Protein AF-0000000066941208 (afdb_homodimer)

Sequence (926 aa):
MATEEVFTFGPVPATPRPNATGADIGFMIVAAAQVYFMIPGLCLHFSGVSKRDFTLTLVRLPLITTGVVGCVWYLWGYALAFSPATYNSADLQGVSWYGGDTRANAYIDVTARPVGIQGPSPLVLSGPKIPEMVYVFYQGMFACFTASLVSAGAAGKTRVGRYLLFITLWTTLVYCPVARWTWHPLGWSKLRGAMDFAGGTAVHVCSGSSRPAASLDRETSSLPYSINHMTLGTCLLWVGWFGFNGGSALGANLRAVSACLATQAAASAGGTIGLLFHWGLGWLDKRVSTEPDTLIHIPSIQEFCDGVIAGLVAITPAAGYVPVKYAPIFGVVGAILCKILRMVMYSVLPADKLAIFAVHAGGGIIGMLLTAFFADDDTTGLDGYSRLVDKTMGARFRDQALDVTACLFYSFTMTFAIRMVLKLVEVLCGATTPPSNDRFDHYPDTYEARPQFKRRRSPDQVVMATEEVFTFGPVPATPRPNATGADIGFMIVAAAQVYFMIPGLCLHFSGVSKRDFTLTLVRLPLITTGVVGCVWYLWGYALAFSPATYNSADLQGVSWYGGDTRANAYIDVTARPVGIQGPSPLVLSGPKIPEMVYVFYQGMFACFTASLVSAGAAGKTRVGRYLLFITLWTTLVYCPVARWTWHPLGWSKLRGAMDFAGGTAVHVCSGSSRPAASLDRETSSLPYSINHMTLGTCLLWVGWFGFNGGSALGANLRAVSACLATQAAASAGGTIGLLFHWGLGWLDKRVSTEPDTLIHIPSIQEFCDGVIAGLVAITPAAGYVPVKYAPIFGVVGAILCKILRMVMYSVLPADKLAIFAVHAGGGIIGMLLTAFFADDDTTGLDGYSRLVDKTMGARFRDQALDVTACLFYSFTMTFAIRMVLKLVEVLCGATTPPSNDRFDHYPDTYEARPQFKRRRSPDQVV

Radius of gyration: 27.85 Å; Cα contacts (8 Å, |Δi|>4): 1941; chains: 2; bounding box: 85×80×63 Å

InterPro domains:
  IPR001905 Ammonium transporter [PTHR43029] (21-425)
  IPR024041 Ammonium transporter AmtB-like domain [PF00909] (27-426)
  IPR029020 Ammonium/urea transporter [G3DSA:1.10.3430.10] (11-453)

Nearest PDB structures (foldseek):
  6ejh-assembly1_A  TM=8.762E-01  e=5.765E-23  Candida albicans SC5314
  5ah3-assembly1_A  TM=8.748E-01  e=7.576E-23  Candida albicans
  5fuf-assembly1_A  TM=8.621E-01  e=6.609E-23  Candida albicans
  5aez-assembly1_A  TM=8.264E-01  e=2.659E-23  Candida albicans
  2npk-assembly1_A  TM=8.920E-01  e=1.187E-20  Escherichia coli

Secondary structure (DSSP, 8-state):
---------SS-------B--HHHHHHHHHHHHHHHHHHHHHHHHHHHHS-GGGHHHHHHHHHHHHHHHHHHIIIIIHHHHH------SSS------TT--GGGGGGTT-SS-EEEEE-SSTTSEEEEEEEHHHHHHHHHHHHHHHHHHHHGGGTTTS-HHHHHHHHHHHIIIIIHHHHHHHHSTT-HHHHHT---SS-IIIIIIHHHHHHHHH----------S-HHHHHHHHHHHHHHHHHHHHGGG-SSSHHHHHHHHHHHHHHHHHHHHHHHHHHHTHHHHHHH--S--STTSTHHHHHHHHHHHHHHHHHTTTTTTS-GGGHHHHHHHHHHHHHHHHHHHHHH-TT-TT-HIIIIIHHHHHHHHHHHHH--HHHHGGGSS-------HHHHHHHHHHHHHHHHHHHHHHHHHHHHHHHHHHHHHT-----TT--S-SS--------SEEE---TT---/---------S--------S--HHHHHHHHHHHHHHHHHHHHHHHHHHHHS-GGGHHHHHHHHHHHHHHHHHHIIIIIHHHHH------SS-------TT--GGGGGGTT-SS-EEEEE-SSTTSEEEEEEEHHHHHHHHHHHHHHHHHHHHGGGTTTS-HHHHHHHHHHHIIIIIHHHHHHHHSTT-HHHHHT---SS-IIIIIIHHHHHHHHH--S-------S-HHHHHHHHHHHHHHHHHHHHGGG-SSSHHHHHHHHHHHHHHHHHHHHHHHHHHHTHHHHHHH--SS--TTTS-THHHHHHHHHHHHHHHTTTTTTS-GGGHHHHHHHHHHHHHHHHHHHHHH-TT-TT-HIIIIIHHHHHHHHHHHHH--HHHHGGGSS-------HHHHHHHHHHHHHHHHHHHHHHHHHHHHHHHHHHHHHT-----TT--S-TTT-SEEEPPSS-----TT---

pLDDT: mean 77.26, std 21.8, range [19.02, 98.81]

Structure (mmCIF, N/CA/C/O backbone):
data_AF-0000000066941208-model_v1
#
loop_
_entity.id
_entity.type
_entity.pdbx_description
1 polymer 'Ammonium transporter AmtB-like domain-containing protein'
#
loop_
_atom_site.group_PDB
_atom_site.id
_atom_site.type_symbol
_atom_site.label_atom_id
_atom_site.label_alt_id
_atom_site.label_comp_id
_atom_site.label_asym_id
_atom_site.label_entity_id
_atom_site.label_seq_id
_atom_site.pdbx_PDB_ins_code
_atom_site.Cartn_x
_atom_site.Cartn_y
_atom_site.Cartn_z
_atom_site.occupancy
_atom_site.B_iso_or_equiv
_atom_site.auth_seq_id
_atom_site.auth_comp_id
_atom_site.auth_asym_id
_atom_site.auth_atom_id
_atom_site.pdbx_PDB_model_num
ATOM 1 N N . MET A 1 1 ? 40.75 20.109 -6.512 1 19.02 1 MET A N 1
ATOM 2 C CA . MET A 1 1 ? 40.438 19.031 -7.449 1 19.02 1 MET A CA 1
ATOM 3 C C . MET A 1 1 ? 39.25 18.234 -6.973 1 19.02 1 MET A C 1
ATOM 5 O O . MET A 1 1 ? 39.344 17.484 -6 1 19.02 1 MET A O 1
ATOM 9 N N . ALA A 1 2 ? 38.062 18.797 -7.039 1 23.8 2 ALA A N 1
ATOM 10 C CA . ALA A 1 2 ? 36.812 18.25 -6.547 1 23.8 2 ALA A CA 1
ATOM 11 C C . ALA A 1 2 ? 36.531 16.875 -7.141 1 23.8 2 ALA A C 1
ATOM 13 O O . ALA A 1 2 ? 36.469 16.719 -8.359 1 23.8 2 ALA A O 1
ATOM 14 N N . THR A 1 3 ? 37.156 15.898 -6.57 1 26.98 3 THR A N 1
ATOM 15 C CA . THR A 1 3 ? 36.969 14.531 -7.055 1 26.98 3 THR A CA 1
ATOM 16 C C . THR A 1 3 ? 35.5 14.258 -7.328 1 26.98 3 THR A C 1
ATOM 18 O O . THR A 1 3 ? 34.625 14.578 -6.504 1 26.98 3 THR A O 1
ATOM 21 N N . GLU A 1 4 ? 35.031 14.359 -8.5 1 28.77 4 GLU A N 1
ATOM 22 C CA . GLU A 1 4 ? 33.75 14.016 -9.125 1 28.77 4 GLU A CA 1
ATOM 23 C C . GLU A 1 4 ? 33.219 12.695 -8.578 1 28.77 4 GLU A C 1
ATOM 25 O O . GLU A 1 4 ? 33.75 11.633 -8.852 1 28.77 4 GLU A O 1
ATOM 30 N N . GLU A 1 5 ? 33 12.734 -7.355 1 31.66 5 GLU A N 1
ATOM 31 C CA . GLU A 1 5 ? 32.469 11.484 -6.832 1 31.66 5 GLU A CA 1
ATOM 32 C C . GLU A 1 5 ? 31.297 10.992 -7.664 1 31.66 5 GLU A C 1
ATOM 34 O O . GLU A 1 5 ? 30.281 11.672 -7.77 1 31.66 5 GLU A O 1
ATOM 39 N N . VAL A 1 6 ? 31.578 10.422 -8.898 1 30.83 6 VAL A N 1
ATOM 40 C CA . VAL A 1 6 ? 30.641 9.711 -9.766 1 30.83 6 VAL A CA 1
ATOM 41 C C . VAL A 1 6 ? 29.828 8.719 -8.938 1 30.83 6 VAL A C 1
ATOM 43 O O . VAL A 1 6 ? 30.391 7.789 -8.344 1 30.83 6 VAL A O 1
ATOM 46 N N . PHE A 1 7 ? 28.859 9.219 -8.445 1 32.41 7 PHE A N 1
ATOM 47 C CA . PHE A 1 7 ? 27.906 8.312 -7.809 1 32.41 7 PHE A CA 1
ATOM 48 C C . PHE A 1 7 ? 27.375 7.297 -8.812 1 32.41 7 PHE A C 1
ATOM 50 O O . PHE A 1 7 ? 26.781 7.672 -9.828 1 32.41 7 PHE A O 1
ATOM 57 N N . THR A 1 8 ? 28.109 6.301 -9.164 1 32.94 8 THR A N 1
ATOM 58 C CA . THR A 1 8 ? 27.688 5.293 -10.125 1 32.94 8 THR A CA 1
ATOM 59 C C . THR A 1 8 ? 26.609 4.387 -9.531 1 32.94 8 THR A C 1
ATOM 61 O O . THR A 1 8 ? 26.891 3.602 -8.625 1 32.94 8 THR A O 1
ATOM 64 N N . PHE A 1 9 ? 25.562 4.98 -9.336 1 36.25 9 PHE A N 1
ATOM 65 C CA . PHE A 1 9 ? 24.5 4.039 -8.977 1 36.25 9 PHE A CA 1
ATOM 66 C C . PHE A 1 9 ? 24.281 3.016 -10.086 1 36.25 9 PHE A C 1
ATOM 68 O O . PHE A 1 9 ? 23.234 2.365 -10.133 1 36.25 9 PHE A O 1
ATOM 75 N N . GLY A 1 10 ? 25.156 3.029 -11.156 1 35 10 GLY A N 1
ATOM 76 C CA . GLY A 1 10 ? 25.016 2.066 -12.234 1 35 10 GLY A CA 1
ATOM 77 C C . GLY A 1 10 ? 25.031 0.626 -11.758 1 35 10 GLY A C 1
ATOM 78 O O . GLY A 1 10 ? 25.109 0.367 -10.555 1 35 10 GLY A O 1
ATOM 79 N N . PRO A 1 11 ? 24.719 -0.293 -12.766 1 33.84 11 PRO A N 1
ATOM 80 C CA . PRO A 1 11 ? 24.969 -1.688 -12.406 1 33.84 11 PRO A CA 1
ATOM 81 C C . PRO A 1 11 ? 26.25 -1.861 -11.594 1 33.84 11 PRO A C 1
ATOM 83 O O . PRO A 1 11 ? 27.312 -1.34 -11.977 1 33.84 11 PRO A O 1
ATOM 86 N N . VAL A 1 12 ? 26.203 -1.596 -10.391 1 35.19 12 VAL A N 1
ATOM 87 C CA . VAL A 1 12 ? 27.359 -1.942 -9.57 1 35.19 12 VAL A CA 1
ATOM 88 C C . VAL A 1 12 ? 28.062 -3.158 -10.164 1 35.19 12 VAL A C 1
ATOM 90 O O . VAL A 1 12 ? 27.422 -4.113 -10.602 1 35.19 12 VAL A O 1
ATOM 93 N N . PRO A 1 13 ? 29.234 -2.963 -10.625 1 34.81 13 PRO A N 1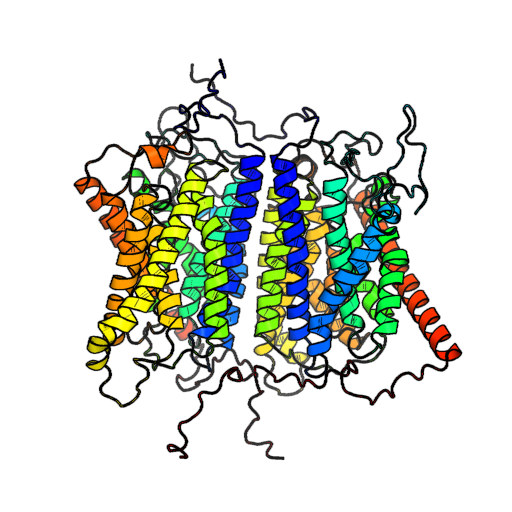
ATOM 94 C CA . PRO A 1 13 ? 29.938 -4.195 -10.992 1 34.81 13 PRO A CA 1
ATOM 95 C C . PRO A 1 13 ? 29.625 -5.352 -10.039 1 34.81 13 PRO A C 1
ATOM 97 O O . PRO A 1 13 ? 29.391 -5.129 -8.852 1 34.81 13 PRO A O 1
ATOM 100 N N . ALA A 1 14 ? 29.141 -6.438 -10.648 1 37.44 14 ALA A N 1
ATOM 101 C CA . ALA A 1 14 ? 28.906 -7.738 -10.031 1 37.44 14 ALA A CA 1
ATOM 102 C C . ALA A 1 14 ? 29.938 -8 -8.922 1 37.44 14 ALA A C 1
ATOM 104 O O . ALA A 1 14 ? 30.984 -8.602 -9.164 1 37.44 14 ALA A O 1
ATOM 105 N N . THR A 1 15 ? 30.453 -6.98 -8.328 1 38.5 15 THR A N 1
ATOM 106 C CA . THR A 1 15 ? 31.281 -7.613 -7.301 1 38.5 15 THR A CA 1
ATOM 107 C C . THR A 1 15 ? 30.438 -8.523 -6.418 1 38.5 15 THR A C 1
ATOM 109 O O . THR A 1 15 ? 29.422 -8.094 -5.863 1 38.5 15 THR A O 1
ATOM 112 N N . PRO A 1 16 ? 30.547 -9.828 -6.672 1 43.44 16 PRO A N 1
ATOM 113 C CA . PRO A 1 16 ? 29.859 -10.844 -5.879 1 43.44 16 PRO A CA 1
ATOM 114 C C . PRO A 1 16 ? 29.688 -10.445 -4.414 1 43.44 16 PRO A C 1
ATOM 116 O O . PRO A 1 16 ? 30.672 -10.07 -3.764 1 43.44 16 PRO A O 1
ATOM 119 N N . ARG A 1 17 ? 28.859 -9.672 -4.125 1 50.91 17 ARG A N 1
ATOM 120 C CA . ARG A 1 17 ? 28.641 -9.594 -2.686 1 50.91 17 ARG A CA 1
ATOM 121 C C . ARG A 1 17 ? 28.484 -10.984 -2.078 1 50.91 17 ARG A C 1
ATOM 123 O O . ARG A 1 17 ? 27.531 -11.695 -2.393 1 50.91 17 ARG A O 1
ATOM 130 N N . PRO A 1 18 ? 29.422 -11.57 -1.535 1 54.94 18 PRO A N 1
ATOM 131 C CA . PRO A 1 18 ? 29.438 -12.984 -1.163 1 54.94 18 PRO A CA 1
ATOM 132 C C . PRO A 1 18 ? 28.25 -13.375 -0.289 1 54.94 18 PRO A C 1
ATOM 134 O O . PRO A 1 18 ? 27.734 -14.492 -0.396 1 54.94 18 PRO A O 1
ATOM 137 N N . ASN A 1 19 ? 27.891 -12.562 0.804 1 61.44 19 ASN A N 1
ATOM 138 C CA . ASN A 1 19 ? 26.938 -13.133 1.755 1 61.44 19 ASN A CA 1
ATOM 139 C C . ASN A 1 19 ? 25.828 -12.141 2.098 1 61.44 19 ASN A C 1
ATOM 141 O O . ASN A 1 19 ? 26.031 -10.93 2.008 1 61.44 19 ASN A O 1
ATOM 145 N N . ALA A 1 20 ? 24.672 -12.703 2.275 1 71.38 20 ALA A N 1
ATOM 146 C CA . ALA A 1 20 ? 23.531 -11.93 2.777 1 71.38 20 ALA A CA 1
ATOM 147 C C . ALA A 1 20 ? 23.922 -11.109 3.998 1 71.38 20 ALA A C 1
ATOM 149 O O . ALA A 1 20 ? 24.688 -11.57 4.855 1 71.38 20 ALA A O 1
ATOM 150 N N . THR A 1 21 ? 23.5 -9.828 4.039 1 80.5 21 THR A N 1
ATOM 151 C CA . THR A 1 21 ? 23.75 -8.93 5.156 1 80.5 21 THR A CA 1
ATOM 152 C C . THR A 1 21 ? 22.578 -8.914 6.121 1 80.5 21 THR A C 1
ATOM 154 O O . THR A 1 21 ? 21.531 -9.516 5.844 1 80.5 21 THR A O 1
ATOM 157 N N . GLY A 1 22 ? 22.859 -8.398 7.289 1 80.62 22 GLY A N 1
ATOM 158 C CA . GLY A 1 22 ? 21.766 -8.172 8.211 1 80.62 22 GLY A CA 1
ATOM 159 C C . GLY A 1 22 ? 20.609 -7.414 7.59 1 80.62 22 GLY A C 1
ATOM 160 O O . GLY A 1 22 ? 19.438 -7.66 7.926 1 80.62 22 GLY A O 1
ATOM 161 N N . ALA A 1 23 ? 20.953 -6.539 6.625 1 87.94 23 ALA A N 1
ATOM 162 C CA . ALA A 1 23 ? 19.938 -5.766 5.922 1 87.94 23 ALA A CA 1
ATOM 163 C C . ALA A 1 23 ? 19.047 -6.664 5.07 1 87.94 23 ALA A C 1
ATOM 165 O O . ALA A 1 23 ? 17.828 -6.5 5.047 1 87.94 23 ALA A O 1
ATOM 166 N N . ASP A 1 24 ? 19.672 -7.656 4.453 1 88.38 24 ASP A N 1
ATOM 167 C CA . ASP A 1 24 ? 18.922 -8.594 3.623 1 88.38 24 ASP A CA 1
ATOM 168 C C . ASP A 1 24 ? 17.984 -9.453 4.469 1 88.38 24 ASP A C 1
ATOM 170 O O . ASP A 1 24 ? 16.797 -9.609 4.141 1 88.38 24 ASP A O 1
ATOM 174 N N . ILE A 1 25 ? 18.531 -9.922 5.574 1 85.81 25 ILE A N 1
ATOM 175 C CA . ILE A 1 25 ? 17.766 -10.797 6.461 1 85.81 25 ILE A CA 1
ATOM 176 C C . ILE A 1 25 ? 16.594 -10.023 7.062 1 85.81 25 ILE A C 1
ATOM 178 O O . ILE A 1 25 ? 15.461 -10.508 7.062 1 85.81 25 ILE A O 1
ATOM 182 N N . GLY A 1 26 ? 16.938 -8.82 7.551 1 91.19 26 GLY A N 1
ATOM 183 C CA . GLY A 1 26 ? 15.875 -7.992 8.117 1 91.19 26 GLY A CA 1
ATOM 184 C C . GLY A 1 26 ? 14.773 -7.676 7.125 1 91.19 26 GLY A C 1
ATOM 185 O O . GLY A 1 26 ? 13.586 -7.801 7.445 1 91.19 26 GLY A O 1
ATOM 186 N N . PHE A 1 27 ? 15.141 -7.293 5.914 1 93.75 27 PHE A N 1
ATOM 187 C CA . PHE A 1 27 ? 14.172 -6.961 4.871 1 93.75 27 PHE A CA 1
ATOM 188 C C . PHE A 1 27 ? 13.312 -8.172 4.527 1 93.75 27 PHE A C 1
ATOM 190 O O . PHE A 1 27 ? 12.094 -8.055 4.387 1 93.75 27 PHE A O 1
ATOM 197 N N . MET A 1 28 ? 13.844 -9.359 4.461 1 92.44 28 MET A N 1
ATOM 198 C CA . MET A 1 28 ? 13.117 -10.562 4.062 1 92.44 28 MET A CA 1
ATOM 199 C C . MET A 1 28 ? 12.117 -10.977 5.137 1 92.44 28 MET A C 1
ATOM 201 O O . MET A 1 28 ? 11.047 -11.5 4.828 1 92.44 28 MET A O 1
ATOM 205 N N . ILE A 1 29 ? 12.469 -10.766 6.422 1 91.44 29 ILE A N 1
ATOM 206 C CA . ILE A 1 29 ? 11.531 -11.062 7.504 1 91.44 29 ILE A CA 1
ATOM 207 C C . ILE A 1 29 ? 10.281 -10.195 7.363 1 91.44 29 ILE A C 1
ATOM 209 O O . ILE A 1 29 ? 9.164 -10.695 7.445 1 91.44 29 ILE A O 1
ATOM 213 N N . VAL A 1 30 ? 10.469 -8.914 7.02 1 94.38 30 VAL A N 1
ATOM 214 C CA . VAL A 1 30 ? 9.344 -7.996 6.898 1 94.38 30 VAL A CA 1
ATOM 215 C C . VAL A 1 30 ? 8.539 -8.328 5.645 1 94.38 30 VAL A C 1
ATOM 217 O O . VAL A 1 30 ? 7.305 -8.305 5.664 1 94.38 30 VAL A O 1
ATOM 220 N N . ALA A 1 31 ? 9.266 -8.633 4.598 1 96.5 31 ALA A N 1
ATOM 221 C CA . ALA A 1 31 ? 8.586 -9 3.361 1 96.5 31 ALA A CA 1
ATOM 222 C C . ALA A 1 31 ? 7.707 -10.234 3.57 1 96.5 31 ALA A C 1
ATOM 224 O O . ALA A 1 31 ? 6.57 -10.281 3.09 1 96.5 31 ALA A O 1
ATOM 225 N N . ALA A 1 32 ? 8.203 -11.227 4.285 1 94.88 32 ALA A N 1
ATOM 226 C CA . ALA A 1 32 ? 7.418 -12.422 4.578 1 94.88 32 ALA A CA 1
ATOM 227 C C . ALA A 1 32 ? 6.172 -12.086 5.387 1 94.88 32 ALA A C 1
ATOM 229 O O . ALA A 1 32 ? 5.086 -12.602 5.117 1 94.88 32 ALA A O 1
ATOM 230 N N . ALA A 1 33 ? 6.344 -11.227 6.332 1 94 33 ALA A N 1
ATOM 231 C CA . ALA A 1 33 ? 5.207 -10.789 7.137 1 94 33 ALA A CA 1
ATOM 232 C C . ALA A 1 33 ? 4.176 -10.062 6.277 1 94 33 ALA A C 1
ATOM 234 O O . ALA A 1 33 ? 2.971 -10.211 6.488 1 94 33 ALA A O 1
ATOM 235 N N . GLN A 1 34 ? 4.656 -9.266 5.375 1 95.69 34 GLN A N 1
ATOM 236 C CA . GLN A 1 34 ? 3.752 -8.562 4.473 1 95.69 34 GLN A CA 1
ATOM 237 C C . GLN A 1 34 ? 2.986 -9.539 3.588 1 95.69 34 GLN A C 1
ATOM 239 O O . GLN A 1 34 ? 1.799 -9.352 3.322 1 95.69 34 GLN A O 1
ATOM 244 N N . VAL A 1 35 ? 3.611 -10.594 3.09 1 96.38 35 VAL A N 1
ATOM 245 C CA . VAL A 1 35 ? 2.9 -11.617 2.326 1 96.38 35 VAL A CA 1
ATOM 246 C C . VAL A 1 35 ? 1.804 -12.234 3.189 1 96.38 35 VAL A C 1
ATOM 248 O O . VAL A 1 35 ? 0.678 -12.438 2.729 1 96.38 35 VAL A O 1
ATOM 251 N N . TYR A 1 36 ? 2.092 -12.484 4.48 1 93.25 36 TYR A N 1
ATOM 252 C CA . TYR A 1 36 ? 1.069 -13.016 5.375 1 93.25 36 TYR A CA 1
ATOM 253 C C . TYR A 1 36 ? -0.102 -12.047 5.5 1 93.25 36 TYR A C 1
ATOM 255 O O . TYR A 1 36 ? -1.255 -12.469 5.605 1 93.25 36 TYR A O 1
ATOM 263 N N . PHE A 1 37 ? 0.184 -10.773 5.453 1 92.62 37 PHE A N 1
ATOM 264 C CA . PHE A 1 37 ? -0.857 -9.766 5.609 1 92.62 37 PHE A CA 1
ATOM 265 C C . PHE A 1 37 ? -1.849 -9.828 4.453 1 92.62 37 PHE A C 1
ATOM 267 O O . PHE A 1 37 ? -2.953 -9.289 4.543 1 92.62 37 PHE A O 1
ATOM 274 N N . MET A 1 38 ? -1.518 -10.539 3.412 1 96 38 MET A N 1
ATOM 275 C CA . MET A 1 38 ? -2.439 -10.734 2.297 1 96 38 MET A CA 1
ATOM 276 C C . MET A 1 38 ? -3.533 -11.727 2.662 1 96 38 MET A C 1
ATOM 278 O O . MET A 1 38 ? -4.582 -11.773 2.018 1 96 38 MET A O 1
ATOM 282 N N . ILE A 1 39 ? -3.295 -12.523 3.756 1 94.44 39 ILE A N 1
ATOM 283 C CA . ILE A 1 39 ? -4.273 -13.523 4.156 1 94.44 39 ILE A CA 1
ATOM 284 C C . ILE A 1 39 ? -5.516 -12.844 4.719 1 94.44 39 ILE A C 1
ATOM 286 O O . ILE A 1 39 ? -6.629 -13.07 4.242 1 94.44 39 ILE A O 1
ATOM 290 N N . PRO A 1 40 ? -5.352 -11.906 5.727 1 93.44 40 PRO A N 1
ATOM 291 C CA . PRO A 1 40 ? -6.562 -11.18 6.125 1 93.44 40 PRO A CA 1
ATOM 292 C C . PRO A 1 40 ? -7.152 -10.352 4.988 1 93.44 40 PRO A C 1
ATOM 294 O O . PRO A 1 40 ? -8.367 -10.148 4.934 1 93.44 40 PRO A O 1
ATOM 297 N N . GLY A 1 41 ? -6.32 -9.891 4.082 1 94.31 41 GLY A N 1
ATOM 298 C CA . GLY A 1 41 ? -6.828 -9.219 2.893 1 94.31 41 GLY A CA 1
ATOM 299 C C . GLY A 1 41 ? -7.754 -10.094 2.068 1 94.31 41 GLY A C 1
ATOM 300 O O . GLY A 1 41 ? -8.812 -9.648 1.63 1 94.31 41 GLY A O 1
ATOM 301 N N . LEU A 1 42 ? -7.383 -11.352 1.907 1 92.81 42 LEU A N 1
ATOM 302 C CA . LEU A 1 42 ? -8.211 -12.297 1.164 1 92.81 42 LEU A CA 1
ATOM 303 C C . LEU A 1 42 ? -9.492 -12.609 1.927 1 92.81 42 LEU A C 1
ATOM 305 O O . LEU A 1 42 ? -10.57 -12.719 1.328 1 92.81 42 LEU A O 1
ATOM 309 N N . CYS A 1 43 ? -9.367 -12.75 3.273 1 89.62 43 CYS A N 1
ATOM 310 C CA . CYS A 1 43 ? -10.547 -12.992 4.098 1 89.62 43 CYS A CA 1
ATOM 311 C C . CYS A 1 43 ? -11.602 -11.914 3.867 1 89.62 43 CYS A C 1
ATOM 313 O O . CYS A 1 43 ? -12.766 -12.227 3.609 1 89.62 43 CYS A O 1
ATOM 315 N N . LEU A 1 44 ? -11.133 -10.695 3.832 1 88.88 44 LEU A N 1
ATOM 316 C CA . LEU A 1 44 ? -12.047 -9.578 3.67 1 88.88 44 LEU A CA 1
ATOM 317 C C . LEU A 1 44 ? -12.531 -9.469 2.227 1 88.88 44 LEU A C 1
ATOM 319 O O . LEU A 1 44 ? -13.719 -9.297 1.975 1 88.88 44 LEU A O 1
ATOM 323 N N . HIS A 1 45 ? -11.688 -9.656 1.349 1 87.31 45 HIS A N 1
ATOM 324 C CA . HIS A 1 45 ? -12.047 -9.516 -0.06 1 87.31 45 HIS A CA 1
ATOM 325 C C . HIS A 1 45 ? -13.055 -10.586 -0.479 1 87.31 45 HIS A C 1
ATOM 327 O O . HIS A 1 45 ? -14.055 -10.273 -1.12 1 87.31 45 HIS A O 1
ATOM 333 N N . PHE A 1 46 ? -12.852 -11.836 -0.098 1 81.19 46 PHE A N 1
ATOM 334 C CA . PHE A 1 46 ? -13.766 -12.922 -0.433 1 81.19 46 PHE A CA 1
ATOM 335 C C . PHE A 1 46 ? -15.133 -12.695 0.214 1 81.19 46 PHE A C 1
ATOM 337 O O . PHE A 1 46 ? -16.172 -12.906 -0.423 1 81.19 46 PHE A O 1
ATOM 344 N N . SER A 1 47 ? -15.086 -12.227 1.423 1 78.94 47 SER A N 1
ATOM 345 C CA . SER A 1 47 ? -16.344 -12.008 2.125 1 78.94 47 SER A CA 1
ATOM 346 C C . SER A 1 47 ? -17.094 -10.812 1.547 1 78.94 47 SER A C 1
ATOM 348 O O . SER A 1 47 ? -18.328 -10.742 1.622 1 78.94 47 SER A O 1
ATOM 350 N N . GLY A 1 48 ? -16.406 -9.898 1.007 1 77.12 48 GLY A N 1
ATOM 351 C CA . GLY A 1 48 ? -17.016 -8.719 0.427 1 77.12 48 GLY A CA 1
ATOM 352 C C . GLY A 1 48 ? -17.719 -9 -0.894 1 77.12 48 GLY A C 1
ATOM 353 O O . GLY A 1 48 ? -18.75 -8.414 -1.193 1 77.12 48 GLY A O 1
ATOM 354 N N . VAL A 1 49 ? -17.203 -9.906 -1.65 1 73.88 49 VAL A N 1
ATOM 355 C CA . VAL A 1 49 ? -17.719 -10.148 -2.988 1 73.88 49 VAL A CA 1
ATOM 356 C C . VAL A 1 49 ? -18.641 -11.359 -2.967 1 73.88 49 VAL A C 1
ATOM 358 O O . VAL A 1 49 ? -19.25 -11.719 -3.986 1 73.88 49 VAL A O 1
ATOM 361 N N . SER A 1 50 ? -18.906 -11.891 -1.818 1 68.81 50 SER A N 1
ATOM 362 C CA . SER A 1 50 ? -19.688 -13.109 -1.712 1 68.81 50 SER A CA 1
ATOM 363 C C . SER A 1 50 ? -21.156 -12.789 -1.442 1 68.81 50 SER A C 1
ATOM 365 O O . SER A 1 50 ? -21.5 -11.648 -1.112 1 68.81 50 SER A O 1
ATOM 367 N N . LYS A 1 51 ? -21.875 -13.906 -1.597 1 63.38 51 LYS A N 1
ATOM 368 C CA . LYS A 1 51 ? -23.266 -13.852 -1.145 1 63.38 51 LYS A CA 1
ATOM 369 C C . LYS A 1 51 ? -23.344 -13.914 0.378 1 63.38 51 LYS A C 1
ATOM 371 O O . LYS A 1 51 ? -22.438 -14.422 1.036 1 63.38 51 LYS A O 1
ATOM 376 N N . ARG A 1 52 ? -24.391 -13.398 0.769 1 62.78 52 ARG A N 1
ATOM 377 C CA . ARG A 1 52 ? -24.641 -13.297 2.201 1 62.78 52 ARG A CA 1
ATOM 378 C C . ARG A 1 52 ? -24.469 -14.648 2.891 1 62.78 52 ARG A C 1
ATOM 380 O O . ARG A 1 52 ? -23.891 -14.727 3.975 1 62.78 52 ARG A O 1
ATOM 387 N N . ASP A 1 53 ? -24.891 -15.633 2.178 1 62.5 53 ASP A N 1
ATOM 388 C CA . ASP A 1 53 ? -24.938 -16.938 2.83 1 62.5 53 ASP A CA 1
ATOM 389 C C . ASP A 1 53 ? -23.547 -17.547 2.945 1 62.5 53 ASP A C 1
ATOM 391 O O . ASP A 1 53 ? -23.328 -18.453 3.756 1 62.5 53 ASP A O 1
ATOM 395 N N . PHE A 1 54 ? -22.594 -17 2.201 1 68.69 54 PHE A N 1
ATOM 396 C CA . PHE A 1 54 ? -21.281 -17.641 2.16 1 68.69 54 PHE A CA 1
ATOM 397 C C . PHE A 1 54 ? -20.219 -16.734 2.787 1 68.69 54 PHE A C 1
ATOM 399 O O . PHE A 1 54 ? -19.062 -17.125 2.916 1 68.69 54 PHE A O 1
ATOM 406 N N . THR A 1 55 ? -20.688 -15.641 3.287 1 69.94 55 THR A N 1
ATOM 407 C CA . THR A 1 55 ? -19.766 -14.625 3.779 1 69.94 55 THR A CA 1
ATOM 408 C C . THR A 1 55 ? -18.953 -15.156 4.961 1 69.94 55 THR A C 1
ATOM 410 O O . THR A 1 55 ? -17.734 -14.938 5.043 1 69.94 55 THR A O 1
ATOM 413 N N . LEU A 1 56 ? -19.625 -15.914 5.809 1 68.5 56 LEU A N 1
ATOM 414 C CA . LEU A 1 56 ? -18.953 -16.391 7.008 1 68.5 56 LEU A CA 1
ATOM 415 C C . LEU A 1 56 ? -17.938 -17.484 6.664 1 68.5 56 LEU A C 1
ATOM 417 O O . LEU A 1 56 ? -16.875 -17.562 7.285 1 68.5 56 LEU A O 1
ATOM 421 N N . THR A 1 57 ? -18.281 -18.234 5.699 1 71.44 57 THR A N 1
ATOM 422 C CA . THR A 1 57 ? -17.359 -19.281 5.273 1 71.44 57 THR A CA 1
ATOM 423 C C . THR A 1 57 ? -16.156 -18.688 4.559 1 71.44 57 THR A C 1
ATOM 425 O O . THR A 1 57 ? -15.008 -19.078 4.84 1 71.44 57 THR A O 1
ATOM 428 N N . LEU A 1 58 ? -16.391 -17.75 3.83 1 74.38 58 LEU A N 1
ATOM 429 C CA . LEU A 1 58 ? -15.336 -17.219 2.975 1 74.38 58 LEU A CA 1
ATOM 430 C C . LEU A 1 58 ? -14.367 -16.359 3.781 1 74.38 58 LEU A C 1
ATOM 432 O O . LEU A 1 58 ? -13.188 -16.266 3.434 1 74.38 58 LEU A O 1
ATOM 436 N N . VAL A 1 59 ? -14.828 -15.875 4.883 1 78.25 59 VAL A N 1
ATOM 437 C CA . VAL A 1 59 ? -13.953 -15.031 5.684 1 78.25 59 VAL A CA 1
ATOM 438 C C . VAL A 1 59 ? -12.977 -15.898 6.477 1 78.25 59 VAL A C 1
ATOM 440 O O . VAL A 1 59 ? -11.844 -15.484 6.746 1 78.25 59 VAL A O 1
ATOM 443 N N . ARG A 1 60 ? -13.32 -17.094 6.734 1 81.31 60 ARG A N 1
ATOM 444 C CA . ARG A 1 60 ? -12.508 -17.891 7.645 1 81.31 60 ARG A CA 1
ATOM 445 C C . ARG A 1 60 ? -11.578 -18.828 6.875 1 81.31 60 ARG A C 1
ATOM 447 O O . ARG A 1 60 ? -10.523 -19.219 7.379 1 81.31 60 ARG A O 1
ATOM 454 N N . LEU A 1 61 ? -11.906 -19.203 5.695 1 85 61 LEU A N 1
ATOM 455 C CA . LEU A 1 61 ? -11.25 -20.281 4.984 1 85 61 LEU A CA 1
ATOM 456 C C . LEU A 1 61 ? -9.789 -19.953 4.703 1 85 61 LEU A C 1
ATOM 458 O O . LEU A 1 61 ? -8.906 -20.797 4.879 1 85 61 LEU A O 1
ATOM 462 N N . PRO A 1 62 ? -9.508 -18.719 4.301 1 91.44 62 PRO A N 1
ATOM 463 C CA . PRO A 1 62 ? -8.086 -18.438 4.066 1 91.44 62 PRO A CA 1
ATOM 464 C C . PRO A 1 62 ? -7.242 -18.609 5.328 1 91.44 62 PRO A C 1
ATOM 466 O O . PRO A 1 62 ? -6.102 -19.078 5.254 1 91.44 62 PRO A O 1
ATOM 469 N N . LEU A 1 63 ? -7.844 -18.266 6.43 1 90.62 63 LEU A N 1
ATOM 470 C CA . LEU A 1 63 ? -7.105 -18.391 7.68 1 90.62 63 LEU A CA 1
ATOM 471 C C . LEU A 1 63 ? -6.91 -19.859 8.055 1 90.62 63 LEU A C 1
ATOM 473 O O . LEU A 1 63 ? -5.816 -20.266 8.445 1 90.62 63 LEU A O 1
ATOM 477 N N . ILE A 1 64 ? -7.938 -20.641 7.914 1 89.25 64 ILE A N 1
ATOM 478 C CA . ILE A 1 64 ? -7.84 -22.078 8.164 1 89.25 64 ILE A CA 1
ATOM 479 C C . ILE A 1 64 ? -6.82 -22.703 7.219 1 89.25 64 ILE A C 1
ATOM 481 O O . ILE A 1 64 ? -5.98 -23.5 7.637 1 89.25 64 ILE A O 1
ATOM 485 N N . THR A 1 65 ? -6.895 -22.328 5.996 1 94.25 65 THR A N 1
ATOM 486 C CA . THR A 1 65 ? -5.98 -22.828 4.98 1 94.25 65 THR A CA 1
ATOM 487 C C . THR A 1 65 ? -4.531 -22.531 5.359 1 94.25 65 THR A C 1
ATOM 489 O O . THR A 1 65 ? -3.652 -23.375 5.184 1 94.25 65 THR A O 1
ATOM 492 N N . THR A 1 66 ? -4.301 -21.344 5.91 1 95.31 66 THR A N 1
ATOM 493 C CA . THR A 1 66 ? -2.955 -20.953 6.309 1 95.31 66 THR A CA 1
ATOM 494 C C . THR A 1 66 ? -2.4 -21.906 7.367 1 95.31 66 THR A C 1
ATOM 496 O O . THR A 1 66 ? -1.225 -22.266 7.324 1 95.31 66 THR A O 1
ATOM 499 N N . GLY A 1 67 ? -3.27 -22.328 8.312 1 94.62 67 GLY A N 1
ATOM 500 C CA . GLY A 1 67 ? -2.834 -23.266 9.328 1 94.62 67 GLY A CA 1
ATOM 501 C C . GLY A 1 67 ? -2.486 -24.641 8.766 1 94.62 67 GLY A C 1
ATOM 502 O O . GLY A 1 67 ? -1.427 -25.188 9.07 1 94.62 67 GLY A O 1
ATOM 503 N N . VAL A 1 68 ? -3.295 -25.078 7.887 1 94.19 68 VAL A N 1
ATOM 504 C CA . VAL A 1 68 ? -3.121 -26.406 7.32 1 94.19 68 VAL A CA 1
ATOM 505 C C . VAL A 1 68 ? -1.905 -26.422 6.398 1 94.19 68 VAL A C 1
ATOM 507 O O . VAL A 1 68 ? -1.057 -27.312 6.492 1 94.19 68 VAL A O 1
ATOM 510 N N . VAL A 1 69 ? -1.815 -25.5 5.555 1 97.38 69 VAL A N 1
ATOM 511 C CA . VAL A 1 69 ? -0.737 -25.438 4.574 1 97.38 69 VAL A CA 1
ATOM 512 C C . VAL A 1 69 ? 0.592 -25.172 5.281 1 97.38 69 VAL A C 1
ATOM 514 O O . VAL A 1 69 ? 1.633 -25.688 4.867 1 97.38 69 VAL A O 1
ATOM 517 N N . GLY A 1 70 ? 0.516 -24.359 6.387 1 95.81 70 GLY A N 1
ATOM 518 C CA . GLY A 1 70 ? 1.712 -24.203 7.199 1 95.81 70 GLY A CA 1
ATOM 519 C C . GLY A 1 70 ? 2.258 -25.516 7.715 1 95.81 70 GLY A C 1
ATOM 520 O O . GLY A 1 70 ? 3.473 -25.719 7.734 1 95.81 70 GLY A O 1
ATOM 521 N N . CYS A 1 71 ? 1.373 -26.375 8.086 1 95 71 CYS A N 1
ATOM 522 C CA . CYS A 1 71 ? 1.781 -27.688 8.539 1 95 71 CYS A CA 1
ATOM 523 C C . CYS A 1 71 ? 2.344 -28.516 7.391 1 95 71 CYS A C 1
ATOM 525 O O . CYS A 1 71 ? 3.35 -29.219 7.551 1 95 71 CYS A O 1
ATOM 527 N N . VAL A 1 72 ? 1.721 -28.453 6.25 1 96 72 VAL A N 1
ATOM 528 C CA . VAL A 1 72 ? 2.188 -29.188 5.082 1 96 72 VAL A CA 1
ATOM 529 C C . VAL A 1 72 ? 3.582 -28.703 4.688 1 96 72 VAL A C 1
ATOM 531 O O . VAL A 1 72 ? 4.469 -29.5 4.395 1 96 72 VAL A O 1
ATOM 534 N N . TRP A 1 73 ? 3.717 -27.375 4.73 1 94.69 73 TRP A N 1
ATOM 535 C CA . TRP A 1 73 ? 4.996 -26.781 4.363 1 94.69 73 TRP A CA 1
ATOM 536 C C . TRP A 1 73 ? 6.105 -27.234 5.305 1 94.69 73 TRP A C 1
ATOM 538 O O . TRP A 1 73 ? 7.215 -27.531 4.863 1 94.69 73 TRP A O 1
ATOM 548 N N . TYR A 1 74 ? 5.766 -27.359 6.59 1 91.12 74 TYR A N 1
ATOM 549 C CA . TYR A 1 74 ? 6.684 -27.797 7.629 1 91.12 74 TYR A CA 1
ATOM 550 C C . TYR A 1 74 ? 7.031 -29.281 7.461 1 91.12 74 TYR A C 1
ATOM 552 O O . TYR A 1 74 ? 8.203 -29.656 7.543 1 91.12 74 TYR A O 1
ATOM 560 N N . LEU A 1 75 ? 6.047 -30.094 7.164 1 91.19 75 LEU A N 1
ATOM 561 C CA . LEU A 1 75 ? 6.246 -31.531 7.18 1 91.19 75 LEU A CA 1
ATOM 562 C C . LEU A 1 75 ? 6.949 -32 5.91 1 91.19 75 LEU A C 1
ATOM 564 O O . LEU A 1 75 ? 7.926 -32.75 5.977 1 91.19 75 LEU A O 1
ATOM 568 N N . TRP A 1 76 ? 6.453 -31.547 4.688 1 92.06 76 TRP A N 1
ATOM 569 C CA . TRP A 1 76 ? 7.074 -32.094 3.49 1 92.06 76 TRP A CA 1
ATOM 570 C C . TRP A 1 76 ? 7.016 -31.109 2.334 1 92.06 76 TRP A C 1
ATOM 572 O O . TRP A 1 76 ? 7.684 -31.297 1.313 1 92.06 76 TRP A O 1
ATOM 582 N N . GLY A 1 77 ? 6.227 -30.047 2.422 1 93.81 77 GLY A N 1
ATOM 583 C CA . GLY A 1 77 ? 5.984 -29.172 1.293 1 93.81 77 GLY A CA 1
ATOM 584 C C . GLY A 1 77 ? 7.242 -28.484 0.795 1 93.81 77 GLY A C 1
ATOM 585 O O . GLY A 1 77 ? 7.516 -28.469 -0.407 1 93.81 77 GLY A O 1
ATOM 586 N N . TYR A 1 78 ? 8.008 -27.891 1.705 1 90.25 78 TYR A N 1
ATOM 587 C CA . TYR A 1 78 ? 9.227 -27.203 1.311 1 90.25 78 TYR A CA 1
ATOM 588 C C . TYR A 1 78 ? 10.203 -28.141 0.625 1 90.25 78 TYR A C 1
ATOM 590 O O . TYR A 1 78 ? 10.812 -27.797 -0.389 1 90.25 78 TYR A O 1
ATOM 598 N N . ALA A 1 79 ? 10.391 -29.281 1.193 1 85.25 79 ALA A N 1
ATOM 599 C CA . ALA A 1 79 ? 11.312 -30.266 0.626 1 85.25 79 ALA A CA 1
ATOM 600 C C . ALA A 1 79 ? 10.883 -30.672 -0.784 1 85.25 79 ALA A C 1
ATOM 602 O O . ALA A 1 79 ? 11.727 -30.859 -1.66 1 85.25 79 ALA A O 1
ATOM 603 N N . LEU A 1 80 ? 9.625 -30.812 -0.994 1 88.69 80 LEU A N 1
ATOM 604 C CA . LEU A 1 80 ? 9.117 -31.203 -2.305 1 88.69 80 LEU A CA 1
ATOM 605 C C . LEU A 1 80 ? 9.352 -30.094 -3.324 1 88.69 80 LEU A C 1
ATOM 607 O O . LEU A 1 80 ? 9.75 -30.359 -4.461 1 88.69 80 LEU A O 1
ATOM 611 N N . ALA A 1 81 ? 9.172 -28.844 -2.92 1 89.81 81 ALA A N 1
ATOM 612 C CA . ALA A 1 81 ? 9.258 -27.703 -3.838 1 89.81 81 ALA A CA 1
ATOM 613 C C . ALA A 1 81 ? 10.703 -27.281 -4.062 1 89.81 81 ALA A C 1
ATOM 615 O O . ALA A 1 81 ? 11.078 -26.891 -5.168 1 89.81 81 ALA A O 1
ATOM 616 N N . PHE A 1 82 ? 11.633 -27.312 -2.943 1 83.31 82 PHE A N 1
ATOM 617 C CA . PHE A 1 82 ? 12.922 -26.641 -3.049 1 83.31 82 PHE A CA 1
ATOM 618 C C . PHE A 1 82 ? 14.039 -27.531 -2.498 1 83.31 82 PHE A C 1
ATOM 620 O O . PHE A 1 82 ? 15.133 -27.047 -2.209 1 83.31 82 PHE A O 1
ATOM 627 N N . SER A 1 83 ? 13.914 -28.688 -2.143 1 69.25 83 SER A N 1
ATOM 628 C CA . SER A 1 83 ? 15.008 -29.516 -1.626 1 69.25 83 SER A CA 1
ATOM 629 C C . SER A 1 83 ? 16.266 -29.359 -2.471 1 69.25 83 SER A C 1
ATOM 631 O O . SER A 1 83 ? 16.188 -29.203 -3.691 1 69.25 83 SER A O 1
ATOM 633 N N . PRO A 1 84 ? 17.297 -28.906 -1.542 1 58.34 84 PRO A N 1
ATOM 634 C CA . PRO A 1 84 ? 18.578 -28.516 -2.162 1 58.34 84 PRO A CA 1
ATOM 635 C C . PRO A 1 84 ? 19.047 -29.516 -3.223 1 58.34 84 PRO A C 1
ATOM 637 O O . PRO A 1 84 ? 18.75 -30.703 -3.125 1 58.34 84 PRO A O 1
ATOM 640 N N . ALA A 1 85 ? 19.25 -28.844 -4.301 1 51.06 85 ALA A N 1
ATOM 641 C CA . ALA A 1 85 ? 20 -29.578 -5.312 1 51.06 85 ALA A CA 1
ATOM 642 C C . ALA A 1 85 ? 21.438 -29.844 -4.852 1 51.06 85 ALA A C 1
ATOM 644 O O . ALA A 1 85 ? 22.062 -28.969 -4.254 1 51.06 85 ALA A O 1
ATOM 645 N N . THR A 1 86 ? 21.766 -30.953 -4.141 1 46.34 86 THR A N 1
ATOM 646 C CA . THR A 1 86 ? 23.156 -31.25 -3.83 1 46.34 86 THR A CA 1
ATOM 647 C C . THR A 1 86 ? 24.047 -31.031 -5.051 1 46.34 86 THR A C 1
ATOM 649 O O . THR A 1 86 ? 23.766 -31.562 -6.129 1 46.34 86 THR A O 1
ATOM 652 N N . TYR A 1 87 ? 24.484 -29.656 -5.07 1 44.16 87 TYR A N 1
ATOM 653 C CA . TYR A 1 87 ? 25.422 -29.344 -6.137 1 44.16 87 TYR A CA 1
ATOM 654 C C . TYR A 1 87 ? 26.734 -30.078 -5.938 1 44.16 87 TYR A C 1
ATOM 656 O O . TYR A 1 87 ? 27.344 -30 -4.867 1 44.16 87 TYR A O 1
ATOM 664 N N . ASN A 1 88 ? 26.953 -31.234 -6.289 1 38.66 88 ASN A N 1
ATOM 665 C CA . ASN A 1 88 ? 28.344 -31.703 -6.328 1 38.66 88 ASN A CA 1
ATOM 666 C C . ASN A 1 88 ? 29.188 -30.859 -7.27 1 38.66 88 ASN A C 1
ATOM 668 O O . ASN A 1 88 ? 28.672 -30.156 -8.141 1 38.66 88 ASN A O 1
ATOM 672 N N . SER A 1 89 ? 30.656 -30.766 -6.961 1 39.25 89 SER A N 1
ATOM 673 C CA . SER A 1 89 ? 31.719 -30 -7.613 1 39.25 89 SER A CA 1
ATOM 674 C C . SER A 1 89 ? 31.359 -29.719 -9.07 1 39.25 89 SER A C 1
ATOM 676 O O . SER A 1 89 ? 31.484 -28.578 -9.531 1 39.25 89 SER A O 1
ATOM 678 N N . ALA A 1 90 ? 31.797 -30.531 -10.102 1 41.16 90 ALA A N 1
ATOM 679 C CA . ALA A 1 90 ? 32 -30.375 -11.539 1 41.16 90 ALA A CA 1
ATOM 680 C C . ALA A 1 90 ? 30.703 -30.109 -12.273 1 41.16 90 ALA A C 1
ATOM 682 O O . ALA A 1 90 ? 30.688 -29.422 -13.305 1 41.16 90 ALA A O 1
ATOM 683 N N . ASP A 1 91 ? 29.547 -30.953 -12.258 1 36.94 91 ASP A N 1
ATOM 684 C CA . ASP A 1 91 ? 28.312 -31.016 -13.031 1 36.94 91 ASP A CA 1
ATOM 685 C C . ASP A 1 91 ? 27.094 -30.906 -12.117 1 36.94 91 ASP A C 1
ATOM 687 O O . ASP A 1 91 ? 27.156 -31.297 -10.945 1 36.94 91 ASP A O 1
ATOM 691 N N . LEU A 1 92 ? 26.266 -29.766 -12.156 1 44.12 92 LEU A N 1
ATOM 692 C CA . LEU A 1 92 ? 24.922 -29.719 -11.57 1 44.12 92 LEU A CA 1
ATOM 693 C C . LEU A 1 92 ? 24.25 -31.078 -11.672 1 44.12 92 LEU A C 1
ATOM 695 O O . LEU A 1 92 ? 23.734 -31.453 -12.727 1 44.12 92 LEU A O 1
ATOM 699 N N . GLN A 1 93 ? 24.875 -32.219 -11.523 1 40.19 93 GLN A N 1
ATOM 700 C CA . GLN A 1 93 ? 24.266 -33.5 -11.789 1 40.19 93 GLN A CA 1
ATOM 701 C C . GLN A 1 93 ? 23 -33.719 -10.945 1 40.19 93 GLN A C 1
ATOM 703 O O . GLN A 1 93 ? 22.188 -34.594 -11.234 1 40.19 93 GLN A O 1
ATOM 708 N N . GLY A 1 94 ? 22.844 -33.594 -9.625 1 42.09 94 GLY A N 1
ATOM 709 C CA . GLY A 1 94 ? 21.797 -34.219 -8.852 1 42.09 94 GLY A CA 1
ATOM 710 C C . GLY A 1 94 ? 20.453 -33.531 -8.977 1 42.09 94 GLY A C 1
ATOM 711 O O . GLY A 1 94 ? 20.281 -32.406 -8.523 1 42.09 94 GLY A O 1
ATOM 712 N N . VAL A 1 95 ? 19.797 -33.656 -10.125 1 46.47 95 VAL A N 1
ATOM 713 C CA . VAL A 1 95 ? 18.391 -33.344 -10.297 1 46.47 95 VAL A CA 1
ATOM 714 C C . VAL A 1 95 ? 17.578 -34 -9.188 1 46.47 95 VAL A C 1
ATOM 716 O O . VAL A 1 95 ? 17.359 -35.219 -9.211 1 46.47 95 VAL A O 1
ATOM 719 N N . SER A 1 96 ? 17.828 -33.656 -7.98 1 49.41 96 SER A N 1
ATOM 720 C CA . SER A 1 96 ? 16.953 -34.375 -7.062 1 49.41 96 SER A CA 1
ATOM 721 C C . SER A 1 96 ? 15.492 -34.219 -7.445 1 49.41 96 SER A C 1
ATOM 723 O O . SER A 1 96 ? 15.07 -33.156 -7.883 1 49.41 96 SER A O 1
ATOM 725 N N . TRP A 1 97 ? 14.922 -35.344 -7.918 1 55.28 97 TRP A N 1
ATOM 726 C CA . TRP A 1 97 ? 13.492 -35.5 -8.18 1 55.28 97 TRP A CA 1
ATOM 727 C C . TRP A 1 97 ? 12.664 -34.844 -7.078 1 55.28 97 TRP A C 1
ATOM 729 O O . TRP A 1 97 ? 13.156 -34.625 -5.965 1 55.28 97 TRP A O 1
ATOM 739 N N . TYR A 1 98 ? 11.539 -34.5 -7.395 1 59.12 98 TYR A N 1
ATOM 740 C CA . TYR A 1 98 ? 10.477 -34.094 -6.484 1 59.12 98 TYR A CA 1
ATOM 741 C C . TYR A 1 98 ? 10.461 -34.969 -5.23 1 59.12 98 TYR A C 1
ATOM 743 O O . TYR A 1 98 ? 10.188 -36.156 -5.305 1 59.12 98 TYR A O 1
ATOM 751 N N . GLY A 1 99 ? 10.969 -34.469 -4.047 1 59.72 99 GLY A N 1
ATOM 752 C CA . GLY A 1 99 ? 10.828 -35.125 -2.758 1 59.72 99 GLY A CA 1
ATOM 753 C C . GLY A 1 99 ? 12.031 -35.969 -2.385 1 59.72 99 GLY A C 1
ATOM 754 O O . GLY A 1 99 ? 11.961 -36.781 -1.472 1 59.72 99 GLY A O 1
ATOM 755 N N . GLY A 1 100 ? 13.125 -35.812 -3.061 1 63.62 100 GLY A N 1
ATOM 756 C CA . GLY A 1 100 ? 14.219 -36.75 -2.818 1 63.62 100 GLY A CA 1
ATOM 757 C C . GLY A 1 100 ? 15 -36.438 -1.555 1 63.62 100 GLY A C 1
ATOM 758 O O . GLY A 1 100 ? 15.562 -37.312 -0.926 1 63.62 100 GLY A O 1
ATOM 759 N N . ASP A 1 101 ? 15.156 -35.156 -1.303 1 67.94 101 ASP A N 1
ATOM 760 C CA . ASP A 1 101 ? 15.867 -34.812 -0.077 1 67.94 101 ASP A CA 1
ATOM 761 C C . ASP A 1 101 ? 14.898 -34.438 1.036 1 67.94 101 ASP A C 1
ATOM 763 O O . ASP A 1 101 ? 14.234 -33.406 0.951 1 67.94 101 ASP A O 1
ATOM 767 N N . THR A 1 102 ? 14.844 -35.344 1.994 1 73.25 102 THR A N 1
ATOM 768 C CA . THR A 1 102 ? 13.859 -35.188 3.055 1 73.25 102 THR A CA 1
ATOM 769 C C . THR A 1 102 ? 14.453 -34.406 4.238 1 73.25 102 THR A C 1
ATOM 771 O O . THR A 1 102 ? 13.82 -34.312 5.293 1 73.25 102 THR A O 1
ATOM 774 N N . ARG A 1 103 ? 15.672 -33.875 4.043 1 73.44 103 ARG A N 1
ATOM 775 C CA . ARG A 1 103 ? 16.328 -33.219 5.168 1 73.44 103 ARG A CA 1
ATOM 776 C C . ARG A 1 103 ? 15.555 -31.969 5.598 1 73.44 103 ARG A C 1
ATOM 778 O O . ARG A 1 103 ? 15.602 -31.562 6.762 1 73.44 103 ARG A O 1
ATOM 785 N N . ALA A 1 104 ? 14.906 -31.453 4.629 1 76.44 104 ALA A N 1
ATOM 786 C CA . ALA A 1 104 ? 14.188 -30.234 4.973 1 76.44 104 ALA A CA 1
ATOM 787 C C . ALA A 1 104 ? 12.82 -30.562 5.57 1 76.44 104 ALA A C 1
ATOM 789 O O . ALA A 1 104 ? 12.141 -29.672 6.082 1 76.44 104 ALA A O 1
ATOM 790 N N . ASN A 1 105 ? 12.477 -31.891 5.531 1 77.31 105 ASN A N 1
ATOM 791 C CA . ASN A 1 105 ? 11.219 -32.281 6.168 1 77.31 105 ASN A CA 1
ATOM 792 C C . ASN A 1 105 ? 11.227 -31.953 7.66 1 77.31 105 ASN A C 1
ATOM 794 O O . ASN A 1 105 ? 12.227 -32.188 8.344 1 77.31 105 ASN A O 1
ATOM 798 N N . ALA A 1 106 ? 10.117 -31.453 8.117 1 82.06 106 ALA A N 1
ATOM 799 C CA . ALA A 1 106 ? 9.961 -31.078 9.516 1 82.06 106 ALA A CA 1
ATOM 800 C C . ALA A 1 106 ? 11.062 -30.125 9.953 1 82.06 106 ALA A C 1
ATOM 802 O O . ALA A 1 106 ? 11.477 -30.125 11.117 1 82.06 106 ALA A O 1
ATOM 803 N N . TYR A 1 107 ? 11.578 -29.438 9.016 1 78.5 107 TYR A N 1
ATOM 804 C CA . TYR A 1 107 ? 12.625 -28.438 9.203 1 78.5 107 TYR A CA 1
ATOM 805 C C . TYR A 1 107 ? 13.82 -29.031 9.938 1 78.5 107 TYR A C 1
ATOM 807 O O . TYR A 1 107 ? 14.477 -28.359 10.734 1 78.5 107 TYR A O 1
ATOM 815 N N . ILE A 1 108 ? 14.102 -30.297 9.758 1 75.44 108 ILE A N 1
ATOM 816 C CA . ILE A 1 108 ? 15.211 -31 10.398 1 75.44 108 ILE A CA 1
ATOM 817 C C . ILE A 1 108 ? 16.531 -30.281 10.094 1 75.44 108 ILE A C 1
ATOM 819 O O . ILE A 1 108 ? 17.359 -30.094 10.984 1 75.44 108 ILE A O 1
ATOM 823 N N . ASP A 1 109 ? 16.719 -29.859 8.797 1 74.12 109 ASP A N 1
ATOM 824 C CA . ASP A 1 109 ? 17.938 -29.141 8.406 1 74.12 109 ASP A CA 1
ATOM 825 C C . ASP A 1 109 ? 17.609 -28.062 7.367 1 74.12 109 ASP A C 1
ATOM 827 O O . ASP A 1 109 ? 17.734 -28.297 6.164 1 74.12 109 ASP A O 1
ATOM 831 N N . VAL A 1 110 ? 17.297 -26.922 7.844 1 74.06 110 VAL A N 1
ATOM 832 C CA . VAL A 1 110 ? 16.969 -25.812 6.949 1 74.06 110 VAL A CA 1
ATOM 833 C C . VAL A 1 110 ? 17.734 -24.547 7.383 1 74.06 110 VAL A C 1
ATOM 835 O O . VAL A 1 110 ? 17.312 -23.438 7.09 1 74.06 110 VAL A O 1
ATOM 838 N N . THR A 1 111 ? 18.719 -24.672 8.156 1 64.94 111 THR A N 1
ATOM 839 C CA . THR A 1 111 ? 19.328 -23.5 8.781 1 64.94 111 THR A CA 1
ATOM 840 C C . THR A 1 111 ? 20.156 -22.719 7.762 1 64.94 111 THR A C 1
ATOM 842 O O . THR A 1 111 ? 19.891 -21.547 7.512 1 64.94 111 THR A O 1
ATOM 845 N N . ALA A 1 112 ? 21.281 -23.156 7.402 1 62.03 112 ALA A N 1
ATOM 846 C CA . ALA A 1 112 ? 22.188 -22.172 6.82 1 62.03 112 ALA A CA 1
ATOM 847 C C . ALA A 1 112 ? 22.734 -22.641 5.473 1 62.03 112 ALA A C 1
ATOM 849 O O . ALA A 1 112 ? 23.812 -22.219 5.051 1 62.03 112 ALA A O 1
ATOM 850 N N . ARG A 1 113 ? 21.859 -23.453 4.859 1 64.5 113 ARG A N 1
ATOM 851 C CA . ARG A 1 113 ? 22.328 -23.734 3.506 1 64.5 113 ARG A CA 1
ATOM 852 C C . ARG A 1 113 ? 22.016 -22.562 2.566 1 64.5 113 ARG A C 1
ATOM 854 O O . ARG A 1 113 ? 20.969 -21.953 2.668 1 64.5 113 ARG A O 1
ATOM 861 N N . PRO A 1 114 ? 23.031 -22.172 1.821 1 59.47 114 PRO A N 1
ATOM 862 C CA . PRO A 1 114 ? 22.797 -21.031 0.932 1 59.47 114 PRO A CA 1
ATOM 863 C C . PRO A 1 114 ? 21.781 -21.344 -0.167 1 59.47 114 PRO A C 1
ATOM 865 O O . PRO A 1 114 ? 21.812 -22.422 -0.76 1 59.47 114 PRO A O 1
ATOM 868 N N . VAL A 1 115 ? 20.719 -20.703 -0.027 1 56.97 115 VAL A N 1
ATOM 869 C CA . VAL A 1 115 ? 19.75 -20.766 -1.115 1 56.97 115 VAL A CA 1
ATOM 870 C C . VAL A 1 115 ? 19.938 -19.562 -2.043 1 56.97 115 VAL A C 1
ATOM 872 O O . VAL A 1 115 ? 20.047 -18.422 -1.582 1 56.97 115 VAL A O 1
ATOM 875 N N . GLY A 1 116 ? 20.719 -19.859 -3.117 1 52.69 116 GLY A N 1
ATOM 876 C CA . GLY A 1 116 ? 21.125 -18.703 -3.914 1 52.69 116 GLY A CA 1
ATOM 877 C C . GLY A 1 116 ? 20.438 -18.641 -5.266 1 52.69 116 GLY A C 1
ATOM 878 O O . GLY A 1 116 ? 19.844 -19.641 -5.711 1 52.69 116 GLY A O 1
ATOM 879 N N . ILE A 1 117 ? 20.234 -17.312 -5.641 1 50.25 117 ILE A N 1
ATOM 880 C CA . ILE A 1 117 ? 19.719 -16.875 -6.926 1 50.25 117 ILE A CA 1
ATOM 881 C C . ILE A 1 117 ? 20.719 -17.172 -8.031 1 50.25 117 ILE A C 1
ATOM 883 O O . ILE A 1 117 ? 21.938 -17.094 -7.805 1 50.25 117 ILE A O 1
ATOM 887 N N . GLN A 1 118 ? 20.266 -17.844 -9.102 1 45.69 118 GLN A N 1
ATOM 888 C CA . GLN A 1 118 ? 20.984 -18.328 -10.273 1 45.69 118 GLN A CA 1
ATOM 889 C C . GLN A 1 118 ? 21.516 -17.172 -11.109 1 45.69 118 GLN A C 1
ATOM 891 O O . GLN A 1 118 ? 20.797 -16.203 -11.367 1 45.69 118 GLN A O 1
ATOM 896 N N . GLY A 1 119 ? 22.781 -16.797 -11.109 1 42.84 119 GLY A N 1
ATOM 897 C CA . GLY A 1 119 ? 23.453 -16 -12.117 1 42.84 119 GLY A CA 1
ATOM 898 C C . GLY A 1 119 ? 23.094 -16.391 -13.539 1 42.84 119 GLY A C 1
ATOM 899 O O . GLY A 1 119 ? 22.125 -17.125 -13.758 1 42.84 119 GLY A O 1
ATOM 900 N N . PRO A 1 120 ? 23.719 -15.711 -14.594 1 43 120 PRO A N 1
ATOM 901 C CA . PRO A 1 120 ? 23.469 -16.016 -16.016 1 43 120 PRO A CA 1
ATOM 902 C C . PRO A 1 120 ? 23.547 -17.5 -16.312 1 43 120 PRO A C 1
ATOM 904 O O . PRO A 1 120 ? 22.844 -17.984 -17.203 1 43 120 PRO A O 1
ATOM 907 N N . SER A 1 121 ? 24.531 -18.031 -15.656 1 45.78 121 SER A N 1
ATOM 908 C CA . SER A 1 121 ? 24.594 -19.484 -15.844 1 45.78 121 SER A CA 1
ATOM 909 C C . SER A 1 121 ? 23.781 -20.203 -14.773 1 45.78 121 SER A C 1
ATOM 911 O O . SER A 1 121 ? 24.047 -20.062 -13.586 1 45.78 121 SER A O 1
ATOM 913 N N . PRO A 1 122 ? 22.594 -20.609 -15.125 1 47.19 122 PRO A N 1
ATOM 914 C CA . PRO A 1 122 ? 21.734 -21.328 -14.18 1 47.19 122 PRO A CA 1
ATOM 915 C C . PRO A 1 122 ? 22.5 -22.312 -13.305 1 47.19 122 PRO A C 1
ATOM 917 O O . PRO A 1 122 ? 22 -22.75 -12.266 1 47.19 122 PRO A O 1
ATOM 920 N N . LEU A 1 123 ? 23.688 -22.656 -13.828 1 47.78 123 LEU A N 1
ATOM 921 C CA . LEU A 1 123 ? 24.438 -23.688 -13.133 1 47.78 123 LEU A CA 1
ATOM 922 C C . LEU A 1 123 ? 25.391 -23.078 -12.109 1 47.78 123 LEU A C 1
ATOM 924 O O . LEU A 1 123 ? 26.078 -23.812 -11.383 1 47.78 123 LEU A O 1
ATOM 928 N N . VAL A 1 124 ? 25.5 -21.75 -12.188 1 47.31 124 VAL A N 1
ATOM 929 C CA . VAL A 1 124 ? 26.422 -21.094 -11.258 1 47.31 124 VAL A CA 1
ATOM 930 C C . VAL A 1 124 ? 25.625 -20.25 -10.266 1 47.31 124 VAL A C 1
ATOM 932 O O . VAL A 1 124 ? 24.812 -19.422 -10.656 1 47.31 124 VAL A O 1
ATOM 935 N N . LEU A 1 125 ? 25.578 -20.797 -9.055 1 48.84 125 LEU A N 1
ATOM 936 C CA . LEU A 1 125 ? 24.969 -19.984 -8 1 48.84 125 LEU A CA 1
ATOM 937 C C . LEU A 1 125 ? 25.75 -18.703 -7.777 1 48.84 125 LEU A C 1
ATOM 939 O O . LEU A 1 125 ? 26.859 -18.734 -7.234 1 48.84 125 LEU A O 1
ATOM 943 N N . SER A 1 126 ? 25.75 -17.656 -8.578 1 44.16 126 SER A N 1
ATOM 944 C CA . SER A 1 126 ? 26.547 -16.438 -8.484 1 44.16 126 SER A CA 1
ATOM 945 C C . SER A 1 126 ? 25.938 -15.461 -7.477 1 44.16 126 SER A C 1
ATOM 947 O O . SER A 1 126 ? 26.609 -14.508 -7.051 1 44.16 126 SER A O 1
ATOM 949 N N . GLY A 1 127 ? 24.75 -15.359 -7.031 1 47.84 127 GLY A N 1
ATOM 950 C CA . GLY A 1 127 ? 24.203 -14.242 -6.273 1 47.84 127 GLY A CA 1
ATOM 951 C C . GLY A 1 127 ? 24.172 -14.492 -4.777 1 47.84 127 GLY A C 1
ATOM 952 O O . GLY A 1 127 ? 24.469 -15.602 -4.324 1 47.84 127 GLY A O 1
ATOM 953 N N . PRO A 1 128 ? 24.281 -13.227 -4.113 1 51.59 128 PRO A N 1
ATOM 954 C CA . PRO A 1 128 ? 24.234 -13.398 -2.66 1 51.59 128 PRO A CA 1
ATOM 955 C C . PRO A 1 128 ? 23.172 -14.406 -2.221 1 51.59 128 PRO A C 1
ATOM 957 O O . PRO A 1 128 ? 22.094 -14.477 -2.814 1 51.59 128 PRO A O 1
ATOM 960 N N . LYS A 1 129 ? 23.625 -15.422 -1.392 1 62.06 129 LYS A N 1
ATOM 961 C CA . LYS A 1 129 ? 22.922 -16.562 -0.811 1 62.06 129 LYS A CA 1
ATOM 962 C C . LYS A 1 129 ? 22.203 -16.172 0.471 1 62.06 129 LYS A C 1
ATOM 964 O O . LYS A 1 129 ? 22.812 -15.602 1.384 1 62.06 129 LYS A O 1
ATOM 969 N N . ILE A 1 130 ? 20.844 -15.883 0.302 1 74.94 130 ILE A N 1
ATOM 970 C CA . ILE A 1 130 ? 20.172 -15.805 1.6 1 74.94 130 ILE A CA 1
ATOM 971 C C . ILE A 1 130 ? 20.156 -17.188 2.256 1 74.94 130 ILE A C 1
ATOM 973 O O . ILE A 1 130 ? 20.172 -18.203 1.567 1 74.94 130 ILE A O 1
ATOM 977 N N . PRO A 1 131 ? 20.281 -17.156 3.588 1 76.88 131 PRO A N 1
ATOM 978 C CA . PRO A 1 131 ? 20.172 -18.453 4.27 1 76.88 131 PRO A CA 1
ATOM 979 C C . PRO A 1 131 ? 18.875 -19.172 3.945 1 76.88 131 PRO A C 1
ATOM 981 O O . PRO A 1 131 ? 17.828 -18.547 3.779 1 76.88 131 PRO A O 1
ATOM 984 N N . GLU A 1 132 ? 19 -20.406 3.9 1 80.31 132 GLU A N 1
ATOM 985 C CA . GLU A 1 132 ? 17.844 -21.25 3.535 1 80.31 132 GLU A CA 1
ATOM 986 C C . GLU A 1 132 ? 16.672 -21 4.465 1 80.31 132 GLU A C 1
ATOM 988 O O . GLU A 1 132 ? 15.516 -21 4.027 1 80.31 132 GLU A O 1
ATOM 993 N N . MET A 1 133 ? 16.953 -20.781 5.77 1 83.81 133 MET A N 1
ATOM 994 C CA . MET A 1 133 ? 15.883 -20.562 6.742 1 83.81 133 MET A CA 1
ATOM 995 C C . MET A 1 133 ? 15.055 -19.344 6.379 1 83.81 133 MET A C 1
ATOM 997 O O . MET A 1 133 ? 13.844 -19.312 6.609 1 83.81 133 MET A O 1
ATOM 1001 N N . VAL A 1 134 ? 15.719 -18.312 5.801 1 87.31 134 VAL A N 1
ATOM 1002 C CA . VAL A 1 134 ? 15.016 -17.109 5.355 1 87.31 134 VAL A CA 1
ATOM 1003 C C . VAL A 1 134 ? 14.125 -17.438 4.164 1 87.31 134 VAL A C 1
ATOM 1005 O O . VAL A 1 134 ? 12.969 -17.016 4.105 1 87.31 134 VAL A O 1
ATOM 1008 N N . TYR A 1 135 ? 14.609 -18.266 3.299 1 88.06 135 TYR A N 1
ATOM 1009 C CA . TYR A 1 135 ? 13.867 -18.641 2.1 1 88.06 135 TYR A CA 1
ATOM 1010 C C . TYR A 1 135 ? 12.68 -19.531 2.445 1 88.06 135 TYR A C 1
ATOM 1012 O O . TYR A 1 135 ? 11.594 -19.375 1.881 1 88.06 135 TYR A O 1
ATOM 1020 N N . VAL A 1 136 ? 12.836 -20.453 3.414 1 87.94 136 VAL A N 1
ATOM 1021 C CA . VAL A 1 136 ? 11.766 -21.328 3.871 1 87.94 136 VAL A CA 1
ATOM 1022 C C . VAL A 1 136 ? 10.617 -20.5 4.43 1 87.94 136 VAL A C 1
ATOM 1024 O O . VAL A 1 136 ? 9.445 -20.766 4.121 1 87.94 136 VAL A O 1
ATOM 1027 N N . PHE A 1 137 ? 10.961 -19.531 5.211 1 91.12 137 PHE A N 1
ATOM 1028 C CA . PHE A 1 137 ? 9.953 -18.672 5.836 1 91.12 137 PHE A CA 1
ATOM 1029 C C . PHE A 1 137 ? 9.211 -17.859 4.781 1 91.12 137 PHE A C 1
ATOM 1031 O O . PHE A 1 137 ? 7.977 -17.859 4.75 1 91.12 137 PHE A O 1
ATOM 1038 N N . TYR A 1 138 ? 9.984 -17.234 3.881 1 94.06 138 TYR A N 1
ATOM 1039 C CA . TYR A 1 138 ? 9.406 -16.375 2.855 1 94.06 138 TYR A CA 1
ATOM 1040 C C . TYR A 1 138 ? 8.539 -17.172 1.892 1 94.06 138 TYR A C 1
ATOM 1042 O O . TYR A 1 138 ? 7.375 -16.844 1.668 1 94.06 138 TYR A O 1
ATOM 1050 N N . GLN A 1 139 ? 9.023 -18.266 1.351 1 93.81 139 GLN A N 1
ATOM 1051 C CA . GLN A 1 139 ? 8.312 -19.094 0.376 1 93.81 139 GLN A CA 1
ATOM 1052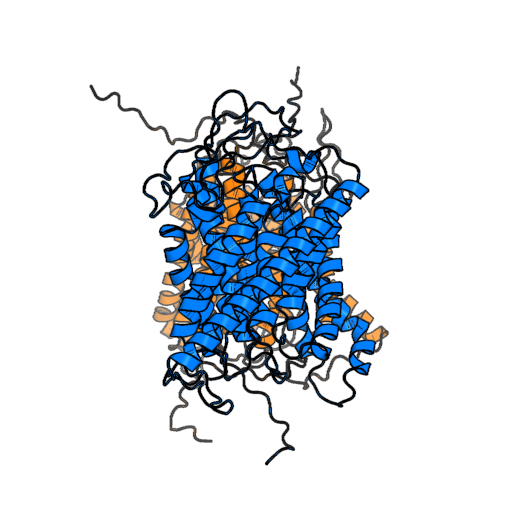 C C . GLN A 1 139 ? 7.141 -19.828 1.025 1 93.81 139 GLN A C 1
ATOM 1054 O O . GLN A 1 139 ? 6.16 -20.156 0.356 1 93.81 139 GLN A O 1
ATOM 1059 N N . GLY A 1 140 ? 7.27 -20.109 2.33 1 95.38 140 GLY A N 1
ATOM 1060 C CA . GLY A 1 140 ? 6.137 -20.688 3.033 1 95.38 140 GLY A CA 1
ATOM 1061 C C . GLY A 1 140 ? 4.906 -19.797 3.01 1 95.38 140 GLY A C 1
ATOM 1062 O O . GLY A 1 140 ? 3.779 -20.281 2.928 1 95.38 140 GLY A O 1
ATOM 1063 N N . MET A 1 141 ? 5.121 -18.469 3.043 1 97 141 MET A N 1
ATOM 1064 C CA . MET A 1 141 ? 4.004 -17.531 2.959 1 97 141 MET A CA 1
ATOM 1065 C C . MET A 1 141 ? 3.379 -17.562 1.568 1 97 141 MET A C 1
ATOM 1067 O O . MET A 1 141 ? 2.168 -17.375 1.424 1 97 141 MET A O 1
ATOM 1071 N N . PHE A 1 142 ? 4.227 -17.828 0.521 1 97.56 142 PHE A N 1
ATOM 1072 C CA . PHE A 1 142 ? 3.707 -17.984 -0.833 1 97.56 142 PHE A CA 1
ATOM 1073 C C . PHE A 1 142 ? 2.775 -19.188 -0.923 1 97.56 142 PHE A C 1
ATOM 1075 O O . PHE A 1 142 ? 1.704 -19.109 -1.526 1 97.56 142 PHE A O 1
ATOM 1082 N N . ALA A 1 143 ? 3.223 -20.219 -0.348 1 97.44 143 ALA A N 1
ATOM 1083 C CA . ALA A 1 143 ? 2.41 -21.438 -0.368 1 97.44 143 ALA A CA 1
ATOM 1084 C C . ALA A 1 143 ? 1.06 -21.203 0.303 1 97.44 143 ALA A C 1
ATOM 1086 O O . ALA A 1 143 ? 0.017 -21.578 -0.238 1 97.44 143 ALA A O 1
ATOM 1087 N N . CYS A 1 144 ? 1.107 -20.594 1.476 1 96.88 144 CYS A N 1
ATOM 1088 C CA . CYS A 1 144 ? -0.115 -20.297 2.219 1 96.88 144 CYS A CA 1
ATOM 1089 C C . CYS A 1 144 ? -1.039 -19.391 1.421 1 96.88 144 CYS A C 1
ATOM 1091 O O . CYS A 1 144 ? -2.244 -19.641 1.338 1 96.88 144 CYS A O 1
ATOM 1093 N N . PHE A 1 145 ? -0.505 -18.375 0.876 1 97.06 145 PHE A N 1
ATOM 1094 C CA . PHE A 1 145 ? -1.31 -17.422 0.121 1 97.06 145 PHE A CA 1
ATOM 1095 C C . PHE A 1 145 ? -1.907 -18.078 -1.117 1 97.06 145 PHE A C 1
ATOM 1097 O O . PHE A 1 145 ? -3.098 -17.922 -1.396 1 97.06 145 PHE A O 1
ATOM 1104 N N . THR A 1 146 ? -1.102 -18.797 -1.885 1 97.44 146 THR A N 1
ATOM 1105 C CA . THR A 1 146 ? -1.56 -19.438 -3.113 1 97.44 146 THR A CA 1
ATOM 1106 C C . THR A 1 146 ? -2.693 -20.406 -2.82 1 97.44 146 THR A C 1
ATOM 1108 O O . THR A 1 146 ? -3.711 -20.422 -3.52 1 97.44 146 THR A O 1
ATOM 1111 N N . ALA A 1 147 ? -2.52 -21.188 -1.815 1 96.12 147 ALA A N 1
ATOM 1112 C CA . ALA A 1 147 ? -3.553 -22.141 -1.435 1 96.12 147 ALA A CA 1
ATOM 1113 C C . ALA A 1 147 ? -4.82 -21.422 -0.969 1 96.12 147 ALA A C 1
ATOM 1115 O O . ALA A 1 147 ? -5.93 -21.922 -1.182 1 96.12 147 ALA A O 1
ATOM 1116 N N . SER A 1 148 ? -4.625 -20.312 -0.325 1 94.31 148 SER A N 1
ATOM 1117 C CA . SER A 1 148 ? -5.773 -19.547 0.146 1 94.31 148 SER A CA 1
ATOM 1118 C C . SER A 1 148 ? -6.605 -19.031 -1.021 1 94.31 148 SER A C 1
ATOM 1120 O O . SER A 1 148 ? -7.824 -18.891 -0.91 1 94.31 148 SER A O 1
ATOM 1122 N N . LEU A 1 149 ? -5.984 -18.75 -2.133 1 93.06 149 LEU A N 1
ATOM 1123 C CA . LEU A 1 149 ? -6.715 -18.344 -3.324 1 93.06 149 LEU A CA 1
ATOM 1124 C C . LEU A 1 149 ? -7.637 -19.453 -3.814 1 93.06 149 LEU A C 1
ATOM 1126 O O . LEU A 1 149 ? -8.766 -19.188 -4.234 1 93.06 149 LEU A O 1
ATOM 1130 N N . VAL A 1 150 ? -7.25 -20.609 -3.67 1 90.56 150 VAL A N 1
ATOM 1131 C CA . VAL A 1 150 ? -8.008 -21.766 -4.133 1 90.56 150 VAL A CA 1
ATOM 1132 C C . VAL A 1 150 ? -9.188 -22.016 -3.195 1 90.56 150 VAL A C 1
ATOM 1134 O O . VAL A 1 150 ? -10.227 -22.531 -3.621 1 90.56 150 VAL A O 1
ATOM 1137 N N . SER A 1 151 ? -9.047 -21.641 -1.968 1 83.06 151 SER A N 1
ATOM 1138 C CA . SER A 1 151 ? -10.047 -21.922 -0.944 1 83.06 151 SER A CA 1
ATOM 1139 C C . SER A 1 151 ? -11.367 -21.219 -1.251 1 83.06 151 SER A C 1
ATOM 1141 O O . SER A 1 151 ? -12.43 -21.672 -0.81 1 83.06 151 SER A O 1
ATOM 1143 N N . ALA A 1 152 ? -11.32 -20.172 -1.959 1 75 152 ALA A N 1
ATOM 1144 C CA . ALA A 1 152 ? -12.531 -19.406 -2.281 1 75 152 ALA A CA 1
ATOM 1145 C C . ALA A 1 152 ? -13.508 -20.25 -3.1 1 75 152 ALA A C 1
ATOM 1147 O O . ALA A 1 152 ? -14.719 -20.031 -3.053 1 75 152 ALA A O 1
ATOM 1148 N N . GLY A 1 153 ? -13.031 -21.203 -3.832 1 69.12 153 GLY A N 1
ATOM 1149 C CA . GLY A 1 153 ? -13.883 -22.062 -4.648 1 69.12 153 GLY A CA 1
ATOM 1150 C C . GLY A 1 153 ? -14.57 -23.141 -3.85 1 69.12 153 GLY A C 1
ATOM 1151 O O . GLY A 1 153 ? -15.539 -23.75 -4.32 1 69.12 153 GLY A O 1
ATOM 1152 N N . ALA A 1 154 ? -14.219 -23.328 -2.621 1 65.12 154 ALA A N 1
ATOM 1153 C CA . ALA A 1 154 ? -14.766 -24.406 -1.805 1 65.12 154 ALA A CA 1
ATOM 1154 C C . ALA A 1 154 ? -15.93 -23.906 -0.947 1 65.12 154 ALA A C 1
ATOM 1156 O O . ALA A 1 154 ? -16.562 -24.688 -0.243 1 65.12 154 ALA A O 1
ATOM 1157 N N . ALA A 1 155 ? -16.203 -22.625 -1.085 1 59.41 155 ALA A N 1
ATOM 1158 C CA . ALA A 1 155 ? -17.234 -22.047 -0.22 1 59.41 155 ALA A CA 1
ATOM 1159 C C . ALA A 1 155 ? -18.594 -22.672 -0.501 1 59.41 155 ALA A C 1
ATOM 1161 O O . ALA A 1 155 ? -19.047 -22.688 -1.646 1 59.41 155 ALA A O 1
ATOM 1162 N N . GLY A 1 156 ? -19.203 -23.203 0.609 1 57.19 156 GLY A N 1
ATOM 1163 C CA . GLY A 1 156 ? -20.562 -23.703 0.594 1 57.19 156 GLY A CA 1
ATOM 1164 C C . GLY A 1 156 ? -20.672 -25.078 -0.058 1 57.19 156 GLY A C 1
ATOM 1165 O O . GLY A 1 156 ? -21.781 -25.625 -0.179 1 57.19 156 GLY A O 1
ATOM 1166 N N . LYS A 1 157 ? -19.578 -25.625 -0.428 1 60.62 157 LYS A N 1
ATOM 1167 C CA . LYS A 1 157 ? -19.719 -26.812 -1.272 1 60.62 157 LYS A CA 1
ATOM 1168 C C . LYS A 1 157 ? -19.109 -28.031 -0.611 1 60.62 157 LYS A C 1
ATOM 1170 O O . LYS A 1 157 ? -19.266 -29.156 -1.095 1 60.62 157 LYS A O 1
ATOM 1175 N N . THR A 1 158 ? -18.375 -27.719 0.336 1 63.97 158 THR A N 1
ATOM 1176 C CA . THR A 1 158 ? -17.641 -28.875 0.874 1 63.97 158 THR A CA 1
ATOM 1177 C C . THR A 1 158 ? -17.641 -28.844 2.398 1 63.97 158 THR A C 1
ATOM 1179 O O . THR A 1 158 ? -17.719 -27.766 3.004 1 63.97 158 THR A O 1
ATOM 1182 N N . ARG A 1 159 ? -17.734 -30.016 2.941 1 69.69 159 ARG A N 1
ATOM 1183 C CA . ARG A 1 159 ? -17.547 -30.156 4.379 1 69.69 159 ARG A CA 1
ATOM 1184 C C . ARG A 1 159 ? -16.109 -29.797 4.773 1 69.69 159 ARG A C 1
ATOM 1186 O O . ARG A 1 159 ? -15.188 -29.938 3.971 1 69.69 159 ARG A O 1
ATOM 1193 N N . VAL A 1 160 ? -15.953 -29.375 5.949 1 73 160 VAL A N 1
ATOM 1194 C CA . VAL A 1 160 ? -14.672 -28.891 6.434 1 73 160 VAL A CA 1
ATOM 1195 C C . VAL A 1 160 ? -13.617 -29.984 6.324 1 73 160 VAL A C 1
ATOM 1197 O O . VAL A 1 160 ? -12.477 -29.734 5.93 1 73 160 VAL A O 1
ATOM 1200 N N . GLY A 1 161 ? -14.008 -31.219 6.746 1 77.19 161 GLY A N 1
ATOM 1201 C CA . GLY A 1 161 ? -13.055 -32.312 6.664 1 77.19 161 GLY A CA 1
ATOM 1202 C C . GLY A 1 161 ? -12.578 -32.594 5.25 1 77.19 161 GLY A C 1
ATOM 1203 O O . GLY A 1 161 ? -11.383 -32.812 5.027 1 77.19 161 GLY A O 1
ATOM 1204 N N . ARG A 1 162 ? -13.438 -32.625 4.352 1 82.12 162 ARG A N 1
ATOM 1205 C CA . ARG A 1 162 ? -13.086 -32.812 2.947 1 82.12 162 ARG A CA 1
ATOM 1206 C C . ARG A 1 162 ? -12.211 -31.672 2.434 1 82.12 162 ARG A C 1
ATOM 1208 O O . ARG A 1 162 ? -11.289 -31.906 1.648 1 82.12 162 ARG A O 1
ATOM 1215 N N . TYR A 1 163 ? -12.516 -30.5 2.895 1 85.69 163 TYR A N 1
ATOM 1216 C CA . TYR A 1 163 ? -11.727 -29.344 2.463 1 85.69 163 TYR A CA 1
ATOM 1217 C C . TYR A 1 163 ? -10.289 -29.453 2.949 1 85.69 163 TYR A C 1
ATOM 1219 O O . TYR A 1 163 ? -9.352 -29.156 2.203 1 85.69 163 TYR A O 1
ATOM 1227 N N . LEU A 1 164 ? -10.133 -29.891 4.188 1 88.31 164 LEU A N 1
ATOM 1228 C CA . LEU A 1 164 ? -8.797 -30.016 4.746 1 88.31 164 LEU A CA 1
ATOM 1229 C C . LEU A 1 164 ? -7.973 -31.031 3.963 1 88.31 164 LEU A C 1
ATOM 1231 O O . LEU A 1 164 ? -6.789 -30.812 3.697 1 88.31 164 LEU A O 1
ATOM 1235 N N . LEU A 1 165 ? -8.625 -32.094 3.625 1 89.5 165 LEU A N 1
ATOM 1236 C CA . LEU A 1 165 ? -7.934 -33.094 2.826 1 89.5 165 LEU A CA 1
ATOM 1237 C C . LEU A 1 165 ? -7.645 -32.594 1.424 1 89.5 165 LEU A C 1
ATOM 1239 O O . LEU A 1 165 ? -6.562 -32.812 0.883 1 89.5 165 LEU A O 1
ATOM 1243 N N . PHE A 1 166 ? -8.562 -31.938 0.846 1 90.62 166 PHE A N 1
ATOM 1244 C CA . PHE A 1 166 ? -8.406 -31.375 -0.492 1 90.62 166 PHE A CA 1
ATOM 1245 C C . PHE A 1 166 ? -7.223 -30.422 -0.544 1 90.62 166 PHE A C 1
ATOM 1247 O O . PHE A 1 166 ? -6.363 -30.531 -1.42 1 90.62 166 PHE A O 1
ATOM 1254 N N . ILE A 1 167 ? -7.184 -29.469 0.407 1 94.12 167 ILE A N 1
ATOM 1255 C CA . ILE A 1 167 ? -6.176 -28.422 0.354 1 94.12 167 ILE A CA 1
ATOM 1256 C C . ILE A 1 167 ? -4.797 -29.016 0.659 1 94.12 167 ILE A C 1
ATOM 1258 O O . ILE A 1 167 ? -3.783 -28.531 0.146 1 94.12 167 ILE A O 1
ATOM 1262 N N . THR A 1 168 ? -4.746 -30.031 1.516 1 95.62 168 THR A N 1
ATOM 1263 C CA . THR A 1 168 ? -3.498 -30.734 1.775 1 95.62 168 THR A CA 1
ATOM 1264 C C . THR A 1 168 ? -2.977 -31.391 0.502 1 95.62 168 THR A C 1
ATOM 1266 O O . THR A 1 168 ? -1.806 -31.234 0.152 1 95.62 168 THR A O 1
ATOM 1269 N N . LEU A 1 169 ? -3.859 -32.062 -0.236 1 95.75 169 LEU A N 1
ATOM 1270 C CA . LEU A 1 169 ? -3.473 -32.75 -1.469 1 95.75 169 LEU A CA 1
ATOM 1271 C C . LEU A 1 169 ? -3.131 -31.734 -2.559 1 95.75 169 LEU A C 1
ATOM 1273 O O . LEU A 1 169 ? -2.182 -31.938 -3.32 1 95.75 169 LEU A O 1
ATOM 1277 N N . TRP A 1 170 ? -3.898 -30.719 -2.619 1 96.19 170 TRP A N 1
ATOM 1278 C CA . TRP A 1 170 ? -3.662 -29.703 -3.633 1 96.19 170 TRP A CA 1
ATOM 1279 C C . TRP A 1 170 ? -2.291 -29.047 -3.447 1 96.19 170 TRP A C 1
ATOM 1281 O O . TRP A 1 170 ? -1.546 -28.875 -4.414 1 96.19 170 TRP A O 1
ATOM 1291 N N . THR A 1 171 ? -1.955 -28.672 -2.207 1 97.5 171 THR A N 1
ATOM 1292 C CA . THR A 1 171 ? -0.659 -28.062 -1.934 1 97.5 171 THR A CA 1
ATOM 1293 C C . THR A 1 171 ? 0.476 -29.016 -2.283 1 97.5 171 THR A C 1
ATOM 1295 O O . THR A 1 171 ? 1.496 -28.609 -2.838 1 97.5 171 THR A O 1
ATOM 1298 N N . THR A 1 172 ? 0.247 -30.25 -2.055 1 96 172 THR A N 1
ATOM 1299 C CA . THR A 1 172 ? 1.273 -31.266 -2.23 1 96 172 THR A CA 1
ATOM 1300 C C . THR A 1 172 ? 1.447 -31.609 -3.709 1 96 172 THR A C 1
ATOM 1302 O O . THR A 1 172 ? 2.572 -31.688 -4.203 1 96 172 THR A O 1
ATOM 1305 N N . LEU A 1 173 ? 0.311 -31.734 -4.406 1 96.69 173 LEU A N 1
ATOM 1306 C CA . LEU A 1 173 ? 0.366 -32.344 -5.734 1 96.69 173 LEU A CA 1
ATOM 1307 C C . LEU A 1 173 ? 0.256 -31.281 -6.82 1 96.69 173 LEU A C 1
ATOM 1309 O O . LEU A 1 173 ? 0.544 -31.547 -7.988 1 96.69 173 LEU A O 1
ATOM 1313 N N . VAL A 1 174 ? -0.13 -30.125 -6.449 1 97.38 174 VAL A N 1
ATOM 1314 C CA . VAL A 1 174 ? -0.306 -29.094 -7.465 1 97.38 174 VAL A CA 1
ATOM 1315 C C . VAL A 1 174 ? 0.674 -27.953 -7.215 1 97.38 174 VAL A C 1
ATOM 1317 O O . VAL A 1 174 ? 1.565 -27.703 -8.031 1 97.38 174 VAL A O 1
ATOM 1320 N N . TYR A 1 175 ? 0.615 -27.328 -6.051 1 97.75 175 TYR A N 1
ATOM 1321 C CA . TYR A 1 175 ? 1.436 -26.141 -5.805 1 97.75 175 TYR A CA 1
ATOM 1322 C C . TYR A 1 175 ? 2.918 -26.5 -5.797 1 97.75 175 TYR A C 1
ATOM 1324 O O . TYR A 1 175 ? 3.727 -25.828 -6.441 1 97.75 175 TYR A O 1
ATOM 1332 N N . CYS A 1 176 ? 3.309 -27.562 -5.047 1 95.5 176 CYS A N 1
ATOM 1333 C CA . CYS A 1 176 ? 4.719 -27.875 -4.848 1 95.5 176 CYS A CA 1
ATOM 1334 C C . CYS A 1 176 ? 5.406 -28.172 -6.176 1 95.5 176 CYS A C 1
ATOM 1336 O O . CYS A 1 176 ? 6.469 -27.609 -6.465 1 95.5 176 CYS A O 1
ATOM 1338 N N . PRO A 1 177 ? 4.789 -29.031 -7.02 1 94.94 177 PRO A N 1
ATOM 1339 C CA . PRO A 1 177 ? 5.453 -29.25 -8.305 1 94.94 177 PRO A CA 1
ATOM 1340 C C . PRO A 1 177 ? 5.562 -27.984 -9.141 1 94.94 177 PRO A C 1
ATOM 1342 O O . PRO A 1 177 ? 6.598 -27.734 -9.766 1 94.94 177 PRO A O 1
ATOM 1345 N N . VAL A 1 178 ? 4.531 -27.156 -9.18 1 96.81 178 VAL A N 1
ATOM 1346 C CA . VAL A 1 178 ? 4.543 -25.953 -10.008 1 96.81 178 VAL A CA 1
ATOM 1347 C C . VAL A 1 178 ? 5.57 -24.969 -9.461 1 96.81 178 VAL A C 1
ATOM 1349 O O . VAL A 1 178 ? 6.289 -24.328 -10.234 1 96.81 178 VAL A O 1
ATOM 1352 N N . ALA A 1 179 ? 5.621 -24.828 -8.156 1 95.5 179 ALA A N 1
ATOM 1353 C CA . ALA A 1 179 ? 6.637 -23.969 -7.543 1 95.5 179 ALA A CA 1
ATOM 1354 C C . ALA A 1 179 ? 8.039 -24.438 -7.898 1 95.5 179 ALA A C 1
ATOM 1356 O O . ALA A 1 179 ? 8.93 -23.625 -8.164 1 95.5 179 ALA A O 1
ATOM 1357 N N . ARG A 1 180 ? 8.258 -25.703 -7.914 1 90.75 180 ARG A N 1
ATOM 1358 C CA . ARG A 1 180 ? 9.555 -26.266 -8.289 1 90.75 180 ARG A CA 1
ATOM 1359 C C . ARG A 1 180 ? 9.883 -25.969 -9.742 1 90.75 180 ARG A C 1
ATOM 1361 O O . ARG A 1 180 ? 11.008 -25.578 -10.062 1 90.75 180 ARG A O 1
ATOM 1368 N N . TRP A 1 181 ? 8.898 -26.219 -10.625 1 93 181 TRP A N 1
ATOM 1369 C CA . TRP A 1 181 ? 9.109 -25.906 -12.039 1 93 181 TRP A CA 1
ATOM 1370 C C . TRP A 1 181 ? 9.617 -24.484 -12.219 1 93 181 TRP A C 1
ATOM 1372 O O . TRP A 1 181 ? 10.5 -24.219 -13.039 1 93 181 TRP A O 1
ATOM 1382 N N . THR A 1 182 ? 9.07 -23.609 -11.422 1 93.19 182 THR A N 1
ATOM 1383 C CA . THR A 1 182 ? 9.188 -22.172 -11.672 1 93.19 182 THR A CA 1
ATOM 1384 C C . THR A 1 182 ? 10.43 -21.609 -10.992 1 93.19 182 THR A C 1
ATOM 1386 O O . THR A 1 182 ? 11.172 -20.828 -11.602 1 93.19 182 THR A O 1
ATOM 1389 N N . TRP A 1 183 ? 10.719 -22.062 -9.719 1 89.62 183 TRP A N 1
ATOM 1390 C CA . TRP A 1 183 ? 11.68 -21.266 -8.961 1 89.62 183 TRP A CA 1
ATOM 1391 C C . TRP A 1 183 ? 12.859 -22.125 -8.508 1 89.62 183 TRP A C 1
ATOM 1393 O O . TRP A 1 183 ? 13.891 -21.594 -8.086 1 89.62 183 TRP A O 1
ATOM 1403 N N . HIS A 1 184 ? 12.773 -23.391 -8.547 1 84.06 184 HIS A N 1
ATOM 1404 C CA . HIS A 1 184 ? 13.938 -24.219 -8.266 1 84.06 184 HIS A CA 1
ATOM 1405 C C . HIS A 1 184 ? 14.992 -24.094 -9.367 1 84.06 184 HIS A C 1
ATOM 1407 O O . HIS A 1 184 ? 14.648 -24.047 -10.555 1 84.06 184 HIS A O 1
ATOM 1413 N N . PRO A 1 185 ? 16.188 -24 -8.977 1 79 185 PRO A N 1
ATOM 1414 C CA . PRO A 1 185 ? 17.25 -23.812 -9.977 1 79 185 PRO A CA 1
ATOM 1415 C C . PRO A 1 185 ? 17.25 -24.922 -11.039 1 79 185 PRO A C 1
ATOM 1417 O O . PRO A 1 185 ? 17.656 -24.688 -12.18 1 79 185 PRO A O 1
ATOM 1420 N N . LEU A 1 186 ? 16.75 -26.047 -10.734 1 79.12 186 LEU A N 1
ATOM 1421 C CA . LEU A 1 186 ? 16.688 -27.156 -11.688 1 79.12 186 LEU A CA 1
ATOM 1422 C C . LEU A 1 186 ? 15.281 -27.359 -12.219 1 79.12 186 LEU A C 1
ATOM 1424 O O . LEU A 1 186 ? 14.992 -28.375 -12.867 1 79.12 186 LEU A O 1
ATOM 1428 N N . GLY A 1 187 ? 14.391 -26.469 -11.844 1 86.25 187 GLY A N 1
ATOM 1429 C CA . GLY A 1 187 ? 13.055 -26.531 -12.43 1 86.25 187 GLY A CA 1
ATOM 1430 C C . GLY A 1 187 ? 13.062 -26.391 -13.938 1 86.25 187 GLY A C 1
ATOM 1431 O O . GLY A 1 187 ? 13.781 -25.547 -14.484 1 86.25 187 GLY A O 1
ATOM 1432 N N . TRP A 1 188 ? 12.32 -27.234 -14.578 1 89.12 188 TRP A N 1
ATOM 1433 C CA . TRP A 1 188 ? 12.383 -27.281 -16.031 1 89.12 188 TRP A CA 1
ATOM 1434 C C . TRP A 1 188 ? 12.039 -25.938 -16.656 1 89.12 188 TRP A C 1
ATOM 1436 O O . TRP A 1 188 ? 12.656 -25.516 -17.641 1 89.12 188 TRP A O 1
ATOM 1446 N N . SER A 1 189 ? 11 -25.25 -16.125 1 92.5 189 SER A N 1
ATOM 1447 C CA . SER A 1 189 ? 10.617 -23.938 -16.656 1 92.5 189 SER A CA 1
ATOM 1448 C C . SER A 1 189 ? 11.719 -22.906 -16.438 1 92.5 189 SER A C 1
ATOM 1450 O O . SER A 1 189 ? 12.023 -22.109 -17.328 1 92.5 189 SER A O 1
ATOM 1452 N N . LYS A 1 190 ? 12.281 -22.953 -15.289 1 88.44 190 LYS A N 1
ATOM 1453 C CA . LYS A 1 190 ? 13.391 -22.047 -14.969 1 88.44 190 LYS A CA 1
ATOM 1454 C C . LYS A 1 190 ? 14.586 -22.312 -15.875 1 88.44 190 LYS A C 1
ATOM 1456 O O . LYS A 1 190 ? 15.195 -21.375 -16.391 1 88.44 190 LYS A O 1
ATOM 1461 N N . LEU A 1 191 ? 14.977 -23.562 -16.078 1 84.31 191 LEU A N 1
ATOM 1462 C CA . LEU A 1 191 ? 16.094 -23.938 -16.922 1 84.31 191 LEU A CA 1
ATOM 1463 C C . LEU A 1 191 ? 15.875 -23.484 -18.359 1 84.31 191 LEU A C 1
ATOM 1465 O O . LEU A 1 191 ? 16.828 -23.141 -19.062 1 84.31 191 LEU A O 1
ATOM 1469 N N . ARG A 1 192 ? 14.688 -23.469 -18.703 1 89.19 192 ARG A N 1
ATOM 1470 C CA . ARG A 1 192 ? 14.352 -23.062 -20.062 1 89.19 192 ARG A CA 1
ATOM 1471 C C . ARG A 1 192 ? 14.445 -21.547 -20.203 1 89.19 192 ARG A C 1
ATOM 1473 O O . ARG A 1 192 ? 14.469 -21.016 -21.328 1 89.19 192 ARG A O 1
ATOM 1480 N N . GLY A 1 193 ? 14.375 -20.844 -19.078 1 88.31 193 GLY A N 1
ATOM 1481 C CA . GLY A 1 193 ? 14.547 -19.406 -19.109 1 88.31 193 GLY A CA 1
ATOM 1482 C C . GLY A 1 193 ? 13.242 -18.641 -18.938 1 88.31 193 GLY A C 1
ATOM 1483 O O . GLY A 1 193 ? 13.164 -17.453 -19.234 1 88.31 193 GLY A O 1
ATOM 1484 N N . ALA A 1 194 ? 12.227 -19.312 -18.531 1 93.88 194 ALA A N 1
ATOM 1485 C CA . ALA A 1 194 ? 10.969 -18.609 -18.25 1 93.88 194 ALA A CA 1
ATOM 1486 C C . ALA A 1 194 ? 11.141 -17.609 -17.125 1 93.88 194 ALA A C 1
ATOM 1488 O O . ALA A 1 194 ? 11.836 -17.875 -16.141 1 93.88 194 ALA A O 1
ATOM 1489 N N . MET A 1 195 ? 10.539 -16.438 -17.312 1 95.62 195 MET A N 1
ATOM 1490 C CA . MET A 1 195 ? 10.672 -15.344 -16.359 1 95.62 195 MET A CA 1
ATOM 1491 C C . MET A 1 195 ? 9.391 -15.164 -15.539 1 95.62 195 MET A C 1
ATOM 1493 O O . MET A 1 195 ? 8.445 -14.523 -16 1 95.62 195 MET A O 1
ATOM 1497 N N . ASP A 1 196 ? 9.406 -15.766 -14.414 1 97.12 196 ASP A N 1
ATOM 1498 C CA . ASP A 1 196 ? 8.336 -15.625 -13.43 1 97.12 196 ASP A CA 1
ATOM 1499 C C . ASP A 1 196 ? 8.883 -15.133 -12.094 1 97.12 196 ASP A C 1
ATOM 1501 O O . ASP A 1 196 ? 9.258 -15.938 -11.234 1 97.12 196 ASP A O 1
ATOM 1505 N N . PHE A 1 197 ? 8.883 -13.867 -11.945 1 96.88 197 PHE A N 1
ATOM 1506 C CA . PHE A 1 197 ? 9.586 -13.203 -10.852 1 96.88 197 PHE A CA 1
ATOM 1507 C C . PHE A 1 197 ? 8.953 -13.547 -9.508 1 96.88 197 PHE A C 1
ATOM 1509 O O . PHE A 1 197 ? 9.656 -13.867 -8.547 1 96.88 197 PHE A O 1
ATOM 1516 N N . ALA A 1 198 ? 7.648 -13.414 -9.414 1 97.75 198 ALA A N 1
ATOM 1517 C CA . ALA A 1 198 ? 6.996 -13.555 -8.117 1 97.75 198 ALA A CA 1
ATOM 1518 C C . ALA A 1 198 ? 5.773 -14.461 -8.211 1 97.75 198 ALA A C 1
ATOM 1520 O O . ALA A 1 198 ? 5.016 -14.594 -7.246 1 97.75 198 ALA A O 1
ATOM 1521 N N . GLY A 1 199 ? 5.441 -15.062 -9.375 1 98 199 GLY A N 1
ATOM 1522 C CA . GLY A 1 199 ? 4.422 -16.094 -9.367 1 98 199 GLY A CA 1
ATOM 1523 C C . GLY A 1 199 ? 3.26 -15.797 -10.289 1 98 199 GLY A C 1
ATOM 1524 O O . GLY A 1 199 ? 2.098 -15.891 -9.891 1 98 199 GLY A O 1
ATOM 1525 N N . GLY A 1 200 ? 3.564 -15.383 -11.508 1 98 200 GLY A N 1
ATOM 1526 C CA . GLY A 1 200 ? 2.502 -15.359 -12.508 1 98 200 GLY A CA 1
ATOM 1527 C C . GLY A 1 200 ? 1.877 -16.719 -12.742 1 98 200 GLY A C 1
ATOM 1528 O O . GLY A 1 200 ? 0.652 -16.859 -12.703 1 98 200 GLY A O 1
ATOM 1529 N N . THR A 1 201 ? 2.752 -17.688 -12.953 1 97.44 201 THR A N 1
ATOM 1530 C CA . THR A 1 201 ? 2.287 -19.062 -13.133 1 97.44 201 THR A CA 1
ATOM 1531 C C . THR A 1 201 ? 2.188 -19.781 -11.781 1 97.44 201 THR A C 1
ATOM 1533 O O . THR A 1 201 ? 1.113 -20.25 -11.398 1 97.44 201 THR A O 1
ATOM 1536 N N . ALA A 1 202 ? 3.217 -19.734 -10.969 1 97.56 202 ALA A N 1
ATOM 1537 C CA . ALA A 1 202 ? 3.314 -20.547 -9.766 1 97.56 202 ALA A CA 1
ATOM 1538 C C . ALA A 1 202 ? 2.24 -20.156 -8.75 1 97.56 202 ALA A C 1
ATOM 1540 O O . ALA A 1 202 ? 1.801 -21 -7.957 1 97.56 202 ALA A O 1
ATOM 1541 N N . VAL A 1 203 ? 1.829 -18.938 -8.766 1 98.12 203 VAL A N 1
ATOM 1542 C CA . VAL A 1 203 ? 0.837 -18.5 -7.793 1 98.12 203 VAL A CA 1
ATOM 1543 C C . VAL A 1 203 ? -0.506 -18.266 -8.484 1 98.12 203 VAL A C 1
ATOM 1545 O O . VAL A 1 203 ? -1.487 -18.953 -8.18 1 98.12 203 VAL A O 1
ATOM 1548 N N . HIS A 1 204 ? -0.564 -17.438 -9.523 1 98.19 204 HIS A N 1
ATOM 1549 C CA . HIS A 1 204 ? -1.838 -16.922 -10.008 1 98.19 204 HIS A CA 1
ATOM 1550 C C . HIS A 1 204 ? -2.467 -17.859 -11.023 1 98.19 204 HIS A C 1
ATOM 1552 O O . HIS A 1 204 ? -3.627 -18.25 -10.883 1 98.19 204 HIS A O 1
ATOM 1558 N N . VAL A 1 205 ? -1.766 -18.312 -12.008 1 97.75 205 VAL A N 1
ATOM 1559 C CA . VAL A 1 205 ? -2.33 -19.266 -12.953 1 97.75 205 VAL A CA 1
ATOM 1560 C C . VAL A 1 205 ? -2.637 -20.578 -12.242 1 97.75 205 VAL A C 1
ATOM 1562 O O . VAL A 1 205 ? -3.686 -21.188 -12.469 1 97.75 205 VAL A O 1
ATOM 1565 N N . CYS A 1 206 ? -1.719 -20.953 -11.414 1 97.5 206 CYS A N 1
ATOM 1566 C CA . CYS A 1 206 ? -1.851 -22.188 -10.656 1 97.5 206 CYS A CA 1
ATOM 1567 C C . CYS A 1 206 ? -3.127 -22.188 -9.828 1 97.5 206 CYS A C 1
ATOM 1569 O O . CYS A 1 206 ? -3.928 -23.125 -9.914 1 97.5 206 CYS A O 1
ATOM 1571 N N . SER A 1 207 ? -3.355 -21.203 -9.039 1 95.94 207 SER A N 1
ATOM 1572 C CA . SER A 1 207 ? -4.531 -21.125 -8.18 1 95.94 207 SER A CA 1
ATOM 1573 C C . SER A 1 207 ? -5.789 -20.812 -8.984 1 95.94 207 SER A C 1
ATOM 1575 O O . SER A 1 207 ? -6.836 -21.422 -8.766 1 95.94 207 SER A O 1
ATOM 1577 N N . GLY A 1 208 ? -5.703 -19.875 -9.914 1 93.69 208 GLY A N 1
ATOM 1578 C CA . GLY A 1 208 ? -6.859 -19.469 -10.695 1 93.69 208 GLY A CA 1
ATOM 1579 C C . GLY A 1 208 ? -7.441 -20.594 -11.531 1 93.69 208 GLY A C 1
ATOM 1580 O O . GLY A 1 208 ? -8.664 -20.703 -11.672 1 93.69 208 GLY A O 1
ATOM 1581 N N . SER A 1 209 ? -6.648 -21.438 -12.086 1 92.75 209 SER A N 1
ATOM 1582 C CA . SER A 1 209 ? -7.121 -22.516 -12.945 1 92.75 209 SER A CA 1
ATOM 1583 C C . SER A 1 209 ? -7.668 -23.672 -12.109 1 92.75 209 SER A C 1
ATOM 1585 O O . SER A 1 209 ? -8.359 -24.547 -12.633 1 92.75 209 SER A O 1
ATOM 1587 N N . SER A 1 210 ? -7.309 -23.672 -10.922 1 90.69 210 SER A N 1
ATOM 1588 C CA . SER A 1 210 ? -7.77 -24.734 -10.023 1 90.69 210 SER A CA 1
ATOM 1589 C C . SER A 1 210 ? -9.195 -24.469 -9.555 1 90.69 210 SER A C 1
ATOM 1591 O O . SER A 1 210 ? -9.898 -25.406 -9.148 1 90.69 210 SER A O 1
ATOM 1593 N N . ARG A 1 211 ? -9.594 -23.266 -9.656 1 80.75 211 ARG A N 1
ATOM 1594 C CA . ARG A 1 211 ? -10.898 -22.875 -9.117 1 80.75 211 ARG A CA 1
ATOM 1595 C C . ARG A 1 211 ? -12.031 -23.547 -9.891 1 80.75 211 ARG A C 1
ATOM 1597 O O . ARG A 1 211 ? -12.922 -24.156 -9.297 1 80.75 211 ARG A O 1
ATOM 1604 N N . PRO A 1 212 ? -12.086 -23.469 -11.227 1 69.31 212 PRO A N 1
ATOM 1605 C CA . PRO A 1 212 ? -13.164 -24.141 -11.953 1 69.31 212 PRO A CA 1
ATOM 1606 C C . PRO A 1 212 ? -13.156 -25.656 -11.773 1 69.31 212 PRO A C 1
ATOM 1608 O O . PRO A 1 212 ? -14.203 -26.297 -11.859 1 69.31 212 PRO A O 1
ATOM 1611 N N . ALA A 1 213 ? -12.023 -26.141 -11.539 1 69.69 213 ALA A N 1
ATOM 1612 C CA . ALA A 1 213 ? -11.898 -27.594 -11.367 1 69.69 213 ALA A CA 1
ATOM 1613 C C . ALA A 1 213 ? -12.445 -28.031 -10.016 1 69.69 213 ALA A C 1
ATOM 1615 O O . ALA A 1 213 ? -12.906 -29.172 -9.859 1 69.69 213 ALA A O 1
ATOM 1616 N N . ALA A 1 214 ? -12.391 -27.031 -9.094 1 65.31 214 ALA A N 1
ATOM 1617 C CA . ALA A 1 214 ? -12.82 -27.359 -7.738 1 65.31 214 ALA A CA 1
ATOM 1618 C C . ALA A 1 214 ? -14.344 -27.312 -7.617 1 65.31 214 ALA A C 1
ATOM 1620 O O . ALA A 1 214 ? -14.922 -27.953 -6.742 1 65.31 214 ALA A O 1
ATOM 1621 N N . SER A 1 215 ? -15.078 -26.406 -8.328 1 63 215 SER A N 1
ATOM 1622 C CA . SER A 1 215 ? -16.531 -26.359 -8.273 1 63 215 SER A CA 1
ATOM 1623 C C . SER A 1 215 ? -17.125 -26.016 -9.633 1 63 215 SER A C 1
ATOM 1625 O O . SER A 1 215 ? -16.844 -24.953 -10.188 1 63 215 SER A O 1
ATOM 1627 N N . LEU A 1 216 ? -17.766 -26.922 -10.25 1 55.38 216 LEU A N 1
ATOM 1628 C CA . LEU A 1 216 ? -18.422 -26.719 -11.539 1 55.38 216 LEU A CA 1
ATOM 1629 C C . LEU A 1 216 ? -19.875 -26.297 -11.352 1 55.38 216 LEU A C 1
ATOM 1631 O O . LEU A 1 216 ? -20.594 -26.094 -12.328 1 55.38 216 LEU A O 1
ATOM 1635 N N . ASP A 1 217 ? -20.156 -25.953 -10.031 1 56.81 217 ASP A N 1
ATOM 1636 C CA . ASP A 1 217 ? -21.562 -25.688 -9.805 1 56.81 217 ASP A CA 1
ATOM 1637 C C . ASP A 1 217 ? -21.891 -24.219 -10.102 1 56.81 217 ASP A C 1
ATOM 1639 O O . ASP A 1 217 ? -21.078 -23.344 -9.883 1 56.81 217 ASP A O 1
ATOM 1643 N N . ARG A 1 218 ? -23.109 -24.031 -10.727 1 50.47 218 ARG A N 1
ATOM 1644 C CA . ARG A 1 218 ? -23.609 -22.734 -11.141 1 50.47 218 ARG A CA 1
ATOM 1645 C C . ARG A 1 218 ? -23.969 -21.875 -9.93 1 50.47 218 ARG A C 1
ATOM 1647 O O . ARG A 1 218 ? -24.625 -22.344 -9 1 50.47 218 ARG A O 1
ATOM 1654 N N . GLU A 1 219 ? -23.094 -20.859 -9.617 1 53.16 219 GLU A N 1
ATOM 1655 C CA . GLU A 1 219 ? -23.438 -19.938 -8.547 1 53.16 219 GLU A CA 1
ATOM 1656 C C . GLU A 1 219 ? -24.25 -18.766 -9.07 1 53.16 219 GLU A C 1
ATOM 1658 O O . GLU A 1 219 ? -24.016 -18.281 -10.188 1 53.16 219 GLU A O 1
ATOM 1663 N N . THR A 1 220 ? -25.562 -18.641 -8.586 1 46.22 220 THR A N 1
ATOM 1664 C CA . THR A 1 220 ? -26.375 -17.469 -8.945 1 46.22 220 THR A CA 1
ATOM 1665 C C . THR A 1 220 ? -25.703 -16.188 -8.484 1 46.22 220 THR A C 1
ATOM 1667 O O . THR A 1 220 ? -24.969 -16.188 -7.488 1 46.22 220 THR A O 1
ATOM 1670 N N . SER A 1 221 ? -25.672 -15.281 -9.344 1 46.34 221 SER A N 1
ATOM 1671 C CA . SER A 1 221 ? -24.953 -14.016 -9.344 1 46.34 221 SER A CA 1
ATOM 1672 C C . SER A 1 221 ? -25.281 -13.195 -8.102 1 46.34 221 SER A C 1
ATOM 1674 O O . SER A 1 221 ? -26.438 -12.984 -7.781 1 46.34 221 SER A O 1
ATOM 1676 N N . SER A 1 222 ? -24.875 -13.383 -6.836 1 45.34 222 SER A N 1
ATOM 1677 C CA . SER A 1 222 ? -25.297 -12.344 -5.906 1 45.34 222 SER A CA 1
ATOM 1678 C C . SER A 1 222 ? -24.281 -11.219 -5.82 1 45.34 222 SER A C 1
ATOM 1680 O O . SER A 1 222 ? -23.094 -11.422 -6.125 1 45.34 222 SER A O 1
ATOM 1682 N N . LEU A 1 223 ? -24.688 -9.898 -5.785 1 49.56 223 LEU A N 1
ATOM 1683 C CA . LEU A 1 223 ? -24.078 -8.602 -5.516 1 49.56 223 LEU A CA 1
ATOM 1684 C C . LEU A 1 223 ? -23.094 -8.703 -4.355 1 49.56 223 LEU A C 1
ATOM 1686 O O . LEU A 1 223 ? -23.234 -9.562 -3.482 1 49.56 223 LEU A O 1
ATOM 1690 N N . PRO A 1 224 ? -22.047 -7.891 -4.453 1 58.22 224 PRO A N 1
ATOM 1691 C CA . PRO A 1 224 ? -21.156 -7.828 -3.289 1 58.22 224 PRO A CA 1
ATOM 1692 C C . PRO A 1 224 ? -21.906 -7.641 -1.979 1 58.22 224 PRO A C 1
ATOM 1694 O O . PRO A 1 224 ? -22.859 -6.848 -1.915 1 58.22 224 PRO A O 1
ATOM 1697 N N . TYR A 1 225 ? -21.562 -8.461 -1.035 1 64.31 225 TYR A N 1
ATOM 1698 C CA . TYR A 1 225 ? -22.219 -8.445 0.27 1 64.31 225 TYR A CA 1
ATOM 1699 C C . TYR A 1 225 ? -21.766 -7.25 1.093 1 64.31 225 TYR A C 1
ATOM 1701 O O . TYR A 1 225 ? -22.562 -6.625 1.788 1 64.31 225 TYR A O 1
ATOM 1709 N N . SER A 1 226 ? -20.453 -6.828 0.883 1 75.44 226 SER A N 1
ATOM 1710 C CA . SER A 1 226 ? -19.953 -5.742 1.725 1 75.44 226 SER A CA 1
ATOM 1711 C C . SER A 1 226 ? -18.891 -4.93 1.006 1 75.44 226 SER A C 1
ATOM 1713 O O . SER A 1 226 ? -17.766 -5.414 0.792 1 75.44 226 SER A O 1
ATOM 1715 N N . ILE A 1 227 ? -19.219 -3.68 0.86 1 75.94 227 ILE A N 1
ATOM 1716 C CA . ILE A 1 227 ? -18.297 -2.75 0.204 1 75.94 227 ILE A CA 1
ATOM 1717 C C . ILE A 1 227 ? -17.109 -2.463 1.119 1 75.94 227 ILE A C 1
ATOM 1719 O O . ILE A 1 227 ? -15.977 -2.346 0.655 1 75.94 227 ILE A O 1
ATOM 1723 N N . ASN A 1 228 ? -17.391 -2.459 2.377 1 79.94 228 ASN A N 1
ATOM 1724 C CA . ASN A 1 228 ? -16.328 -2.207 3.35 1 79.94 228 ASN A CA 1
ATOM 1725 C C . ASN A 1 228 ? -15.273 -3.311 3.33 1 79.94 228 ASN A C 1
ATOM 1727 O O . ASN A 1 228 ? -14.07 -3.029 3.299 1 79.94 228 ASN A O 1
ATOM 1731 N N . HIS A 1 229 ? -15.773 -4.473 3.256 1 84.5 229 HIS A N 1
ATOM 1732 C CA . HIS A 1 229 ? -14.859 -5.613 3.26 1 84.5 229 HIS A CA 1
ATOM 1733 C C . HIS A 1 229 ? -14.047 -5.672 1.972 1 84.5 229 HIS A C 1
ATOM 1735 O O . HIS A 1 229 ? -12.844 -5.934 2.004 1 84.5 229 HIS A O 1
ATOM 1741 N N . MET A 1 230 ? -14.711 -5.375 0.931 1 86.38 230 MET A N 1
ATOM 1742 C CA . MET A 1 230 ? -14.016 -5.406 -0.353 1 86.38 230 MET A CA 1
ATOM 1743 C C . MET A 1 230 ? -12.93 -4.344 -0.406 1 86.38 230 MET A C 1
ATOM 1745 O O . MET A 1 230 ? -11.805 -4.621 -0.827 1 86.38 230 MET A O 1
ATOM 1749 N N . THR A 1 231 ? -13.281 -3.145 0.019 1 88.75 231 THR A N 1
ATOM 1750 C CA . THR A 1 231 ? -12.344 -2.027 -0.006 1 88.75 231 THR A CA 1
ATOM 1751 C C . THR A 1 231 ? -11.156 -2.297 0.913 1 88.75 231 THR A C 1
ATOM 1753 O O . THR A 1 231 ? -10 -2.184 0.495 1 88.75 231 THR A O 1
ATOM 1756 N N . LEU A 1 232 ? -11.406 -2.732 2.096 1 91.56 232 LEU A N 1
ATOM 1757 C CA . LEU A 1 232 ? -10.344 -2.984 3.061 1 91.56 232 LEU A CA 1
ATOM 1758 C C . LEU A 1 232 ? -9.508 -4.188 2.643 1 91.56 232 LEU A C 1
ATOM 1760 O O . LEU A 1 232 ? -8.289 -4.195 2.832 1 91.56 232 LEU A O 1
ATOM 1764 N N . GLY A 1 233 ? -10.219 -5.195 2.146 1 93.62 233 GLY A N 1
ATOM 1765 C CA . GLY A 1 233 ? -9.477 -6.336 1.626 1 93.62 233 GLY A CA 1
ATOM 1766 C C . GLY A 1 233 ? -8.5 -5.965 0.526 1 93.62 233 GLY A C 1
ATOM 1767 O O . GLY A 1 233 ? -7.355 -6.422 0.525 1 93.62 233 GLY A O 1
ATOM 1768 N N . THR A 1 234 ? -8.93 -5.121 -0.357 1 94.5 234 THR A N 1
ATOM 1769 C CA . THR A 1 234 ? -8.078 -4.668 -1.448 1 94.5 234 THR A CA 1
ATOM 1770 C C . THR A 1 234 ? -6.895 -3.867 -0.912 1 94.5 234 THR A C 1
ATOM 1772 O O . THR A 1 234 ? -5.766 -4.031 -1.38 1 94.5 234 THR A O 1
ATOM 1775 N N . CYS A 1 235 ? -7.098 -3.035 0.079 1 95.38 235 CYS A N 1
ATOM 1776 C CA . CYS A 1 235 ? -6.027 -2.26 0.695 1 95.38 235 CYS A CA 1
ATOM 1777 C C . CYS A 1 235 ? -4.969 -3.176 1.295 1 95.38 235 CYS A C 1
ATOM 1779 O O . CYS A 1 235 ? -3.771 -2.967 1.085 1 95.38 235 CYS A O 1
ATOM 1781 N N . LEU A 1 236 ? -5.402 -4.156 1.994 1 94.62 236 LEU A N 1
ATOM 1782 C CA . LEU A 1 236 ? -4.469 -5.047 2.678 1 94.62 236 LEU A CA 1
ATOM 1783 C C . LEU A 1 236 ? -3.703 -5.906 1.677 1 94.62 236 LEU A C 1
ATOM 1785 O O . LEU A 1 236 ? -2.51 -6.16 1.857 1 94.62 236 LEU A O 1
ATOM 1789 N N . LEU A 1 237 ? -4.398 -6.316 0.657 1 96.44 237 LEU A N 1
ATOM 1790 C CA . LEU A 1 237 ? -3.699 -7.043 -0.399 1 96.44 237 LEU A CA 1
ATOM 1791 C C . LEU A 1 237 ? -2.633 -6.164 -1.048 1 96.44 237 LEU A C 1
ATOM 1793 O O . LEU A 1 237 ? -1.514 -6.621 -1.293 1 96.44 237 LEU A O 1
ATOM 1797 N N . TRP A 1 238 ? -3.018 -4.918 -1.272 1 96.69 238 TRP A N 1
ATOM 1798 C CA . TRP A 1 238 ? -2.123 -3.969 -1.927 1 96.69 238 TRP A CA 1
ATOM 1799 C C . TRP A 1 238 ? -0.847 -3.771 -1.114 1 96.69 238 TRP A C 1
ATOM 1801 O O . TRP A 1 238 ? 0.26 -3.879 -1.648 1 96.69 238 TRP A O 1
ATOM 1811 N N . VAL A 1 239 ? -0.943 -3.625 0.143 1 95.25 239 VAL A N 1
ATOM 1812 C CA . VAL A 1 239 ? 0.234 -3.436 0.984 1 95.25 239 VAL A CA 1
ATOM 1813 C C . VAL A 1 239 ? 1.044 -4.727 1.041 1 95.25 239 VAL A C 1
ATOM 1815 O O . VAL A 1 239 ? 2.275 -4.699 1.005 1 95.25 239 VAL A O 1
ATOM 1818 N N . GLY A 1 240 ? 0.416 -5.867 1.146 1 97.19 240 GLY A N 1
ATOM 1819 C CA . GLY A 1 240 ? 1.115 -7.145 1.161 1 97.19 240 GLY A CA 1
ATOM 1820 C C . GLY A 1 240 ? 1.872 -7.422 -0.124 1 97.19 240 GLY A C 1
ATOM 1821 O O . GLY A 1 240 ? 2.92 -8.07 -0.104 1 97.19 240 GLY A O 1
ATOM 1822 N N . TRP A 1 241 ? 1.379 -6.887 -1.215 1 98.25 241 TRP A N 1
ATOM 1823 C CA . TRP A 1 241 ? 1.966 -7.156 -2.523 1 98.25 241 TRP A CA 1
ATOM 1824 C C . TRP A 1 241 ? 3.342 -6.512 -2.646 1 98.25 241 TRP A C 1
ATOM 1826 O O . TRP A 1 241 ? 4.156 -6.922 -3.479 1 98.25 241 TRP A O 1
ATOM 1836 N N . PHE A 1 242 ? 3.609 -5.441 -1.846 1 97.75 242 PHE A N 1
ATOM 1837 C CA . PHE A 1 242 ? 4.949 -4.863 -1.842 1 97.75 242 PHE A CA 1
ATOM 1838 C C . PHE A 1 242 ? 5.973 -5.879 -1.349 1 97.75 242 PHE A C 1
ATOM 1840 O O . PHE A 1 242 ? 7.09 -5.945 -1.868 1 97.75 242 PHE A O 1
ATOM 1847 N N . GLY A 1 243 ? 5.609 -6.633 -0.315 1 97.12 243 GLY A N 1
ATOM 1848 C CA . GLY A 1 243 ? 6.48 -7.707 0.142 1 97.12 243 GLY A CA 1
ATOM 1849 C C . GLY A 1 243 ? 6.492 -8.898 -0.79 1 97.12 243 GLY A C 1
ATOM 1850 O O . GLY A 1 243 ? 7.512 -9.586 -0.916 1 97.12 243 GLY A O 1
ATOM 1851 N N . PHE A 1 244 ? 5.344 -9.125 -1.418 1 97.94 244 PHE A N 1
ATOM 1852 C CA . PHE A 1 244 ? 5.184 -10.242 -2.342 1 97.94 244 PHE A CA 1
ATOM 1853 C C . PHE A 1 244 ? 6.102 -10.078 -3.549 1 97.94 244 PHE A C 1
ATOM 1855 O O . PHE A 1 244 ? 6.953 -10.93 -3.809 1 97.94 244 PHE A O 1
ATOM 1862 N N . ASN A 1 245 ? 6.023 -8.938 -4.219 1 98.25 245 ASN A N 1
ATOM 1863 C CA . ASN A 1 245 ? 6.863 -8.68 -5.383 1 98.25 245 ASN A CA 1
ATOM 1864 C C . ASN A 1 245 ? 8.25 -8.188 -4.977 1 98.25 245 ASN A C 1
ATOM 1866 O O . ASN A 1 245 ? 9.258 -8.672 -5.492 1 98.25 245 ASN A O 1
ATOM 1870 N N . GLY A 1 246 ? 8.328 -7.246 -4.027 1 97.38 246 GLY A N 1
ATOM 1871 C CA . GLY A 1 246 ? 9.609 -6.719 -3.598 1 97.38 246 GLY A CA 1
ATOM 1872 C C . GLY A 1 246 ? 10.516 -7.77 -2.982 1 97.38 246 GLY A C 1
ATOM 1873 O O . GLY A 1 246 ? 11.703 -7.832 -3.293 1 97.38 246 GLY A O 1
ATOM 1874 N N . GLY A 1 247 ? 9.938 -8.602 -2.145 1 95.75 247 GLY A N 1
ATOM 1875 C CA . GLY A 1 247 ? 10.711 -9.641 -1.48 1 95.75 247 GLY A CA 1
ATOM 1876 C C . GLY A 1 247 ? 11.234 -10.695 -2.434 1 95.75 247 GLY A C 1
ATOM 1877 O O . GLY A 1 247 ? 12.188 -11.406 -2.117 1 95.75 247 GLY A O 1
ATOM 1878 N N . SER A 1 248 ? 10.68 -10.797 -3.582 1 95.56 248 SER A N 1
ATOM 1879 C CA . SER A 1 248 ? 11.094 -11.805 -4.551 1 95.56 248 SER A CA 1
ATOM 1880 C C . SER A 1 248 ? 12.438 -11.453 -5.172 1 95.56 248 SER A C 1
ATOM 1882 O O . SER A 1 248 ? 13.016 -12.258 -5.906 1 95.56 248 SER A O 1
ATOM 1884 N N . ALA A 1 249 ? 12.961 -10.25 -4.824 1 93.06 249 ALA A N 1
ATOM 1885 C CA . ALA A 1 249 ? 14.344 -9.914 -5.164 1 93.06 249 ALA A CA 1
ATOM 1886 C C . ALA A 1 249 ? 15.32 -10.547 -4.176 1 93.06 249 ALA A C 1
ATOM 1888 O O . ALA A 1 249 ? 16.531 -10.469 -4.363 1 93.06 249 ALA A O 1
ATOM 1889 N N . LEU A 1 250 ? 14.828 -11.078 -3.055 1 89.5 250 LEU A N 1
ATOM 1890 C CA . LEU A 1 250 ? 15.531 -11.883 -2.061 1 89.5 250 LEU A CA 1
ATOM 1891 C C . LEU A 1 250 ? 16.594 -11.062 -1.351 1 89.5 250 LEU A C 1
ATOM 1893 O O . LEU A 1 250 ? 17.688 -11.562 -1.058 1 89.5 250 LEU A O 1
ATOM 1897 N N . GLY A 1 251 ? 16.375 -9.789 -1.138 1 89.69 251 GLY A N 1
ATOM 1898 C CA . GLY A 1 251 ? 17.281 -8.922 -0.396 1 89.69 251 GLY A CA 1
ATOM 1899 C C . GLY A 1 251 ? 16.922 -7.453 -0.502 1 89.69 251 GLY A C 1
ATOM 1900 O O . GLY A 1 251 ? 16.047 -7.078 -1.279 1 89.69 251 GLY A O 1
ATOM 1901 N N . ALA A 1 252 ? 17.547 -6.688 0.308 1 91.12 252 ALA A N 1
ATOM 1902 C CA . ALA A 1 252 ? 17.391 -5.238 0.31 1 91.12 252 ALA A CA 1
ATOM 1903 C C . ALA A 1 252 ? 18.266 -4.586 -0.755 1 91.12 252 ALA A C 1
ATOM 1905 O O . ALA A 1 252 ? 19.359 -4.105 -0.456 1 91.12 252 ALA A O 1
ATOM 1906 N N . ASN A 1 253 ? 17.797 -4.539 -1.957 1 88.44 253 ASN A N 1
ATOM 1907 C CA . ASN A 1 253 ? 18.547 -4.031 -3.1 1 88.44 253 ASN A CA 1
ATOM 1908 C C . ASN A 1 253 ? 17.656 -3.223 -4.039 1 88.44 253 ASN A C 1
ATOM 1910 O O . ASN A 1 253 ? 16.453 -3.084 -3.799 1 88.44 253 ASN A O 1
ATOM 1914 N N . LEU A 1 254 ? 18.203 -2.691 -5.074 1 89.38 254 LEU A N 1
ATOM 1915 C CA . LEU A 1 254 ? 17.469 -1.786 -5.953 1 89.38 254 LEU A CA 1
ATOM 1916 C C . LEU A 1 254 ? 16.469 -2.551 -6.809 1 89.38 254 LEU A C 1
ATOM 1918 O O . LEU A 1 254 ? 15.492 -1.977 -7.293 1 89.38 254 LEU A O 1
ATOM 1922 N N . ARG A 1 255 ? 16.703 -3.865 -7.055 1 91.44 255 ARG A N 1
ATOM 1923 C CA . ARG A 1 255 ? 15.711 -4.652 -7.777 1 91.44 255 ARG A CA 1
ATOM 1924 C C . ARG A 1 255 ? 14.422 -4.785 -6.965 1 91.44 255 ARG A C 1
ATOM 1926 O O . ARG A 1 255 ? 13.328 -4.777 -7.527 1 91.44 255 ARG A O 1
ATOM 1933 N N . ALA A 1 256 ? 14.594 -4.898 -5.645 1 94.69 256 ALA A N 1
ATOM 1934 C CA . ALA A 1 256 ? 13.43 -4.934 -4.754 1 94.69 256 ALA A CA 1
ATOM 1935 C C . ALA A 1 256 ? 12.641 -3.633 -4.832 1 94.69 256 ALA A C 1
ATOM 1937 O O . ALA A 1 256 ? 11.406 -3.652 -4.895 1 94.69 256 ALA A O 1
ATOM 1938 N N . VAL A 1 257 ? 13.328 -2.502 -4.891 1 94.19 257 VAL A N 1
ATOM 1939 C CA . VAL A 1 257 ? 12.672 -1.204 -4.984 1 94.19 257 VAL A CA 1
ATOM 1940 C C . VAL A 1 257 ? 11.938 -1.09 -6.316 1 94.19 257 VAL A C 1
ATOM 1942 O O . VAL A 1 257 ? 10.797 -0.63 -6.367 1 94.19 257 VAL A O 1
ATOM 1945 N N . SER A 1 258 ? 12.625 -1.483 -7.344 1 94.44 258 SER A N 1
ATOM 1946 C CA . SER A 1 258 ? 12.023 -1.455 -8.672 1 94.44 258 SER A CA 1
ATOM 1947 C C . SER A 1 258 ? 10.742 -2.281 -8.727 1 94.44 258 SER A C 1
ATOM 1949 O O . SER A 1 258 ? 9.734 -1.844 -9.289 1 94.44 258 SER A O 1
ATOM 1951 N N . ALA A 1 259 ? 10.789 -3.447 -8.125 1 97.69 259 ALA A N 1
ATOM 1952 C CA . ALA A 1 259 ? 9.625 -4.324 -8.094 1 97.69 259 ALA A CA 1
ATOM 1953 C C . ALA A 1 259 ? 8.469 -3.676 -7.332 1 97.69 259 ALA A C 1
ATOM 1955 O O . ALA A 1 259 ? 7.312 -3.766 -7.75 1 97.69 259 ALA A O 1
ATOM 1956 N N . CYS A 1 260 ? 8.758 -3.014 -6.234 1 97.56 260 CYS A N 1
ATOM 1957 C CA . CYS A 1 260 ? 7.73 -2.342 -5.445 1 97.56 260 CYS A CA 1
ATOM 1958 C C . CYS A 1 260 ? 7.117 -1.185 -6.223 1 97.56 260 CYS A C 1
ATOM 1960 O O . CYS A 1 260 ? 5.895 -1.009 -6.223 1 97.56 260 CYS A O 1
ATOM 1962 N N . LEU A 1 261 ? 7.973 -0.409 -6.844 1 95.94 261 LEU A N 1
ATOM 1963 C CA . LEU A 1 261 ? 7.492 0.74 -7.602 1 95.94 261 LEU A CA 1
ATOM 1964 C C . LEU A 1 261 ? 6.66 0.291 -8.797 1 95.94 261 LEU A C 1
ATOM 1966 O O . LEU A 1 261 ? 5.645 0.915 -9.117 1 95.94 261 LEU A O 1
ATOM 1970 N N . ALA A 1 262 ? 7.098 -0.771 -9.469 1 97.69 262 ALA A N 1
ATOM 1971 C CA . ALA A 1 262 ? 6.309 -1.348 -10.555 1 97.69 262 ALA A CA 1
ATOM 1972 C C . ALA A 1 262 ? 4.953 -1.833 -10.055 1 97.69 262 ALA A C 1
ATOM 1974 O O . ALA A 1 262 ? 3.934 -1.65 -10.727 1 97.69 262 ALA A O 1
ATOM 1975 N N . THR A 1 263 ? 4.977 -2.477 -8.883 1 98.25 263 THR A N 1
ATOM 1976 C CA . THR A 1 263 ? 3.756 -2.957 -8.242 1 98.25 263 THR A CA 1
ATOM 1977 C C . THR A 1 263 ? 2.787 -1.806 -7.996 1 98.25 263 THR A C 1
ATOM 1979 O O . THR A 1 263 ? 1.608 -1.891 -8.352 1 98.25 263 THR A O 1
ATOM 1982 N N . GLN A 1 264 ? 3.303 -0.715 -7.469 1 97.81 264 GLN A N 1
ATOM 1983 C CA . GLN A 1 264 ? 2.496 0.466 -7.18 1 97.81 264 GLN A CA 1
ATOM 1984 C C . GLN A 1 264 ? 1.924 1.069 -8.461 1 97.81 264 GLN A C 1
ATOM 1986 O O . GLN A 1 264 ? 0.745 1.424 -8.508 1 97.81 264 GLN A O 1
ATOM 1991 N N . ALA A 1 265 ? 2.75 1.198 -9.469 1 97.56 265 ALA A N 1
ATOM 1992 C CA . ALA A 1 265 ? 2.342 1.822 -10.727 1 97.56 265 ALA A CA 1
ATOM 1993 C C . ALA A 1 265 ? 1.286 0.981 -11.438 1 97.56 265 ALA A C 1
ATOM 1995 O O . ALA A 1 265 ? 0.31 1.517 -11.969 1 97.56 265 ALA A O 1
ATOM 1996 N N . ALA A 1 266 ? 1.504 -0.315 -11.445 1 98.69 266 ALA A N 1
ATOM 1997 C CA . ALA A 1 266 ? 0.554 -1.207 -12.102 1 98.69 266 ALA A CA 1
ATOM 1998 C C . ALA A 1 266 ? -0.784 -1.225 -11.367 1 98.69 266 ALA A C 1
ATOM 2000 O O . ALA A 1 266 ? -1.844 -1.199 -12 1 98.69 266 ALA A O 1
ATOM 2001 N N . ALA A 1 267 ? -0.728 -1.316 -10.047 1 98.5 267 ALA A N 1
ATOM 2002 C CA . ALA A 1 267 ? -1.952 -1.307 -9.258 1 98.5 267 ALA A CA 1
ATOM 2003 C C . ALA A 1 267 ? -2.742 -0.019 -9.477 1 98.5 267 ALA A C 1
ATOM 2005 O O . ALA A 1 267 ? -3.959 -0.055 -9.664 1 98.5 267 ALA A O 1
ATOM 2006 N N . SER A 1 268 ? -2.055 1.103 -9.461 1 98.06 268 SER A N 1
ATOM 2007 C CA . SER A 1 268 ? -2.688 2.402 -9.672 1 98.06 268 SER A CA 1
ATOM 2008 C C . SER A 1 268 ? -3.33 2.492 -11.047 1 98.06 268 SER A C 1
ATOM 2010 O O . SER A 1 268 ? -4.484 2.912 -11.18 1 98.06 268 SER A O 1
ATOM 2012 N N . ALA A 1 269 ? -2.588 2.062 -12.031 1 97.88 269 ALA A N 1
ATOM 2013 C CA . ALA A 1 269 ? -3.1 2.1 -13.398 1 97.88 269 ALA A CA 1
ATOM 2014 C C . ALA A 1 269 ? -4.285 1.155 -13.57 1 97.88 269 ALA A C 1
ATOM 2016 O O . ALA A 1 269 ? -5.289 1.515 -14.188 1 97.88 269 ALA A O 1
ATOM 2017 N N . GLY A 1 270 ? -4.117 -0.035 -13.039 1 98 270 GLY A N 1
ATOM 2018 C CA . GLY A 1 270 ? -5.195 -1.008 -13.125 1 98 270 GLY A CA 1
ATOM 2019 C C . GLY A 1 270 ? -6.48 -0.538 -12.477 1 98 270 GLY A C 1
ATOM 2020 O O . GLY A 1 270 ? -7.559 -0.654 -13.062 1 98 270 GLY A O 1
ATOM 2021 N N . GLY A 1 271 ? -6.395 -0.033 -11.258 1 95.88 271 GLY A N 1
ATOM 2022 C CA . GLY A 1 271 ? -7.566 0.487 -10.578 1 95.88 271 GLY A CA 1
ATOM 2023 C C . GLY A 1 271 ? -8.219 1.642 -11.312 1 95.88 271 GLY A C 1
ATOM 2024 O O . GLY A 1 271 ? -9.438 1.659 -11.492 1 95.88 271 GLY A O 1
ATOM 2025 N N . THR A 1 272 ? -7.445 2.553 -11.773 1 93.25 272 THR A N 1
ATOM 2026 C CA . THR A 1 272 ? -7.957 3.748 -12.438 1 93.25 272 THR A CA 1
ATOM 2027 C C . THR A 1 272 ? -8.625 3.391 -13.758 1 93.25 272 THR A C 1
ATOM 2029 O O . THR A 1 272 ? -9.727 3.857 -14.047 1 93.25 272 THR A O 1
ATOM 2032 N N . ILE A 1 273 ? -7.965 2.514 -14.492 1 92.56 273 ILE A N 1
ATOM 2033 C CA . ILE A 1 273 ? -8.547 2.127 -15.766 1 92.56 273 ILE A CA 1
ATOM 2034 C C . ILE A 1 273 ? -9.789 1.269 -15.531 1 92.56 273 ILE A C 1
ATOM 2036 O O . ILE A 1 273 ? -10.758 1.345 -16.297 1 92.56 273 ILE A O 1
ATOM 2040 N N . GLY A 1 274 ? -9.742 0.409 -14.523 1 89.06 274 GLY A N 1
ATOM 2041 C CA . GLY A 1 274 ? -10.938 -0.344 -14.172 1 89.06 274 GLY A CA 1
ATOM 2042 C C . GLY A 1 274 ? -12.141 0.538 -13.898 1 89.06 274 GLY A C 1
ATOM 2043 O O . GLY A 1 274 ? -13.258 0.225 -14.328 1 89.06 274 GLY A O 1
ATOM 2044 N N . LEU A 1 275 ? -11.891 1.634 -13.188 1 84.62 275 LEU A N 1
ATOM 2045 C CA . LEU A 1 275 ? -12.945 2.598 -12.875 1 84.62 275 LEU A CA 1
ATOM 2046 C C . LEU A 1 275 ? -13.391 3.334 -14.141 1 84.62 275 LEU A C 1
ATOM 2048 O O . LEU A 1 275 ? -14.594 3.447 -14.406 1 84.62 275 LEU A O 1
ATOM 2052 N N . LEU A 1 276 ? -12.469 3.787 -14.984 1 83.12 276 LEU A N 1
ATOM 2053 C CA . LEU A 1 276 ? -12.766 4.602 -16.156 1 83.12 276 LEU A CA 1
ATOM 2054 C C . LEU A 1 276 ? -13.391 3.76 -17.266 1 83.12 276 LEU A C 1
ATOM 2056 O O . LEU A 1 276 ? -14.289 4.227 -17.969 1 83.12 276 LEU A O 1
ATOM 2060 N N . PHE A 1 277 ? -12.852 2.574 -17.453 1 78.25 277 PHE A N 1
ATOM 2061 C CA . PHE A 1 277 ? -13.375 1.678 -18.484 1 78.25 277 PHE A CA 1
ATOM 2062 C C . PHE A 1 277 ? -14.828 1.321 -18.203 1 78.25 277 PHE A C 1
ATOM 2064 O O . PHE A 1 277 ? -15.648 1.245 -19.109 1 78.25 277 PHE A O 1
ATOM 2071 N N . HIS A 1 278 ? -15.133 1.114 -16.984 1 70.5 278 HIS A N 1
ATOM 2072 C CA . HIS A 1 278 ? -16.516 0.839 -16.594 1 70.5 278 HIS A CA 1
ATOM 2073 C C . HIS A 1 278 ? -17.391 2.066 -16.797 1 70.5 278 HIS A C 1
ATOM 2075 O O . HIS A 1 278 ? -18.516 1.952 -17.281 1 70.5 278 HIS A O 1
ATOM 2081 N N . TRP A 1 279 ? -16.844 3.246 -16.484 1 62.97 279 TRP A N 1
ATOM 2082 C CA . TRP A 1 279 ? -17.594 4.496 -16.625 1 62.97 279 TRP A CA 1
ATOM 2083 C C . TRP A 1 279 ? -17.812 4.828 -18.094 1 62.97 279 TRP A C 1
ATOM 2085 O O . TRP A 1 279 ? -18.922 5.246 -18.469 1 62.97 279 TRP A O 1
ATOM 2095 N N . GLY A 1 280 ? -16.703 4.957 -18.969 1 56.81 280 GLY A N 1
ATOM 2096 C CA . GLY A 1 280 ? -16.797 5.301 -20.375 1 56.81 280 GLY A CA 1
ATOM 2097 C C . GLY A 1 280 ? -17.594 4.301 -21.188 1 56.81 280 GLY A C 1
ATOM 2098 O O . GLY A 1 280 ? -18.312 4.68 -22.125 1 56.81 280 GLY A O 1
ATOM 2099 N N . LEU A 1 281 ? -17.156 3.033 -20.922 1 46.88 281 LEU A N 1
ATOM 2100 C CA . LEU A 1 281 ? -17.859 2.012 -21.688 1 46.88 281 LEU A CA 1
ATOM 2101 C C . LEU A 1 281 ? -19.25 1.743 -21.094 1 46.88 281 LEU A C 1
ATOM 2103 O O . LEU A 1 281 ? -19.875 0.726 -21.406 1 46.88 281 LEU A O 1
ATOM 2107 N N . GLY A 1 282 ? -19.516 2.482 -20.203 1 44.28 282 GLY A N 1
ATOM 2108 C CA . GLY A 1 282 ? -20.844 2.43 -19.594 1 44.28 282 GLY A CA 1
ATOM 2109 C C . GLY A 1 282 ? -21.969 2.562 -20.609 1 44.28 282 GLY A C 1
ATOM 2110 O O . GLY A 1 282 ? -23.062 2.037 -20.406 1 44.28 282 GLY A O 1
ATOM 2111 N N . TRP A 1 283 ? -21.703 3.273 -21.5 1 42 283 TRP A N 1
ATOM 2112 C CA . TRP A 1 283 ? -22.688 3.178 -22.578 1 42 283 TRP A CA 1
ATOM 2113 C C . TRP A 1 283 ? -22.766 1.751 -23.109 1 42 283 TRP A C 1
ATOM 2115 O O . TRP A 1 283 ? -23.844 1.282 -23.484 1 42 283 TRP A O 1
ATOM 2125 N N . LEU A 1 284 ? -21.781 1.09 -23.234 1 35.19 284 LEU A N 1
ATOM 2126 C CA . LEU A 1 284 ? -21.75 -0.315 -23.609 1 35.19 284 LEU A CA 1
ATOM 2127 C C . LEU A 1 284 ? -22.234 -1.208 -22.484 1 35.19 284 LEU A C 1
ATOM 2129 O O . LEU A 1 284 ? -22.75 -2.299 -22.719 1 35.19 284 LEU A O 1
ATOM 2133 N N . ASP A 1 285 ? -21.797 -0.911 -21.344 1 34.69 285 ASP A N 1
ATOM 2134 C CA . ASP A 1 285 ? -22.312 -1.624 -20.188 1 34.69 285 ASP A CA 1
ATOM 2135 C C . ASP A 1 285 ? -23.812 -1.415 -20.031 1 34.69 285 ASP A C 1
ATOM 2137 O O . ASP A 1 285 ? -24.484 -2.168 -19.328 1 34.69 285 ASP A O 1
ATOM 2141 N N . LYS A 1 286 ? -24.25 -0.283 -20.406 1 37.34 286 LYS A N 1
ATOM 2142 C CA . LYS A 1 286 ? -25.703 -0.14 -20.484 1 37.34 286 LYS A CA 1
ATOM 2143 C C . LYS A 1 286 ? -26.312 -1.211 -21.375 1 37.34 286 LYS A C 1
ATOM 2145 O O . LYS A 1 286 ? -27.438 -1.647 -21.141 1 37.34 286 LYS A O 1
ATOM 2150 N N . ARG A 1 287 ? -25.656 -1.533 -22.531 1 33.41 287 ARG A N 1
ATOM 2151 C CA . ARG A 1 287 ? -26.359 -2.441 -23.438 1 33.41 287 ARG A CA 1
ATOM 2152 C C . ARG A 1 287 ? -26.516 -3.822 -22.797 1 33.41 287 ARG A C 1
ATOM 2154 O O . ARG A 1 287 ? -27.234 -4.672 -23.344 1 33.41 287 ARG A O 1
ATOM 2161 N N . VAL A 1 288 ? -25.484 -4.344 -22.234 1 30.89 288 VAL A N 1
ATOM 2162 C CA . VAL A 1 288 ? -25.672 -5.695 -21.734 1 30.89 288 VAL A CA 1
ATOM 2163 C C . VAL A 1 288 ? -26.734 -5.691 -20.625 1 30.89 288 VAL A C 1
ATOM 2165 O O . VAL A 1 288 ? -27.344 -6.723 -20.344 1 30.89 288 VAL A O 1
ATOM 2168 N N . SER A 1 289 ? -26.75 -4.641 -19.75 1 32.5 289 SER A N 1
ATOM 2169 C CA . SER A 1 289 ? -27.844 -4.824 -18.812 1 32.5 289 SER A CA 1
ATOM 2170 C C . SER A 1 289 ? -29.172 -4.367 -19.406 1 32.5 289 SER A C 1
ATOM 2172 O O . SER A 1 289 ? -29.344 -3.186 -19.703 1 32.5 289 SER A O 1
ATOM 2174 N N . THR A 1 290 ? -29.703 -4.977 -20.297 1 30.94 290 THR A N 1
ATOM 2175 C CA . THR A 1 290 ? -31.094 -4.84 -20.719 1 30.94 290 THR A CA 1
ATOM 2176 C C . THR A 1 290 ? -31.969 -4.465 -19.531 1 30.94 290 THR A C 1
ATOM 2178 O O . THR A 1 290 ? -33.156 -4.148 -19.703 1 30.94 290 THR A O 1
ATOM 2181 N N . GLU A 1 291 ? -31.984 -5.293 -18.375 1 32.12 291 GLU A N 1
ATOM 2182 C CA . GLU A 1 291 ? -32.969 -5.016 -17.344 1 32.12 291 GLU A CA 1
ATOM 2183 C C . GLU A 1 291 ? -32.75 -3.639 -16.719 1 32.12 291 GLU A C 1
ATOM 2185 O O . GLU A 1 291 ? -31.594 -3.191 -16.594 1 32.12 291 GLU A O 1
ATOM 2190 N N . PRO A 1 292 ? -33.781 -2.729 -16.688 1 32.06 292 PRO A N 1
ATOM 2191 C CA . PRO A 1 292 ? -33.844 -1.343 -16.219 1 32.06 292 PRO A CA 1
ATOM 2192 C C . PRO A 1 292 ? -32.781 -1.051 -15.156 1 32.06 292 PRO A C 1
ATOM 2194 O O . PRO A 1 292 ? -32.719 0.067 -14.641 1 32.06 292 PRO A O 1
ATOM 2197 N N . ASP A 1 293 ? -32.562 -1.919 -14.188 1 32.06 293 ASP A N 1
ATOM 2198 C CA . ASP A 1 293 ? -32.25 -1.666 -12.789 1 32.06 293 ASP A CA 1
ATOM 2199 C C . ASP A 1 293 ? -30.906 -0.914 -12.672 1 32.06 293 ASP A C 1
ATOM 2201 O O . ASP A 1 293 ? -30.078 -0.962 -13.586 1 32.06 293 ASP A O 1
ATOM 2205 N N . THR A 1 294 ? -30.547 -0.215 -11.289 1 34.66 294 THR A N 1
ATOM 2206 C CA . THR A 1 294 ? -29.969 0.68 -10.297 1 34.66 294 THR A CA 1
ATOM 2207 C C . THR A 1 294 ? -28.469 0.415 -10.141 1 34.66 294 THR A C 1
ATOM 2209 O O . THR A 1 294 ? -27.812 1.051 -9.32 1 34.66 294 THR A O 1
ATOM 2212 N N . LEU A 1 295 ? -27.938 -0.692 -10.555 1 36.62 295 LEU A N 1
ATOM 2213 C CA . LEU A 1 295 ? -26.656 -1.234 -10.133 1 36.62 295 LEU A CA 1
ATOM 2214 C C . LEU A 1 295 ? -25.5 -0.598 -10.914 1 36.62 295 LEU A C 1
ATOM 2216 O O . LEU A 1 295 ? -24.359 -1.058 -10.844 1 36.62 295 LEU A O 1
ATOM 2220 N N . ILE A 1 296 ? -25.75 0.182 -11.805 1 38.62 296 ILE A N 1
ATOM 2221 C CA . ILE A 1 296 ? -24.719 0.623 -12.734 1 38.62 296 ILE A CA 1
ATOM 2222 C C . ILE A 1 296 ? -23.641 1.395 -11.977 1 38.62 296 ILE A C 1
ATOM 2224 O O . ILE A 1 296 ? -22.469 1.369 -12.359 1 38.62 296 ILE A O 1
ATOM 2228 N N . HIS A 1 297 ? -24.109 2.139 -10.969 1 41.59 297 HIS A N 1
ATOM 2229 C CA . HIS A 1 297 ? -23.219 3.078 -10.297 1 41.59 297 HIS A CA 1
ATOM 2230 C C . HIS A 1 297 ? -22.344 2.365 -9.273 1 41.59 297 HIS A C 1
ATOM 2232 O O . HIS A 1 297 ? -21.312 2.9 -8.844 1 41.59 297 HIS A O 1
ATOM 2238 N N . ILE A 1 298 ? -22.906 1.102 -8.539 1 46.25 298 ILE A N 1
ATOM 2239 C CA . ILE A 1 298 ? -22.297 0.186 -7.578 1 46.25 298 ILE A CA 1
ATOM 2240 C C . ILE A 1 298 ? -21.047 -0.449 -8.195 1 46.25 298 ILE A C 1
ATOM 2242 O O . ILE A 1 298 ? -20.047 -0.647 -7.508 1 46.25 298 ILE A O 1
ATOM 2246 N N . PRO A 1 299 ? -21 -0.663 -9.445 1 53.19 299 PRO A N 1
ATOM 2247 C CA . PRO 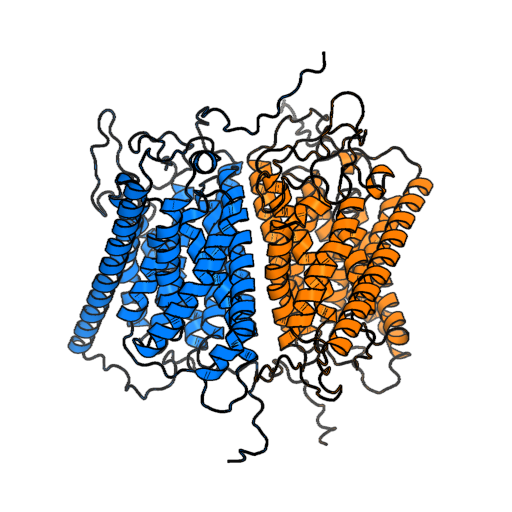A 1 299 ? -19.953 -1.342 -10.211 1 53.19 299 PRO A CA 1
ATOM 2248 C C . PRO A 1 299 ? -18.641 -0.573 -10.219 1 53.19 299 PRO A C 1
ATOM 2250 O O . PRO A 1 299 ? -17.562 -1.178 -10.32 1 53.19 299 PRO A O 1
ATOM 2253 N N . SER A 1 300 ? -18.719 0.682 -9.445 1 68.88 300 SER A N 1
ATOM 2254 C CA . SER A 1 300 ? -17.531 1.495 -9.664 1 68.88 300 SER A CA 1
ATOM 2255 C C . SER A 1 300 ? -16.406 1.088 -8.719 1 68.88 300 SER A C 1
ATOM 2257 O O . SER A 1 300 ? -15.266 0.899 -9.148 1 68.88 300 SER A O 1
ATOM 2259 N N . ILE A 1 301 ? -16.828 0.715 -7.398 1 78.12 301 ILE A N 1
ATOM 2260 C CA . ILE A 1 301 ? -15.727 0.401 -6.48 1 78.12 301 ILE A CA 1
ATOM 2261 C C . ILE A 1 301 ? -15.234 -1.021 -6.738 1 78.12 301 ILE A C 1
ATOM 2263 O O . ILE A 1 301 ? -14.039 -1.299 -6.613 1 78.12 301 ILE A O 1
ATOM 2267 N N . GLN A 1 302 ? -16.234 -1.851 -7.121 1 80.44 302 GLN A N 1
ATOM 2268 C CA . GLN A 1 302 ? -15.836 -3.219 -7.438 1 80.44 302 GLN A CA 1
ATOM 2269 C C . GLN A 1 302 ? -14.875 -3.25 -8.625 1 80.44 302 GLN A C 1
ATOM 2271 O O . GLN A 1 302 ? -13.875 -3.971 -8.602 1 80.44 302 GLN A O 1
ATOM 2276 N N . GLU A 1 303 ? -15.281 -2.441 -9.602 1 84.5 303 GLU A N 1
ATOM 2277 C CA . GLU A 1 303 ? -14.438 -2.395 -10.797 1 84.5 303 GLU A CA 1
ATOM 2278 C C . GLU A 1 303 ? -13.055 -1.828 -10.477 1 84.5 303 GLU A C 1
ATOM 2280 O O . GLU A 1 303 ? -12.055 -2.268 -11.039 1 84.5 303 GLU A O 1
ATOM 2285 N N . PHE A 1 304 ? -13.102 -0.87 -9.609 1 90.38 304 PHE A N 1
ATOM 2286 C CA . PHE A 1 304 ? -11.82 -0.309 -9.203 1 90.38 304 PHE A CA 1
ATOM 2287 C C . PHE A 1 304 ? -10.977 -1.353 -8.477 1 90.38 304 PHE A C 1
ATOM 2289 O O . PHE A 1 304 ? -9.805 -1.549 -8.797 1 90.38 304 PHE A O 1
ATOM 2296 N N . CYS A 1 305 ? -11.57 -1.991 -7.5 1 91.12 305 CYS A N 1
ATOM 2297 C CA . CYS A 1 305 ? -10.859 -2.984 -6.703 1 91.12 305 CYS A CA 1
ATOM 2298 C C . CYS A 1 305 ? -10.391 -4.145 -7.57 1 91.12 305 CYS A C 1
ATOM 2300 O O . CYS A 1 305 ? -9.25 -4.594 -7.449 1 91.12 305 CYS A O 1
ATOM 2302 N N . ASP A 1 306 ? -11.266 -4.609 -8.484 1 90.5 306 ASP A N 1
ATOM 2303 C CA . ASP A 1 306 ? -10.883 -5.68 -9.398 1 90.5 306 ASP A CA 1
ATOM 2304 C C . ASP A 1 306 ? -9.742 -5.238 -10.312 1 90.5 306 ASP A C 1
ATOM 2306 O O . ASP A 1 306 ? -8.844 -6.031 -10.625 1 90.5 306 ASP A O 1
ATOM 2310 N N . GLY A 1 307 ? -9.867 -4.012 -10.734 1 94.81 307 GLY A N 1
ATOM 2311 C CA . GLY A 1 307 ? -8.805 -3.479 -11.562 1 94.81 307 GLY A CA 1
ATOM 2312 C C . GLY A 1 307 ? -7.469 -3.412 -10.844 1 94.81 307 GLY A C 1
ATOM 2313 O O . GLY A 1 307 ? -6.426 -3.697 -11.438 1 94.81 307 GLY A O 1
ATOM 2314 N N . VAL A 1 308 ? -7.5 -2.975 -9.586 1 97.31 308 VAL A N 1
ATOM 2315 C CA . VAL A 1 308 ? -6.289 -2.936 -8.773 1 97.31 308 VAL A CA 1
ATOM 2316 C C . VAL A 1 308 ? -5.68 -4.332 -8.688 1 97.31 308 VAL A C 1
ATOM 2318 O O . VAL A 1 308 ? -4.488 -4.512 -8.953 1 97.31 308 VAL A O 1
ATOM 2321 N N . ILE A 1 309 ? -6.477 -5.32 -8.398 1 96.56 309 ILE A N 1
ATOM 2322 C CA . ILE A 1 309 ? -5.988 -6.684 -8.211 1 96.56 309 ILE A CA 1
ATOM 2323 C C . ILE A 1 309 ? -5.488 -7.246 -9.539 1 96.56 309 ILE A C 1
ATOM 2325 O O . ILE A 1 309 ? -4.434 -7.883 -9.594 1 96.56 309 ILE A O 1
ATOM 2329 N N . ALA A 1 310 ? -6.25 -6.973 -10.57 1 97.5 310 ALA A N 1
ATOM 2330 C CA . ALA A 1 310 ? -5.812 -7.426 -11.891 1 97.5 310 ALA A CA 1
ATOM 2331 C C . ALA A 1 310 ? -4.445 -6.844 -12.242 1 97.5 310 ALA A C 1
ATOM 2333 O O . ALA A 1 310 ? -3.586 -7.547 -12.781 1 97.5 310 ALA A O 1
ATOM 2334 N N . GLY A 1 311 ? -4.277 -5.578 -11.992 1 98.38 311 GLY A N 1
ATOM 2335 C CA . GLY A 1 311 ? -2.984 -4.953 -12.234 1 98.38 311 GLY A CA 1
ATOM 2336 C C . GLY A 1 311 ? -1.869 -5.559 -11.398 1 98.38 311 GLY A C 1
ATOM 2337 O O . GLY A 1 311 ? -0.764 -5.777 -11.906 1 98.38 311 GLY A O 1
ATOM 2338 N N . LEU A 1 312 ? -2.133 -5.781 -10.125 1 98.5 312 LEU A N 1
ATOM 2339 C CA . LEU A 1 312 ? -1.167 -6.402 -9.219 1 98.5 312 LEU A CA 1
ATOM 2340 C C . LEU A 1 312 ? -0.779 -7.793 -9.711 1 98.5 312 LEU A C 1
ATOM 2342 O O . LEU A 1 312 ? 0.404 -8.133 -9.742 1 98.5 312 LEU A O 1
ATOM 2346 N N . VAL A 1 313 ? -1.775 -8.594 -10.148 1 98.44 313 VAL A N 1
ATOM 2347 C CA . VAL A 1 313 ? -1.536 -9.953 -10.625 1 98.44 313 VAL A CA 1
ATOM 2348 C C . VAL A 1 313 ? -0.733 -9.914 -11.922 1 98.44 313 VAL A C 1
ATOM 2350 O O . VAL A 1 313 ? 0.251 -10.641 -12.07 1 98.44 313 VAL A O 1
ATOM 2353 N N . ALA A 1 314 ? -1.049 -9.031 -12.758 1 98.75 314 ALA A N 1
ATOM 2354 C CA . ALA A 1 314 ? -0.426 -8.977 -14.078 1 98.75 314 ALA A CA 1
ATOM 2355 C C . ALA A 1 314 ? 1.041 -8.57 -13.984 1 98.75 314 ALA A C 1
ATOM 2357 O O . ALA A 1 314 ? 1.875 -9.031 -14.766 1 98.75 314 ALA A O 1
ATOM 2358 N N . ILE A 1 315 ? 1.36 -7.699 -13.047 1 98.81 315 ILE A N 1
ATOM 2359 C CA . ILE A 1 315 ? 2.732 -7.207 -12.969 1 98.81 315 ILE A CA 1
ATOM 2360 C C . ILE A 1 315 ? 3.588 -8.195 -12.172 1 98.81 315 ILE A C 1
ATOM 2362 O O . ILE A 1 315 ? 4.816 -8.117 -12.195 1 98.81 315 ILE A O 1
ATOM 2366 N N . THR A 1 316 ? 3.033 -9.148 -11.508 1 98.62 316 THR A N 1
ATOM 2367 C CA . THR A 1 316 ? 3.682 -10.031 -10.547 1 98.62 316 THR A CA 1
ATOM 2368 C C . THR A 1 316 ? 4.809 -10.82 -11.219 1 98.62 316 THR A C 1
ATOM 2370 O O . THR A 1 316 ? 5.934 -10.844 -10.711 1 98.62 316 THR A O 1
ATOM 2373 N N . PRO A 1 317 ? 4.621 -11.43 -12.391 1 98.5 317 PRO A N 1
ATOM 2374 C CA . PRO A 1 317 ? 5.742 -12.164 -12.984 1 98.5 317 PRO A CA 1
ATOM 2375 C C . PRO A 1 317 ? 6.812 -11.234 -13.555 1 98.5 317 PRO A C 1
ATOM 2377 O O . PRO A 1 317 ? 7.938 -11.664 -13.805 1 98.5 317 PRO A O 1
ATOM 2380 N N . ALA A 1 318 ? 6.523 -9.938 -13.711 1 98.56 318 ALA A N 1
ATOM 2381 C CA . ALA A 1 318 ? 7.383 -9.016 -14.453 1 98.56 318 ALA A CA 1
ATOM 2382 C C . ALA A 1 318 ? 8.047 -8.008 -13.516 1 98.56 318 ALA A C 1
ATOM 2384 O O . ALA A 1 318 ? 9 -7.328 -13.906 1 98.56 318 ALA A O 1
ATOM 2385 N N . ALA A 1 319 ? 7.621 -7.875 -12.289 1 98.19 319 ALA A N 1
ATOM 2386 C CA . ALA A 1 319 ? 7.926 -6.746 -11.414 1 98.19 319 ALA A CA 1
ATOM 2387 C C . ALA A 1 319 ? 9.43 -6.551 -11.266 1 98.19 319 ALA A C 1
ATOM 2389 O O . ALA A 1 319 ? 9.906 -5.426 -11.109 1 98.19 319 ALA A O 1
ATOM 2390 N N . GLY A 1 320 ? 10.227 -7.562 -11.367 1 96.06 320 GLY A N 1
ATOM 2391 C CA . GLY A 1 320 ? 11.672 -7.473 -11.234 1 96.06 320 GLY A CA 1
ATOM 2392 C C . GLY A 1 320 ? 12.406 -7.637 -12.547 1 96.06 320 GLY A C 1
ATOM 2393 O O . GLY A 1 320 ? 13.633 -7.648 -12.578 1 96.06 320 GLY A O 1
ATOM 2394 N N . TYR A 1 321 ? 11.641 -7.77 -13.648 1 96.62 321 TYR A N 1
ATOM 2395 C CA . TYR A 1 321 ? 12.266 -8 -14.945 1 96.62 321 TYR A CA 1
ATOM 2396 C C . TYR A 1 321 ? 12.062 -6.801 -15.867 1 96.62 321 TYR A C 1
ATOM 2398 O O . TYR A 1 321 ? 12.789 -6.633 -16.844 1 96.62 321 TYR A O 1
ATOM 2406 N N . VAL A 1 322 ? 11.055 -5.938 -15.586 1 96.62 322 VAL A N 1
ATOM 2407 C CA . VAL A 1 322 ? 10.672 -4.902 -16.547 1 96.62 322 VAL A CA 1
ATOM 2408 C C . VAL A 1 322 ? 10.938 -3.523 -15.945 1 96.62 322 VAL A C 1
ATOM 2410 O O . VAL A 1 322 ? 10.719 -3.307 -14.75 1 96.62 322 VAL A O 1
ATOM 2413 N N . PRO A 1 323 ? 11.375 -2.617 -16.797 1 95 323 PRO A N 1
ATOM 2414 C CA . PRO A 1 323 ? 11.5 -1.246 -16.297 1 95 323 PRO A CA 1
ATOM 2415 C C . PRO A 1 323 ? 10.18 -0.688 -15.766 1 95 323 PRO A C 1
ATOM 2417 O O . PRO A 1 323 ? 9.125 -0.938 -16.344 1 95 323 PRO A O 1
ATOM 2420 N N . VAL A 1 324 ? 10.25 0.056 -14.719 1 95.38 324 VAL A N 1
ATOM 2421 C CA . VAL A 1 324 ? 9.078 0.574 -14.023 1 95.38 324 VAL A CA 1
ATOM 2422 C C . VAL A 1 324 ? 8.227 1.401 -14.984 1 95.38 324 VAL A C 1
ATOM 2424 O O . VAL A 1 324 ? 7 1.415 -14.883 1 95.38 324 VAL A O 1
ATOM 2427 N N . LYS A 1 325 ? 8.867 2.057 -15.953 1 94.88 325 LYS A N 1
ATOM 2428 C CA . LYS A 1 325 ? 8.148 2.926 -16.891 1 94.88 325 LYS A CA 1
ATOM 2429 C C . LYS A 1 325 ? 7.094 2.145 -17.656 1 94.88 325 LYS A C 1
ATOM 2431 O O . LYS A 1 325 ? 6.105 2.719 -18.125 1 94.88 325 LYS A O 1
ATOM 2436 N N . TYR A 1 326 ? 7.191 0.81 -17.75 1 97 326 TYR A N 1
ATOM 2437 C CA . TYR A 1 326 ? 6.254 0.008 -18.531 1 97 326 TYR A CA 1
ATOM 2438 C C . TYR A 1 326 ? 5.266 -0.712 -17.609 1 97 326 TYR A C 1
ATOM 2440 O O . TYR A 1 326 ? 4.332 -1.358 -18.094 1 97 326 TYR A O 1
ATOM 2448 N N . ALA A 1 327 ? 5.426 -0.629 -16.312 1 97.81 327 ALA A N 1
ATOM 2449 C CA . ALA A 1 327 ? 4.594 -1.355 -15.352 1 97.81 327 ALA A CA 1
ATOM 2450 C C . ALA A 1 327 ? 3.125 -0.973 -15.5 1 97.81 327 ALA A C 1
ATOM 2452 O O . ALA A 1 327 ? 2.242 -1.829 -15.414 1 97.81 327 ALA A O 1
ATOM 2453 N N . PRO A 1 328 ? 2.805 0.329 -15.82 1 97.5 328 PRO A N 1
ATOM 2454 C CA . PRO A 1 328 ? 1.392 0.684 -15.969 1 97.5 328 PRO A CA 1
ATOM 2455 C C . PRO A 1 328 ? 0.723 -0.028 -17.141 1 97.5 328 PRO A C 1
ATOM 2457 O O . PRO A 1 328 ? -0.493 -0.238 -17.125 1 97.5 328 PRO A O 1
ATOM 2460 N N . ILE A 1 329 ? 1.461 -0.439 -18.141 1 97.88 329 ILE A N 1
ATOM 2461 C CA . ILE A 1 329 ? 0.9 -1.189 -19.266 1 97.88 329 ILE A CA 1
ATOM 2462 C C . ILE A 1 329 ? 0.321 -2.51 -18.75 1 97.88 329 ILE A C 1
ATOM 2464 O O . ILE A 1 329 ? -0.768 -2.914 -19.172 1 97.88 329 ILE A O 1
ATOM 2468 N N . PHE A 1 330 ? 1.027 -3.17 -17.875 1 98.44 330 PHE A N 1
ATOM 2469 C CA . PHE A 1 330 ? 0.538 -4.406 -17.266 1 98.44 330 PHE A CA 1
ATOM 2470 C C . PHE A 1 330 ? -0.756 -4.16 -16.5 1 98.44 330 PHE A C 1
ATOM 2472 O O . PHE A 1 330 ? -1.682 -4.973 -16.562 1 98.44 330 PHE A O 1
ATOM 2479 N N . GLY A 1 331 ? -0.78 -2.971 -15.789 1 98.5 331 GLY A N 1
ATOM 2480 C CA . GLY A 1 331 ? -1.991 -2.613 -15.07 1 98.5 331 GLY A CA 1
ATOM 2481 C C . GLY A 1 331 ? -3.182 -2.381 -15.984 1 98.5 331 GLY A C 1
ATOM 2482 O O . GLY A 1 331 ? -4.266 -2.918 -15.742 1 98.5 331 GLY A O 1
ATOM 2483 N N . VAL A 1 332 ? -2.965 -1.686 -17.047 1 97.31 332 VAL A N 1
ATOM 2484 C CA . VAL A 1 332 ? -4.031 -1.311 -17.969 1 97.31 332 VAL A CA 1
ATOM 2485 C C . VAL A 1 332 ? -4.508 -2.541 -18.734 1 97.31 332 VAL A C 1
ATOM 2487 O O . VAL A 1 332 ? -5.703 -2.848 -18.75 1 97.31 332 VAL A O 1
ATOM 2490 N N . VAL A 1 333 ? -3.602 -3.277 -19.312 1 97.75 333 VAL A N 1
ATOM 2491 C CA . VAL A 1 333 ? -3.947 -4.445 -20.109 1 97.75 333 VAL A CA 1
ATOM 2492 C C . VAL A 1 333 ? -4.547 -5.531 -19.219 1 97.75 333 VAL A C 1
ATOM 2494 O O . VAL A 1 333 ? -5.539 -6.164 -19.578 1 97.75 333 VAL A O 1
ATOM 2497 N N . GLY A 1 334 ? -3.914 -5.684 -18.031 1 97.69 334 GLY A N 1
ATOM 2498 C CA . GLY A 1 334 ? -4.449 -6.645 -17.078 1 97.69 334 GLY A CA 1
ATOM 2499 C C . GLY A 1 334 ? -5.883 -6.352 -16.688 1 97.69 334 GLY A C 1
ATOM 2500 O O . GLY A 1 334 ? -6.738 -7.238 -16.719 1 97.69 334 GLY A O 1
ATOM 2501 N N . ALA A 1 335 ? -6.148 -5.125 -16.375 1 96.06 335 ALA A N 1
ATOM 2502 C CA . ALA A 1 335 ? -7.48 -4.746 -15.922 1 96.06 335 ALA A CA 1
ATOM 2503 C C . ALA A 1 335 ? -8.508 -4.918 -17.031 1 96.06 335 ALA A C 1
ATOM 2505 O O . ALA A 1 335 ? -9.602 -5.445 -16.812 1 96.06 335 ALA A O 1
ATOM 2506 N N . ILE A 1 336 ? -8.195 -4.566 -18.219 1 94.12 336 ILE A N 1
ATOM 2507 C CA . ILE A 1 336 ? -9.125 -4.617 -19.344 1 94.12 336 ILE A CA 1
ATOM 2508 C C . ILE A 1 336 ? -9.383 -6.066 -19.75 1 94.12 336 ILE A C 1
ATOM 2510 O O . ILE A 1 336 ? -10.539 -6.496 -19.844 1 94.12 336 ILE A O 1
ATOM 2514 N N . LEU A 1 337 ? -8.367 -6.867 -19.922 1 95 337 LEU A N 1
ATOM 2515 C CA . LEU A 1 337 ? -8.531 -8.227 -20.406 1 95 337 LEU A CA 1
ATOM 2516 C C . LEU A 1 337 ? -9.141 -9.125 -19.344 1 95 337 LEU A C 1
ATOM 2518 O O . LEU A 1 337 ? -9.898 -10.047 -19.656 1 95 337 LEU A O 1
ATOM 2522 N N . CYS A 1 338 ? -8.75 -8.883 -18.094 1 93.06 338 CYS A N 1
ATOM 2523 C CA . CYS A 1 338 ? -9.383 -9.664 -17.031 1 93.06 338 CYS A CA 1
ATOM 2524 C C . CYS A 1 338 ? -10.875 -9.375 -16.953 1 93.06 338 CYS A C 1
ATOM 2526 O O . CYS A 1 338 ? -11.68 -10.273 -16.688 1 93.06 338 CYS A O 1
ATOM 2528 N N . LYS A 1 339 ? -11.242 -8.125 -17.141 1 88.75 339 LYS A N 1
ATOM 2529 C CA . LYS A 1 339 ? -12.664 -7.785 -17.172 1 88.75 339 LYS A CA 1
ATOM 2530 C C . LYS A 1 339 ? -13.383 -8.477 -18.328 1 88.75 339 LYS A C 1
ATOM 2532 O O . LYS A 1 339 ? -14.477 -9.016 -18.141 1 88.75 339 LYS A O 1
ATOM 2537 N N . ILE A 1 340 ? -12.797 -8.445 -19.469 1 88.31 340 ILE A N 1
ATOM 2538 C CA . ILE A 1 340 ? -13.367 -9.109 -20.641 1 88.31 340 ILE A CA 1
ATOM 2539 C C . ILE A 1 340 ? -13.492 -10.609 -20.359 1 88.31 340 ILE A C 1
ATOM 2541 O O . ILE A 1 340 ? -14.523 -11.219 -20.672 1 88.31 340 ILE A O 1
ATOM 2545 N N . LEU A 1 341 ? -12.445 -11.172 -19.797 1 89 341 LEU A N 1
ATOM 2546 C CA . LEU A 1 341 ? -12.461 -12.594 -19.469 1 89 341 LEU A CA 1
ATOM 2547 C C . LEU A 1 341 ? -13.562 -12.906 -18.469 1 89 341 LEU A C 1
ATOM 2549 O O . LEU A 1 341 ? -14.227 -13.938 -18.562 1 89 341 LEU A O 1
ATOM 2553 N N . ARG A 1 342 ? -13.695 -12.039 -17.5 1 83.94 342 ARG A N 1
ATOM 2554 C CA . ARG A 1 342 ? -14.758 -12.211 -16.516 1 83.94 342 ARG A CA 1
ATOM 2555 C C . ARG A 1 342 ? -16.125 -12.227 -17.188 1 83.94 342 ARG A C 1
ATOM 2557 O O . ARG A 1 342 ? -16.984 -13.047 -16.844 1 83.94 342 ARG A O 1
ATOM 2564 N N . MET A 1 343 ? -16.328 -11.383 -18.141 1 79.06 343 MET A N 1
ATOM 2565 C CA . MET A 1 343 ? -17.594 -11.297 -18.859 1 79.06 343 MET A CA 1
ATOM 2566 C C . MET A 1 343 ? -17.828 -12.555 -19.688 1 79.06 343 MET A C 1
ATOM 2568 O O . MET A 1 343 ? -18.953 -13.055 -19.766 1 79.06 343 MET A O 1
ATOM 2572 N N . VAL A 1 344 ? -16.812 -13.062 -20.219 1 81.38 344 VAL A N 1
ATOM 2573 C CA . VAL A 1 344 ? -16.906 -14.266 -21.047 1 81.38 344 VAL A CA 1
ATOM 2574 C C . VAL A 1 344 ? -17.172 -15.477 -20.141 1 81.38 344 VAL A C 1
ATOM 2576 O O . VAL A 1 344 ? -17.984 -16.344 -20.484 1 81.38 344 VAL A O 1
ATOM 2579 N N . MET A 1 345 ? -16.484 -15.461 -19.047 1 77.44 345 MET A N 1
ATOM 2580 C CA . MET A 1 345 ? -16.578 -16.609 -18.156 1 77.44 345 MET A CA 1
ATOM 2581 C C . MET A 1 345 ? -17.953 -16.656 -17.5 1 77.44 345 MET A C 1
ATOM 2583 O O . MET A 1 345 ? -18.438 -17.734 -17.125 1 77.44 345 MET A O 1
ATOM 2587 N N . TYR A 1 346 ? -18.531 -15.477 -17.234 1 69.44 346 TYR A N 1
ATOM 2588 C CA . TYR A 1 346 ? -19.875 -15.453 -16.703 1 69.44 346 TYR A CA 1
ATOM 2589 C C . TYR A 1 346 ? -20.844 -16.219 -17.609 1 69.44 346 TYR A C 1
ATOM 2591 O O . TYR A 1 346 ? -21.812 -16.812 -17.141 1 69.44 346 TYR A O 1
ATOM 2599 N N . SER A 1 347 ? -20.5 -16.25 -18.844 1 70.75 347 SER A N 1
ATOM 2600 C CA . SER A 1 347 ? -21.359 -16.938 -19.797 1 70.75 347 SER A CA 1
ATOM 2601 C C . SER A 1 347 ? -21 -18.406 -19.922 1 70.75 347 SER A C 1
ATOM 2603 O O . SER A 1 347 ? -21.875 -19.25 -20.141 1 70.75 347 SER A O 1
ATOM 2605 N N . VAL A 1 348 ? -19.781 -18.719 -19.734 1 71.38 348 VAL A N 1
ATOM 2606 C CA . VAL A 1 348 ? -19.297 -20.062 -20.016 1 71.38 348 VAL A CA 1
ATOM 2607 C C . VAL A 1 348 ? -19.25 -20.891 -18.734 1 71.38 348 VAL A C 1
ATOM 2609 O O . VAL A 1 348 ? -19.531 -22.078 -18.75 1 71.38 348 VAL A O 1
ATOM 2612 N N . LEU A 1 349 ? -18.75 -20.188 -17.656 1 64.62 349 LEU A N 1
ATOM 2613 C CA . LEU A 1 349 ? -18.594 -20.875 -16.375 1 64.62 349 LEU A CA 1
ATOM 2614 C C . LEU A 1 349 ? -19.281 -20.094 -15.258 1 64.62 349 LEU A C 1
ATOM 2616 O O . LEU A 1 349 ? -18.625 -19.312 -14.555 1 64.62 349 LEU A O 1
ATOM 2620 N N . PRO A 1 350 ? -20.531 -20.359 -15.117 1 58.91 350 PRO A N 1
ATOM 2621 C CA . PRO A 1 350 ? -21.297 -19.609 -14.125 1 58.91 350 PRO A CA 1
ATOM 2622 C C . PRO A 1 350 ? -20.766 -19.781 -12.711 1 58.91 350 PRO A C 1
ATOM 2624 O O . PRO A 1 350 ? -21.094 -19 -11.82 1 58.91 350 PRO A O 1
ATOM 2627 N N . ALA A 1 351 ? -19.797 -20.703 -12.609 1 57.34 351 ALA A N 1
ATOM 2628 C CA . ALA A 1 351 ? -19.281 -21 -11.273 1 57.34 351 ALA A CA 1
ATOM 2629 C C . ALA A 1 351 ? -18.234 -19.969 -10.852 1 57.34 351 ALA A C 1
ATOM 2631 O O . ALA A 1 351 ? -17.922 -19.828 -9.664 1 57.34 351 ALA A O 1
ATOM 2632 N N . ASP A 1 352 ? -17.719 -19.141 -11.734 1 59.28 352 ASP A N 1
ATOM 2633 C CA . ASP A 1 352 ? -16.641 -18.219 -11.383 1 59.28 352 ASP A CA 1
ATOM 2634 C C . ASP A 1 352 ? -17.172 -16.844 -11.047 1 59.28 352 ASP A C 1
ATOM 2636 O O . ASP A 1 352 ? -16.75 -15.836 -11.633 1 59.28 352 ASP A O 1
ATOM 2640 N N . LYS A 1 353 ? -17.984 -16.781 -10.078 1 59.28 353 LYS A N 1
ATOM 2641 C CA . LYS A 1 353 ? -18.594 -15.5 -9.742 1 59.28 353 LYS A CA 1
ATOM 2642 C C . LYS A 1 353 ? -17.625 -14.602 -8.992 1 59.28 353 LYS A C 1
ATOM 2644 O O . LYS A 1 353 ? -17.75 -13.375 -9.016 1 59.28 353 LYS A O 1
ATOM 2649 N N . LEU A 1 354 ? -16.656 -15.305 -8.391 1 62.22 354 LEU A N 1
ATOM 2650 C CA . LEU A 1 354 ? -15.695 -14.516 -7.633 1 62.22 354 LEU A CA 1
ATOM 2651 C C . LEU A 1 354 ? -14.578 -14.008 -8.539 1 62.22 354 LEU A C 1
ATOM 2653 O O . LEU A 1 354 ? -13.672 -13.305 -8.086 1 62.22 354 LEU A O 1
ATOM 2657 N N . ALA A 1 355 ? -14.68 -14.25 -9.758 1 71.06 355 ALA A N 1
ATOM 2658 C CA . ALA A 1 355 ? -13.766 -13.789 -10.797 1 71.06 355 ALA A CA 1
ATOM 2659 C C . ALA A 1 355 ? -12.328 -14.219 -10.5 1 71.06 355 ALA A C 1
ATOM 2661 O O . ALA A 1 355 ? -11.383 -13.492 -10.805 1 71.06 355 ALA A O 1
ATOM 2662 N N . ILE A 1 356 ? -12.188 -15.352 -9.789 1 78.88 356 ILE A N 1
ATOM 2663 C CA . ILE A 1 356 ? -10.859 -15.828 -9.43 1 78.88 356 ILE A CA 1
ATOM 2664 C C . ILE A 1 356 ? -10.117 -16.297 -10.68 1 78.88 356 ILE A C 1
ATOM 2666 O O . ILE A 1 356 ? -8.945 -15.969 -10.875 1 78.88 356 ILE A O 1
ATOM 2670 N N . PHE A 1 357 ? -10.828 -17.031 -11.492 1 86.5 357 PHE A N 1
ATOM 2671 C CA . PHE A 1 357 ? -10.188 -17.484 -12.719 1 86.5 357 PHE A CA 1
ATOM 2672 C C . PHE A 1 357 ? -9.82 -16.281 -13.602 1 86.5 357 PHE A C 1
ATOM 2674 O O . PHE A 1 357 ? -8.68 -16.172 -14.062 1 86.5 357 PHE A O 1
ATOM 2681 N N . ALA A 1 358 ? -10.719 -15.414 -13.781 1 88.25 358 ALA A N 1
ATOM 2682 C CA . ALA A 1 358 ? -10.516 -14.281 -14.68 1 88.25 358 ALA A CA 1
ATOM 2683 C C . ALA A 1 358 ? -9.398 -13.375 -14.18 1 88.25 358 ALA A C 1
ATOM 2685 O O . ALA A 1 358 ? -8.547 -12.938 -14.969 1 88.25 358 ALA A O 1
ATOM 2686 N N . VAL A 1 359 ? -9.344 -13.188 -12.906 1 91 359 VAL A N 1
ATOM 2687 C CA . VAL A 1 359 ? -8.422 -12.18 -12.391 1 91 359 VAL A CA 1
ATOM 2688 C C . VAL A 1 359 ? -7.07 -12.82 -12.086 1 91 359 VAL A C 1
ATOM 2690 O O . VAL A 1 359 ? -6.023 -12.273 -12.445 1 91 359 VAL A O 1
ATOM 2693 N N . HIS A 1 360 ? -7.07 -14 -11.508 1 93.94 360 HIS A N 1
ATOM 2694 C CA . HIS A 1 360 ? -5.797 -14.594 -11.117 1 93.94 360 HIS A CA 1
ATOM 2695 C C . HIS A 1 360 ? -5.203 -15.43 -12.25 1 93.94 360 HIS A C 1
ATOM 2697 O O . HIS A 1 360 ? -4.074 -15.188 -12.68 1 93.94 360 HIS A O 1
ATOM 2703 N N . ALA A 1 361 ? -6.008 -16.375 -12.789 1 95.25 361 ALA A N 1
ATOM 2704 C CA . ALA A 1 361 ? -5.473 -17.125 -13.93 1 95.25 361 ALA A CA 1
ATOM 2705 C C . ALA A 1 361 ? -5.277 -16.203 -15.133 1 95.25 361 ALA A C 1
ATOM 2707 O O . ALA A 1 361 ? -4.211 -16.203 -15.75 1 95.25 361 ALA A O 1
ATOM 2708 N N . GLY A 1 362 ? -6.34 -15.461 -15.477 1 95.94 362 GLY A N 1
ATOM 2709 C CA . GLY A 1 362 ? -6.238 -14.539 -16.594 1 95.94 362 GLY A CA 1
ATOM 2710 C C . GLY A 1 362 ? -5.137 -13.516 -16.422 1 95.94 362 GLY A C 1
ATOM 2711 O O . GLY A 1 362 ? -4.332 -13.297 -17.328 1 95.94 362 GLY A O 1
ATOM 2712 N N . GLY A 1 363 ? -5.082 -12.867 -15.25 1 97.69 363 GLY A N 1
ATOM 2713 C CA . GLY A 1 363 ? -4.047 -11.883 -14.969 1 97.69 363 GLY A CA 1
ATOM 2714 C C . GLY A 1 363 ? -2.646 -12.469 -15.023 1 97.69 363 GLY A C 1
ATOM 2715 O O . GLY A 1 363 ? -1.727 -11.836 -15.547 1 97.69 363 GLY A O 1
ATOM 2716 N N . GLY A 1 364 ? -2.506 -13.672 -14.414 1 98.38 364 GLY A N 1
ATOM 2717 C CA . GLY A 1 364 ? -1.222 -14.352 -14.477 1 98.38 364 GLY A CA 1
ATOM 2718 C C . GLY A 1 364 ? -0.771 -14.641 -15.898 1 98.38 364 GLY A C 1
ATOM 2719 O O . GLY A 1 364 ? 0.395 -14.43 -16.234 1 98.38 364 GLY A O 1
ATOM 2720 N N . ILE A 1 365 ? -1.694 -15.078 -16.734 1 98.19 365 ILE A N 1
ATOM 2721 C CA . ILE A 1 365 ? -1.407 -15.383 -18.141 1 98.19 365 ILE A CA 1
ATOM 2722 C C . ILE A 1 365 ? -0.984 -14.109 -18.875 1 98.19 365 ILE A C 1
ATOM 2724 O O . ILE A 1 365 ? 0.039 -14.094 -19.562 1 98.19 365 ILE A O 1
ATOM 2728 N N . ILE A 1 366 ? -1.73 -13.078 -18.672 1 98.31 366 ILE A N 1
ATOM 2729 C CA . ILE A 1 366 ? -1.452 -11.805 -19.328 1 98.31 366 ILE A CA 1
ATOM 2730 C C . ILE A 1 366 ? -0.079 -11.297 -18.891 1 98.31 366 ILE A C 1
ATOM 2732 O O . ILE A 1 366 ? 0.734 -10.898 -19.734 1 98.31 366 ILE A O 1
ATOM 2736 N N . GLY A 1 367 ? 0.165 -11.32 -17.594 1 98.69 367 GLY A N 1
ATOM 2737 C CA . GLY A 1 367 ? 1.443 -10.867 -17.078 1 98.69 367 GLY A CA 1
ATOM 2738 C C . GLY A 1 367 ? 2.621 -11.656 -17.609 1 98.69 367 GLY A C 1
ATOM 2739 O O . GLY A 1 367 ? 3.635 -11.078 -18.016 1 98.69 367 GLY A O 1
ATOM 2740 N N . MET A 1 368 ? 2.48 -12.969 -17.625 1 98.44 368 MET A N 1
ATOM 2741 C CA . MET A 1 368 ? 3.541 -13.844 -18.109 1 98.44 368 MET A CA 1
ATOM 2742 C C . MET A 1 368 ? 3.852 -13.547 -19.578 1 98.44 368 MET A C 1
ATOM 2744 O O . MET A 1 368 ? 5.02 -13.414 -19.953 1 98.44 368 MET A O 1
ATOM 2748 N N . LEU A 1 369 ? 2.859 -13.43 -20.375 1 98.38 369 LEU A N 1
ATOM 2749 C CA . LEU A 1 369 ? 3.059 -13.227 -21.797 1 98.38 369 LEU A CA 1
ATOM 2750 C C . LEU A 1 369 ? 3.613 -11.836 -22.078 1 98.38 369 LEU A C 1
ATOM 2752 O O . LEU A 1 369 ? 4.504 -11.68 -22.922 1 98.38 369 LEU A O 1
ATOM 2756 N N . LEU A 1 370 ? 3.152 -10.789 -21.391 1 98.31 370 LEU A N 1
ATOM 2757 C CA . LEU A 1 370 ? 3.656 -9.43 -21.578 1 98.31 370 LEU A CA 1
ATOM 2758 C C . LEU A 1 370 ? 5.117 -9.328 -21.141 1 98.31 370 LEU A C 1
ATOM 2760 O O . LEU A 1 370 ? 5.879 -8.539 -21.703 1 98.31 370 LEU A O 1
ATOM 2764 N N . THR A 1 371 ? 5.523 -10.125 -20.172 1 97.94 371 THR A N 1
ATOM 2765 C CA . THR A 1 371 ? 6.891 -10.086 -19.656 1 97.94 371 THR A CA 1
ATOM 2766 C C . THR A 1 371 ? 7.895 -10.375 -20.766 1 97.94 371 THR A C 1
ATOM 2768 O O . THR A 1 371 ? 8.984 -9.797 -20.797 1 97.94 371 THR A O 1
ATOM 2771 N N . ALA A 1 372 ? 7.543 -11.203 -21.75 1 97.19 372 ALA A N 1
ATOM 2772 C CA . ALA A 1 372 ? 8.43 -11.578 -22.844 1 97.19 372 ALA A CA 1
ATOM 2773 C C . ALA A 1 372 ? 8.812 -10.359 -23.672 1 97.19 372 ALA A C 1
ATOM 2775 O O . ALA A 1 372 ? 9.914 -10.305 -24.234 1 97.19 372 ALA A O 1
ATOM 2776 N N . PHE A 1 373 ? 7.969 -9.344 -23.672 1 96.62 373 PHE A N 1
ATOM 2777 C CA . PHE A 1 373 ? 8.172 -8.203 -24.562 1 96.62 373 PHE A CA 1
ATOM 2778 C C . PHE A 1 373 ? 8.898 -7.074 -23.828 1 96.62 373 PHE A C 1
ATOM 2780 O O . PHE A 1 373 ? 9.555 -6.242 -24.469 1 96.62 373 PHE A O 1
ATOM 2787 N N . PHE A 1 374 ? 8.836 -7.062 -22.5 1 96.88 374 PHE A N 1
ATOM 2788 C CA . PHE A 1 374 ? 9.289 -5.855 -21.828 1 96.88 374 PHE A CA 1
ATOM 2789 C C . PHE A 1 374 ? 10.445 -6.16 -20.875 1 96.88 374 PHE A C 1
ATOM 2791 O O . PHE A 1 374 ? 11.031 -5.25 -20.297 1 96.88 374 PHE A O 1
ATOM 2798 N N . ALA A 1 375 ? 10.797 -7.41 -20.734 1 96.06 375 ALA A N 1
ATOM 2799 C CA . ALA A 1 375 ? 11.898 -7.762 -19.859 1 96.06 375 ALA A CA 1
ATOM 2800 C C . ALA A 1 375 ? 13.195 -7.074 -20.297 1 96.06 375 ALA A C 1
ATOM 2802 O O . ALA A 1 375 ? 13.453 -6.926 -21.484 1 96.06 375 ALA A O 1
ATOM 2803 N N . ASP A 1 376 ? 13.977 -6.617 -19.328 1 92.44 376 ASP A N 1
ATOM 2804 C CA . ASP A 1 376 ? 15.172 -5.816 -19.547 1 92.44 376 ASP A CA 1
ATOM 2805 C C . ASP A 1 376 ? 16.312 -6.289 -18.656 1 92.44 376 ASP A C 1
ATOM 2807 O O . ASP A 1 376 ? 16.125 -6.508 -17.453 1 92.44 376 ASP A O 1
ATOM 2811 N N . ASP A 1 377 ? 17.469 -6.473 -19.234 1 89.25 377 ASP A N 1
ATOM 2812 C CA . ASP A 1 377 ? 18.625 -7.008 -18.516 1 89.25 377 ASP A CA 1
ATOM 2813 C C . ASP A 1 377 ? 19.109 -6.031 -17.438 1 89.25 377 ASP A C 1
ATOM 2815 O O . ASP A 1 377 ? 19.531 -6.441 -16.359 1 89.25 377 ASP A O 1
ATOM 2819 N N . ASP A 1 378 ? 19.094 -4.77 -17.734 1 87.81 378 ASP A N 1
ATOM 2820 C CA . ASP A 1 378 ? 19.531 -3.771 -16.766 1 87.81 378 ASP A CA 1
ATOM 2821 C C . ASP A 1 378 ? 18.641 -3.795 -15.508 1 87.81 378 ASP A C 1
ATOM 2823 O O . ASP A 1 378 ? 19.141 -3.695 -14.391 1 87.81 378 ASP A O 1
ATOM 2827 N N . THR A 1 379 ? 17.391 -3.898 -15.711 1 90.81 379 THR A N 1
ATOM 2828 C CA . THR A 1 379 ? 16.469 -3.988 -14.578 1 90.81 379 THR A CA 1
ATOM 2829 C C . THR A 1 379 ? 16.703 -5.273 -13.789 1 90.81 379 THR A C 1
ATOM 2831 O O . THR A 1 379 ? 16.734 -5.262 -12.562 1 90.81 379 THR A O 1
ATOM 2834 N N . THR A 1 380 ? 16.922 -6.352 -14.508 1 90.06 380 THR A N 1
ATOM 2835 C CA . THR A 1 380 ? 17.188 -7.645 -13.883 1 90.06 380 THR A CA 1
ATOM 2836 C C . THR A 1 380 ? 18.469 -7.59 -13.055 1 90.06 380 THR A C 1
ATOM 2838 O O . THR A 1 380 ? 18.562 -8.242 -12.016 1 90.06 380 THR A O 1
ATOM 2841 N N . GLY A 1 381 ? 19.391 -6.773 -13.422 1 86.62 381 GLY A N 1
ATOM 2842 C CA . GLY A 1 381 ? 20.688 -6.684 -12.773 1 86.62 381 GLY A CA 1
ATOM 2843 C C . GLY A 1 381 ? 20.734 -5.688 -11.633 1 86.62 381 GLY A C 1
ATOM 2844 O O . GLY A 1 381 ? 21.766 -5.492 -11 1 86.62 381 GLY A O 1
ATOM 2845 N N . LEU A 1 382 ? 19.609 -5.094 -11.336 1 86.75 382 LEU A N 1
ATOM 2846 C CA . LEU A 1 382 ? 19.562 -4.074 -10.297 1 86.75 382 LEU A CA 1
ATOM 2847 C C . LEU A 1 382 ? 19.891 -4.676 -8.93 1 86.75 382 LEU A C 1
ATOM 2849 O O . LEU A 1 382 ? 20.141 -3.947 -7.969 1 86.75 382 LEU A O 1
ATOM 2853 N N . ASP A 1 383 ? 19.891 -5.996 -8.852 1 83.56 383 ASP A N 1
ATOM 2854 C CA . ASP A 1 383 ? 20.297 -6.645 -7.605 1 83.56 383 ASP A CA 1
ATOM 2855 C C . ASP A 1 383 ? 21.797 -6.879 -7.562 1 83.56 383 ASP A C 1
ATOM 2857 O O . ASP A 1 383 ? 22.328 -7.355 -6.555 1 83.56 383 ASP A O 1
ATOM 2861 N N . GLY A 1 384 ? 22.484 -6.586 -8.656 1 77.31 384 GLY A N 1
ATOM 2862 C CA . GLY A 1 384 ? 23.938 -6.645 -8.703 1 77.31 384 GLY A CA 1
ATOM 2863 C C . GLY A 1 384 ? 24.469 -7.961 -9.25 1 77.31 384 GLY A C 1
ATOM 2864 O O . GLY A 1 384 ? 25.656 -8.102 -9.5 1 77.31 384 GLY A O 1
ATOM 2865 N N . TYR A 1 385 ? 23.531 -9.008 -9.492 1 74.62 385 TYR A N 1
ATOM 2866 C CA . TYR A 1 385 ? 24.094 -10.312 -9.859 1 74.62 385 TYR A CA 1
ATOM 2867 C C . TYR A 1 385 ? 23.203 -11.008 -10.891 1 74.62 385 TYR A C 1
ATOM 2869 O O . TYR A 1 385 ? 23.703 -11.781 -11.719 1 74.62 385 TYR A O 1
ATOM 2877 N N . SER A 1 386 ? 21.938 -10.781 -10.883 1 82.44 386 SER A N 1
ATOM 2878 C CA . SER A 1 386 ? 21.031 -11.469 -11.797 1 82.44 386 SER A CA 1
ATOM 2879 C C . SER A 1 386 ? 21.156 -10.922 -13.219 1 82.44 386 SER A C 1
ATOM 2881 O O . SER A 1 386 ? 21.453 -9.734 -13.406 1 82.44 386 SER A O 1
ATOM 2883 N N . ARG A 1 387 ? 20.938 -11.844 -14.203 1 83.69 387 ARG A N 1
ATOM 2884 C CA . ARG A 1 387 ? 20.938 -11.477 -15.617 1 83.69 387 ARG A CA 1
ATOM 2885 C C . ARG A 1 387 ? 19.906 -12.289 -16.391 1 83.69 387 ARG A C 1
ATOM 2887 O O . ARG A 1 387 ? 19.578 -13.414 -16 1 83.69 387 ARG A O 1
ATOM 2894 N N . LEU A 1 388 ? 19.5 -11.711 -17.453 1 86.75 388 LEU A N 1
ATOM 2895 C CA . LEU A 1 388 ? 18.594 -12.445 -18.328 1 86.75 388 LEU A CA 1
ATOM 2896 C C . LEU A 1 388 ? 19.359 -13.422 -19.203 1 86.75 388 LEU A C 1
ATOM 2898 O O . LEU A 1 388 ? 20.5 -13.148 -19.594 1 86.75 388 LEU A O 1
ATOM 2902 N N . VAL A 1 389 ? 18.719 -14.5 -19.469 1 82.31 389 VAL A N 1
ATOM 2903 C CA . VAL A 1 389 ? 19.266 -15.383 -20.5 1 82.31 389 VAL A CA 1
ATOM 2904 C C . VAL A 1 389 ? 19.156 -14.711 -21.859 1 82.31 389 VAL A C 1
ATOM 2906 O O . VAL A 1 389 ? 18.109 -14.141 -22.203 1 82.31 389 VAL A O 1
ATOM 2909 N N . ASP A 1 390 ? 20.219 -14.727 -22.547 1 82.44 390 ASP A N 1
ATOM 2910 C CA . ASP A 1 390 ? 20.25 -14.078 -23.859 1 82.44 390 ASP A CA 1
ATOM 2911 C C . ASP A 1 390 ? 19.375 -14.828 -24.859 1 82.44 390 ASP A C 1
ATOM 2913 O O . ASP A 1 390 ? 19.734 -15.906 -25.344 1 82.44 390 ASP A O 1
ATOM 2917 N N . LYS A 1 391 ? 18.203 -14.312 -25.156 1 90.44 391 LYS A N 1
ATOM 2918 C CA . LYS A 1 391 ? 17.234 -14.883 -26.078 1 90.44 391 LYS A CA 1
ATOM 2919 C C . LYS A 1 391 ? 16.516 -13.789 -26.859 1 90.44 391 LYS A C 1
ATOM 2921 O O . LYS A 1 391 ? 16.422 -12.648 -26.406 1 90.44 391 LYS A O 1
ATOM 2926 N N . THR A 1 392 ? 16.047 -14.227 -28.047 1 92.12 392 THR A N 1
ATOM 2927 C CA . THR A 1 392 ? 15.211 -13.32 -28.828 1 92.12 392 THR A CA 1
ATOM 2928 C C . THR A 1 392 ? 13.852 -13.148 -28.156 1 92.12 392 THR A C 1
ATOM 2930 O O . THR A 1 392 ? 13.453 -13.953 -27.312 1 92.12 392 THR A O 1
ATOM 2933 N N . MET A 1 393 ? 13.211 -12.148 -28.516 1 93.31 393 MET A N 1
ATOM 2934 C CA . MET A 1 393 ? 11.883 -11.867 -28 1 93.31 393 MET A CA 1
ATOM 2935 C C . MET A 1 393 ? 10.922 -13.016 -28.297 1 93.31 393 MET A C 1
ATOM 2937 O O . MET A 1 393 ? 10.102 -13.391 -27.453 1 93.31 393 MET A O 1
ATOM 2941 N N . GLY A 1 394 ? 10.953 -13.531 -29.547 1 95.19 394 GLY A N 1
ATOM 2942 C CA . GLY A 1 394 ? 10.125 -14.664 -29.922 1 95.19 394 GLY A CA 1
ATOM 2943 C C . GLY A 1 394 ? 10.391 -15.898 -29.078 1 95.19 394 GLY A C 1
ATOM 2944 O O . GLY A 1 394 ? 9.453 -16.609 -28.688 1 95.19 394 GLY A O 1
ATOM 2945 N N . ALA A 1 395 ? 11.648 -16.172 -28.812 1 95.25 395 ALA A N 1
ATOM 2946 C CA . ALA A 1 395 ? 12.016 -17.312 -27.984 1 95.25 395 ALA A CA 1
ATOM 2947 C C . ALA A 1 395 ? 11.523 -17.109 -26.547 1 95.25 395 ALA A C 1
ATOM 2949 O O . ALA A 1 395 ? 11.062 -18.062 -25.906 1 95.25 395 ALA A O 1
ATOM 2950 N N . ARG A 1 396 ? 11.68 -15.93 -26.047 1 95.56 396 ARG A N 1
ATOM 2951 C CA . ARG A 1 396 ? 11.164 -15.625 -24.719 1 95.56 396 ARG A CA 1
ATOM 2952 C C . ARG A 1 396 ? 9.656 -15.844 -24.656 1 95.56 396 ARG A C 1
ATOM 2954 O O . ARG A 1 396 ? 9.141 -16.406 -23.688 1 95.56 396 ARG A O 1
ATOM 2961 N N . PHE A 1 397 ? 8.977 -15.367 -25.656 1 97.56 397 PHE A N 1
ATOM 2962 C CA . PHE A 1 397 ? 7.523 -15.516 -25.703 1 97.56 397 PHE A CA 1
ATOM 2963 C C . PHE A 1 397 ? 7.133 -16.984 -25.703 1 97.56 397 PHE A C 1
ATOM 2965 O O . PHE A 1 397 ? 6.199 -17.391 -25 1 97.56 397 PHE A O 1
ATOM 2972 N N . ARG A 1 398 ? 7.793 -17.781 -26.516 1 96.94 398 ARG A N 1
ATOM 2973 C CA . ARG A 1 398 ? 7.531 -19.219 -26.562 1 96.94 398 ARG A CA 1
ATOM 2974 C C . ARG A 1 398 ? 7.707 -19.859 -25.188 1 96.94 398 ARG A C 1
ATOM 2976 O O . ARG A 1 398 ? 6.875 -20.656 -24.766 1 96.94 398 ARG A O 1
ATOM 2983 N N . ASP A 1 399 ? 8.805 -19.547 -24.516 1 96.44 399 ASP A N 1
ATOM 2984 C CA . ASP A 1 399 ? 9.078 -20.125 -23.203 1 96.44 399 ASP A CA 1
ATOM 2985 C C . ASP A 1 399 ? 8.023 -19.703 -22.188 1 96.44 399 ASP A C 1
ATOM 2987 O O . ASP A 1 399 ? 7.586 -20.5 -21.359 1 96.44 399 ASP A O 1
ATOM 2991 N N . GLN A 1 400 ? 7.637 -18.391 -22.25 1 98.12 400 GLN A N 1
ATOM 2992 C CA . GLN A 1 400 ? 6.559 -17.906 -21.391 1 98.12 400 GLN A CA 1
ATOM 2993 C C . GLN A 1 400 ? 5.262 -18.672 -21.656 1 98.12 400 GLN A C 1
ATOM 2995 O O . GLN A 1 400 ? 4.57 -19.078 -20.719 1 98.12 400 GLN A O 1
ATOM 3000 N N . ALA A 1 401 ? 4.914 -18.859 -22.891 1 98.19 401 ALA A N 1
ATOM 3001 C CA . ALA A 1 401 ? 3.686 -19.531 -23.281 1 98.19 401 ALA A CA 1
ATOM 3002 C C . ALA A 1 401 ? 3.699 -20.984 -22.828 1 98.19 401 ALA A C 1
ATOM 3004 O O . ALA A 1 401 ? 2.674 -21.516 -22.406 1 98.19 401 ALA A O 1
ATOM 3005 N N . LEU A 1 402 ? 4.801 -21.594 -22.984 1 97.62 402 LEU A N 1
ATOM 3006 C CA . LEU A 1 402 ? 4.93 -22.984 -22.562 1 97.62 402 LEU A CA 1
ATOM 3007 C C . LEU A 1 402 ? 4.742 -23.125 -21.062 1 97.62 402 LEU A C 1
ATOM 3009 O O . LEU A 1 402 ? 4.09 -24.047 -20.594 1 97.62 402 LEU A O 1
ATOM 3013 N N . ASP A 1 403 ? 5.402 -22.234 -20.328 1 97.81 403 ASP A N 1
ATOM 3014 C CA . ASP A 1 403 ? 5.258 -22.234 -18.875 1 97.81 403 ASP A CA 1
ATOM 3015 C C . ASP A 1 403 ? 3.797 -22.062 -18.453 1 97.81 403 ASP A C 1
ATOM 3017 O O . ASP A 1 403 ? 3.291 -22.797 -17.609 1 97.81 403 ASP A O 1
ATOM 3021 N N . VAL A 1 404 ? 3.098 -21.141 -19.078 1 98.38 404 VAL A N 1
ATOM 3022 C CA . VAL A 1 404 ? 1.702 -20.828 -18.797 1 98.38 404 VAL A CA 1
ATOM 3023 C C . VAL A 1 404 ? 0.823 -22.031 -19.141 1 98.38 404 VAL A C 1
ATOM 3025 O O . VAL A 1 404 ? -0.029 -22.422 -18.344 1 98.38 404 VAL A O 1
ATOM 3028 N N . THR A 1 405 ? 1.015 -22.625 -20.281 1 98.12 405 THR A N 1
ATOM 3029 C CA . THR A 1 405 ? 0.189 -23.734 -20.75 1 98.12 405 THR A CA 1
ATOM 3030 C C . THR A 1 405 ? 0.385 -24.953 -19.859 1 98.12 405 THR A C 1
ATOM 3032 O O . THR A 1 405 ? -0.583 -25.625 -19.5 1 98.12 405 THR A O 1
ATOM 3035 N N . ALA A 1 406 ? 1.623 -25.234 -19.578 1 97.88 406 ALA A N 1
ATOM 3036 C CA . ALA A 1 406 ? 1.915 -26.375 -18.703 1 97.88 406 ALA A CA 1
ATOM 3037 C C . ALA A 1 406 ? 1.257 -26.203 -17.328 1 97.88 406 ALA A C 1
ATOM 3039 O O . ALA A 1 406 ? 0.639 -27.125 -16.812 1 97.88 406 ALA A O 1
ATOM 3040 N N . CYS A 1 407 ? 1.418 -25 -16.75 1 97.75 407 CYS A N 1
ATOM 3041 C CA . CYS A 1 407 ? 0.85 -24.734 -15.43 1 97.75 407 CYS A CA 1
ATOM 3042 C C . CYS A 1 407 ? -0.673 -24.781 -15.469 1 97.75 407 CYS A C 1
ATOM 3044 O O . CYS A 1 407 ? -1.305 -25.375 -14.586 1 97.75 407 CYS A O 1
ATOM 3046 N N . LEU A 1 408 ? -1.253 -24.172 -16.5 1 96.94 408 LEU A N 1
ATOM 3047 C CA . LEU A 1 408 ? -2.703 -24.109 -16.656 1 96.94 408 LEU A CA 1
ATOM 3048 C C . LEU A 1 408 ? -3.301 -25.5 -16.734 1 96.94 408 LEU A C 1
ATOM 3050 O O . LEU A 1 408 ? -4.223 -25.828 -15.984 1 96.94 408 LEU A O 1
ATOM 3054 N N . PHE A 1 409 ? -2.754 -26.344 -17.547 1 96.81 409 PHE A N 1
ATOM 3055 C CA . PHE A 1 409 ? -3.311 -27.672 -17.781 1 96.81 409 PHE A CA 1
ATOM 3056 C C . PHE A 1 409 ? -3 -28.609 -16.609 1 96.81 409 PHE A C 1
ATOM 3058 O O . PHE A 1 409 ? -3.85 -29.391 -16.203 1 96.81 409 PHE A O 1
ATOM 3065 N N . TYR A 1 410 ? -1.809 -28.516 -16.125 1 97.12 410 TYR A N 1
ATOM 3066 C CA . TYR A 1 410 ? -1.441 -29.375 -15.008 1 97.12 410 TYR A CA 1
ATOM 3067 C C . TYR A 1 410 ? -2.289 -29.062 -13.781 1 97.12 410 TYR A C 1
ATOM 3069 O O . TYR A 1 410 ? -2.848 -29.969 -13.156 1 97.12 410 TYR A O 1
ATOM 3077 N N . SER A 1 411 ? -2.338 -27.766 -13.391 1 96.75 411 SER A N 1
ATOM 3078 C CA . SER A 1 411 ? -3.084 -27.375 -12.203 1 96.75 411 SER A CA 1
ATOM 3079 C C . SER A 1 411 ? -4.562 -27.703 -12.336 1 96.75 411 SER A C 1
ATOM 3081 O O . SER A 1 411 ? -5.188 -28.188 -11.391 1 96.75 411 SER A O 1
ATOM 3083 N N . PHE A 1 412 ? -5.16 -27.469 -13.508 1 94.44 412 PHE A N 1
ATOM 3084 C CA . PHE A 1 412 ? -6.562 -27.797 -13.734 1 94.44 412 PHE A CA 1
ATOM 3085 C C . PHE A 1 412 ? -6.789 -29.312 -13.633 1 94.44 412 PHE A C 1
ATOM 3087 O O . PHE A 1 412 ? -7.664 -29.75 -12.891 1 94.44 412 PHE A O 1
ATOM 3094 N N . THR A 1 413 ? -6 -30.094 -14.328 1 95.94 413 THR A N 1
ATOM 3095 C CA . THR A 1 413 ? -6.195 -31.531 -14.43 1 95.94 413 THR A CA 1
ATOM 3096 C C . THR A 1 413 ? -5.953 -32.219 -13.078 1 95.94 413 THR A C 1
ATOM 3098 O O . THR A 1 413 ? -6.727 -33.062 -12.664 1 95.94 413 THR A O 1
ATOM 3101 N N . MET A 1 414 ? -4.879 -31.812 -12.445 1 96.12 414 MET A N 1
ATOM 3102 C CA . MET A 1 414 ? -4.566 -32.438 -11.156 1 96.12 414 MET A CA 1
ATOM 3103 C C . MET A 1 414 ? -5.602 -32.031 -10.109 1 96.12 414 MET A C 1
ATOM 3105 O O . MET A 1 414 ? -5.953 -32.875 -9.258 1 96.12 414 MET A O 1
ATOM 3109 N N . THR A 1 415 ? -6.035 -30.766 -10.109 1 94 415 THR A N 1
ATOM 3110 C CA . THR A 1 415 ? -7.09 -30.375 -9.188 1 94 415 THR A CA 1
ATOM 3111 C C . THR A 1 415 ? -8.367 -31.156 -9.445 1 94 415 THR A C 1
ATOM 3113 O O . THR A 1 415 ? -9.023 -31.609 -8.508 1 94 415 THR A O 1
ATOM 3116 N N . PHE A 1 416 ? -8.695 -31.344 -10.711 1 91.88 416 PHE A N 1
ATOM 3117 C CA . PHE A 1 416 ? -9.867 -32.125 -11.086 1 91.88 416 PHE A CA 1
ATOM 3118 C C . PHE A 1 416 ? -9.719 -33.562 -10.617 1 91.88 416 PHE A C 1
ATOM 3120 O O . PHE A 1 416 ? -10.68 -34.156 -10.109 1 91.88 416 PHE A O 1
ATOM 3127 N N . ALA A 1 417 ? -8.594 -34.125 -10.805 1 94.62 417 ALA A N 1
A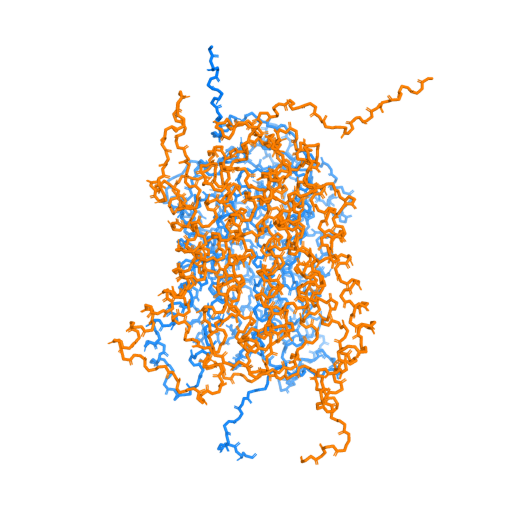TOM 3128 C CA . ALA A 1 417 ? -8.32 -35.5 -10.375 1 94.62 417 ALA A CA 1
ATOM 3129 C C . ALA A 1 417 ? -8.5 -35.625 -8.867 1 94.62 417 ALA A C 1
ATOM 3131 O O . ALA A 1 417 ? -9.086 -36.594 -8.398 1 94.62 417 ALA A O 1
ATOM 3132 N N . ILE A 1 418 ? -7.961 -34.656 -8.102 1 93.31 418 ILE A N 1
ATOM 3133 C CA . ILE A 1 418 ? -8.086 -34.688 -6.652 1 93.31 418 ILE A CA 1
ATOM 3134 C C . ILE A 1 418 ? -9.562 -34.656 -6.258 1 93.31 418 ILE A C 1
ATOM 3136 O O . ILE A 1 418 ? -10 -35.406 -5.395 1 93.31 418 ILE A O 1
ATOM 3140 N N . ARG A 1 419 ? -10.258 -33.781 -6.898 1 87.44 419 ARG A N 1
ATOM 3141 C CA . ARG A 1 419 ? -11.688 -33.656 -6.617 1 87.44 419 ARG A CA 1
ATOM 3142 C C . ARG A 1 419 ? -12.398 -34.969 -6.906 1 87.44 419 ARG A C 1
ATOM 3144 O O . ARG A 1 419 ? -13.258 -35.406 -6.125 1 87.44 419 ARG A O 1
ATOM 3151 N N . MET A 1 420 ? -12.109 -35.656 -7.988 1 88.19 420 MET A N 1
ATOM 3152 C CA . MET A 1 420 ? -12.742 -36.906 -8.383 1 88.19 420 MET A CA 1
ATOM 3153 C C . MET A 1 420 ? -12.406 -38.031 -7.395 1 88.19 420 MET A C 1
ATOM 3155 O O . MET A 1 420 ? -13.266 -38.844 -7.047 1 88.19 420 MET A O 1
ATOM 3159 N N . VAL A 1 421 ? -11.25 -38 -6.992 1 89.12 421 VAL A N 1
ATOM 3160 C CA . VAL A 1 421 ? -10.82 -39.031 -6.039 1 89.12 421 VAL A CA 1
ATOM 3161 C C . VAL A 1 421 ? -11.547 -38.844 -4.715 1 89.12 421 VAL A C 1
ATOM 3163 O O . VAL A 1 421 ? -12 -39.812 -4.098 1 89.12 421 VAL A O 1
ATOM 3166 N N . LEU A 1 422 ? -11.617 -37.625 -4.254 1 84.88 422 LEU A N 1
ATOM 3167 C CA . LEU A 1 422 ? -12.297 -37.344 -2.996 1 84.88 422 LEU A CA 1
ATOM 3168 C C . LEU A 1 422 ? -13.781 -37.656 -3.092 1 84.88 422 LEU A C 1
ATOM 3170 O O . LEU A 1 422 ? -14.367 -38.188 -2.135 1 84.88 422 LEU A O 1
ATOM 3174 N N . LYS A 1 423 ? -14.391 -37.406 -4.242 1 81.5 423 LYS A N 1
ATOM 3175 C CA . LYS A 1 423 ? -15.781 -37.781 -4.461 1 81.5 423 LYS A CA 1
ATOM 3176 C C . LYS A 1 423 ? -15.961 -39.312 -4.422 1 81.5 423 LYS A C 1
ATOM 3178 O O . LYS A 1 423 ? -16.938 -39.812 -3.857 1 81.5 423 LYS A O 1
ATOM 3183 N N . LEU A 1 424 ? -15.078 -39.938 -5.008 1 83.62 424 LEU A N 1
ATOM 3184 C CA . LEU A 1 424 ? -15.125 -41.375 -5.039 1 83.62 424 LEU A CA 1
ATOM 3185 C C . LEU A 1 424 ? -15.016 -41.969 -3.629 1 83.62 424 LEU A C 1
ATOM 3187 O O . LEU A 1 424 ? -15.727 -42.906 -3.279 1 83.62 424 LEU A O 1
ATOM 3191 N N . VAL A 1 425 ? -14.164 -41.375 -2.881 1 79.94 425 VAL A N 1
ATOM 3192 C CA . VAL A 1 425 ? -13.969 -41.812 -1.51 1 79.94 425 VAL A CA 1
ATOM 3193 C C . VAL A 1 425 ? -15.227 -41.562 -0.691 1 79.94 425 VAL A C 1
ATOM 3195 O O . VAL A 1 425 ? -15.609 -42.375 0.153 1 79.94 425 VAL A O 1
ATOM 3198 N N . GLU A 1 426 ? -15.805 -40.469 -0.922 1 76.44 426 GLU A N 1
ATOM 3199 C CA . GLU A 1 426 ? -17.047 -40.125 -0.229 1 76.44 426 GLU A CA 1
ATOM 3200 C C . GLU A 1 426 ? -18.156 -41.125 -0.566 1 76.44 426 GLU A C 1
ATOM 3202 O O . GLU A 1 426 ? -18.922 -41.531 0.311 1 76.44 426 GLU A O 1
ATOM 3207 N N . VAL A 1 427 ? -18.266 -41.406 -1.749 1 72.44 427 VAL A N 1
ATOM 3208 C CA . VAL A 1 427 ? -19.266 -42.375 -2.199 1 72.44 427 VAL A CA 1
ATOM 3209 C C . VAL A 1 427 ? -19 -43.719 -1.566 1 72.44 427 VAL A C 1
ATOM 3211 O O . VAL A 1 427 ? -19.938 -44.406 -1.101 1 72.44 427 VAL A O 1
ATOM 3214 N N . LEU A 1 428 ? -17.828 -43.969 -1.483 1 76.75 428 LEU A N 1
ATOM 3215 C CA . LEU A 1 428 ? -17.453 -45.281 -0.956 1 76.75 428 LEU A CA 1
ATOM 3216 C C . LEU A 1 428 ? -17.656 -45.312 0.554 1 76.75 428 LEU A C 1
ATOM 3218 O O . LEU A 1 428 ? -18.016 -46.375 1.095 1 76.75 428 LEU A O 1
ATOM 3222 N N . CYS A 1 429 ? -17.344 -44.156 1.18 1 72.75 429 CYS A N 1
ATOM 3223 C CA . CYS A 1 429 ? -17.484 -44.094 2.631 1 72.75 429 CYS A CA 1
ATOM 3224 C C . CYS A 1 429 ? -18.906 -43.719 3.037 1 72.75 429 CYS A C 1
ATOM 3226 O O . CYS A 1 429 ? -19.219 -43.719 4.227 1 72.75 429 CYS A O 1
ATOM 3228 N N . GLY A 1 430 ? -19.875 -43.594 2.193 1 62.69 430 GLY A N 1
ATOM 3229 C CA . GLY A 1 430 ? -21.266 -43.312 2.479 1 62.69 430 GLY A CA 1
ATOM 3230 C C . GLY A 1 430 ? -21.469 -41.875 2.969 1 62.69 430 GLY A C 1
ATOM 3231 O O . GLY A 1 430 ? -22.406 -41.625 3.721 1 62.69 430 GLY A O 1
ATOM 3232 N N . ALA A 1 431 ? -20.531 -41.031 2.842 1 56.22 431 ALA A N 1
ATOM 3233 C CA . ALA A 1 431 ? -20.688 -39.656 3.318 1 56.22 431 ALA A CA 1
ATOM 3234 C C . ALA A 1 431 ? -21.578 -38.844 2.383 1 56.22 431 ALA A C 1
ATOM 3236 O O . ALA A 1 431 ? -21.328 -38.781 1.178 1 56.22 431 ALA A O 1
ATOM 3237 N N . THR A 1 432 ? -22.875 -38.906 2.627 1 52.12 432 THR A N 1
ATOM 3238 C CA . THR A 1 432 ? -23.891 -38.25 1.821 1 52.12 432 THR A CA 1
ATOM 3239 C C . THR A 1 432 ? -23.625 -36.75 1.741 1 52.12 432 THR A C 1
ATOM 3241 O O . THR A 1 432 ? -23.25 -36.125 2.736 1 52.12 432 THR A O 1
ATOM 3244 N N . THR A 1 433 ? -23.297 -36.312 0.58 1 53.25 433 THR A N 1
ATOM 3245 C CA . THR A 1 433 ? -23.203 -34.875 0.284 1 53.25 433 THR A CA 1
ATOM 3246 C C . THR A 1 433 ? -24.453 -34.156 0.773 1 53.25 433 THR A C 1
ATOM 3248 O O . THR A 1 433 ? -25.578 -34.625 0.604 1 53.25 433 THR A O 1
ATOM 3251 N N . PRO A 1 434 ? -24.359 -33.281 1.73 1 49.28 434 PRO A N 1
ATOM 3252 C CA . PRO A 1 434 ? -25.594 -32.562 2.102 1 49.28 434 PRO A CA 1
ATOM 3253 C C . PRO A 1 434 ? -26.406 -32.125 0.889 1 49.28 434 PRO A C 1
ATOM 3255 O O . PRO A 1 434 ? -25.844 -31.875 -0.181 1 49.28 434 PRO A O 1
ATOM 3258 N N . PRO A 1 435 ? -27.797 -32.469 0.88 1 43.78 435 PRO A N 1
ATOM 3259 C CA . PRO A 1 435 ? -28.625 -32.031 -0.238 1 43.78 435 PRO A CA 1
ATOM 3260 C C . PRO A 1 435 ? -28.312 -30.609 -0.682 1 43.78 435 PRO A C 1
ATOM 3262 O O . PRO A 1 435 ? -27.859 -29.797 0.123 1 43.78 435 PRO A O 1
ATOM 3265 N N . SER A 1 436 ? -28.219 -30.469 -1.989 1 44.97 436 SER A N 1
ATOM 3266 C CA . SER A 1 436 ? -27.984 -29.188 -2.658 1 44.97 436 SER A CA 1
ATOM 3267 C C . SER A 1 436 ? -28.672 -28.047 -1.922 1 44.97 436 SER A C 1
ATOM 3269 O O . SER A 1 436 ? -28.203 -26.906 -1.961 1 44.97 436 SER A O 1
ATOM 3271 N N . ASN A 1 437 ? -29.953 -28.359 -1.574 1 40.03 437 ASN A N 1
ATOM 3272 C CA . ASN A 1 437 ? -30.766 -27.328 -0.931 1 40.03 437 ASN A CA 1
ATOM 3273 C C . ASN A 1 437 ? -30.234 -26.984 0.457 1 40.03 437 ASN A C 1
ATOM 3275 O O . ASN A 1 437 ? -30.938 -26.344 1.248 1 40.03 437 ASN A O 1
ATOM 3279 N N . ASP A 1 438 ? -29.422 -27.719 0.884 1 42.16 438 ASP A N 1
ATOM 3280 C CA . ASP A 1 438 ? -28.906 -27.328 2.193 1 42.16 438 ASP A CA 1
ATOM 3281 C C . ASP A 1 438 ? -28.125 -26.016 2.102 1 42.16 438 ASP A C 1
ATOM 3283 O O . ASP A 1 438 ? -26.984 -26 1.628 1 42.16 438 ASP A O 1
ATOM 3287 N N . ARG A 1 439 ? -28.844 -25.016 1.881 1 39.84 439 ARG A N 1
ATOM 3288 C CA . ARG A 1 439 ? -28.578 -23.609 1.616 1 39.84 439 ARG A CA 1
ATOM 3289 C C . ARG A 1 439 ? -27.297 -23.156 2.312 1 39.84 439 ARG A C 1
ATOM 3291 O O . ARG A 1 439 ? -26.797 -22.062 2.055 1 39.84 439 ARG A O 1
ATOM 3298 N N . PHE A 1 440 ? -27.25 -23.188 3.758 1 40.28 440 PHE A N 1
ATOM 3299 C CA . PHE A 1 440 ? -26.359 -22.422 4.637 1 40.28 440 PHE A CA 1
ATOM 3300 C C . PHE A 1 440 ? -25 -23.109 4.762 1 40.28 440 PHE A C 1
ATOM 3302 O O . PHE A 1 440 ? -24.875 -24.312 4.523 1 40.28 440 PHE A O 1
ATOM 3309 N N . ASP A 1 441 ? -24.047 -22.328 4.617 1 44.53 441 ASP A N 1
ATOM 3310 C CA . ASP A 1 441 ? -22.688 -22.672 5.008 1 44.53 441 ASP A CA 1
ATOM 3311 C C . ASP A 1 441 ? -22.688 -23.703 6.133 1 44.53 441 ASP A C 1
ATOM 3313 O O . ASP A 1 441 ? -23.203 -23.453 7.219 1 44.53 441 ASP A O 1
ATOM 3317 N N . HIS A 1 442 ? -22.828 -24.938 5.852 1 43.5 442 HIS A N 1
ATOM 3318 C CA . HIS A 1 442 ? -22.828 -26.016 6.848 1 43.5 442 HIS A CA 1
ATOM 3319 C C . HIS A 1 442 ? -21.781 -25.734 7.93 1 43.5 442 HIS A C 1
ATOM 3321 O O . HIS A 1 442 ? -21.406 -26.641 8.68 1 43.5 442 HIS A O 1
ATOM 3327 N N . TYR A 1 443 ? -20.812 -24.906 7.668 1 44.31 443 TYR A N 1
ATOM 3328 C CA . TYR A 1 443 ? -20.172 -24.797 8.977 1 44.31 443 TYR A CA 1
ATOM 3329 C C . TYR A 1 443 ? -21.203 -24.484 10.055 1 44.31 443 TYR A C 1
ATOM 3331 O O . TYR A 1 443 ? -21.953 -23.516 9.938 1 44.31 443 TYR A O 1
ATOM 3339 N N . PRO A 1 444 ? -21.75 -25.516 10.609 1 42.22 444 PRO A N 1
ATOM 3340 C CA . PRO A 1 444 ? -22.719 -25.359 11.688 1 42.22 444 PRO A CA 1
ATOM 3341 C C . PRO A 1 444 ? -22.516 -24.094 12.508 1 42.22 444 PRO A C 1
ATOM 3343 O O . PRO A 1 444 ? -22.781 -24.078 13.711 1 42.22 444 PRO A O 1
ATOM 3346 N N . ASP A 1 445 ? -21.875 -23.141 11.938 1 44.84 445 ASP A N 1
ATOM 3347 C CA . ASP A 1 445 ? -21.797 -22.094 12.953 1 44.84 445 ASP A CA 1
ATOM 3348 C C . ASP A 1 445 ? -23.172 -21.453 13.188 1 44.84 445 ASP A C 1
ATOM 3350 O O . ASP A 1 445 ? -23.922 -21.25 12.242 1 44.84 445 ASP A O 1
ATOM 3354 N N . THR A 1 446 ? -23.75 -21.719 14.289 1 49.66 446 THR A N 1
ATOM 3355 C CA . THR A 1 446 ? -24.953 -21.188 14.922 1 49.66 446 THR A CA 1
ATOM 3356 C C . THR A 1 446 ? -25.031 -19.672 14.727 1 49.66 446 THR A C 1
ATOM 3358 O O . THR A 1 446 ? -25.984 -19.031 15.188 1 49.66 446 THR A O 1
ATOM 3361 N N . TYR A 1 447 ? -24 -19.188 13.93 1 48.72 447 TYR A N 1
ATOM 3362 C CA . TYR A 1 447 ? -24.047 -17.734 13.898 1 48.72 447 TYR A CA 1
ATOM 3363 C C . TYR A 1 447 ? -24.531 -17.234 12.547 1 48.72 447 TYR A C 1
ATOM 3365 O O . TYR A 1 447 ? -24.359 -17.891 11.523 1 48.72 447 TYR A O 1
ATOM 3373 N N . GLU A 1 448 ? -25.453 -16.266 12.508 1 48.56 448 GLU A N 1
ATOM 3374 C CA . GLU A 1 448 ? -25.938 -15.602 11.305 1 48.56 448 GLU A CA 1
ATOM 3375 C C . GLU A 1 448 ? -25.172 -14.312 11.023 1 48.56 448 GLU A C 1
ATOM 3377 O O . GLU A 1 448 ? -24.844 -13.562 11.953 1 48.56 448 GLU A O 1
ATOM 3382 N N . ALA A 1 449 ? -24.625 -14.289 9.805 1 50.66 449 ALA A N 1
ATOM 3383 C CA . ALA A 1 449 ? -23.984 -13.039 9.391 1 50.66 449 ALA A CA 1
ATOM 3384 C C . ALA A 1 449 ? -25.016 -11.914 9.266 1 50.66 449 ALA A C 1
ATOM 3386 O O . ALA A 1 449 ? -26.109 -12.125 8.758 1 50.66 449 ALA A O 1
ATOM 3387 N N . ARG A 1 450 ? -24.891 -10.836 10.078 1 50.16 450 ARG A N 1
ATOM 3388 C CA . ARG A 1 450 ? -25.719 -9.648 9.875 1 50.16 450 ARG A CA 1
ATOM 3389 C C . ARG A 1 450 ? -25.031 -8.648 8.953 1 50.16 450 ARG A C 1
ATOM 3391 O O . ARG A 1 450 ? -23.859 -8.328 9.141 1 50.16 450 ARG A O 1
ATOM 3398 N N . PRO A 1 451 ? -25.766 -8.547 7.762 1 49.16 451 PRO A N 1
ATOM 3399 C CA . PRO A 1 451 ? -25.156 -7.586 6.836 1 49.16 451 PRO A CA 1
ATOM 3400 C C . PRO A 1 451 ? -24.875 -6.23 7.488 1 49.16 451 PRO A C 1
ATOM 3402 O O . PRO A 1 451 ? -25.656 -5.781 8.328 1 49.16 451 PRO A O 1
ATOM 3405 N N . GLN A 1 452 ? -23.703 -5.758 7.27 1 50.12 452 GLN A N 1
ATOM 3406 C CA . GLN A 1 452 ? -23.406 -4.422 7.777 1 50.12 452 GLN A CA 1
ATOM 3407 C C . GLN A 1 452 ? -24.219 -3.361 7.031 1 50.12 452 GLN A C 1
ATOM 3409 O O . GLN A 1 452 ? -24.469 -2.277 7.562 1 50.12 452 GLN A O 1
ATOM 3414 N N . PHE A 1 453 ? -24.703 -3.715 5.75 1 47.31 453 PHE A N 1
ATOM 3415 C CA . PHE A 1 453 ? -25.469 -2.768 4.941 1 47.31 453 PHE A CA 1
ATOM 3416 C C . PHE A 1 453 ? -26.688 -3.439 4.316 1 47.31 453 PHE A C 1
ATOM 3418 O O . PHE A 1 453 ? -26.672 -4.648 4.082 1 47.31 453 PHE A O 1
ATOM 3425 N N . LYS A 1 454 ? -27.969 -2.873 4.559 1 48.22 454 LYS A N 1
ATOM 3426 C CA . LYS A 1 454 ? -29.188 -3.398 3.949 1 48.22 454 LYS A CA 1
ATOM 3427 C C . LYS A 1 454 ? -29.547 -2.625 2.686 1 48.22 454 LYS A C 1
ATOM 3429 O O . LYS A 1 454 ? -29.406 -1.399 2.641 1 48.22 454 LYS A O 1
ATOM 3434 N N . ARG A 1 455 ? -29.859 -3.328 1.637 1 43.41 455 ARG A N 1
ATOM 3435 C CA . ARG A 1 455 ? -30.375 -2.725 0.41 1 43.41 455 ARG A CA 1
ATOM 3436 C C . ARG A 1 455 ? -31.609 -1.892 0.687 1 43.41 455 ARG A C 1
ATOM 3438 O O . ARG A 1 455 ? -32.5 -2.311 1.442 1 43.41 455 ARG A O 1
ATOM 3445 N N . ARG A 1 456 ? -31.625 -0.639 0.276 1 41.66 456 ARG A N 1
ATOM 3446 C CA . ARG A 1 456 ? -32.844 0.144 0.358 1 41.66 456 ARG A CA 1
ATOM 3447 C C . ARG A 1 456 ? -33.938 -0.449 -0.532 1 41.66 456 ARG A C 1
ATOM 3449 O O . ARG A 1 456 ? -33.688 -0.725 -1.71 1 41.66 456 ARG A O 1
ATOM 3456 N N . ARG A 1 457 ? -34.969 -1.169 0.019 1 38.62 457 ARG A N 1
ATOM 3457 C CA . ARG A 1 457 ? -36.125 -1.605 -0.741 1 38.62 457 ARG A CA 1
ATOM 3458 C C . ARG A 1 457 ? -36.875 -0.414 -1.334 1 38.62 457 ARG A C 1
ATOM 3460 O O . ARG A 1 457 ? -37.031 0.624 -0.684 1 38.62 457 ARG A O 1
ATOM 3467 N N . SER A 1 458 ? -36.938 -0.371 -2.58 1 34.91 458 SER A N 1
ATOM 3468 C CA . SER A 1 458 ? -37.906 0.559 -3.154 1 34.91 458 SER A CA 1
ATOM 3469 C C . SER A 1 458 ? -39.281 0.429 -2.48 1 34.91 458 SER A C 1
ATOM 3471 O O . SER A 1 458 ? -39.656 -0.658 -2.039 1 34.91 458 SER A O 1
ATOM 3473 N N . PRO A 1 459 ? -39.875 1.518 -1.986 1 35.84 459 PRO A N 1
ATOM 3474 C CA . PRO A 1 459 ? -41.219 1.479 -1.45 1 35.84 459 PRO A CA 1
ATOM 3475 C C . PRO A 1 459 ? -42.156 0.595 -2.271 1 35.84 459 PRO A C 1
ATOM 3477 O O . PRO A 1 459 ? -43.219 0.187 -1.786 1 35.84 459 PRO A O 1
ATOM 3480 N N . ASP A 1 460 ? -42.031 0.453 -3.535 1 33.91 460 ASP A N 1
ATOM 3481 C CA . ASP A 1 460 ? -43.125 -0.196 -4.266 1 33.91 460 ASP A CA 1
ATOM 3482 C C . ASP A 1 460 ? -43.125 -1.704 -4.023 1 33.91 460 ASP A C 1
ATOM 3484 O O . ASP A 1 460 ? -44 -2.42 -4.535 1 33.91 460 ASP A O 1
ATOM 3488 N N . GLN A 1 461 ? -42.062 -2.377 -3.621 1 26.17 461 GLN A N 1
ATOM 3489 C CA . GLN A 1 461 ? -42.281 -3.812 -3.463 1 26.17 461 GLN A CA 1
ATOM 3490 C C . GLN A 1 461 ? -42.562 -4.168 -2.01 1 26.17 461 GLN A C 1
ATOM 3492 O O . GLN A 1 461 ? -41.656 -4.445 -1.231 1 26.17 461 GLN A O 1
ATOM 3497 N N . VAL A 1 462 ? -43.531 -3.584 -1.364 1 29.02 462 VAL A N 1
ATOM 3498 C CA . VAL A 1 462 ? -44.344 -4.191 -0.326 1 29.02 462 VAL A CA 1
ATOM 3499 C C . VAL A 1 462 ? -44.844 -5.566 -0.786 1 29.02 462 VAL A C 1
ATOM 3501 O O . VAL A 1 462 ? -45.625 -5.672 -1.727 1 29.02 462 VAL A O 1
ATOM 3504 N N . VAL A 1 463 ? -43.969 -6.512 -0.854 1 21.34 463 VAL A N 1
ATOM 3505 C CA . VAL A 1 463 ? -44.656 -7.781 -0.696 1 21.34 463 VAL A CA 1
ATOM 3506 C C . VAL A 1 463 ? -44.875 -8.078 0.787 1 21.34 463 VAL A C 1
ATOM 3508 O O . VAL A 1 463 ? -43.969 -7.93 1.593 1 21.34 463 VAL A O 1
ATOM 3511 N N . MET B 1 1 ? 40.344 -5.918 33.625 1 23.89 1 MET B N 1
ATOM 3512 C CA . MET B 1 1 ? 40.094 -4.539 33.219 1 23.89 1 MET B CA 1
ATOM 3513 C C . MET B 1 1 ? 39.219 -4.504 31.969 1 23.89 1 MET B C 1
ATOM 3515 O O . MET B 1 1 ? 39.625 -4.973 30.891 1 23.89 1 MET B O 1
ATOM 3519 N N . ALA B 1 2 ? 37.875 -4.672 32.062 1 30.2 2 ALA B N 1
ATOM 3520 C CA . ALA B 1 2 ? 36.875 -4.68 31.031 1 30.2 2 ALA B CA 1
ATOM 3521 C C . ALA B 1 2 ? 36.969 -3.451 30.125 1 30.2 2 ALA B C 1
ATOM 3523 O O . ALA B 1 2 ? 37.031 -2.32 30.625 1 30.2 2 ALA B O 1
ATOM 3524 N N . THR B 1 3 ? 37.812 -3.525 29.188 1 33.69 3 THR B N 1
ATOM 3525 C CA . THR B 1 3 ? 37.875 -2.434 28.219 1 33.69 3 THR B CA 1
ATOM 3526 C C . THR B 1 3 ? 36.5 -1.918 27.875 1 33.69 3 THR B C 1
ATOM 3528 O O . THR B 1 3 ? 35.594 -2.697 27.516 1 33.69 3 THR B O 1
ATOM 3531 N N . GLU B 1 4 ? 36 -1.006 28.625 1 32.88 4 GLU B N 1
ATOM 3532 C CA . GLU B 1 4 ? 34.719 -0.322 28.469 1 32.88 4 GLU B CA 1
ATOM 3533 C C . GLU B 1 4 ? 34.469 0.04 27 1 32.88 4 GLU B C 1
ATOM 3535 O O . GLU B 1 4 ? 35.188 0.869 26.438 1 32.88 4 GLU B O 1
ATOM 3540 N N . GLU B 1 5 ? 34.375 -0.914 26.141 1 37.78 5 GLU B N 1
ATOM 3541 C CA . GLU B 1 5 ? 33.938 -0.611 24.781 1 37.78 5 GLU B CA 1
ATOM 3542 C C . GLU B 1 5 ? 32.812 0.421 24.781 1 37.78 5 GLU B C 1
ATOM 3544 O O . GLU B 1 5 ? 31.766 0.203 25.375 1 37.78 5 GLU B O 1
ATOM 3549 N N . VAL B 1 6 ? 33.188 1.739 25.047 1 33.62 6 VAL B N 1
ATOM 3550 C CA . VAL B 1 6 ? 32.25 2.848 24.922 1 33.62 6 VAL B CA 1
ATOM 3551 C C . VAL B 1 6 ? 31.484 2.719 23.609 1 33.62 6 VAL B C 1
ATOM 3553 O O . VAL B 1 6 ? 32.062 2.713 22.531 1 33.62 6 VAL B O 1
ATOM 3556 N N . PHE B 1 7 ? 30.484 1.972 23.656 1 36.03 7 PHE B N 1
ATOM 3557 C CA . PHE B 1 7 ? 29.531 2.029 22.562 1 36.03 7 PHE B CA 1
ATOM 3558 C C . PHE B 1 7 ? 29.109 3.469 22.281 1 36.03 7 PHE B C 1
ATOM 3560 O O . PHE B 1 7 ? 28.641 4.172 23.172 1 36.03 7 PHE B O 1
ATOM 3567 N N . THR B 1 8 ? 29.891 4.254 21.672 1 33.75 8 THR B N 1
ATOM 3568 C CA . THR B 1 8 ? 29.547 5.629 21.359 1 33.75 8 THR B CA 1
ATOM 3569 C C . THR B 1 8 ? 28.406 5.676 20.328 1 33.75 8 THR B C 1
ATOM 3571 O O . THR B 1 8 ? 28.578 5.215 19.203 1 33.75 8 THR B O 1
ATOM 3574 N N . PHE B 1 9 ? 27.359 5.348 20.797 1 40.16 9 PHE B N 1
ATOM 3575 C CA . PHE B 1 9 ? 26.219 5.613 19.938 1 40.16 9 PHE B CA 1
ATOM 3576 C C . PHE B 1 9 ? 26.078 7.109 19.672 1 40.16 9 PHE B C 1
ATOM 3578 O O . PHE B 1 9 ? 25.031 7.566 19.203 1 40.16 9 PHE B O 1
ATOM 3585 N N . GLY B 1 10 ? 27.047 7.93 20.125 1 38.06 10 GLY B N 1
ATOM 3586 C CA . GLY B 1 10 ? 26.938 9.375 19.969 1 38.06 10 GLY B CA 1
ATOM 3587 C C . GLY B 1 10 ? 26.859 9.828 18.531 1 38.06 10 GLY B C 1
ATOM 3588 O O . GLY B 1 10 ? 26.875 9 17.609 1 38.06 10 GLY B O 1
ATOM 3589 N N . PRO B 1 11 ? 26.516 11.18 18.359 1 40 11 PRO B N 1
ATOM 3590 C CA . PRO B 1 11 ? 26.578 11.734 17 1 40 11 PRO B CA 1
ATOM 3591 C C . PRO B 1 11 ? 27.797 11.25 16.219 1 40 11 PRO B C 1
ATOM 3593 O O . PRO B 1 11 ? 28.906 11.266 16.734 1 40 11 PRO B O 1
ATOM 3596 N N . VAL B 1 12 ? 27.75 10.18 15.625 1 39.19 12 VAL B N 1
ATOM 3597 C CA . VAL B 1 12 ? 28.812 9.719 14.727 1 39.19 12 VAL B CA 1
ATOM 3598 C C . VAL B 1 12 ? 29.375 10.898 13.945 1 39.19 12 VAL B C 1
ATOM 3600 O O . VAL B 1 12 ? 28.625 11.758 13.484 1 39.19 12 VAL B O 1
ATOM 3603 N N . PRO B 1 13 ? 30.594 11.219 14.227 1 39.72 13 PRO B N 1
ATOM 3604 C CA . PRO B 1 13 ? 31.156 12.227 13.32 1 39.72 13 PRO B CA 1
ATOM 3605 C C . PRO B 1 13 ? 30.656 12.078 11.891 1 39.72 13 PRO B C 1
ATOM 3607 O O . PRO B 1 13 ? 30.391 10.961 11.445 1 39.72 13 PRO B O 1
ATOM 3610 N N . ALA B 1 14 ? 30.094 13.172 11.375 1 40 14 ALA B N 1
ATOM 3611 C CA . ALA B 1 14 ? 29.641 13.32 9.992 1 40 14 ALA B CA 1
ATOM 3612 C C . ALA B 1 14 ? 30.531 12.547 9.031 1 40 14 ALA B C 1
ATOM 3614 O O . ALA B 1 14 ? 31.531 13.078 8.539 1 40 14 ALA B O 1
ATOM 3615 N N . THR B 1 15 ? 31.109 11.453 9.453 1 40.03 15 THR B N 1
ATOM 3616 C CA . THR B 1 15 ? 31.812 10.859 8.312 1 40.03 15 THR B CA 1
ATOM 3617 C C . THR B 1 15 ? 30.844 10.531 7.188 1 40.03 15 THR B C 1
ATOM 3619 O O . THR B 1 15 ? 29.844 9.836 7.406 1 40.03 15 THR B O 1
ATOM 3622 N N . PRO B 1 16 ? 30.875 11.438 6.168 1 44.44 16 PRO B N 1
ATOM 3623 C CA . PRO B 1 16 ? 30.031 11.227 4.984 1 44.44 16 PRO B CA 1
ATOM 3624 C C . PRO B 1 16 ? 29.875 9.75 4.625 1 44.44 16 PRO B C 1
ATOM 3626 O O . PRO B 1 16 ? 30.875 9.023 4.535 1 44.44 16 PRO B O 1
ATOM 3629 N N . ARG B 1 17 ? 29.078 9.117 5.227 1 50.22 17 ARG B N 1
ATOM 3630 C CA . ARG B 1 17 ? 28.812 7.801 4.645 1 50.22 17 ARG B CA 1
ATOM 3631 C C . ARG B 1 17 ? 28.484 7.914 3.16 1 50.22 17 ARG B C 1
ATOM 3633 O O . ARG B 1 17 ? 27.516 8.586 2.779 1 50.22 17 ARG B O 1
ATOM 3640 N N . PRO B 1 18 ? 29.375 7.598 2.291 1 54.41 18 PRO B N 1
ATOM 3641 C CA . PRO B 1 18 ? 29.25 7.918 0.867 1 54.41 18 PRO B CA 1
ATOM 3642 C C . PRO B 1 18 ? 27.969 7.379 0.249 1 54.41 18 PRO B C 1
ATOM 3644 O O . PRO B 1 18 ? 27.406 7.996 -0.658 1 54.41 18 PRO B O 1
ATOM 3647 N N . ASN B 1 19 ? 27.469 6.047 0.5 1 61.69 19 ASN B N 1
ATOM 3648 C CA . ASN B 1 19 ? 26.391 5.535 -0.339 1 61.69 19 ASN B CA 1
ATOM 3649 C C . ASN B 1 19 ? 25.344 4.789 0.484 1 61.69 19 ASN B C 1
ATOM 3651 O O . ASN B 1 19 ? 25.641 4.262 1.555 1 61.69 19 ASN B O 1
ATOM 3655 N N . ALA B 1 20 ? 24.141 4.98 0.1 1 72.69 20 ALA B N 1
ATOM 3656 C CA . ALA B 1 20 ? 23.047 4.23 0.703 1 72.69 20 ALA B CA 1
ATOM 3657 C C . ALA B 1 20 ? 23.375 2.74 0.777 1 72.69 20 ALA B C 1
ATOM 3659 O O . ALA B 1 20 ? 23.969 2.184 -0.15 1 72.69 20 ALA B O 1
ATOM 3660 N N . THR B 1 21 ? 23.094 2.162 1.975 1 79.88 21 THR B N 1
ATOM 3661 C CA . THR B 1 21 ? 23.312 0.738 2.199 1 79.88 21 THR B CA 1
ATOM 3662 C C . THR B 1 21 ? 22.031 -0.051 1.966 1 79.88 21 THR B C 1
ATOM 3664 O O . THR B 1 21 ? 20.969 0.534 1.769 1 79.88 21 THR B O 1
ATOM 3667 N N . GLY B 1 22 ? 22.188 -1.372 1.947 1 85.25 22 GLY B N 1
ATOM 3668 C CA . GLY B 1 22 ? 21.016 -2.23 1.914 1 85.25 22 GLY B CA 1
ATOM 3669 C C . GLY B 1 22 ? 20.062 -1.969 3.057 1 85.25 22 GLY B C 1
ATOM 3670 O O . GLY B 1 22 ? 18.844 -2.088 2.891 1 85.25 22 GLY B O 1
ATOM 3671 N N . ALA B 1 23 ? 20.656 -1.587 4.203 1 87.5 23 ALA B N 1
ATOM 3672 C CA . ALA B 1 23 ? 19.828 -1.288 5.367 1 87.5 23 ALA B CA 1
ATOM 3673 C C . ALA B 1 23 ? 18.953 -0.064 5.117 1 87.5 23 ALA B C 1
ATOM 3675 O O . ALA B 1 23 ? 17.766 -0.053 5.48 1 87.5 23 ALA B O 1
ATOM 3676 N N . ASP B 1 24 ? 19.516 0.958 4.422 1 89.5 24 ASP B N 1
ATOM 3677 C CA . ASP B 1 24 ? 18.75 2.158 4.094 1 89.5 24 ASP B CA 1
ATOM 3678 C C . ASP B 1 24 ? 17.641 1.845 3.109 1 89.5 24 ASP B C 1
ATOM 3680 O O . ASP B 1 24 ? 16.484 2.268 3.309 1 89.5 24 ASP B O 1
ATOM 3684 N N . ILE B 1 25 ? 17.984 1.036 2.143 1 89.5 25 ILE B N 1
ATOM 3685 C CA . ILE B 1 25 ? 17.031 0.687 1.1 1 89.5 25 ILE B CA 1
ATOM 3686 C C . ILE B 1 25 ? 15.898 -0.147 1.696 1 89.5 25 ILE B C 1
ATOM 3688 O O . ILE B 1 25 ? 14.727 0.156 1.49 1 89.5 25 ILE B O 1
ATOM 3692 N N . GLY B 1 26 ? 16.281 -1.195 2.475 1 92.94 26 GLY B N 1
ATOM 3693 C CA . GLY B 1 26 ? 15.266 -2.031 3.107 1 92.94 26 GLY B CA 1
ATOM 3694 C C . GLY B 1 26 ? 14.344 -1.259 4.027 1 92.94 26 GLY B C 1
ATOM 3695 O O . GLY B 1 26 ? 13.125 -1.437 3.98 1 92.94 26 GLY B O 1
ATOM 3696 N N . PHE B 1 27 ? 14.898 -0.382 4.805 1 94.19 27 PHE B N 1
ATOM 3697 C CA . PHE B 1 27 ? 14.109 0.418 5.738 1 94.19 27 PHE B CA 1
ATOM 3698 C C . PHE B 1 27 ? 13.148 1.331 4.988 1 94.19 27 PHE B C 1
ATOM 3700 O O . PHE B 1 27 ? 11.992 1.472 5.379 1 94.19 27 PHE B O 1
ATOM 3707 N N . MET B 1 28 ? 13.57 1.92 3.916 1 94.06 28 MET B N 1
ATOM 3708 C CA . MET B 1 28 ? 12.742 2.873 3.186 1 94.06 28 MET B CA 1
ATOM 3709 C C . MET B 1 28 ? 11.594 2.162 2.479 1 94.06 28 MET B C 1
ATOM 3711 O O . MET B 1 28 ? 10.5 2.717 2.35 1 94.06 28 MET B O 1
ATOM 3715 N N . ILE B 1 29 ? 11.805 0.913 1.978 1 95.12 29 ILE B N 1
ATOM 3716 C CA . ILE B 1 29 ? 10.711 0.146 1.389 1 95.12 29 ILE B CA 1
ATOM 3717 C C . ILE B 1 29 ? 9.633 -0.095 2.436 1 95.12 29 ILE B C 1
ATOM 3719 O O . ILE B 1 29 ? 8.445 0.119 2.172 1 95.12 29 ILE B O 1
ATOM 3723 N N . VAL B 1 30 ? 10.07 -0.457 3.615 1 95.5 30 VAL B N 1
ATOM 3724 C CA . VAL B 1 30 ? 9.133 -0.761 4.691 1 95.5 30 VAL B CA 1
ATOM 3725 C C . VAL B 1 30 ? 8.398 0.51 5.109 1 95.5 30 VAL B C 1
ATOM 3727 O O . VAL B 1 30 ? 7.184 0.49 5.328 1 95.5 30 VAL B O 1
ATOM 3730 N N . ALA B 1 31 ? 9.148 1.578 5.211 1 96.94 31 ALA B N 1
ATOM 3731 C CA . ALA B 1 31 ? 8.539 2.854 5.582 1 96.94 31 ALA B CA 1
ATOM 3732 C C . ALA B 1 31 ? 7.492 3.277 4.559 1 96.94 31 ALA B C 1
ATOM 3734 O O . ALA B 1 31 ? 6.41 3.748 4.926 1 96.94 31 ALA B O 1
ATOM 3735 N N . ALA B 1 32 ? 7.805 3.127 3.293 1 96.88 32 ALA B N 1
ATOM 3736 C CA . ALA B 1 32 ? 6.852 3.469 2.244 1 96.88 32 ALA B CA 1
ATOM 3737 C C . ALA B 1 32 ? 5.586 2.619 2.354 1 96.88 32 ALA B C 1
ATOM 3739 O O . ALA B 1 32 ? 4.473 3.129 2.207 1 96.88 32 ALA B O 1
ATOM 3740 N N . ALA B 1 33 ? 5.734 1.364 2.619 1 96.31 33 ALA B N 1
ATOM 3741 C CA . ALA B 1 33 ? 4.594 0.47 2.799 1 96.31 33 ALA B CA 1
ATOM 3742 C C . ALA B 1 33 ? 3.752 0.888 4 1 96.31 33 ALA B C 1
ATOM 3744 O O . ALA B 1 33 ? 2.525 0.76 3.984 1 96.31 33 ALA B O 1
ATOM 3745 N N . GLN B 1 34 ? 4.43 1.312 5.016 1 96.06 34 GLN B N 1
ATOM 3746 C CA . GLN B 1 34 ? 3.721 1.773 6.203 1 96.06 34 GLN B CA 1
ATOM 3747 C C . GLN B 1 34 ? 2.92 3.039 5.91 1 96.06 34 GLN B C 1
ATOM 3749 O O . GLN B 1 34 ? 1.806 3.205 6.41 1 96.06 34 GLN B O 1
ATOM 3754 N N . VAL B 1 35 ? 3.48 3.939 5.137 1 97.31 35 VAL B N 1
ATOM 3755 C CA . VAL B 1 35 ? 2.719 5.121 4.746 1 97.31 35 VAL B CA 1
ATOM 3756 C C . VAL B 1 35 ? 1.479 4.703 3.959 1 97.31 35 VAL B C 1
ATOM 3758 O O . VAL B 1 35 ? 0.386 5.223 4.184 1 97.31 35 VAL B O 1
ATOM 3761 N N . TYR B 1 36 ? 1.646 3.723 3.092 1 96.12 36 TYR B N 1
ATOM 3762 C CA . TYR B 1 36 ? 0.48 3.209 2.383 1 96.12 36 TYR B CA 1
ATOM 3763 C C . TYR B 1 36 ? -0.554 2.662 3.361 1 96.12 36 TYR B C 1
ATOM 3765 O O . TYR B 1 36 ? -1.76 2.805 3.143 1 96.12 36 TYR B O 1
ATOM 3773 N N . PHE B 1 37 ? -0.057 2.057 4.371 1 94 37 PHE B N 1
ATOM 3774 C CA . PHE B 1 37 ? -0.926 1.407 5.344 1 94 37 PHE B CA 1
ATOM 3775 C C . PHE B 1 37 ? -1.825 2.428 6.031 1 94 37 PHE B C 1
ATOM 3777 O O . PHE B 1 37 ? -2.828 2.062 6.648 1 94 37 PHE B O 1
ATOM 3784 N N . MET B 1 38 ? -1.576 3.695 5.891 1 96.5 38 MET B N 1
ATOM 3785 C CA . MET B 1 38 ? -2.422 4.762 6.422 1 96.5 38 MET B CA 1
ATOM 3786 C C . MET B 1 38 ? -3.672 4.941 5.566 1 96.5 38 MET B C 1
ATOM 3788 O O . MET B 1 38 ? -4.648 5.551 6.008 1 96.5 38 MET B O 1
ATOM 3792 N N . ILE B 1 39 ? -3.646 4.387 4.359 1 95.31 39 ILE B N 1
ATOM 3793 C CA . ILE B 1 39 ? -4.781 4.551 3.459 1 95.31 39 ILE B CA 1
ATOM 3794 C C . ILE B 1 39 ? -5.98 3.771 3.994 1 95.31 39 ILE B C 1
ATOM 3796 O O . ILE B 1 39 ? -7.059 4.34 4.195 1 95.31 39 ILE B O 1
ATOM 3800 N N . PRO B 1 40 ? -5.82 2.447 4.281 1 94.19 40 PRO B N 1
ATOM 3801 C CA . PRO B 1 40 ? -6.969 1.792 4.91 1 94.19 40 PRO B CA 1
ATOM 3802 C C . PRO B 1 40 ? -7.316 2.393 6.273 1 94.19 40 PRO B C 1
ATOM 3804 O O . PRO B 1 40 ? -8.477 2.365 6.684 1 94.19 40 PRO B O 1
ATOM 3807 N N . GLY B 1 41 ? -6.352 2.963 6.961 1 95 41 GLY B N 1
ATOM 3808 C CA . GLY B 1 41 ? -6.645 3.693 8.18 1 95 41 GLY B CA 1
ATOM 3809 C C . GLY B 1 41 ? -7.582 4.867 7.969 1 95 41 GLY B C 1
ATOM 3810 O O . GLY B 1 41 ? -8.523 5.062 8.734 1 95 41 GLY B O 1
ATOM 3811 N N . LEU B 1 42 ? -7.348 5.586 6.914 1 93.38 42 LEU B N 1
ATOM 3812 C CA . LEU B 1 42 ? -8.211 6.715 6.582 1 93.38 42 LEU B CA 1
ATOM 3813 C C . LEU B 1 42 ? -9.586 6.238 6.152 1 93.38 42 LEU B C 1
ATOM 3815 O O . LEU B 1 42 ? -10.602 6.852 6.504 1 93.38 42 LEU B O 1
ATOM 3819 N N . CYS B 1 43 ? -9.586 5.141 5.352 1 89.94 43 CYS B N 1
ATOM 3820 C CA . CYS B 1 43 ? -10.867 4.574 4.941 1 89.94 43 CYS B CA 1
ATOM 3821 C C . CYS B 1 43 ? -11.75 4.289 6.148 1 89.94 43 CYS B C 1
ATOM 3823 O O . CYS B 1 43 ? -12.906 4.699 6.184 1 89.94 43 CYS B O 1
ATOM 3825 N N . LEU B 1 44 ? -11.18 3.699 7.145 1 90 44 LEU B N 1
ATOM 3826 C CA . LEU B 1 44 ? -11.922 3.326 8.344 1 90 44 LEU B CA 1
ATOM 3827 C C . LEU B 1 44 ? -12.234 4.555 9.195 1 90 44 LEU B C 1
ATOM 3829 O O . LEU B 1 44 ? -13.367 4.727 9.648 1 90 44 LEU B O 1
ATOM 3833 N N . HIS B 1 45 ? -11.336 5.398 9.328 1 87.75 45 HIS B N 1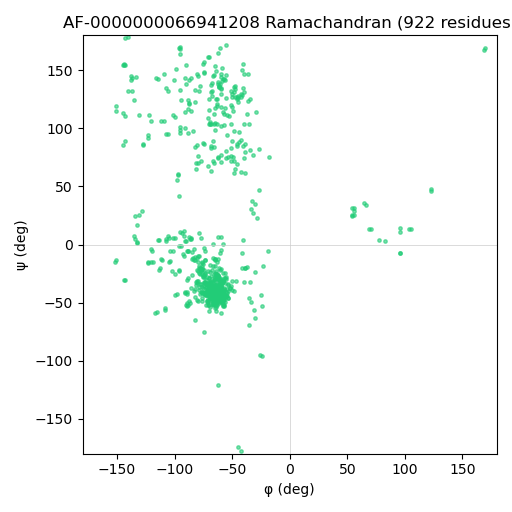
ATOM 3834 C CA . HIS B 1 45 ? -11.523 6.57 10.172 1 87.75 45 HIS B CA 1
ATOM 3835 C C . HIS B 1 45 ? -12.602 7.488 9.609 1 87.75 45 HIS B C 1
ATOM 3837 O O . HIS B 1 45 ? -13.492 7.922 10.344 1 87.75 45 HIS B O 1
ATOM 3843 N N . PHE B 1 46 ? -12.586 7.746 8.344 1 82.06 46 PHE B N 1
ATOM 3844 C CA . PHE B 1 46 ? -13.586 8.602 7.707 1 82.06 46 PHE B CA 1
ATOM 3845 C C . PHE B 1 46 ? -14.977 7.973 7.805 1 82.06 46 PHE B C 1
ATOM 3847 O O . PHE B 1 46 ? -15.953 8.664 8.094 1 82.06 46 PHE B O 1
ATOM 3854 N N . SER B 1 47 ? -15.016 6.695 7.562 1 80.19 47 SER B N 1
ATOM 3855 C CA . SER B 1 47 ? -16.312 6.016 7.617 1 80.19 47 SER B CA 1
ATOM 3856 C C . SER B 1 47 ? -16.844 5.961 9.047 1 80.19 47 SER B C 1
ATOM 3858 O O . SER B 1 47 ? -18.062 5.91 9.258 1 80.19 47 SER B O 1
ATOM 3860 N N . GLY B 1 48 ? -15.992 5.98 9.992 1 77.88 48 GLY B N 1
ATOM 3861 C CA . GLY B 1 48 ? -16.391 5.934 11.383 1 77.88 48 GLY B CA 1
ATOM 3862 C C . GLY B 1 48 ? -16.969 7.242 11.891 1 77.88 48 GLY B C 1
ATOM 3863 O O . GLY B 1 48 ? -17.891 7.25 12.711 1 77.88 48 GLY B O 1
ATOM 3864 N N . VAL B 1 49 ? -16.5 8.328 11.391 1 75.12 49 VAL B N 1
ATOM 3865 C CA . VAL B 1 49 ? -16.906 9.625 11.914 1 75.12 49 VAL B CA 1
ATOM 3866 C C . VAL B 1 49 ? -17.953 10.25 11 1 75.12 49 VAL B C 1
ATOM 3868 O O . VAL B 1 49 ? -18.453 11.336 11.273 1 75.12 49 VAL B O 1
ATOM 3871 N N . SER B 1 50 ? -18.375 9.5 10.023 1 70.62 50 SER B N 1
ATOM 3872 C CA . SER B 1 50 ? -19.312 10.047 9.055 1 70.62 50 SER B CA 1
ATOM 3873 C C . SER B 1 50 ? -20.766 9.711 9.43 1 70.62 50 SER B C 1
ATOM 3875 O O . SER B 1 50 ? -21 8.891 10.32 1 70.62 50 SER B O 1
ATOM 3877 N N . LYS B 1 51 ? -21.625 10.422 8.68 1 64.25 51 LYS B N 1
ATOM 3878 C CA . LYS B 1 51 ? -23.031 10.047 8.734 1 64.25 51 LYS B CA 1
ATOM 3879 C C . LYS B 1 51 ? -23.281 8.758 7.961 1 64.25 51 LYS B C 1
ATOM 3881 O O . LYS B 1 51 ? -22.516 8.406 7.059 1 64.25 51 LYS B O 1
ATOM 3886 N N . ARG B 1 52 ? -24.297 8.203 8.352 1 63.16 52 ARG B N 1
ATOM 3887 C CA . ARG B 1 52 ? -24.688 6.906 7.812 1 63.16 52 ARG B CA 1
ATOM 3888 C C . ARG B 1 52 ? -24.75 6.941 6.289 1 63.16 52 ARG B C 1
ATOM 3890 O O . ARG B 1 52 ? -24.312 6.004 5.625 1 63.16 52 ARG B O 1
ATOM 3897 N N . ASP B 1 53 ? -25.156 8.086 5.836 1 62.03 53 ASP B N 1
ATOM 3898 C CA . ASP B 1 53 ? -25.438 8.141 4.406 1 62.03 53 ASP B CA 1
ATOM 3899 C C . ASP B 1 53 ? -24.156 8.281 3.596 1 62.03 53 ASP B C 1
ATOM 3901 O O . ASP B 1 53 ? -24.141 7.996 2.398 1 62.03 53 ASP B O 1
ATOM 3905 N N . PHE B 1 54 ? -23.031 8.648 4.34 1 68.62 54 PHE B N 1
ATOM 3906 C CA . PHE B 1 54 ? -21.812 8.945 3.596 1 68.62 54 PHE B CA 1
ATOM 3907 C C . PHE B 1 54 ? -20.734 7.91 3.885 1 68.62 54 PHE B C 1
ATOM 3909 O O . PHE B 1 54 ? -19.672 7.938 3.279 1 68.62 54 PHE B O 1
ATOM 3916 N N . THR B 1 55 ? -21.141 6.965 4.648 1 70.12 55 THR B N 1
ATOM 3917 C CA . THR B 1 55 ? -20.156 6 5.121 1 70.12 55 THR B CA 1
ATOM 3918 C C . THR B 1 55 ? -19.594 5.184 3.961 1 70.12 55 THR B C 1
ATOM 3920 O O . THR B 1 55 ? -18.391 4.938 3.895 1 70.12 55 THR B O 1
ATOM 3923 N N . LEU B 1 56 ? -20.438 4.879 3.027 1 69 56 LEU B N 1
ATOM 3924 C CA . LEU B 1 56 ? -20.016 4.023 1.929 1 69 56 LEU B CA 1
ATOM 3925 C C . LEU B 1 56 ? -19.109 4.789 0.962 1 69 56 LEU B C 1
ATOM 3927 O O . LEU B 1 56 ? -18.203 4.215 0.372 1 69 56 LEU B O 1
ATOM 3931 N N . THR B 1 57 ? -19.328 6.047 0.929 1 71.94 57 THR B N 1
ATOM 3932 C CA . THR B 1 57 ? -18.5 6.875 0.057 1 71.94 57 THR B CA 1
ATOM 3933 C C . THR B 1 57 ? -17.141 7.137 0.689 1 71.94 57 THR B C 1
ATOM 3935 O O . THR B 1 57 ? -16.109 7.023 0.023 1 71.94 57 THR B O 1
ATOM 3938 N N . LEU B 1 58 ? -17.219 7.328 1.899 1 75.75 58 LEU B N 1
ATOM 3939 C CA . LEU B 1 58 ? -16 7.766 2.582 1 75.75 58 LEU B CA 1
ATOM 3940 C C . LEU B 1 58 ? -15.031 6.602 2.764 1 75.75 58 LEU B C 1
ATOM 3942 O O . LEU B 1 58 ? -13.82 6.801 2.832 1 75.75 58 LEU B O 1
ATOM 3946 N N . VAL B 1 59 ? -15.555 5.438 2.707 1 79.38 59 VAL B N 1
ATOM 3947 C CA . VAL B 1 59 ? -14.68 4.289 2.916 1 79.38 59 VAL B CA 1
ATOM 3948 C C . VAL B 1 59 ? -13.906 3.986 1.634 1 79.38 59 VAL B C 1
ATOM 3950 O O . VAL B 1 59 ? -12.789 3.465 1.683 1 79.38 59 VAL B O 1
ATOM 3953 N N . ARG B 1 60 ? -14.375 4.383 0.545 1 84 60 ARG B N 1
ATOM 3954 C CA . ARG B 1 60 ? -13.773 3.953 -0.711 1 84 60 ARG B CA 1
ATOM 3955 C C . ARG B 1 60 ? -12.891 5.051 -1.302 1 84 60 ARG B C 1
ATOM 3957 O O . ARG B 1 60 ? -11.961 4.766 -2.055 1 84 60 ARG B O 1
ATOM 3964 N N . LEU B 1 61 ? -13.148 6.254 -0.924 1 86.25 61 LEU B N 1
ATOM 3965 C CA . LEU B 1 61 ? -12.562 7.383 -1.636 1 86.25 61 LEU B CA 1
ATOM 3966 C C . LEU B 1 61 ? -11.055 7.426 -1.446 1 86.25 61 LEU B C 1
ATOM 3968 O O . LEU B 1 61 ? -10.312 7.68 -2.396 1 86.25 61 LEU B O 1
ATOM 3972 N N . PRO B 1 62 ? -10.586 7.145 -0.238 1 92 62 PRO B N 1
ATOM 3973 C CA . PRO B 1 62 ? -9.125 7.172 -0.108 1 92 62 PRO B CA 1
ATOM 3974 C C . PRO B 1 62 ? -8.438 6.145 -0.999 1 92 62 PRO B C 1
ATOM 3976 O O . PRO B 1 62 ? -7.367 6.422 -1.556 1 92 62 PRO B O 1
ATOM 3979 N N . LEU B 1 63 ? -9.055 5.043 -1.15 1 92.25 63 LEU B N 1
ATOM 3980 C CA . LEU B 1 63 ? -8.461 4.012 -1.991 1 92.25 63 LEU B CA 1
ATOM 3981 C C . LEU B 1 63 ? -8.484 4.426 -3.459 1 92.25 63 LEU B C 1
ATOM 3983 O O . LEU B 1 63 ? -7.477 4.289 -4.164 1 92.25 63 LEU B O 1
ATOM 3987 N N . ILE B 1 64 ? -9.617 4.91 -3.9 1 90.44 64 ILE B N 1
ATOM 3988 C CA . ILE B 1 64 ? -9.734 5.383 -5.277 1 90.44 64 ILE B CA 1
ATOM 3989 C C . ILE B 1 64 ? -8.727 6.5 -5.527 1 90.44 64 ILE B C 1
ATOM 3991 O O . ILE B 1 64 ? -8.055 6.52 -6.562 1 90.44 64 ILE B O 1
ATOM 3995 N N . THR B 1 65 ? -8.625 7.383 -4.551 1 94.25 65 THR B N 1
ATOM 3996 C CA . THR B 1 65 ? -7.684 8.492 -4.648 1 94.25 65 THR B CA 1
ATOM 3997 C C . THR B 1 65 ? -6.254 7.977 -4.805 1 94.25 65 THR B C 1
ATOM 3999 O O . THR B 1 65 ? -5.473 8.523 -5.582 1 94.25 65 THR B O 1
ATOM 4002 N N . THR B 1 66 ? -5.941 6.91 -4.117 1 96.38 66 THR B N 1
ATOM 4003 C CA . THR B 1 66 ? -4.605 6.328 -4.184 1 96.38 66 THR B CA 1
ATOM 4004 C C . THR B 1 66 ? -4.289 5.859 -5.598 1 96.38 66 THR B C 1
ATOM 4006 O O . THR B 1 66 ? -3.176 6.059 -6.09 1 96.38 66 THR B O 1
ATOM 4009 N N . GLY B 1 67 ? -5.27 5.254 -6.266 1 96.44 67 GLY B N 1
ATOM 4010 C CA . GLY B 1 67 ? -5.062 4.828 -7.641 1 96.44 67 GLY B CA 1
ATOM 4011 C C . GLY B 1 67 ? -4.844 5.98 -8.602 1 96.44 67 GLY B C 1
ATOM 4012 O O . GLY B 1 67 ? -3.889 5.977 -9.375 1 96.44 67 GLY B O 1
ATOM 4013 N N . VAL B 1 68 ? -5.609 6.98 -8.469 1 94.62 68 VAL B N 1
ATOM 4014 C CA . VAL B 1 68 ? -5.57 8.117 -9.383 1 94.62 68 VAL B CA 1
ATOM 4015 C C . VAL B 1 68 ? -4.293 8.922 -9.156 1 94.62 68 VAL B C 1
ATOM 4017 O O . VAL B 1 68 ? -3.588 9.266 -10.109 1 94.62 68 VAL B O 1
ATOM 4020 N N . VAL B 1 69 ? -4.027 9.18 -7.941 1 97.69 69 VAL B N 1
ATOM 4021 C CA . VAL B 1 69 ? -2.859 9.984 -7.609 1 97.69 69 VAL B CA 1
ATOM 4022 C C . VAL B 1 69 ? -1.586 9.211 -7.938 1 97.69 69 VAL B C 1
ATOM 4024 O O . VAL B 1 69 ? -0.585 9.797 -8.359 1 97.69 69 VAL B O 1
ATOM 4027 N N . GLY B 1 70 ? -1.658 7.852 -7.746 1 97.5 70 GLY B N 1
ATOM 4028 C CA . GLY B 1 70 ? -0.542 7.035 -8.195 1 97.5 70 GLY B CA 1
ATOM 4029 C C . GLY B 1 70 ? -0.234 7.211 -9.672 1 97.5 70 GLY B C 1
ATOM 4030 O O . GLY B 1 70 ? 0.933 7.258 -10.07 1 97.5 70 GLY B O 1
ATOM 4031 N N . CYS B 1 71 ? -1.206 7.352 -10.469 1 96.69 71 CYS B N 1
ATOM 4032 C CA . CYS B 1 71 ? -1.029 7.586 -11.898 1 96.69 71 CYS B CA 1
ATOM 4033 C C . CYS B 1 71 ? -0.465 8.977 -12.164 1 96.69 71 CYS B C 1
ATOM 4035 O O . CYS B 1 71 ? 0.413 9.148 -13.008 1 96.69 71 CYS B O 1
ATOM 4037 N N . VAL B 1 72 ? -0.967 9.969 -11.414 1 96.81 72 VAL B N 1
ATOM 4038 C CA . VAL B 1 72 ? -0.481 11.336 -11.57 1 96.81 72 VAL B CA 1
ATOM 4039 C C . VAL B 1 72 ? 0.998 11.406 -11.188 1 96.81 72 VAL B C 1
ATOM 4041 O O . VAL B 1 72 ? 1.796 12.023 -11.891 1 96.81 72 VAL B O 1
ATOM 4044 N N . TRP B 1 73 ? 1.286 10.742 -10.094 1 95.75 73 TRP B N 1
ATOM 4045 C CA . TRP B 1 73 ? 2.662 10.734 -9.609 1 95.75 73 TRP B CA 1
ATOM 4046 C C . TRP B 1 73 ? 3.598 10.109 -10.641 1 95.75 73 TRP B C 1
ATOM 4048 O O . TRP B 1 73 ? 4.695 10.617 -10.883 1 95.75 73 TRP B O 1
ATOM 4058 N N . TYR B 1 74 ? 3.127 9.031 -11.289 1 94.12 74 TYR B N 1
ATOM 4059 C CA . TYR B 1 74 ? 3.871 8.32 -12.32 1 94.12 74 TYR B CA 1
ATOM 4060 C C . TYR B 1 74 ? 4.035 9.188 -13.57 1 94.12 74 TYR B C 1
ATOM 4062 O O . TYR B 1 74 ? 5.133 9.289 -14.125 1 94.12 74 TYR B O 1
ATOM 4070 N N . LEU B 1 75 ? 3 9.82 -14 1 94.19 75 LEU B N 1
ATOM 4071 C CA . LEU B 1 75 ? 3.004 10.516 -15.281 1 94.19 75 LEU B CA 1
ATOM 4072 C C . LEU B 1 75 ? 3.775 11.828 -15.188 1 94.19 75 LEU B C 1
ATOM 4074 O O . LEU B 1 75 ? 4.641 12.102 -16.016 1 94.19 75 LEU B O 1
ATOM 4078 N N . TRP B 1 76 ? 3.479 12.695 -14.102 1 93.25 76 TRP B N 1
ATOM 4079 C CA . TRP B 1 76 ? 4.137 14 -14.109 1 93.25 76 TRP B CA 1
ATOM 4080 C C . TRP B 1 76 ? 4.324 14.523 -12.688 1 93.25 76 TRP B C 1
ATOM 4082 O O . TRP B 1 76 ? 5.07 15.484 -12.469 1 93.25 76 TRP B O 1
ATOM 4092 N N . GLY B 1 77 ? 3.678 13.984 -11.688 1 93.94 77 GLY B N 1
ATOM 4093 C CA . GLY B 1 77 ? 3.668 14.555 -10.352 1 93.94 77 GLY B CA 1
ATOM 4094 C C . GLY B 1 77 ? 5.047 14.617 -9.719 1 93.94 77 GLY B C 1
ATOM 4095 O O . GLY B 1 77 ? 5.441 15.656 -9.18 1 93.94 77 GLY B O 1
ATOM 4096 N N . TYR B 1 78 ? 5.789 13.484 -9.812 1 91.19 78 TYR B N 1
ATOM 4097 C CA . TYR B 1 78 ? 7.121 13.461 -9.219 1 91.19 78 TYR B CA 1
ATOM 4098 C C . TYR B 1 78 ? 8.023 14.508 -9.867 1 91.19 78 TYR B C 1
ATOM 4100 O O . TYR B 1 78 ? 8.766 15.203 -9.172 1 91.19 78 TYR B O 1
ATOM 4108 N N . ALA B 1 79 ? 7.977 14.57 -11.164 1 87.12 79 ALA B N 1
ATOM 4109 C CA . ALA B 1 79 ? 8.812 15.523 -11.891 1 87.12 79 ALA B CA 1
ATOM 4110 C C . ALA B 1 79 ? 8.484 16.953 -11.484 1 87.12 79 ALA B C 1
ATOM 4112 O O . ALA B 1 79 ? 9.375 17.797 -11.375 1 87.12 79 ALA B O 1
ATOM 4113 N N . LEU B 1 80 ? 7.246 17.25 -11.289 1 89.12 80 LEU B N 1
ATOM 4114 C CA . LEU B 1 80 ? 6.824 18.594 -10.906 1 89.12 80 LEU B CA 1
ATOM 4115 C C . LEU B 1 80 ? 7.305 18.922 -9.5 1 89.12 80 LEU B C 1
ATOM 4117 O O . LEU B 1 80 ? 7.785 20.031 -9.25 1 89.12 80 LEU B O 1
ATOM 4121 N N . ALA B 1 81 ? 7.27 17.953 -8.586 1 89.81 81 ALA B N 1
ATOM 4122 C CA . ALA B 1 81 ? 7.598 18.203 -7.188 1 89.81 81 ALA B CA 1
ATOM 4123 C C . ALA B 1 81 ? 9.109 18.172 -6.961 1 89.81 81 ALA B C 1
ATOM 4125 O O . ALA B 1 81 ? 9.641 18.938 -6.16 1 89.81 81 ALA B O 1
ATOM 4126 N N . PHE B 1 82 ? 9.883 17.156 -7.668 1 83.06 82 PHE B N 1
ATOM 4127 C CA . PHE B 1 82 ? 11.258 16.891 -7.25 1 83.06 82 PHE B CA 1
ATOM 4128 C C . PHE B 1 82 ? 12.18 16.812 -8.461 1 83.06 82 PHE B C 1
ATOM 4130 O O . PHE B 1 82 ? 13.305 16.328 -8.352 1 83.06 82 PHE B O 1
ATOM 4137 N N . SER B 1 83 ? 11.852 17.031 -9.633 1 68.69 83 SER B N 1
ATOM 4138 C CA . SER B 1 83 ? 12.773 16.922 -10.758 1 68.69 83 SER B CA 1
ATOM 4139 C C . SER B 1 83 ? 14.109 17.594 -10.453 1 68.69 83 SER B C 1
ATOM 4141 O O . SER B 1 83 ? 14.156 18.609 -9.758 1 68.69 83 SER B O 1
ATOM 4143 N N . PRO B 1 84 ? 15.172 16.609 -10.719 1 58.75 84 PRO B N 1
ATOM 4144 C CA . PRO B 1 84 ? 16.516 16.953 -10.273 1 58.75 84 PRO B CA 1
ATOM 4145 C C . PRO B 1 84 ? 16.953 18.344 -10.711 1 58.75 84 PRO B C 1
ATOM 4147 O O . PRO B 1 84 ? 16.516 18.828 -11.758 1 58.75 84 PRO B O 1
ATOM 4150 N N . ALA B 1 85 ? 17.375 18.922 -9.656 1 51 85 ALA B N 1
ATOM 4151 C CA . ALA B 1 85 ? 18.125 20.141 -9.914 1 51 85 ALA B CA 1
ATOM 4152 C C . ALA B 1 85 ? 19.453 19.844 -10.594 1 51 85 ALA B C 1
ATOM 4154 O O . ALA B 1 85 ? 20.141 18.875 -10.234 1 51 85 ALA B O 1
ATOM 4155 N N . THR B 1 86 ? 19.594 19.688 -11.977 1 46.56 86 THR B N 1
ATOM 4156 C CA . THR B 1 86 ? 20.906 19.547 -12.625 1 46.56 86 THR B CA 1
ATOM 4157 C C . THR B 1 86 ? 21.906 20.531 -12.023 1 46.56 86 THR B C 1
ATOM 4159 O O . THR B 1 86 ? 21.656 21.734 -11.977 1 46.56 86 THR B O 1
ATOM 4162 N N . TYR B 1 87 ? 22.562 19.922 -10.922 1 43.84 87 TYR B N 1
ATOM 4163 C CA . TYR B 1 87 ? 23.594 20.734 -10.289 1 43.84 87 TYR B CA 1
ATOM 4164 C C . TYR B 1 87 ? 24.797 20.906 -11.211 1 43.84 87 TYR B C 1
ATOM 4166 O O . TYR B 1 87 ? 25.375 19.922 -11.672 1 43.84 87 TYR B O 1
ATOM 4174 N N . ASN B 1 88 ? 24.875 21.719 -12.07 1 38.22 88 ASN B N 1
ATOM 4175 C CA . ASN B 1 88 ? 26.188 22 -12.648 1 38.22 88 ASN B CA 1
ATOM 4176 C C . ASN B 1 88 ? 27.172 22.5 -11.594 1 38.22 88 ASN B C 1
ATOM 4178 O O . ASN B 1 88 ? 26.75 22.984 -10.539 1 38.22 88 ASN B O 1
ATOM 4182 N N . SER B 1 89 ? 28.609 22.141 -11.75 1 36.72 89 SER B N 1
ATOM 4183 C CA . SER B 1 89 ? 29.75 22.438 -10.891 1 36.72 89 SER B CA 1
ATOM 4184 C C . SER B 1 89 ? 29.5 23.672 -10.023 1 36.72 89 SER B C 1
ATOM 4186 O O . SER B 1 89 ? 29.75 23.641 -8.82 1 36.72 89 SER B O 1
ATOM 4188 N N . ALA B 1 90 ? 29.953 24.891 -10.422 1 38.72 90 ALA B N 1
ATOM 4189 C CA . ALA B 1 90 ? 30.25 26.141 -9.719 1 38.72 90 ALA B CA 1
ATOM 4190 C C . ALA B 1 90 ? 29.016 26.688 -9.008 1 38.72 90 ALA B C 1
ATOM 4192 O O . ALA B 1 90 ? 29.125 27.312 -7.953 1 38.72 90 ALA B O 1
ATOM 4193 N N . ASP B 1 91 ? 27.797 27.031 -9.695 1 35.53 91 ASP B N 1
ATOM 4194 C CA . ASP B 1 91 ? 26.609 27.766 -9.289 1 35.53 91 ASP B CA 1
ATOM 4195 C C . ASP B 1 91 ? 25.359 26.891 -9.414 1 35.53 91 AS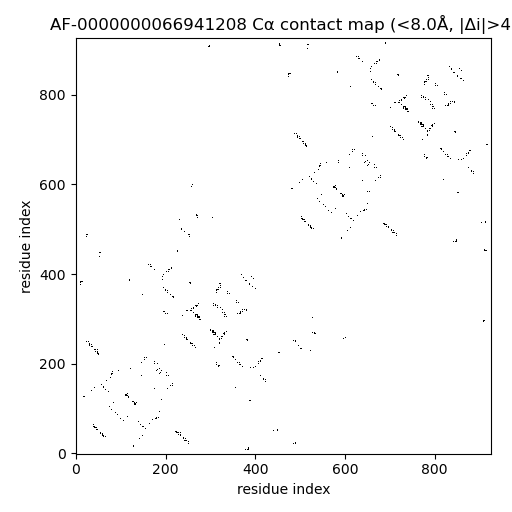P B C 1
ATOM 4197 O O . ASP B 1 91 ? 25.281 26.016 -10.281 1 35.53 91 ASP B O 1
ATOM 4201 N N . LEU B 1 92 ? 24.766 26.406 -8.273 1 43.81 92 LEU B N 1
ATOM 4202 C CA . LEU B 1 92 ? 23.391 25.906 -8.289 1 43.81 92 LEU B CA 1
ATOM 4203 C C . LEU B 1 92 ? 22.547 26.625 -9.336 1 43.81 92 LEU B C 1
ATOM 4205 O O . LEU B 1 92 ? 22.047 27.719 -9.086 1 43.81 92 LEU B O 1
ATOM 4209 N N . GLN B 1 93 ? 22.984 27.016 -10.445 1 39.94 93 GLN B N 1
ATOM 4210 C CA . GLN B 1 93 ? 22.188 27.844 -11.344 1 39.94 93 GLN B CA 1
ATOM 4211 C C . GLN B 1 93 ? 20.875 27.156 -11.711 1 39.94 93 GLN B C 1
ATOM 4213 O O . GLN B 1 93 ? 19.938 27.812 -12.18 1 39.94 93 GLN B O 1
ATOM 4218 N N . GLY B 1 94 ? 20.656 25.938 -12.203 1 43.09 94 GLY B N 1
ATOM 4219 C CA . GLY B 1 94 ? 19.469 25.547 -12.945 1 43.09 94 GLY B CA 1
ATOM 4220 C C . GLY B 1 94 ? 18.281 25.25 -12.047 1 43.09 94 GLY B C 1
ATOM 4221 O O . GLY B 1 94 ? 18.281 24.266 -11.312 1 43.09 94 GLY B O 1
ATOM 4222 N N . VAL B 1 95 ? 17.75 26.297 -11.445 1 47.22 95 VAL B N 1
ATOM 4223 C CA . VAL B 1 95 ? 16.438 26.266 -10.82 1 47.22 95 VAL B CA 1
ATOM 4224 C C . VAL B 1 95 ? 15.422 25.625 -11.766 1 47.22 95 VAL B C 1
ATOM 4226 O O . VAL B 1 95 ? 14.984 26.266 -12.734 1 47.22 95 VAL B O 1
ATOM 4229 N N . SER B 1 96 ? 15.609 24.391 -12.055 1 51 96 SER B N 1
ATOM 4230 C CA . SER B 1 96 ? 14.547 23.984 -12.969 1 51 96 SER B CA 1
ATOM 4231 C C . SER B 1 96 ? 13.172 24.281 -12.383 1 51 96 SER B C 1
ATOM 4233 O O . SER B 1 96 ? 12.961 24.141 -11.172 1 51 96 SER B O 1
ATOM 4235 N N . TRP B 1 97 ? 12.5 25.234 -12.992 1 56.53 97 TRP B N 1
ATOM 4236 C CA . TRP B 1 97 ? 11.109 25.578 -12.727 1 56.53 97 TRP B CA 1
ATOM 4237 C C . TRP B 1 97 ? 10.266 24.312 -12.555 1 56.53 97 TRP B C 1
ATOM 4239 O O . TRP B 1 97 ? 10.648 23.234 -13.016 1 56.53 97 TRP B O 1
ATOM 4249 N N . TYR B 1 98 ? 9.352 24.516 -11.82 1 59.19 98 TYR B N 1
ATOM 4250 C CA . TYR B 1 98 ? 8.266 23.547 -11.727 1 59.19 98 TYR B CA 1
ATOM 4251 C C . TYR B 1 98 ? 7.992 22.906 -13.086 1 59.19 98 TYR B C 1
ATOM 4253 O O . TYR B 1 98 ? 7.582 23.578 -14.031 1 59.19 98 TYR B O 1
ATOM 4261 N N . GLY B 1 99 ? 8.469 21.594 -13.273 1 60.22 99 GLY B N 1
ATOM 4262 C CA . GLY B 1 99 ? 8.117 20.812 -14.445 1 60.22 99 GLY B CA 1
ATOM 4263 C C . GLY B 1 99 ? 9.156 20.891 -15.547 1 60.22 99 GLY B C 1
ATOM 4264 O O . GLY B 1 99 ? 8.898 20.5 -16.688 1 60.22 99 GLY B O 1
ATOM 4265 N N . GLY B 1 100 ? 10.281 21.422 -15.273 1 63.88 100 GLY B N 1
ATOM 4266 C CA . GLY B 1 100 ? 11.227 21.656 -16.359 1 63.88 100 GLY B CA 1
ATOM 4267 C C . GLY B 1 100 ? 11.922 20.375 -16.812 1 63.88 100 GLY B C 1
ATOM 4268 O O . GLY B 1 100 ? 12.281 20.25 -17.984 1 63.88 100 GLY B O 1
ATOM 4269 N N . ASP B 1 101 ? 12.211 19.516 -15.922 1 67.06 101 ASP B N 1
ATOM 4270 C CA . ASP B 1 101 ? 12.836 18.266 -16.328 1 67.06 101 ASP B CA 1
ATOM 4271 C C . ASP B 1 101 ? 11.812 17.125 -16.359 1 67.06 101 ASP B C 1
ATOM 4273 O O . ASP B 1 101 ? 11.281 16.734 -15.312 1 67.06 101 ASP B O 1
ATOM 4277 N N . THR B 1 102 ? 11.586 16.734 -17.531 1 74.06 102 THR B N 1
ATOM 4278 C CA . THR B 1 102 ? 10.523 15.75 -17.734 1 74.06 102 THR B CA 1
ATOM 4279 C C . THR B 1 102 ? 11.102 14.336 -17.766 1 74.06 102 THR B C 1
ATOM 4281 O O . THR B 1 102 ? 10.398 13.383 -18.141 1 74.06 102 THR B O 1
ATOM 4284 N N . ARG B 1 103 ? 12.422 14.273 -17.359 1 73.88 103 ARG B N 1
ATOM 4285 C CA . ARG B 1 103 ? 13.047 12.961 -17.453 1 73.88 103 ARG B CA 1
ATOM 4286 C C . ARG B 1 103 ? 12.406 11.969 -16.5 1 73.88 103 ARG B C 1
ATOM 4288 O O . ARG B 1 103 ? 12.43 10.758 -16.734 1 73.88 103 ARG B O 1
ATOM 4295 N N . ALA B 1 104 ? 11.828 12.578 -15.453 1 78.62 104 ALA B N 1
ATOM 4296 C CA . ALA B 1 104 ? 11.227 11.695 -14.453 1 78.62 104 ALA B CA 1
ATOM 4297 C C . ALA B 1 104 ? 9.781 11.375 -14.805 1 78.62 104 ALA B C 1
ATOM 4299 O O . ALA B 1 104 ? 9.156 10.508 -14.172 1 78.62 104 ALA B O 1
ATOM 4300 N N . ASN B 1 105 ? 9.297 12.039 -15.875 1 81.69 105 ASN B N 1
ATOM 4301 C CA . ASN B 1 105 ? 7.938 11.719 -16.312 1 81.69 105 ASN B CA 1
ATOM 4302 C C . ASN B 1 105 ? 7.816 10.258 -16.734 1 81.69 105 ASN B C 1
ATOM 4304 O O . ASN B 1 105 ? 8.703 9.734 -17.422 1 81.69 105 ASN B O 1
ATOM 4308 N N . ALA B 1 106 ? 6.789 9.68 -16.312 1 87.31 106 ALA B N 1
ATOM 4309 C CA . ALA B 1 106 ? 6.5 8.289 -16.625 1 87.31 106 ALA B CA 1
ATOM 4310 C C . ALA B 1 106 ? 7.652 7.379 -16.219 1 87.31 106 ALA B C 1
ATOM 4312 O O . ALA B 1 106 ? 7.918 6.363 -16.859 1 87.31 106 ALA B O 1
ATOM 4313 N N . TYR B 1 107 ? 8.398 7.875 -15.242 1 86.25 107 TYR B N 1
ATOM 4314 C CA . TYR B 1 107 ? 9.523 7.156 -14.656 1 86.25 107 TYR B CA 1
ATOM 4315 C C . TYR B 1 107 ? 10.539 6.758 -15.719 1 86.25 107 TYR B C 1
ATOM 4317 O O . TYR B 1 107 ? 11.188 5.715 -15.617 1 86.25 107 TYR B O 1
ATOM 4325 N N . ILE B 1 108 ? 10.703 7.508 -16.75 1 81.25 108 ILE B N 1
ATOM 4326 C CA . ILE B 1 108 ? 11.625 7.234 -17.844 1 81.25 108 ILE B CA 1
ATOM 4327 C C . ILE B 1 108 ? 13.055 7.141 -17.297 1 81.25 108 ILE B C 1
ATOM 4329 O O . ILE B 1 108 ? 13.812 6.242 -17.672 1 81.25 108 ILE B O 1
ATOM 4333 N N . ASP B 1 109 ? 13.391 8.023 -16.328 1 77.88 109 ASP B N 1
ATOM 4334 C CA . ASP B 1 109 ? 14.727 8.008 -15.742 1 77.88 109 ASP B CA 1
ATOM 4335 C C . ASP B 1 109 ? 14.68 8.359 -14.258 1 77.88 109 ASP B C 1
ATOM 4337 O O . ASP B 1 109 ? 14.922 9.5 -13.875 1 77.88 109 ASP B O 1
ATOM 4341 N N . VAL B 1 110 ? 14.438 7.316 -13.438 1 75.94 110 VAL B N 1
ATOM 4342 C CA . VAL B 1 110 ? 14.352 7.566 -12 1 75.94 110 VAL B CA 1
ATOM 4343 C C . VAL B 1 110 ? 15.156 6.512 -11.242 1 75.94 110 VAL B C 1
ATOM 4345 O O . VAL B 1 110 ? 14.891 6.242 -10.07 1 75.94 110 VAL B O 1
ATOM 4348 N N . THR B 1 111 ? 16.078 5.957 -11.844 1 69.25 111 THR B N 1
ATOM 4349 C CA . THR B 1 111 ? 16.703 4.797 -11.234 1 69.25 111 THR B CA 1
ATOM 4350 C C . THR B 1 111 ? 17.75 5.227 -10.203 1 69.25 111 THR B C 1
ATOM 4352 O O . THR B 1 111 ? 17.641 4.863 -9.031 1 69.25 111 THR B O 1
ATOM 4355 N N . ALA B 1 112 ? 18.766 5.855 -10.641 1 65.56 112 ALA B N 1
ATOM 4356 C CA . ALA B 1 112 ? 19.906 5.852 -9.719 1 65.56 112 ALA B CA 1
ATOM 4357 C C . ALA B 1 112 ? 20.469 7.258 -9.539 1 65.56 112 ALA B C 1
ATOM 4359 O O . ALA B 1 112 ? 21.609 7.418 -9.125 1 65.56 112 ALA B O 1
ATOM 4360 N N . ARG B 1 113 ? 19.672 8.219 -9.742 1 64.25 113 ARG B N 1
ATOM 4361 C CA . ARG B 1 113 ? 20.234 9.531 -9.422 1 64.25 113 ARG B CA 1
ATOM 4362 C C . ARG B 1 113 ? 20.219 9.781 -7.918 1 64.25 113 ARG B C 1
ATOM 4364 O O . ARG B 1 113 ? 19.266 9.414 -7.23 1 64.25 113 ARG B O 1
ATOM 4371 N N . PRO B 1 114 ? 21.266 10.281 -7.438 1 59.69 114 PRO B N 1
ATOM 4372 C CA . PRO B 1 114 ? 21.281 10.516 -5.992 1 59.69 114 PRO B CA 1
ATOM 4373 C C . PRO B 1 114 ? 20.344 11.656 -5.566 1 59.69 114 PRO B C 1
ATOM 4375 O O . PRO B 1 114 ? 20.297 12.688 -6.234 1 59.69 114 PRO B O 1
ATOM 4378 N N . VAL B 1 115 ? 19.438 11.305 -4.871 1 59.66 115 VAL B N 1
ATOM 4379 C CA . VAL B 1 115 ? 18.609 12.328 -4.242 1 59.66 115 VAL B CA 1
ATOM 4380 C C . VAL B 1 115 ? 19.109 12.594 -2.824 1 59.66 115 VAL B C 1
ATOM 4382 O O . VAL B 1 115 ? 19.359 11.664 -2.059 1 59.66 115 VAL B O 1
ATOM 4385 N N . GLY B 1 116 ? 19.922 13.688 -2.701 1 53.78 116 GLY B N 1
ATOM 4386 C CA . GLY B 1 116 ? 20.641 13.945 -1.463 1 53.78 116 GLY B CA 1
ATOM 4387 C C . GLY B 1 116 ? 19.984 14.992 -0.589 1 53.78 116 GLY B C 1
ATOM 4388 O O . GLY B 1 116 ? 19.141 15.758 -1.06 1 53.78 116 GLY B O 1
ATOM 4389 N N . ILE B 1 117 ? 20.109 14.586 0.78 1 50.38 117 ILE B N 1
ATOM 4390 C CA . ILE B 1 117 ? 19.766 15.469 1.893 1 50.38 117 ILE B CA 1
ATOM 4391 C C . ILE B 1 117 ? 20.797 16.594 1.981 1 50.38 117 ILE B C 1
ATOM 4393 O O . ILE B 1 117 ? 21.984 16.391 1.735 1 50.38 117 ILE B O 1
ATOM 4397 N N . GLN B 1 118 ? 20.234 17.828 1.944 1 46.72 118 GLN B N 1
ATOM 4398 C CA . GLN B 1 118 ? 20.984 19.078 1.965 1 46.72 118 GLN B CA 1
ATOM 4399 C C . GLN B 1 118 ? 21.734 19.25 3.289 1 46.72 118 GLN B C 1
ATOM 4401 O O . GLN B 1 118 ? 21.172 19 4.355 1 46.72 118 GLN B O 1
ATOM 4406 N N . GLY B 1 119 ? 23.031 19.078 3.424 1 43.16 119 GLY B N 1
ATOM 4407 C CA . GLY B 1 119 ? 23.875 19.578 4.512 1 43.16 119 GLY B CA 1
ATOM 4408 C C . GLY B 1 119 ? 23.594 21.016 4.871 1 43.16 119 GLY B C 1
ATOM 4409 O O . GLY B 1 119 ? 22.547 21.562 4.492 1 43.16 119 GLY B O 1
ATOM 4410 N N . PRO B 1 120 ? 24.406 21.578 5.781 1 44.31 120 PRO B N 1
ATOM 4411 C CA . PRO B 1 120 ? 24.266 22.953 6.238 1 44.31 120 PRO B CA 1
ATOM 4412 C C . PRO B 1 120 ? 24.172 23.953 5.086 1 44.31 120 PRO B C 1
ATOM 4414 O O . PRO B 1 120 ? 23.516 25 5.211 1 44.31 120 PRO B O 1
ATOM 4417 N N . SER B 1 121 ? 24.953 23.562 4.094 1 47.28 121 SER B N 1
ATOM 4418 C CA . SER B 1 121 ? 24.844 24.422 2.924 1 47.28 121 SER B CA 1
ATOM 4419 C C . SER B 1 121 ? 23.844 23.859 1.918 1 47.28 121 SER B C 1
ATOM 4421 O O . SER B 1 121 ? 24 22.734 1.44 1 47.28 121 SER B O 1
ATOM 4423 N N . PRO B 1 122 ? 22.672 24.406 1.909 1 48.12 122 PRO B N 1
ATOM 4424 C CA . PRO B 1 122 ? 21.594 23.938 1.037 1 48.12 122 PRO B CA 1
ATOM 4425 C C . PRO B 1 122 ? 22.094 23.609 -0.374 1 48.12 122 PRO B C 1
ATOM 4427 O O . PRO B 1 122 ? 21.406 22.891 -1.116 1 48.12 122 PRO B O 1
ATOM 4430 N N . LEU B 1 123 ? 23.25 24.203 -0.658 1 47.66 123 LEU B N 1
ATOM 4431 C CA . LEU B 1 123 ? 23.719 24.062 -2.031 1 47.66 123 LEU B CA 1
ATOM 4432 C C . LEU B 1 123 ? 24.641 22.859 -2.17 1 47.66 123 LEU B C 1
ATOM 4434 O O . LEU B 1 123 ? 25.109 22.547 -3.268 1 47.66 123 LEU B O 1
ATOM 4438 N N . VAL B 1 124 ? 24.953 22.312 -0.988 1 46.69 124 VAL B N 1
ATOM 4439 C CA . VAL B 1 124 ? 25.859 21.156 -1.023 1 46.69 124 VAL B CA 1
ATOM 4440 C C . VAL B 1 124 ? 25.078 19.891 -0.665 1 46.69 124 VAL B C 1
ATOM 4442 O O . VAL B 1 124 ? 24.438 19.828 0.383 1 46.69 124 VAL B O 1
ATOM 4445 N N . LEU B 1 125 ? 24.844 19.109 -1.702 1 48.47 125 LEU B N 1
ATOM 4446 C CA . LEU B 1 125 ? 24.266 17.797 -1.411 1 48.47 125 LEU B CA 1
ATOM 4447 C C . LEU B 1 125 ? 25.203 16.969 -0.561 1 48.47 125 LEU B C 1
ATOM 444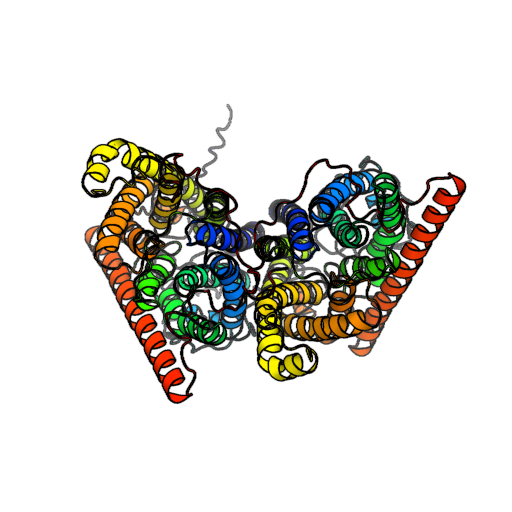9 O O . LEU B 1 125 ? 26.219 16.469 -1.06 1 48.47 125 LEU B O 1
ATOM 4453 N N . SER B 1 126 ? 25.406 17.172 0.803 1 43.03 126 SER B N 1
ATOM 4454 C CA . SER B 1 126 ? 26.344 16.484 1.675 1 43.03 126 SER B CA 1
ATOM 4455 C C . SER B 1 126 ? 25.812 15.125 2.102 1 43.03 126 SER B C 1
ATOM 4457 O O . SER B 1 126 ? 26.562 14.273 2.584 1 43.03 126 SER B O 1
ATOM 4459 N N . GLY B 1 127 ? 24.641 14.781 2.271 1 46.25 127 GLY B N 1
ATOM 4460 C CA . GLY B 1 127 ? 24.172 13.586 2.949 1 46.25 127 GLY B CA 1
ATOM 4461 C C . GLY B 1 127 ? 24 12.398 2.014 1 46.25 127 GLY B C 1
ATOM 4462 O O . GLY B 1 127 ? 24.109 12.547 0.794 1 46.25 127 GLY B O 1
ATOM 4463 N N . PRO B 1 128 ? 24.141 11.203 2.881 1 50.91 128 PRO B N 1
ATOM 4464 C CA . PRO B 1 128 ? 23.953 9.992 2.084 1 50.91 128 PRO B CA 1
ATOM 4465 C C . PRO B 1 128 ? 22.75 10.086 1.142 1 50.91 128 PRO B C 1
ATOM 4467 O O . PRO B 1 128 ? 21.734 10.664 1.503 1 50.91 128 PRO B O 1
ATOM 4470 N N . LYS B 1 129 ? 23.016 9.781 -0.173 1 62.28 129 LYS B N 1
ATOM 4471 C CA . LYS B 1 129 ? 22.141 9.844 -1.345 1 62.28 129 LYS B CA 1
ATOM 4472 C C . LYS B 1 129 ? 21.375 8.539 -1.53 1 62.28 129 LYS B C 1
ATOM 4474 O O . LYS B 1 129 ? 21.969 7.461 -1.541 1 62.28 129 LYS B O 1
ATOM 4479 N N . ILE B 1 130 ? 20.125 8.539 -0.99 1 76.19 130 ILE B N 1
ATOM 4480 C CA . ILE B 1 130 ? 19.359 7.363 -1.412 1 76.19 130 ILE B CA 1
ATOM 4481 C C . ILE B 1 130 ? 19.094 7.434 -2.916 1 76.19 130 ILE B C 1
ATOM 4483 O O . ILE B 1 130 ? 19.031 8.523 -3.492 1 76.19 130 ILE B O 1
ATOM 4487 N N . PRO B 1 131 ? 19.094 6.23 -3.471 1 80.69 131 PRO B N 1
ATOM 4488 C CA . PRO B 1 131 ? 18.75 6.238 -4.895 1 80.69 131 PRO B CA 1
ATOM 4489 C C . PRO B 1 131 ? 17.391 6.891 -5.164 1 80.69 131 PRO B C 1
ATOM 4491 O O . PRO B 1 131 ? 16.469 6.742 -4.367 1 80.69 131 PRO B O 1
ATOM 4494 N N . GLU B 1 132 ? 17.312 7.598 -6.199 1 83.19 132 GLU B N 1
ATOM 4495 C CA . GLU B 1 132 ? 16.109 8.359 -6.539 1 83.19 132 GLU B CA 1
ATOM 4496 C C . GLU B 1 132 ? 14.875 7.465 -6.566 1 83.19 132 GLU B C 1
ATOM 4498 O O . GLU B 1 132 ? 13.797 7.871 -6.129 1 83.19 132 GLU B O 1
ATOM 4503 N N . MET B 1 133 ? 15.047 6.234 -7.062 1 87.5 133 MET B N 1
ATOM 4504 C CA . MET B 1 133 ? 13.906 5.328 -7.172 1 87.5 133 MET B CA 1
ATOM 4505 C C . MET B 1 133 ? 13.289 5.066 -5.805 1 87.5 133 MET B C 1
ATOM 4507 O O . MET B 1 133 ? 12.07 4.902 -5.691 1 87.5 133 MET B O 1
ATOM 4511 N N . VAL B 1 134 ? 14.125 5.031 -4.789 1 89.69 134 VAL B N 1
ATOM 4512 C CA . VAL B 1 134 ? 13.641 4.848 -3.426 1 89.69 134 VAL B CA 1
ATOM 4513 C C . VAL B 1 134 ? 12.828 6.066 -2.998 1 89.69 134 VAL B C 1
ATOM 4515 O O . VAL B 1 134 ? 11.742 5.93 -2.426 1 89.69 134 VAL B O 1
ATOM 4518 N N . TYR B 1 135 ? 13.289 7.238 -3.346 1 89.12 135 TYR B N 1
ATOM 4519 C CA . TYR B 1 135 ? 12.633 8.484 -2.984 1 89.12 135 TYR B CA 1
ATOM 4520 C C . TYR B 1 135 ? 11.312 8.648 -3.73 1 89.12 135 TYR B C 1
ATOM 4522 O O . TYR B 1 135 ? 10.32 9.109 -3.162 1 89.12 135 TYR B O 1
ATOM 4530 N N . VAL B 1 136 ? 11.289 8.242 -4.984 1 90.38 136 VAL B N 1
ATOM 4531 C CA . VAL B 1 136 ? 10.07 8.289 -5.789 1 90.38 136 VAL B CA 1
ATOM 4532 C C . VAL B 1 136 ? 8.984 7.434 -5.137 1 90.38 136 VAL B C 1
ATOM 4534 O O . VAL B 1 136 ? 7.836 7.863 -5.023 1 90.38 136 VAL B O 1
ATOM 4537 N N . PHE B 1 137 ? 9.359 6.25 -4.742 1 93.56 137 PHE B N 1
ATOM 4538 C CA . PHE B 1 137 ? 8.414 5.32 -4.141 1 93.56 137 PHE B CA 1
ATOM 4539 C C . PHE B 1 137 ? 7.891 5.863 -2.814 1 93.56 137 PHE B C 1
ATOM 4541 O O . PHE B 1 137 ? 6.68 5.914 -2.59 1 93.56 137 PHE B O 1
ATOM 4548 N N . TYR B 1 138 ? 8.828 6.355 -1.964 1 95.06 138 TYR B N 1
ATOM 4549 C CA . TYR B 1 138 ? 8.477 6.852 -0.639 1 95.06 138 TYR B CA 1
ATOM 4550 C C . TYR B 1 138 ? 7.625 8.109 -0.737 1 95.06 138 TYR B C 1
ATOM 4552 O O . TYR B 1 138 ? 6.535 8.172 -0.161 1 95.06 138 TYR B O 1
ATOM 4560 N N . GLN B 1 139 ? 8.008 9.078 -1.491 1 94.31 139 GLN B N 1
ATOM 4561 C CA . GLN B 1 139 ? 7.301 10.352 -1.618 1 94.31 139 GLN B CA 1
ATOM 4562 C C . GLN B 1 139 ? 5.984 10.172 -2.371 1 94.31 139 GLN B C 1
ATOM 4564 O O . GLN B 1 139 ? 5.047 10.953 -2.184 1 94.31 139 GLN B O 1
ATOM 4569 N N . GLY B 1 140 ? 5.961 9.188 -3.234 1 96.31 140 GLY B N 1
ATOM 4570 C CA . GLY B 1 140 ? 4.691 8.883 -3.881 1 96.31 140 GLY B CA 1
ATOM 4571 C C . GLY B 1 140 ? 3.598 8.508 -2.902 1 96.31 140 GLY B C 1
ATOM 4572 O O . GLY B 1 140 ? 2.432 8.859 -3.104 1 96.31 140 GLY B O 1
ATOM 4573 N N . MET B 1 141 ? 3.969 7.789 -1.838 1 97.81 141 MET B N 1
ATOM 4574 C CA . MET B 1 141 ? 2.996 7.426 -0.812 1 97.81 141 MET B CA 1
ATOM 4575 C C . MET B 1 141 ? 2.52 8.656 -0.053 1 97.81 141 MET B C 1
ATOM 4577 O O . MET B 1 141 ? 1.363 8.727 0.369 1 97.81 141 MET B O 1
ATOM 4581 N N . PHE B 1 142 ? 3.436 9.703 0.093 1 97.69 142 PHE B N 1
ATOM 4582 C CA . PHE B 1 142 ? 3.035 10.969 0.7 1 97.69 142 PHE B CA 1
ATOM 4583 C C . PHE B 1 142 ? 1.969 11.656 -0.141 1 97.69 142 PHE B C 1
ATOM 4585 O O . PHE B 1 142 ? 0.986 12.172 0.396 1 97.69 142 PHE B O 1
ATOM 4592 N N . ALA B 1 143 ? 2.234 11.648 -1.387 1 97.75 143 ALA B N 1
ATOM 4593 C CA . ALA B 1 143 ? 1.274 12.273 -2.289 1 97.75 143 ALA B CA 1
ATOM 4594 C C . ALA B 1 143 ? -0.092 11.602 -2.193 1 97.75 143 ALA B C 1
ATOM 4596 O O . ALA B 1 143 ? -1.119 12.281 -2.098 1 97.75 143 ALA B O 1
ATOM 4597 N N . CYS B 1 144 ? -0.083 10.266 -2.221 1 97.81 144 CYS B N 1
ATOM 4598 C CA . CYS B 1 144 ? -1.327 9.508 -2.131 1 97.81 144 CYS B CA 1
ATOM 4599 C C . CYS B 1 144 ? -2.039 9.781 -0.812 1 97.81 144 CYS B C 1
ATOM 4601 O O . CYS B 1 144 ? -3.25 10.008 -0.791 1 97.81 144 CYS B O 1
ATOM 4603 N N . PHE B 1 145 ? -1.312 9.781 0.244 1 97.19 145 PHE B N 1
ATOM 4604 C CA . PHE B 1 145 ? -1.902 9.984 1.561 1 97.19 145 PHE B CA 1
ATOM 4605 C C . PHE B 1 145 ? -2.467 11.398 1.687 1 97.19 145 PHE B C 1
ATOM 4607 O O . PHE B 1 145 ? -3.602 11.578 2.137 1 97.19 145 PHE B O 1
ATOM 4614 N N . THR B 1 146 ? -1.697 12.398 1.278 1 97.62 146 THR B N 1
ATOM 4615 C CA . THR B 1 146 ? -2.117 13.797 1.397 1 97.62 146 THR B CA 1
ATOM 4616 C C . THR B 1 146 ? -3.391 14.047 0.597 1 97.62 146 THR B C 1
ATOM 4618 O O . THR B 1 146 ? -4.328 14.672 1.094 1 97.62 146 THR B O 1
ATOM 4621 N N . ALA B 1 147 ? -3.414 13.547 -0.575 1 96.44 147 ALA B N 1
ATOM 4622 C CA . ALA B 1 147 ? -4.598 13.703 -1.415 1 96.44 147 ALA B CA 1
ATOM 4623 C C . ALA B 1 147 ? -5.797 12.977 -0.815 1 96.44 147 ALA B C 1
ATOM 4625 O O . ALA B 1 147 ? -6.938 13.43 -0.958 1 96.44 147 ALA B O 1
ATOM 4626 N N . SER B 1 148 ? -5.559 11.859 -0.184 1 94.56 148 SER B N 1
ATOM 4627 C CA . SER B 1 148 ? -6.641 11.102 0.434 1 94.56 148 SER B CA 1
ATOM 4628 C C . SER B 1 148 ? -7.273 11.883 1.584 1 94.56 148 SER B C 1
ATOM 4630 O O . SER B 1 148 ? -8.469 11.742 1.849 1 94.56 148 SER B O 1
ATOM 4632 N N . LEU B 1 149 ? -6.496 12.727 2.25 1 92.88 149 LEU B N 1
ATOM 4633 C CA . LEU B 1 149 ? -7.043 13.578 3.303 1 92.88 149 LEU B CA 1
ATOM 4634 C C . LEU B 1 149 ? -8.047 14.57 2.73 1 92.88 149 LEU B C 1
ATOM 4636 O O . LEU B 1 149 ? -9.086 14.836 3.344 1 92.88 149 LEU B O 1
ATOM 4640 N N . VAL B 1 150 ? -7.797 15.008 1.563 1 90.5 150 VAL B N 1
ATOM 4641 C CA . VAL B 1 150 ? -8.648 16 0.915 1 90.5 150 VAL B CA 1
ATOM 4642 C C . VAL B 1 150 ? -9.93 15.344 0.423 1 90.5 150 VAL B C 1
ATOM 4644 O O . VAL B 1 150 ? -10.977 15.992 0.336 1 90.5 150 VAL B O 1
ATOM 4647 N N . SER B 1 151 ? -9.844 14.039 0.13 1 82.81 151 SER B N 1
ATOM 4648 C CA . SER B 1 151 ? -10.969 13.32 -0.454 1 82.81 151 SER B CA 1
ATOM 4649 C C . SER B 1 151 ? -12.156 13.273 0.503 1 82.81 151 SER B C 1
ATOM 4651 O O . SER B 1 151 ? -13.297 13.125 0.073 1 82.81 151 SER B O 1
ATOM 4653 N N . ALA B 1 152 ? -11.953 13.414 1.759 1 73.88 152 ALA B N 1
ATOM 4654 C CA . ALA B 1 152 ? -13.016 13.359 2.758 1 73.88 152 ALA B CA 1
ATOM 4655 C C . ALA B 1 152 ? -14 14.508 2.572 1 73.88 152 ALA B C 1
ATOM 4657 O O . ALA B 1 152 ? -15.164 14.406 2.955 1 73.88 152 ALA B O 1
ATOM 4658 N N . GLY B 1 153 ? -13.578 15.602 2 1 68.12 153 GLY B N 1
ATOM 4659 C CA . GLY B 1 153 ? -14.445 16.75 1.775 1 68.12 153 GLY B CA 1
ATOM 4660 C C . GLY B 1 153 ? -15.336 16.594 0.557 1 68.12 153 GLY B C 1
ATOM 4661 O O . GLY B 1 153 ? -16.312 17.328 0.394 1 68.12 153 GLY B O 1
ATOM 4662 N N . ALA B 1 154 ? -15.07 15.578 -0.232 1 62.97 154 ALA B N 1
ATOM 4663 C CA . ALA B 1 154 ? -15.828 15.391 -1.465 1 62.97 154 ALA B CA 1
ATOM 4664 C C . ALA B 1 154 ? -17 14.43 -1.247 1 62.97 154 ALA B C 1
ATOM 4666 O O . ALA B 1 154 ? -17.812 14.219 -2.152 1 62.97 154 ALA B O 1
ATOM 4667 N N . ALA B 1 155 ? -17.109 13.938 -0.065 1 57.56 155 ALA B N 1
ATOM 4668 C CA . ALA B 1 155 ? -18.156 12.945 0.22 1 57.56 155 ALA B CA 1
ATOM 4669 C C . ALA B 1 155 ? -19.547 13.539 0.039 1 57.56 155 ALA B C 1
ATOM 4671 O O . ALA B 1 155 ? -19.859 14.586 0.611 1 57.56 155 ALA B O 1
ATOM 4672 N N . GLY B 1 156 ? -20.312 12.898 -0.884 1 54.06 156 GLY B N 1
ATOM 4673 C CA . GLY B 1 156 ? -21.719 13.203 -1.057 1 54.06 156 GLY B CA 1
ATOM 4674 C C . GLY B 1 156 ? -21.969 14.406 -1.942 1 54.06 156 GLY B C 1
ATOM 4675 O O . GLY B 1 156 ? -23.125 14.797 -2.164 1 54.06 156 GLY B O 1
ATOM 4676 N N . LYS B 1 157 ? -20.906 14.938 -2.455 1 56.84 157 LYS B N 1
ATOM 4677 C CA . LYS B 1 157 ? -21.141 16.234 -3.066 1 56.84 157 LYS B CA 1
ATOM 4678 C C . LYS B 1 157 ? -20.781 16.219 -4.551 1 56.84 157 LYS B C 1
ATOM 4680 O O . LYS B 1 157 ? -21.062 17.172 -5.273 1 56.84 157 LYS B O 1
ATOM 4685 N N . THR B 1 158 ? -20.094 15.219 -4.859 1 59.91 158 THR B N 1
ATOM 4686 C CA . THR B 1 158 ? -19.594 15.305 -6.223 1 59.91 158 THR B CA 1
ATOM 4687 C C . THR B 1 158 ? -19.719 13.961 -6.934 1 59.91 158 THR B C 1
ATOM 4689 O O . THR B 1 158 ? -19.734 12.914 -6.285 1 59.91 158 THR B O 1
ATOM 4692 N N . ARG B 1 159 ? -20 14.094 -8.18 1 64.62 159 ARG B N 1
ATOM 4693 C CA . ARG B 1 159 ? -19.953 12.914 -9.039 1 64.62 159 ARG B CA 1
ATOM 4694 C C . ARG B 1 159 ? -18.531 12.359 -9.125 1 64.62 159 ARG B C 1
ATOM 4696 O O . ARG B 1 159 ? -17.562 13.109 -9.008 1 64.62 159 ARG B O 1
ATOM 4703 N N . VAL B 1 160 ? -18.422 11.125 -9.281 1 67.94 160 VAL B N 1
ATOM 4704 C CA . VAL B 1 160 ? -17.141 10.438 -9.289 1 67.94 160 VAL B CA 1
ATOM 4705 C C . VAL B 1 160 ? -16.219 11.055 -10.336 1 67.94 160 VAL B C 1
ATOM 4707 O O . VAL B 1 160 ? -15.031 11.258 -10.086 1 67.94 160 VAL B O 1
ATOM 4710 N N . GLY B 1 161 ? -16.781 11.328 -11.539 1 72.5 161 GLY B N 1
ATOM 4711 C CA . GLY B 1 161 ? -15.961 11.922 -12.586 1 72.5 161 GLY B CA 1
ATOM 4712 C C . GLY B 1 161 ? -15.391 13.273 -12.203 1 72.5 161 GLY B C 1
ATOM 4713 O O . GLY B 1 161 ? -14.227 13.562 -12.469 1 72.5 161 GLY B O 1
ATOM 4714 N N . ARG B 1 162 ? -16.234 14.086 -11.641 1 77.44 162 ARG B N 1
ATOM 4715 C CA . ARG B 1 162 ? -15.773 15.391 -11.172 1 77.44 162 ARG B CA 1
ATOM 4716 C C . ARG B 1 162 ? -14.719 15.25 -10.086 1 77.44 162 ARG B C 1
ATOM 4718 O O . ARG B 1 162 ? -13.758 16.031 -10.047 1 77.44 162 ARG B O 1
ATOM 4725 N N . TYR B 1 163 ? -14.93 14.266 -9.266 1 82.25 163 TYR B N 1
ATOM 4726 C CA . TYR B 1 163 ? -13.969 14.062 -8.188 1 82.25 163 TYR B CA 1
ATOM 4727 C C . TYR B 1 163 ? -12.602 13.656 -8.742 1 82.25 163 TYR B C 1
ATOM 4729 O O . TYR B 1 163 ? -11.57 14.148 -8.289 1 82.25 163 TYR B O 1
ATOM 4737 N N . LEU B 1 164 ? -12.609 12.773 -9.727 1 85.75 164 LEU B N 1
ATOM 4738 C CA . LEU B 1 164 ? -11.359 12.32 -10.312 1 85.75 164 LEU B CA 1
ATOM 4739 C C . LEU B 1 164 ? -10.602 13.477 -10.945 1 85.75 164 LEU B C 1
ATOM 4741 O O . LEU B 1 164 ? -9.375 13.578 -10.805 1 85.75 164 LEU B O 1
ATOM 4745 N N . LEU B 1 165 ? -11.344 14.297 -11.625 1 86.12 165 LEU B N 1
ATOM 4746 C CA . LEU B 1 165 ? -10.703 15.469 -12.219 1 86.12 165 LEU B CA 1
ATOM 4747 C C . LEU B 1 165 ? -10.211 16.422 -11.141 1 86.12 165 LEU B C 1
ATOM 4749 O O . LEU B 1 165 ? -9.125 16.984 -11.258 1 86.12 165 LEU B O 1
ATOM 4753 N N . PHE B 1 166 ? -11.023 16.656 -10.148 1 88.25 166 PHE B N 1
ATOM 4754 C CA . PHE B 1 166 ? -10.656 17.531 -9.047 1 88.25 166 PHE B CA 1
ATOM 4755 C C . PHE B 1 166 ? -9.367 17.078 -8.383 1 88.25 166 PHE B C 1
ATOM 4757 O O . PHE B 1 166 ? -8.445 17.875 -8.195 1 88.25 166 PHE B O 1
ATOM 4764 N N . ILE B 1 167 ? -9.281 15.781 -8.039 1 93.25 167 ILE B N 1
ATOM 4765 C CA . ILE B 1 167 ? -8.148 15.289 -7.27 1 93.25 167 ILE B CA 1
ATOM 4766 C C . ILE B 1 167 ? -6.895 15.281 -8.141 1 93.25 167 ILE B C 1
ATOM 4768 O O . ILE B 1 167 ? -5.781 15.484 -7.645 1 93.25 167 ILE B O 1
ATOM 4772 N N . THR B 1 168 ? -7.055 15.016 -9.453 1 94.62 168 THR B N 1
ATOM 4773 C CA . THR B 1 168 ? -5.941 15.102 -10.383 1 94.62 168 THR B CA 1
ATOM 4774 C C . THR B 1 168 ? -5.379 16.516 -10.438 1 94.62 168 THR B C 1
ATOM 4776 O O . THR B 1 168 ? -4.168 16.719 -10.328 1 94.62 168 THR B O 1
ATOM 4779 N N . LEU B 1 169 ? -6.266 17.5 -10.516 1 95 169 LEU B N 1
ATOM 4780 C CA . LEU B 1 169 ? -5.844 18.891 -10.57 1 95 169 LEU B CA 1
ATOM 4781 C C . LEU B 1 169 ? -5.27 19.344 -9.234 1 95 169 LEU B C 1
ATOM 4783 O O . LEU B 1 169 ? -4.281 20.078 -9.188 1 95 169 LEU B O 1
ATOM 4787 N N . TRP B 1 170 ? -5.906 18.969 -8.195 1 95.81 170 TRP B N 1
ATOM 4788 C CA . TRP B 1 170 ? -5.434 19.344 -6.867 1 95.81 170 TRP B CA 1
ATOM 4789 C C . TRP B 1 170 ? -4.02 18.828 -6.625 1 95.81 170 TRP B C 1
ATOM 4791 O O . TRP B 1 170 ? -3.162 19.578 -6.133 1 95.81 170 TRP B O 1
ATOM 4801 N N . THR B 1 171 ? -3.777 17.531 -6.949 1 97.56 171 THR B N 1
ATOM 4802 C CA . THR B 1 171 ? -2.447 16.969 -6.762 1 97.56 171 THR B CA 1
ATOM 4803 C C . THR B 1 171 ? -1.419 17.719 -7.609 1 97.56 171 THR B C 1
ATOM 4805 O O . THR B 1 171 ? -0.304 17.969 -7.156 1 97.56 171 THR B O 1
ATOM 4808 N N . THR B 1 172 ? -1.807 18.125 -8.758 1 96.19 172 THR B N 1
ATOM 4809 C CA . THR B 1 172 ? -0.912 18.75 -9.727 1 96.19 172 THR B CA 1
ATOM 4810 C C . THR B 1 172 ? -0.634 20.203 -9.344 1 96.19 172 THR B C 1
ATOM 4812 O O . THR B 1 172 ? 0.516 20.641 -9.367 1 96.19 172 THR B O 1
ATOM 4815 N N . LEU B 1 173 ? -1.708 20.875 -8.898 1 96.62 173 LEU B N 1
ATOM 4816 C CA . LEU B 1 173 ? -1.599 22.328 -8.789 1 96.62 173 LEU B CA 1
ATOM 4817 C C . LEU B 1 173 ? -1.455 22.766 -7.332 1 96.62 173 LEU B C 1
ATOM 4819 O O . LEU B 1 173 ? -1.085 23.906 -7.047 1 96.62 173 LEU B O 1
ATOM 4823 N N . VAL B 1 174 ? -1.739 21.906 -6.461 1 97.38 174 VAL B N 1
ATOM 4824 C CA . VAL B 1 174 ? -1.671 22.297 -5.055 1 97.38 174 VAL B CA 1
ATOM 4825 C C . VAL B 1 174 ? -0.576 21.5 -4.352 1 97.38 174 VAL B C 1
ATOM 4827 O O . VAL B 1 174 ? 0.421 22.062 -3.898 1 97.38 174 VAL B O 1
ATOM 4830 N N . TYR B 1 175 ? -0.664 20.203 -4.375 1 97.62 175 TYR B N 1
ATOM 4831 C CA . TYR B 1 175 ? 0.276 19.391 -3.609 1 97.62 175 TYR B CA 1
ATOM 4832 C C . TYR B 1 175 ? 1.688 19.531 -4.168 1 97.62 175 TYR B C 1
ATOM 4834 O O . TYR B 1 175 ? 2.643 19.734 -3.416 1 97.62 175 TYR B O 1
ATOM 4842 N N . CYS B 1 176 ? 1.849 19.359 -5.484 1 95.75 176 CYS B N 1
ATOM 4843 C CA . CYS B 1 176 ? 3.178 19.297 -6.086 1 95.75 176 CYS B CA 1
ATOM 4844 C C . CYS B 1 176 ? 3.955 20.578 -5.816 1 95.75 176 CYS B C 1
ATOM 4846 O O . CYS B 1 176 ? 5.105 20.531 -5.375 1 95.75 176 CYS B O 1
ATOM 4848 N N . PRO B 1 177 ? 3.32 21.75 -6.031 1 94.94 177 PRO B N 1
ATOM 4849 C CA . PRO B 1 177 ? 4.074 22.953 -5.715 1 94.94 177 PRO B CA 1
ATOM 4850 C C . PRO B 1 177 ? 4.434 23.062 -4.234 1 94.94 177 PRO B C 1
ATOM 4852 O O . PRO B 1 177 ? 5.555 23.453 -3.895 1 94.94 177 PRO B O 1
ATOM 4855 N N . VAL B 1 178 ? 3.529 22.734 -3.348 1 96.81 178 VAL B N 1
ATOM 4856 C CA . VAL B 1 178 ? 3.783 22.875 -1.917 1 96.81 178 VAL B CA 1
ATOM 4857 C C . VAL B 1 178 ? 4.875 21.891 -1.492 1 96.81 178 VAL B C 1
ATOM 4859 O O . VAL B 1 178 ? 5.742 22.219 -0.687 1 96.81 178 VAL B O 1
ATOM 4862 N N . ALA B 1 179 ? 4.801 20.672 -2.008 1 95.44 179 ALA B N 1
ATOM 4863 C CA . ALA B 1 179 ? 5.852 19.703 -1.729 1 95.44 179 ALA B CA 1
ATOM 4864 C C . ALA B 1 179 ? 7.211 20.203 -2.201 1 95.44 179 ALA B C 1
ATOM 4866 O O . ALA B 1 179 ? 8.219 20.016 -1.521 1 95.44 179 ALA B O 1
ATOM 4867 N N . ARG B 1 180 ? 7.254 20.828 -3.311 1 90.75 180 ARG B N 1
ATOM 4868 C CA . ARG B 1 180 ? 8.492 21.391 -3.836 1 90.75 180 ARG B CA 1
ATOM 4869 C C . ARG B 1 180 ? 9.016 22.5 -2.932 1 90.75 180 ARG B C 1
ATOM 4871 O O . ARG B 1 180 ? 10.211 22.547 -2.635 1 90.75 180 ARG B O 1
ATOM 4878 N N . TRP B 1 181 ? 8.109 23.422 -2.518 1 92.62 181 TRP B N 1
ATOM 4879 C CA . TRP B 1 181 ? 8.5 24.5 -1.612 1 92.62 181 TRP B CA 1
ATOM 4880 C C . TRP B 1 181 ? 9.211 23.938 -0.381 1 92.62 181 TRP B C 1
ATOM 4882 O O . TRP B 1 181 ? 10.203 24.5 0.081 1 92.62 181 TRP B O 1
ATOM 4892 N N . THR B 1 182 ? 8.703 22.828 0.021 1 92.88 182 THR B N 1
ATOM 4893 C CA . THR B 1 182 ? 9.031 22.344 1.354 1 92.88 182 THR B CA 1
ATOM 4894 C C . THR B 1 182 ? 10.258 21.438 1.31 1 92.88 182 THR B C 1
ATOM 4896 O O . THR B 1 182 ? 11.148 21.531 2.16 1 92.88 182 THR B O 1
ATOM 4899 N N . TRP B 1 183 ? 10.352 20.547 0.277 1 89.5 183 TRP B N 1
ATOM 4900 C CA . TRP B 1 183 ? 11.328 19.469 0.429 1 89.5 183 TRP B CA 1
ATOM 4901 C C . TRP B 1 183 ? 12.328 19.469 -0.721 1 89.5 183 TRP B C 1
ATOM 4903 O O . TRP B 1 183 ? 13.375 18.828 -0.644 1 89.5 183 TRP B O 1
ATOM 4913 N N . HIS B 1 184 ? 12.055 20.125 -1.783 1 84.12 184 HIS B N 1
ATOM 4914 C CA . HIS B 1 184 ? 13.055 20.25 -2.832 1 84.12 184 HIS B CA 1
ATOM 4915 C C . HIS B 1 184 ? 14.227 21.109 -2.373 1 84.12 184 HIS B C 1
ATOM 4917 O O . HIS B 1 184 ? 14.031 22.141 -1.714 1 84.12 184 HIS B O 1
ATOM 4923 N N . PRO B 1 185 ? 15.383 20.719 -2.709 1 78.5 185 PRO B N 1
ATOM 4924 C CA . PRO B 1 185 ? 16.547 21.484 -2.252 1 78.5 185 PRO B CA 1
ATOM 4925 C C . PRO B 1 185 ? 16.516 22.938 -2.688 1 78.5 185 PRO B C 1
ATOM 4927 O O . PRO B 1 185 ? 17.078 23.812 -2.01 1 78.5 185 PRO B O 1
ATOM 4930 N N . LEU B 1 186 ? 15.836 23.234 -3.719 1 79 186 LEU B N 1
ATOM 4931 C CA . LEU B 1 186 ? 15.742 24.609 -4.203 1 79 186 LEU B CA 1
ATOM 4932 C C . LEU B 1 186 ? 14.375 25.203 -3.885 1 79 186 LEU B C 1
ATOM 4934 O O . LEU B 1 186 ? 14.023 26.266 -4.391 1 79 186 LEU B O 1
ATOM 4938 N N . GLY B 1 187 ? 13.586 24.484 -3.123 1 85.56 187 GLY B N 1
ATOM 4939 C CA . GLY B 1 187 ? 12.32 25.062 -2.682 1 85.56 187 GLY B CA 1
ATOM 4940 C C . GLY B 1 187 ? 12.5 26.312 -1.834 1 85.56 187 GLY B C 1
ATOM 4941 O O . GLY B 1 187 ? 13.383 26.359 -0.968 1 85.56 187 GLY B O 1
ATOM 4942 N N . TRP B 1 188 ? 11.719 27.297 -2.109 1 88.69 188 TRP B N 1
ATOM 4943 C CA . TRP B 1 188 ? 11.922 28.594 -1.473 1 88.69 188 TRP B CA 1
ATOM 4944 C C . TRP B 1 188 ? 11.828 28.469 0.045 1 88.69 188 TRP B C 1
ATOM 4946 O O . TRP B 1 188 ? 12.578 29.109 0.775 1 88.69 188 TRP B O 1
ATOM 4956 N N . SER B 1 189 ? 10.852 27.688 0.534 1 92 189 SER B N 1
ATOM 4957 C CA . SER B 1 189 ? 10.703 27.531 1.977 1 92 189 SER B CA 1
ATOM 4958 C C . SER B 1 189 ? 11.898 26.797 2.578 1 92 189 SER B C 1
ATOM 4960 O O . SER B 1 189 ? 12.391 27.172 3.641 1 92 189 SER B O 1
ATOM 4962 N N . LYS B 1 190 ? 12.328 25.812 1.898 1 87.81 190 LYS B N 1
ATOM 4963 C CA . LYS B 1 190 ? 13.508 25.062 2.338 1 87.81 190 LYS B CA 1
ATOM 4964 C C . LYS B 1 190 ? 14.75 25.953 2.344 1 87.81 190 LYS B C 1
ATOM 4966 O O . LYS B 1 190 ? 15.531 25.922 3.295 1 87.81 190 LYS B O 1
ATOM 4971 N N . LEU B 1 191 ? 14.969 26.719 1.301 1 83.69 191 LEU B N 1
ATOM 4972 C CA . LEU B 1 191 ? 16.109 27.609 1.19 1 83.69 191 LEU B CA 1
ATOM 4973 C C . LEU B 1 191 ? 16.094 28.656 2.312 1 83.69 191 LEU B C 1
ATOM 4975 O O . LEU B 1 191 ? 17.156 29.062 2.789 1 83.69 191 LEU B O 1
ATOM 4979 N N . ARG B 1 192 ? 14.961 28.984 2.709 1 88.81 192 ARG B N 1
ATOM 4980 C CA . ARG B 1 192 ? 14.828 29.969 3.775 1 88.81 192 ARG B CA 1
ATOM 4981 C C . ARG B 1 192 ? 15.141 29.359 5.137 1 88.81 192 ARG B C 1
ATOM 4983 O O . ARG B 1 192 ? 15.352 30.078 6.113 1 88.81 192 ARG B O 1
ATOM 4990 N N . GLY B 1 193 ? 15.07 28.031 5.172 1 87.81 193 GLY B N 1
ATOM 4991 C CA . GLY B 1 193 ? 15.43 27.344 6.402 1 87.81 193 GLY B CA 1
ATOM 4992 C C . GLY B 1 193 ? 14.234 26.859 7.188 1 87.81 193 GLY B C 1
ATOM 4993 O O . GLY B 1 193 ? 14.352 26.531 8.375 1 87.81 193 GLY B O 1
ATOM 4994 N N . ALA B 1 194 ? 13.102 26.859 6.602 1 93.62 194 ALA B N 1
ATOM 4995 C CA . ALA B 1 194 ? 11.93 26.312 7.277 1 93.62 194 ALA B CA 1
ATOM 4996 C C . ALA B 1 194 ? 12.125 24.828 7.574 1 93.62 194 ALA B C 1
ATOM 4998 O O . ALA B 1 194 ? 12.68 24.094 6.75 1 93.62 194 ALA B O 1
ATOM 4999 N N . MET B 1 195 ? 11.68 24.422 8.773 1 95.31 195 MET B N 1
ATOM 5000 C CA . MET B 1 195 ? 11.875 23.047 9.234 1 95.31 195 MET B CA 1
ATOM 5001 C C . MET B 1 195 ? 10.555 22.281 9.219 1 95.31 195 MET B C 1
ATOM 5003 O O . MET B 1 195 ? 9.766 22.375 10.156 1 95.31 195 MET B O 1
ATOM 5007 N N . ASP B 1 196 ? 10.367 21.594 8.148 1 97.12 196 ASP B N 1
ATOM 5008 C CA . ASP B 1 196 ? 9.242 20.688 7.984 1 97.12 196 ASP B CA 1
ATOM 5009 C C . ASP B 1 196 ? 9.719 19.281 7.672 1 97.12 196 ASP B C 1
ATOM 5011 O O . ASP B 1 196 ? 9.891 18.922 6.504 1 97.12 196 ASP B O 1
ATOM 5015 N N . PHE B 1 197 ? 9.836 18.5 8.68 1 96.81 197 PHE B N 1
ATOM 5016 C CA . PHE B 1 197 ? 10.508 17.219 8.594 1 96.81 197 PHE B CA 1
ATOM 5017 C C . PHE B 1 197 ? 9.695 16.234 7.77 1 96.81 197 PHE B C 1
ATOM 5019 O O . PHE B 1 197 ? 10.242 15.531 6.906 1 96.81 197 PHE B O 1
ATOM 5026 N N . ALA B 1 198 ? 8.414 16.125 8.062 1 97.81 198 ALA B N 1
ATOM 5027 C CA . ALA B 1 198 ? 7.613 15.086 7.434 1 97.81 198 ALA B CA 1
ATOM 5028 C C . ALA B 1 198 ? 6.297 15.641 6.898 1 97.81 198 ALA B C 1
ATOM 5030 O O . ALA B 1 198 ? 5.426 14.883 6.461 1 97.81 198 ALA B O 1
ATOM 5031 N N . GLY B 1 199 ? 6.027 16.938 7.012 1 98.06 199 GLY B N 1
ATOM 5032 C CA . GLY B 1 199 ? 4.883 17.469 6.289 1 98.06 199 GLY B CA 1
ATOM 5033 C C . GLY B 1 199 ? 3.871 18.156 7.188 1 98.06 199 GLY B C 1
ATOM 5034 O O . GLY B 1 199 ? 2.672 17.875 7.102 1 98.06 199 GLY B O 1
ATOM 5035 N N . GLY B 1 200 ? 4.363 19.031 8.07 1 98.06 200 GLY B N 1
ATOM 5036 C CA . GLY B 1 200 ? 3.424 19.906 8.75 1 98.06 200 GLY B CA 1
ATOM 5037 C C . GLY B 1 200 ? 2.65 20.797 7.797 1 98.06 200 GLY B C 1
ATOM 5038 O O . GLY B 1 200 ? 1.421 20.875 7.859 1 98.06 200 GLY B O 1
ATOM 5039 N N . THR B 1 201 ? 3.389 21.406 6.926 1 97.44 201 THR B N 1
ATOM 5040 C CA . THR B 1 201 ? 2.764 22.25 5.91 1 97.44 201 THR B CA 1
ATOM 5041 C C . THR B 1 201 ? 2.432 21.422 4.664 1 97.44 201 THR B C 1
ATOM 5043 O O . THR B 1 201 ? 1.272 21.359 4.25 1 97.44 201 THR B O 1
ATOM 5046 N N . ALA B 1 202 ? 3.361 20.688 4.102 1 97.56 202 ALA B N 1
ATOM 5047 C CA . ALA B 1 202 ? 3.227 20.031 2.803 1 97.56 202 ALA B CA 1
ATOM 5048 C C . ALA B 1 202 ? 2.111 18.984 2.824 1 97.56 202 ALA B C 1
ATOM 5050 O O . ALA B 1 202 ? 1.483 18.719 1.798 1 97.56 202 ALA B O 1
ATOM 5051 N N . VAL B 1 203 ? 1.873 18.406 3.988 1 98.12 203 VAL B N 1
ATOM 5052 C CA . VAL B 1 203 ? 0.852 17.359 4.059 1 98.12 203 VAL B CA 1
ATOM 5053 C C . VAL B 1 203 ? -0.374 17.891 4.801 1 98.12 203 VAL B C 1
ATOM 5055 O O . VAL B 1 203 ? -1.462 17.984 4.23 1 98.12 203 VAL B O 1
ATOM 5058 N N . HIS B 1 204 ? -0.219 18.375 6.043 1 98.06 204 HIS B N 1
ATOM 5059 C CA . HIS B 1 204 ? -1.355 18.578 6.934 1 98.06 204 HIS B CA 1
ATOM 5060 C C . HIS B 1 204 ? -1.992 19.953 6.719 1 98.06 204 HIS B C 1
ATOM 5062 O O . HIS B 1 204 ? -3.201 20.047 6.492 1 98.06 204 HIS B O 1
ATOM 5068 N N . VAL B 1 205 ? -1.256 21 6.711 1 97.69 205 VAL B N 1
ATOM 5069 C CA . VAL B 1 205 ? -1.839 22.312 6.438 1 97.69 205 VAL B CA 1
ATOM 5070 C C . VAL B 1 205 ? -2.387 22.344 5.012 1 97.69 205 VAL B C 1
ATOM 5072 O O . VAL B 1 205 ? -3.477 22.875 4.773 1 97.69 205 VAL B O 1
ATOM 5075 N N . CYS B 1 206 ? -1.596 21.766 4.121 1 97.5 206 CYS B N 1
ATOM 5076 C CA . CYS B 1 206 ? -1.963 21.719 2.709 1 97.5 206 CYS B CA 1
ATOM 5077 C C . CYS B 1 206 ? -3.307 21.031 2.52 1 97.5 206 CYS B C 1
ATOM 5079 O O . CYS B 1 206 ? -4.207 21.578 1.882 1 97.5 206 CYS B O 1
ATOM 5081 N N . SER B 1 207 ? -3.49 19.875 3.045 1 95.75 207 SER B N 1
ATOM 5082 C CA . SER B 1 207 ? -4.727 19.125 2.883 1 95.75 207 SER B CA 1
ATOM 5083 C C . SER B 1 207 ? -5.848 19.703 3.738 1 95.75 207 SER B C 1
ATOM 5085 O O . SER B 1 207 ? -6.984 19.828 3.279 1 95.75 207 SER B O 1
ATOM 5087 N N . GLY B 1 208 ? -5.559 20.062 4.98 1 93.56 208 GLY B N 1
ATOM 5088 C CA . GLY B 1 208 ? -6.566 20.578 5.895 1 93.56 208 GLY B CA 1
ATOM 5089 C C . GLY B 1 208 ? -7.203 21.859 5.414 1 93.56 208 GLY B C 1
ATOM 5090 O O . GLY B 1 208 ? -8.406 22.062 5.586 1 93.56 208 GLY B O 1
ATOM 5091 N N . SER B 1 209 ? -6.469 22.719 4.852 1 92.62 209 SER B N 1
ATOM 5092 C CA . SER B 1 209 ? -6.992 24.016 4.398 1 92.62 209 SER B CA 1
ATOM 5093 C C . SER B 1 209 ? -7.762 23.859 3.09 1 92.62 209 SER B C 1
ATOM 5095 O O . SER B 1 209 ? -8.5 24.766 2.695 1 92.62 209 SER B O 1
ATOM 5097 N N . SER B 1 210 ? -7.496 22.797 2.43 1 90.56 210 SER B N 1
ATOM 5098 C CA . SER B 1 210 ? -8.18 22.531 1.165 1 90.56 210 SER B CA 1
ATOM 5099 C C . SER B 1 210 ? -9.594 22.031 1.395 1 90.56 210 SER B C 1
ATOM 5101 O O . SER B 1 210 ? -10.453 22.141 0.516 1 90.56 210 SER B O 1
ATOM 5103 N N . ARG B 1 211 ? -9.836 21.531 2.539 1 80.5 211 ARG B N 1
ATOM 5104 C CA . ARG B 1 211 ? -11.125 20.891 2.826 1 80.5 211 ARG B CA 1
ATOM 5105 C C . ARG B 1 211 ? -12.258 21.922 2.797 1 80.5 211 ARG B C 1
ATOM 5107 O O . ARG B 1 211 ? -13.266 21.719 2.127 1 80.5 211 ARG B O 1
ATOM 5114 N N . PRO B 1 212 ? -12.172 23.078 3.518 1 68.38 212 PRO B N 1
ATOM 5115 C CA . PRO B 1 212 ? -13.258 24.062 3.475 1 68.38 212 PRO B CA 1
ATOM 5116 C C . PRO B 1 212 ? -13.469 24.641 2.08 1 68.38 212 PRO B C 1
ATOM 5118 O O . PRO B 1 212 ? -14.578 25.062 1.744 1 68.38 212 PRO B O 1
ATOM 5121 N N . ALA B 1 213 ? -12.438 24.656 1.357 1 69.56 213 ALA B N 1
ATOM 5122 C CA . ALA B 1 213 ? -12.531 25.219 0.009 1 69.56 213 ALA B CA 1
ATOM 5123 C C . ALA B 1 213 ? -13.234 24.25 -0.937 1 69.56 213 ALA B C 1
ATOM 5125 O O . ALA B 1 213 ? -13.852 24.672 -1.921 1 69.56 213 ALA B O 1
ATOM 5126 N N . ALA B 1 214 ? -13.141 22.953 -0.552 1 63.81 214 ALA B N 1
ATOM 5127 C CA . ALA B 1 214 ? -13.727 21.938 -1.417 1 63.81 214 ALA B CA 1
ATOM 5128 C C . ALA B 1 214 ? -15.227 21.828 -1.198 1 63.81 214 ALA B C 1
ATOM 5130 O O . ALA B 1 214 ? -15.961 21.391 -2.088 1 63.81 214 ALA B O 1
ATOM 5131 N N . SER B 1 215 ? -15.805 22.047 0.02 1 62.91 215 SER B N 1
ATOM 5132 C CA . SER B 1 215 ? -17.25 22.016 0.253 1 62.91 215 SER B CA 1
ATOM 5133 C C . SER B 1 215 ? -17.656 23.047 1.291 1 62.91 215 SER B C 1
ATOM 5135 O O . SER B 1 215 ? -17.172 23.031 2.424 1 62.91 215 SER B O 1
ATOM 5137 N N . LEU B 1 216 ? -18.375 24.031 0.878 1 55.06 216 LEU B N 1
ATOM 5138 C CA . LEU B 1 216 ? -18.844 25.078 1.76 1 55.06 216 LEU B CA 1
ATOM 5139 C C . LEU B 1 216 ? -20.25 24.766 2.287 1 55.06 216 LEU B C 1
ATOM 5141 O O . LEU B 1 216 ? -20.828 25.547 3.041 1 55.06 216 LEU B O 1
ATOM 5145 N N . ASP B 1 217 ? -20.609 23.438 1.952 1 56.16 217 ASP B N 1
ATOM 5146 C CA . ASP B 1 217 ? -22 23.172 2.324 1 56.16 217 ASP B CA 1
ATOM 5147 C C . ASP B 1 217 ? -22.094 22.734 3.783 1 56.16 217 ASP B C 1
ATOM 5149 O O . ASP B 1 217 ? -21.203 22.062 4.301 1 56.16 217 ASP B O 1
ATOM 5153 N N . ARG B 1 218 ? -23.219 23.219 4.414 1 49.78 218 ARG B N 1
ATOM 5154 C CA . ARG B 1 218 ? -23.484 22.969 5.824 1 49.78 218 ARG B CA 1
ATOM 5155 C C . ARG B 1 218 ? -23.844 21.5 6.059 1 49.78 218 ARG B C 1
ATOM 5157 O O . ARG B 1 218 ? -24.656 20.938 5.336 1 49.78 218 ARG B O 1
ATOM 5164 N N . GLU B 1 219 ? -22.875 20.688 6.609 1 52.44 219 GLU B N 1
ATOM 5165 C CA . GLU B 1 219 ? -23.219 19.312 6.973 1 52.44 219 GLU B CA 1
ATOM 5166 C C . GLU B 1 219 ? -23.812 19.25 8.383 1 52.44 219 GLU B C 1
ATOM 5168 O O . GLU B 1 219 ? -23.359 19.984 9.273 1 52.44 219 GLU B O 1
ATOM 5173 N N . THR B 1 220 ? -25.141 18.844 8.5 1 46.25 220 THR B N 1
ATOM 5174 C CA . THR B 1 220 ? -25.734 18.641 9.82 1 46.25 220 THR B CA 1
ATOM 5175 C C . THR B 1 220 ? -24.984 17.578 10.602 1 46.25 220 THR B C 1
ATOM 5177 O O . THR B 1 220 ? -24.422 16.641 10.008 1 46.25 220 THR B O 1
ATOM 5180 N N . SER B 1 221 ? -24.656 17.922 11.758 1 47.03 221 SER B N 1
ATOM 5181 C CA . SER B 1 221 ? -23.781 17.25 12.703 1 47.03 221 SER B CA 1
ATOM 5182 C C . SER B 1 221 ? -24.203 15.812 12.93 1 47.03 221 SER B C 1
ATOM 5184 O O . SER B 1 221 ? -25.391 15.547 13.195 1 47.03 221 SER B O 1
ATOM 5186 N N . SER B 1 222 ? -24.078 14.719 12.172 1 47.12 222 SER B N 1
ATOM 5187 C CA . SER B 1 222 ? -24.484 13.469 12.805 1 47.12 222 SER B CA 1
ATOM 5188 C C . SER B 1 222 ? -23.312 12.797 13.5 1 47.12 222 SER B C 1
ATOM 5190 O O . SER B 1 222 ? -22.156 13.078 13.195 1 47.12 222 SER B O 1
ATOM 5192 N N . LEU B 1 223 ? -23.516 12.102 14.742 1 51.12 223 LEU B N 1
ATOM 5193 C CA . LEU B 1 223 ? -22.75 11.164 15.555 1 51.12 223 LEU B CA 1
ATOM 5194 C C . LEU B 1 223 ? -21.953 10.203 14.672 1 51.12 223 LEU B C 1
ATOM 5196 O O . LEU B 1 223 ? -22.359 9.914 13.547 1 51.12 223 LEU B O 1
ATOM 5200 N N . PRO B 1 224 ? -20.766 9.844 15.258 1 59.31 224 PRO B N 1
ATOM 5201 C CA . PRO B 1 224 ? -20.031 8.789 14.547 1 59.31 224 PRO B CA 1
ATOM 5202 C C . PRO B 1 224 ? -20.922 7.609 14.164 1 59.31 224 PRO B C 1
ATOM 5204 O O . PRO B 1 224 ? -21.734 7.164 14.961 1 59.31 224 PRO B O 1
ATOM 5207 N N . TYR B 1 225 ? -20.734 7.219 13.062 1 66.12 225 TYR B N 1
ATOM 5208 C CA . TYR B 1 225 ? -21.516 6.105 12.523 1 66.12 225 TYR B CA 1
ATOM 5209 C C . TYR B 1 225 ? -21.016 4.773 13.078 1 66.12 225 TYR B C 1
ATOM 5211 O O . TYR B 1 225 ? -21.812 3.889 13.398 1 66.12 225 TYR B O 1
ATOM 5219 N N . SER B 1 226 ? -19.641 4.73 13.305 1 76.75 226 SER B N 1
ATOM 5220 C CA . SER B 1 226 ? -19.094 3.457 13.766 1 76.75 226 SER B CA 1
ATOM 5221 C C . SER B 1 226 ? -17.859 3.67 14.633 1 76.75 226 SER B C 1
ATOM 5223 O O . SER B 1 226 ? -16.797 4.027 14.133 1 76.75 226 SER B O 1
ATOM 5225 N N . ILE B 1 227 ? -18.016 3.285 15.898 1 74.56 227 ILE B N 1
ATOM 5226 C CA . ILE B 1 227 ? -16.922 3.398 16.859 1 74.56 227 ILE B CA 1
ATOM 5227 C C . ILE B 1 227 ? -15.82 2.406 16.516 1 74.56 227 ILE B C 1
ATOM 5229 O O . ILE B 1 227 ? -14.633 2.707 16.672 1 74.56 227 ILE B O 1
ATOM 5233 N N . ASN B 1 228 ? -16.234 1.261 15.984 1 78.62 228 ASN B N 1
ATOM 5234 C CA . ASN B 1 228 ? -15.258 0.248 15.586 1 78.62 228 ASN B CA 1
ATOM 5235 C C . ASN B 1 228 ? -14.359 0.743 14.461 1 78.62 228 ASN B C 1
ATOM 5237 O O . ASN B 1 228 ? -13.141 0.583 14.516 1 78.62 228 ASN B O 1
ATOM 5241 N N . HIS B 1 229 ? -14.938 1.38 13.547 1 85.5 229 HIS B N 1
ATOM 5242 C CA . HIS B 1 229 ? -14.18 1.887 12.414 1 85.5 229 HIS B CA 1
ATOM 5243 C C . HIS B 1 229 ? -13.242 3.012 12.836 1 85.5 229 HIS B C 1
ATOM 5245 O O . HIS B 1 229 ? -12.086 3.053 12.414 1 85.5 229 HIS B O 1
ATOM 5251 N N . MET B 1 230 ? -13.742 3.834 13.695 1 85.38 230 MET B N 1
ATOM 5252 C CA . MET B 1 230 ? -12.922 4.949 14.156 1 85.38 230 MET B CA 1
ATOM 5253 C C . MET B 1 230 ? -11.711 4.449 14.93 1 85.38 230 MET B C 1
ATOM 5255 O O . MET B 1 230 ? -10.594 4.918 14.711 1 85.38 230 MET B O 1
ATOM 5259 N N . THR B 1 231 ? -11.953 3.502 15.828 1 85.88 231 THR B N 1
ATOM 5260 C CA . THR B 1 231 ? -10.883 2.961 16.656 1 85.88 231 THR B CA 1
ATOM 5261 C C . THR B 1 231 ? -9.844 2.234 15.812 1 85.88 231 THR B C 1
ATOM 5263 O O . THR B 1 231 ? -8.648 2.486 15.938 1 85.88 231 THR B O 1
ATOM 5266 N N . LEU B 1 232 ? -10.32 1.417 14.875 1 88.69 232 LEU B N 1
ATOM 5267 C CA . LEU B 1 232 ? -9.398 0.657 14.031 1 88.69 232 LEU B CA 1
ATOM 5268 C C . LEU B 1 232 ? -8.664 1.576 13.062 1 88.69 232 LEU B C 1
ATOM 5270 O O . LEU B 1 232 ? -7.477 1.375 12.789 1 88.69 232 LEU B O 1
ATOM 5274 N N . GLY B 1 233 ? -9.406 2.504 12.562 1 93.31 233 GLY B N 1
ATOM 5275 C CA . GLY B 1 233 ? -8.758 3.482 11.711 1 93.31 233 GLY B CA 1
ATOM 5276 C C . GLY B 1 233 ? -7.637 4.23 12.398 1 93.31 233 GLY B C 1
ATOM 5277 O O . GLY B 1 233 ? -6.559 4.414 11.828 1 93.31 233 GLY B O 1
ATOM 5278 N N . THR B 1 234 ? -7.824 4.598 13.625 1 92.81 234 THR B N 1
ATOM 5279 C CA . THR B 1 234 ? -6.805 5.289 14.406 1 92.81 234 THR B CA 1
ATOM 5280 C C . THR B 1 234 ? -5.594 4.391 14.633 1 92.81 234 THR B C 1
ATOM 5282 O O . THR B 1 234 ? -4.449 4.844 14.531 1 92.81 234 THR B O 1
ATOM 5285 N N . CYS B 1 235 ? -5.848 3.109 14.891 1 92.38 235 CYS B N 1
ATOM 5286 C CA . CYS B 1 235 ? -4.766 2.152 15.094 1 92.38 235 CYS B CA 1
ATOM 5287 C C . CYS B 1 235 ? -3.896 2.041 13.844 1 92.38 235 CYS B C 1
ATOM 5289 O O . CYS B 1 235 ? -2.668 2.064 13.93 1 92.38 235 CYS B O 1
ATOM 5291 N N . LEU B 1 236 ? -4.512 1.939 12.727 1 94.56 236 LEU B N 1
ATOM 5292 C CA . LEU B 1 236 ? -3.766 1.773 11.484 1 94.56 236 LEU B CA 1
ATOM 5293 C C . LEU B 1 236 ? -2.998 3.045 11.141 1 94.56 236 LEU B C 1
ATOM 5295 O O . LEU B 1 236 ? -1.859 2.98 10.672 1 94.56 236 LEU B O 1
ATOM 5299 N N . LEU B 1 237 ? -3.609 4.172 11.383 1 96.25 237 LEU B N 1
ATOM 5300 C CA . LEU B 1 237 ? -2.916 5.438 11.164 1 96.25 237 LEU B CA 1
ATOM 5301 C C . LEU B 1 237 ? -1.689 5.547 12.062 1 96.25 237 LEU B C 1
ATOM 5303 O O . LEU B 1 237 ? -0.619 5.957 11.617 1 96.25 237 LEU B O 1
ATOM 5307 N N . TRP B 1 238 ? -1.846 5.098 13.32 1 94.62 238 TRP B N 1
ATOM 5308 C CA . TRP B 1 238 ? -0.768 5.152 14.297 1 94.62 238 TRP B CA 1
ATOM 5309 C C . TRP B 1 238 ? 0.429 4.328 13.844 1 94.62 238 TRP B C 1
ATOM 5311 O O . TRP B 1 238 ? 1.559 4.824 13.812 1 94.62 238 TRP B O 1
ATOM 5321 N N . VAL B 1 239 ? 0.174 3.178 13.297 1 94.62 239 VAL B N 1
ATOM 5322 C CA . VAL B 1 239 ? 1.239 2.307 12.805 1 94.62 239 VAL B CA 1
ATOM 5323 C C . VAL B 1 239 ? 1.89 2.93 11.57 1 94.62 239 VAL B C 1
ATOM 5325 O O . VAL B 1 239 ? 3.117 2.957 11.461 1 94.62 239 VAL B O 1
ATOM 5328 N N . GLY B 1 240 ? 1.106 3.4 10.68 1 97.56 240 GLY B N 1
ATOM 5329 C CA . GLY B 1 240 ? 1.63 4.004 9.461 1 97.56 240 GLY B CA 1
ATOM 5330 C C . GLY B 1 240 ? 2.469 5.242 9.727 1 97.56 240 GLY B C 1
ATOM 5331 O O . GLY B 1 240 ? 3.41 5.527 8.984 1 97.56 240 GLY B O 1
ATOM 5332 N N . TRP B 1 241 ? 2.207 5.938 10.828 1 98.19 241 TRP B N 1
ATOM 5333 C CA . TRP B 1 241 ? 2.885 7.195 11.125 1 98.19 241 TRP B CA 1
ATOM 5334 C C . TRP B 1 241 ? 4.344 6.953 11.492 1 98.19 241 TRP B C 1
ATOM 5336 O O . TRP B 1 241 ? 5.18 7.852 11.375 1 98.19 241 TRP B O 1
ATOM 5346 N N . PHE B 1 242 ? 4.691 5.73 11.953 1 97.12 242 PHE B N 1
ATOM 5347 C CA . PHE B 1 242 ? 6.086 5.418 12.234 1 97.12 242 PHE B CA 1
ATOM 5348 C C . PHE B 1 242 ? 6.918 5.457 10.961 1 97.12 242 PHE B C 1
ATOM 5350 O O . PHE B 1 242 ? 8.062 5.918 10.969 1 97.12 242 PHE B O 1
ATOM 5357 N N . GLY B 1 243 ? 6.336 4.91 9.898 1 97.44 243 GLY B N 1
ATOM 5358 C CA . GLY B 1 243 ? 7.008 5.023 8.609 1 97.44 243 GLY B CA 1
ATOM 5359 C C . GLY B 1 243 ? 6.949 6.418 8.023 1 97.44 243 GLY B C 1
ATOM 5360 O O . GLY B 1 243 ? 7.867 6.844 7.324 1 97.44 243 GLY B O 1
ATOM 5361 N N . PHE B 1 244 ? 5.887 7.121 8.328 1 98 244 PHE B N 1
ATOM 5362 C CA . PHE B 1 244 ? 5.668 8.477 7.844 1 98 244 PHE B CA 1
ATOM 5363 C C . PHE B 1 244 ? 6.711 9.43 8.406 1 98 244 PHE B C 1
ATOM 5365 O O . PHE B 1 244 ? 7.457 10.062 7.652 1 98 244 PHE B O 1
ATOM 5372 N N . ASN B 1 245 ? 6.852 9.484 9.734 1 98.31 245 ASN B N 1
ATOM 5373 C CA . ASN B 1 245 ? 7.836 10.352 10.375 1 98.31 245 ASN B CA 1
ATOM 5374 C C . ASN B 1 245 ? 9.227 9.727 10.352 1 98.31 245 ASN B C 1
ATOM 5376 O O . ASN B 1 245 ? 10.203 10.391 9.992 1 98.31 245 ASN B O 1
ATOM 5380 N N . GLY B 1 246 ? 9.336 8.453 10.727 1 97.12 246 GLY B N 1
ATOM 5381 C CA . GLY B 1 246 ? 10.633 7.801 10.75 1 97.12 246 GLY B CA 1
ATOM 5382 C C . GLY B 1 246 ? 11.305 7.762 9.391 1 97.12 246 GLY B C 1
ATOM 5383 O O . GLY B 1 246 ? 12.5 8.055 9.273 1 97.12 246 GLY B O 1
ATOM 5384 N N . GLY B 1 247 ? 10.523 7.414 8.367 1 96 247 GLY B N 1
ATOM 5385 C CA . GLY B 1 247 ? 11.062 7.328 7.02 1 96 247 GLY B CA 1
ATOM 5386 C C . GLY B 1 247 ? 11.531 8.664 6.473 1 96 247 GLY B C 1
ATOM 5387 O O . GLY B 1 247 ? 12.344 8.719 5.551 1 96 247 GLY B O 1
ATOM 5388 N N . SER B 1 248 ? 11.102 9.734 7.039 1 95.62 248 SER B N 1
ATOM 5389 C CA . SER B 1 248 ? 11.469 11.062 6.562 1 95.62 248 SER B CA 1
ATOM 5390 C C . SER B 1 248 ? 12.914 11.398 6.934 1 95.62 248 SER B C 1
ATOM 5392 O O . SER B 1 248 ? 13.453 12.414 6.492 1 95.62 248 SER B O 1
ATOM 5394 N N . ALA B 1 249 ? 13.594 10.492 7.672 1 92.81 249 ALA B N 1
ATOM 5395 C CA . ALA B 1 249 ? 15.039 10.586 7.895 1 92.81 249 ALA B CA 1
ATOM 5396 C C . ALA B 1 249 ? 15.812 10 6.719 1 92.81 249 ALA B C 1
ATOM 5398 O O . ALA B 1 249 ? 17.047 10.094 6.672 1 92.81 249 ALA B O 1
ATOM 5399 N N . LEU B 1 250 ? 15.125 9.312 5.812 1 89.44 250 LEU B N 1
ATOM 5400 C CA . LEU B 1 250 ? 15.609 8.82 4.531 1 89.44 250 LEU B CA 1
ATOM 5401 C C . LEU B 1 250 ? 16.703 7.781 4.73 1 89.44 250 LEU B C 1
ATOM 5403 O O . LEU B 1 250 ? 17.688 7.758 3.982 1 89.44 250 LEU B O 1
ATOM 5407 N N . GLY B 1 251 ? 16.625 6.961 5.75 1 89.38 251 GLY B N 1
ATOM 5408 C CA . GLY B 1 251 ? 17.562 5.875 5.988 1 89.38 251 GLY B CA 1
ATOM 5409 C C . GLY B 1 251 ? 17.406 5.25 7.359 1 89.38 251 GLY B C 1
ATOM 5410 O O . GLY B 1 251 ? 16.672 5.766 8.203 1 89.38 251 GLY B O 1
ATOM 5411 N N . ALA B 1 252 ? 18.062 4.105 7.492 1 90.88 252 ALA B N 1
ATOM 5412 C CA . ALA B 1 252 ? 18.125 3.418 8.781 1 90.88 252 ALA B CA 1
ATOM 5413 C C . ALA B 1 252 ? 19.188 4.023 9.68 1 90.88 252 ALA B C 1
ATOM 5415 O O . ALA B 1 252 ? 20.328 3.539 9.727 1 90.88 252 ALA B O 1
ATOM 5416 N N . ASN B 1 253 ? 18.859 5.031 10.398 1 87.81 253 ASN B N 1
ATOM 5417 C CA . ASN B 1 253 ? 19.797 5.77 11.242 1 87.81 253 ASN B CA 1
ATOM 5418 C C . ASN B 1 253 ? 19.125 6.211 12.547 1 87.81 253 ASN B C 1
ATOM 5420 O O . ASN B 1 253 ? 17.938 5.965 12.758 1 87.81 253 ASN B O 1
ATOM 5424 N N . LEU B 1 254 ? 19.859 6.828 13.383 1 89.38 254 LEU B N 1
ATOM 5425 C CA . LEU B 1 254 ? 19.359 7.172 14.711 1 89.38 254 LEU B CA 1
ATOM 5426 C C . LEU B 1 254 ? 18.359 8.32 14.641 1 89.38 254 LEU B C 1
ATOM 5428 O O . LEU B 1 254 ? 17.516 8.469 15.531 1 89.38 254 LEU B O 1
ATOM 5432 N N . ARG B 1 255 ? 18.406 9.195 13.617 1 91.56 255 ARG B N 1
ATOM 5433 C CA . ARG B 1 255 ? 17.391 10.234 13.445 1 91.56 255 ARG B CA 1
ATOM 5434 C C . ARG B 1 255 ? 16.016 9.617 13.164 1 91.56 255 ARG B C 1
ATOM 5436 O O . ARG B 1 255 ? 15 10.125 13.633 1 91.56 255 ARG B O 1
ATOM 5443 N N . ALA B 1 256 ? 16.016 8.539 12.398 1 94.88 256 ALA B N 1
ATOM 5444 C CA . ALA B 1 256 ? 14.781 7.805 12.141 1 94.88 256 ALA B CA 1
ATOM 5445 C C . ALA B 1 256 ? 14.203 7.25 13.438 1 94.88 256 ALA B C 1
ATOM 5447 O O . ALA B 1 256 ? 12.992 7.34 13.672 1 94.88 256 ALA B O 1
ATOM 5448 N N . VAL B 1 257 ? 15.047 6.727 14.32 1 93.12 257 VAL B N 1
ATOM 5449 C CA . VAL B 1 257 ? 14.602 6.172 15.594 1 93.12 257 VAL B CA 1
ATOM 5450 C C . VAL B 1 257 ? 14.047 7.285 16.484 1 93.12 257 VAL B C 1
ATOM 5452 O O . VAL B 1 257 ? 12.984 7.129 17.094 1 93.12 257 VAL B O 1
ATOM 5455 N N . SER B 1 258 ? 14.758 8.344 16.484 1 94.12 258 SER B N 1
ATOM 5456 C CA . SER B 1 258 ? 14.305 9.5 17.266 1 94.12 258 SER B CA 1
ATOM 5457 C C . SER B 1 258 ? 12.938 9.977 16.797 1 94.12 258 SER B C 1
ATOM 5459 O O . SER B 1 258 ? 12.062 10.258 17.609 1 94.12 258 SER B O 1
ATOM 5461 N N . ALA B 1 259 ? 12.742 10.07 15.508 1 97.75 259 ALA B N 1
ATOM 5462 C CA . ALA B 1 259 ? 11.469 10.5 14.945 1 97.75 259 ALA B CA 1
ATOM 5463 C C . ALA B 1 259 ? 10.344 9.539 15.328 1 97.75 259 ALA B C 1
ATOM 5465 O O . ALA B 1 259 ? 9.234 9.969 15.656 1 97.75 259 ALA B O 1
ATOM 5466 N N . CYS B 1 260 ? 10.602 8.25 15.328 1 97.44 260 CYS B N 1
ATOM 5467 C CA . CYS B 1 260 ? 9.609 7.25 15.703 1 97.44 260 CYS B CA 1
ATOM 5468 C C . CYS B 1 260 ? 9.25 7.371 17.188 1 97.44 260 CYS B C 1
ATOM 5470 O O . CYS B 1 260 ? 8.07 7.312 17.547 1 97.44 260 CYS B O 1
ATOM 5472 N N . LEU B 1 261 ? 10.273 7.547 18 1 95 261 LEU B N 1
ATOM 5473 C CA . LEU B 1 261 ? 10.039 7.664 19.438 1 95 261 LEU B CA 1
ATOM 5474 C C . LEU B 1 261 ? 9.258 8.938 19.75 1 95 261 LEU B C 1
ATOM 5476 O O . LEU B 1 261 ? 8.367 8.93 20.594 1 95 261 LEU B O 1
ATOM 5480 N N . ALA B 1 262 ? 9.602 10 19.078 1 97.75 262 ALA B N 1
ATOM 5481 C CA . ALA B 1 262 ? 8.859 11.242 19.25 1 97.75 262 ALA B CA 1
ATOM 5482 C C . ALA B 1 262 ? 7.406 11.078 18.812 1 97.75 262 ALA B C 1
ATOM 5484 O O . ALA B 1 262 ? 6.492 11.586 19.453 1 97.75 262 ALA B O 1
ATOM 5485 N N . THR B 1 263 ? 7.207 10.398 17.688 1 98.19 263 THR B N 1
ATOM 5486 C CA . THR B 1 263 ? 5.875 10.109 17.172 1 98.19 263 THR B CA 1
ATOM 5487 C C . THR B 1 263 ? 5.051 9.352 18.203 1 98.19 263 THR B C 1
ATOM 5489 O O . THR B 1 263 ? 3.912 9.727 18.5 1 98.19 263 THR B O 1
ATOM 5492 N N . GLN B 1 264 ? 5.652 8.359 18.828 1 97 264 GLN B N 1
ATOM 5493 C CA . GLN B 1 264 ? 4.992 7.547 19.844 1 97 264 GLN B CA 1
ATOM 5494 C C . GLN B 1 264 ? 4.645 8.383 21.078 1 97 264 GLN B C 1
ATOM 5496 O O . GLN B 1 264 ? 3.531 8.297 21.594 1 97 264 GLN B O 1
ATOM 5501 N N . ALA B 1 265 ? 5.578 9.18 21.484 1 97.12 265 ALA B N 1
ATOM 5502 C CA . ALA B 1 265 ? 5.395 9.977 22.703 1 97.12 265 ALA B CA 1
ATOM 5503 C C . ALA B 1 265 ? 4.309 11.031 22.5 1 97.12 265 ALA B C 1
ATOM 5505 O O . ALA B 1 265 ? 3.48 11.25 23.375 1 97.12 265 ALA B O 1
ATOM 5506 N N . ALA B 1 266 ? 4.297 11.648 21.359 1 98.62 266 ALA B N 1
ATOM 5507 C CA . ALA B 1 266 ? 3.309 12.688 21.078 1 98.62 266 ALA B CA 1
ATOM 5508 C C . ALA B 1 266 ? 1.913 12.086 20.922 1 98.62 266 ALA B C 1
ATOM 5510 O O . ALA B 1 266 ? 0.936 12.641 21.438 1 98.62 266 ALA B O 1
ATOM 5511 N N . ALA B 1 267 ? 1.823 10.969 20.25 1 98.06 267 ALA B N 1
ATOM 5512 C CA . ALA B 1 267 ? 0.536 10.297 20.078 1 98.06 267 ALA B CA 1
ATOM 5513 C C . ALA B 1 267 ? -0.044 9.883 21.422 1 98.06 267 ALA B C 1
ATOM 5515 O O . ALA B 1 267 ? -1.231 10.086 21.688 1 98.06 267 ALA B O 1
ATOM 5516 N N . SER B 1 268 ? 0.806 9.32 22.281 1 95.94 268 SER B N 1
ATOM 5517 C CA . SER B 1 268 ? 0.385 8.867 23.609 1 95.94 268 SER B CA 1
ATOM 5518 C C . SER B 1 268 ? -0.087 10.039 24.469 1 95.94 268 SER B C 1
ATOM 5520 O O . SER B 1 268 ? -1.139 9.961 25.094 1 95.94 268 SER B O 1
ATOM 5522 N N . ALA B 1 269 ? 0.656 11.078 24.391 1 96.31 269 ALA B N 1
ATOM 5523 C CA . ALA B 1 269 ? 0.296 12.266 25.156 1 96.31 269 ALA B CA 1
ATOM 5524 C C . ALA B 1 269 ? -0.979 12.906 24.625 1 96.31 269 ALA B C 1
ATOM 5526 O O . ALA B 1 269 ? -1.862 13.289 25.391 1 96.31 269 ALA B O 1
ATOM 5527 N N . GLY B 1 270 ? -1.059 13.023 23.297 1 97.5 270 GLY B N 1
ATOM 5528 C CA . GLY B 1 270 ? -2.232 13.617 22.688 1 97.5 270 GLY B CA 1
ATOM 5529 C C . GLY B 1 270 ? -3.512 12.859 22.984 1 97.5 270 GLY B C 1
ATOM 5530 O O . GLY B 1 270 ? -4.527 13.461 23.328 1 97.5 270 GLY B O 1
ATOM 5531 N N . GLY B 1 271 ? -3.486 11.539 22.859 1 94.31 271 GLY B N 1
ATOM 5532 C CA . GLY B 1 271 ? -4.652 10.727 23.172 1 94.31 271 GLY B CA 1
ATOM 5533 C C . GLY B 1 271 ? -5.074 10.82 24.625 1 94.31 271 GLY B C 1
ATOM 5534 O O . GLY B 1 271 ? -6.258 11 24.922 1 94.31 271 GLY B O 1
ATOM 5535 N N . THR B 1 272 ? -4.113 10.773 25.516 1 90.31 272 THR B N 1
ATOM 5536 C CA . THR B 1 272 ? -4.402 10.805 26.953 1 90.31 272 THR B CA 1
ATOM 5537 C C . THR B 1 272 ? -4.98 12.156 27.359 1 90.31 272 THR B C 1
ATOM 5539 O O . THR B 1 272 ? -5.988 12.211 28.062 1 90.31 272 THR B O 1
ATOM 5542 N N . ILE B 1 273 ? -4.395 13.18 26.812 1 91.19 273 ILE B N 1
ATOM 5543 C CA . ILE B 1 273 ? -4.875 14.508 27.172 1 91.19 273 ILE B CA 1
ATOM 5544 C C . ILE B 1 273 ? -6.23 14.758 26.516 1 91.19 273 ILE B C 1
ATOM 5546 O O . ILE B 1 273 ? -7.094 15.43 27.078 1 91.19 273 ILE B O 1
ATOM 5550 N N . GLY B 1 274 ? -6.391 14.297 25.281 1 88.69 274 GLY B N 1
ATOM 5551 C CA . GLY B 1 274 ? -7.691 14.406 24.641 1 88.69 274 GLY B CA 1
ATOM 5552 C C . GLY B 1 274 ? -8.812 13.812 25.469 1 88.69 274 GLY B C 1
ATOM 5553 O O . GLY B 1 274 ? -9.898 14.383 25.562 1 88.69 274 GLY B O 1
ATOM 5554 N N . LEU B 1 275 ? -8.508 12.672 26.094 1 82.62 275 LEU B N 1
ATOM 5555 C CA . LEU B 1 275 ? -9.484 12.008 26.938 1 82.62 275 LEU B CA 1
ATOM 5556 C C . LEU B 1 275 ? -9.68 12.773 28.25 1 82.62 275 LEU B C 1
ATOM 5558 O O . LEU B 1 275 ? -10.812 13.016 28.656 1 82.62 275 LEU B O 1
ATOM 5562 N N . LEU B 1 276 ? -8.617 13.227 28.875 1 82.12 276 LEU B N 1
ATOM 5563 C CA . LEU B 1 276 ? -8.664 13.883 30.188 1 82.12 276 LEU B CA 1
ATOM 5564 C C . LEU B 1 276 ? -9.281 15.273 30.062 1 82.12 276 LEU B C 1
ATOM 5566 O O . LEU B 1 276 ? -10.039 15.695 30.953 1 82.12 276 LEU B O 1
ATOM 5570 N N . PHE B 1 277 ? -8.867 15.961 29.047 1 79.94 277 PHE B N 1
ATOM 5571 C CA . PHE B 1 277 ? -9.383 17.312 28.828 1 79.94 277 PHE B CA 1
ATOM 5572 C C . PHE B 1 277 ? -10.891 17.281 28.594 1 79.94 277 PHE B C 1
ATOM 5574 O O . PHE B 1 277 ? -11.609 18.156 29.062 1 79.94 277 PHE B O 1
ATOM 5581 N N . HIS B 1 278 ? -11.328 16.297 27.859 1 71.5 278 HIS B N 1
ATOM 5582 C CA . HIS B 1 278 ? -12.758 16.125 27.641 1 71.5 278 HIS B CA 1
ATOM 5583 C C . HIS B 1 278 ? -13.477 15.781 28.938 1 71.5 278 HIS B C 1
ATOM 5585 O O . HIS B 1 278 ? -14.555 16.312 29.219 1 71.5 278 HIS B O 1
ATOM 5591 N N . TRP B 1 279 ? -12.844 14.922 29.766 1 65.06 279 TRP B N 1
ATOM 5592 C CA . TRP B 1 279 ? -13.438 14.516 31.047 1 65.06 279 TRP B CA 1
ATOM 5593 C C . TRP B 1 279 ? -13.453 15.68 32.031 1 65.06 279 TRP B C 1
ATOM 5595 O O . TRP B 1 279 ? -14.43 15.867 32.75 1 65.06 279 TRP B O 1
ATOM 5605 N N . GLY B 1 280 ? -12.32 16.375 32.125 1 60.69 280 GLY B N 1
ATOM 5606 C CA . GLY B 1 280 ? -12.203 17.469 33.094 1 60.69 280 GLY B CA 1
ATOM 5607 C C . GLY B 1 280 ? -13.016 18.688 32.688 1 60.69 280 GLY B C 1
ATOM 5608 O O . GLY B 1 280 ? -13.547 19.375 33.562 1 60.69 280 GLY B O 1
ATOM 5609 N N . LEU B 1 281 ? -12.828 19.062 31.391 1 54.56 281 LEU B N 1
ATOM 5610 C CA . LEU B 1 281 ? -13.539 20.266 30.969 1 54.56 281 LEU B CA 1
ATOM 5611 C C . LEU B 1 281 ? -15.008 19.969 30.688 1 54.56 281 LEU B C 1
ATOM 5613 O O . LEU B 1 281 ? -15.664 20.703 29.938 1 54.56 281 LEU B O 1
ATOM 5617 N N . GLY B 1 282 ? -15.344 18.812 31.062 1 49.12 282 GLY B N 1
ATOM 5618 C CA . GLY B 1 282 ? -16.734 18.422 31.031 1 49.12 282 GLY B CA 1
ATOM 5619 C C . GLY B 1 282 ? -17.672 19.469 31.625 1 49.12 282 GLY B C 1
ATOM 5620 O O . GLY B 1 282 ? -18.812 19.625 31.172 1 49.12 282 GLY B O 1
ATOM 5621 N N . TRP B 1 283 ? -17.219 20.125 32.5 1 47.22 283 TRP B N 1
ATOM 5622 C CA . TRP B 1 283 ? -18.031 21.219 33 1 47.22 283 TRP B CA 1
ATOM 5623 C C . TRP B 1 283 ? -18.172 22.344 31.969 1 47.22 283 TRP B C 1
ATOM 5625 O O . TRP B 1 283 ? -19.219 22.969 31.844 1 47.22 283 TRP B O 1
ATOM 5635 N N . LEU B 1 284 ? -17.266 22.641 31.109 1 42.12 284 LEU B N 1
ATOM 5636 C CA . LEU B 1 284 ? -17.281 23.625 30.031 1 42.12 284 LEU B CA 1
ATOM 5637 C C . LEU B 1 284 ? -18.109 23.125 28.859 1 42.12 284 LEU B C 1
ATOM 5639 O O . LEU B 1 284 ? -18.703 23.922 28.125 1 42.12 284 LEU B O 1
ATOM 5643 N N . ASP B 1 285 ? -17.875 21.922 28.531 1 43.19 285 ASP B N 1
ATOM 5644 C CA . ASP B 1 285 ? -18.688 21.344 27.453 1 43.19 285 ASP B CA 1
ATOM 5645 C C . ASP B 1 285 ? -20.156 21.344 27.828 1 43.19 285 ASP B C 1
ATOM 5647 O O . ASP B 1 285 ? -21.031 21.219 26.969 1 43.19 285 ASP B O 1
ATOM 5651 N N . LYS B 1 286 ? -20.5 21.406 29.047 1 43.41 286 LYS B N 1
ATOM 5652 C CA . LYS B 1 286 ? -21.859 21.547 29.516 1 43.41 286 LYS B CA 1
ATOM 5653 C C . LYS B 1 286 ? -22.484 22.859 29.047 1 43.41 286 LYS B C 1
ATOM 5655 O O . LYS B 1 286 ? -23.688 22.938 28.797 1 43.41 286 LYS B O 1
ATOM 5660 N N . ARG B 1 287 ? -21.891 23.953 29.016 1 40.06 287 ARG B N 1
ATOM 5661 C CA . ARG B 1 287 ? -22.547 25.203 28.641 1 40.06 287 ARG B CA 1
ATOM 5662 C C . ARG B 1 287 ? -22.922 25.203 27.156 1 40.06 287 ARG B C 1
ATOM 5664 O O . ARG B 1 287 ? -23.703 26.047 26.719 1 40.06 287 ARG B O 1
ATOM 5671 N N . VAL B 1 288 ? -22.125 24.734 26.297 1 36.25 288 VAL B N 1
ATOM 5672 C CA . VAL B 1 288 ? -22.469 24.828 24.875 1 36.25 288 VAL B CA 1
ATOM 5673 C C . VAL B 1 288 ? -23.609 23.859 24.562 1 36.25 288 VAL B C 1
ATOM 5675 O O . VAL B 1 288 ? -24.312 24.016 23.562 1 36.25 288 VAL B O 1
ATOM 5678 N N . SER B 1 289 ? -23.688 22.656 25.203 1 37.16 289 SER B N 1
ATOM 5679 C CA . SER B 1 289 ? -24.797 21.797 24.797 1 37.16 289 SER B CA 1
ATOM 5680 C C . SER B 1 289 ? -26.094 22.203 25.5 1 37.16 289 SER B C 1
ATOM 5682 O O . SER B 1 289 ? -26.219 22.062 26.719 1 37.16 289 SER B O 1
ATOM 5684 N N . THR B 1 290 ? -26.609 23.297 25.281 1 33.59 290 THR B N 1
ATOM 5685 C CA . THR B 1 290 ? -27.969 23.562 25.75 1 33.59 290 THR B CA 1
ATOM 5686 C C . THR B 1 290 ? -28.828 22.312 25.656 1 33.59 290 THR B C 1
ATOM 5688 O O . THR B 1 290 ? -29.922 22.266 26.234 1 33.59 290 THR B O 1
ATOM 5691 N N . GLU B 1 291 ? -29.188 21.812 24.375 1 34.75 291 GLU B N 1
ATOM 5692 C CA . GLU B 1 291 ? -30.172 20.766 24.172 1 34.75 291 GLU B CA 1
ATOM 5693 C C . GLU B 1 291 ? -29.75 19.469 24.844 1 34.75 291 GLU B C 1
ATOM 5695 O O . GLU B 1 291 ? -28.547 19.219 25.016 1 34.75 291 GLU B O 1
ATOM 5700 N N . PRO B 1 292 ? -30.719 18.719 25.594 1 33.69 292 PRO B N 1
ATOM 5701 C CA . PRO B 1 292 ? -30.547 17.438 26.297 1 33.69 292 PRO B CA 1
ATOM 5702 C C . PRO B 1 292 ? -29.5 16.547 25.641 1 33.69 292 PRO B C 1
ATOM 5704 O O . PRO B 1 292 ? -29.344 15.391 26.016 1 33.69 292 PRO B O 1
ATOM 5707 N N . ASP B 1 293 ? -29.234 16.734 24.359 1 34.06 293 ASP B N 1
ATOM 5708 C CA . ASP B 1 293 ? -28.375 15.688 23.828 1 34.06 293 ASP B CA 1
ATOM 5709 C C . ASP B 1 293 ? -27.047 15.633 24.578 1 34.06 293 ASP B C 1
ATOM 5711 O O . ASP B 1 293 ? -26.266 16.594 24.562 1 34.06 293 ASP B O 1
ATOM 5715 N N . THR B 1 294 ? -27.031 15.172 25.828 1 33.94 294 THR B N 1
ATOM 5716 C CA . THR B 1 294 ? -26.203 14.578 26.875 1 33.94 294 THR B CA 1
ATOM 5717 C C . THR B 1 294 ? -24.938 13.961 26.281 1 33.94 294 THR B C 1
ATOM 5719 O O . THR B 1 294 ? -24.25 13.188 26.953 1 33.94 294 THR B O 1
ATOM 5722 N N . LEU B 1 295 ? -24.859 13.953 25.078 1 35.56 295 LEU B N 1
ATOM 5723 C CA . LEU B 1 295 ? -23.734 13.289 24.453 1 35.56 295 LEU B CA 1
ATOM 5724 C C . LEU B 1 295 ? -22.406 13.883 24.922 1 35.56 295 LEU B C 1
ATOM 5726 O O . LEU B 1 295 ? -21.359 13.609 24.359 1 35.56 295 LEU B O 1
ATOM 5730 N N . ILE B 1 296 ? -22.5 14.836 25.781 1 39.44 296 ILE B N 1
ATOM 5731 C CA . ILE B 1 296 ? -21.266 15.5 26.188 1 39.44 296 ILE B CA 1
ATOM 5732 C C . ILE B 1 296 ? -20.359 14.5 26.906 1 39.44 296 ILE B C 1
ATOM 5734 O O . ILE B 1 296 ? -19.141 14.703 26.984 1 39.44 296 ILE B O 1
ATOM 5738 N N . HIS B 1 297 ? -21.047 13.805 27.797 1 37.75 297 HIS B N 1
ATOM 5739 C CA . HIS B 1 297 ? -20.266 12.953 28.688 1 37.75 297 HIS B CA 1
ATOM 5740 C C . HIS B 1 297 ? -19.844 11.664 27.969 1 37.75 297 HIS B C 1
ATOM 5742 O O . HIS B 1 297 ? -19.156 10.828 28.547 1 37.75 297 HIS B O 1
ATOM 5748 N N . ILE B 1 298 ? -20.859 11.25 27.031 1 39.06 298 ILE B N 1
ATOM 5749 C CA . ILE B 1 298 ? -20.656 9.875 26.578 1 39.06 298 ILE B CA 1
ATOM 5750 C C . ILE B 1 298 ? -19.328 9.758 25.844 1 39.06 298 ILE B C 1
ATOM 5752 O O . ILE B 1 298 ? -18.5 8.898 26.172 1 39.06 298 ILE B O 1
ATOM 5756 N N . PRO B 1 299 ? -19.25 9.289 24.375 1 47.88 299 PRO B N 1
ATOM 5757 C CA . PRO B 1 299 ? -18.438 8.219 23.781 1 47.88 299 PRO B CA 1
ATOM 5758 C C . PRO B 1 299 ? -17 8.648 23.531 1 47.88 299 PRO B C 1
ATOM 5760 O O . PRO B 1 299 ? -16.75 9.539 22.703 1 47.88 299 PRO B O 1
ATOM 5763 N N . SER B 1 300 ? -15.961 8.781 24.609 1 69 300 SER B N 1
ATOM 5764 C CA . SER B 1 300 ? -14.586 8.922 25.078 1 69 300 SER B CA 1
ATOM 5765 C C . SER B 1 300 ? -13.602 8.398 24.031 1 69 300 SER B C 1
ATOM 5767 O O . SER B 1 300 ? -12.539 8.992 23.828 1 69 300 SER B O 1
ATOM 5769 N N . ILE B 1 301 ? -14.141 7.691 23.266 1 78.06 301 ILE B N 1
ATOM 5770 C CA . ILE B 1 301 ? -13.141 7.074 22.391 1 78.06 301 ILE B CA 1
ATOM 5771 C C . ILE B 1 301 ? -12.828 8.008 21.219 1 78.06 301 ILE B C 1
ATOM 5773 O O . ILE B 1 301 ? -11.688 8.062 20.75 1 78.06 301 ILE B O 1
ATOM 5777 N N . GLN B 1 302 ? -13.867 8.883 20.875 1 81.12 302 GLN B N 1
ATOM 5778 C CA . GLN B 1 302 ? -13.625 9.82 19.781 1 81.12 302 GLN B CA 1
ATOM 5779 C C . GLN B 1 302 ? -12.586 10.867 20.188 1 81.12 302 GLN B C 1
ATOM 5781 O O . GLN B 1 302 ? -11.703 11.211 19.391 1 81.12 302 GLN B O 1
ATOM 5786 N N . GLU B 1 303 ? -12.805 11.383 21.391 1 84 303 GLU B N 1
ATOM 5787 C CA . GLU B 1 303 ? -11.867 12.391 21.875 1 84 303 GLU B CA 1
ATOM 5788 C C . GLU B 1 303 ? -10.453 11.82 21.984 1 84 303 GLU B C 1
ATOM 5790 O O . GLU B 1 303 ? -9.477 12.516 21.703 1 84 303 GLU B O 1
ATOM 5795 N N . PHE B 1 304 ? -10.422 10.625 22.453 1 87.44 304 PHE B N 1
ATOM 5796 C CA . PHE B 1 304 ? -9.133 9.961 22.531 1 87.44 304 PHE B CA 1
ATOM 5797 C C . PHE B 1 304 ? -8.516 9.82 21.141 1 87.44 304 PHE B C 1
ATOM 5799 O O . PHE B 1 304 ? -7.348 10.172 20.938 1 87.44 304 PHE B O 1
ATOM 5806 N N . CYS B 1 305 ? -9.312 9.289 20.172 1 90.25 305 CYS B N 1
ATOM 5807 C CA . CYS B 1 305 ? -8.812 9.078 18.828 1 90.25 305 CYS B CA 1
ATOM 5808 C C . CYS B 1 305 ? -8.414 10.398 18.172 1 90.25 305 CYS B C 1
ATOM 5810 O O . CYS B 1 305 ? -7.367 10.484 17.531 1 90.25 305 CYS B O 1
ATOM 5812 N N . ASP B 1 306 ? -9.195 11.422 18.391 1 89.75 306 ASP B N 1
ATOM 5813 C CA . ASP B 1 306 ? -8.875 12.734 17.844 1 89.75 306 ASP B CA 1
ATOM 5814 C C . ASP B 1 306 ? -7.602 13.289 18.484 1 89.75 306 ASP B C 1
ATOM 5816 O O . ASP B 1 306 ? -6.797 13.938 17.797 1 89.75 306 ASP B O 1
ATOM 5820 N N . GLY B 1 307 ? -7.527 13.094 19.75 1 93.69 307 GLY B N 1
ATOM 5821 C CA . GLY B 1 307 ? -6.32 13.531 20.438 1 93.69 307 GLY B CA 1
ATOM 5822 C C . GLY B 1 307 ? -5.066 12.836 19.938 1 93.69 307 GLY B C 1
ATOM 5823 O O . GLY B 1 307 ? -4.02 13.469 19.797 1 93.69 307 GLY B O 1
ATOM 5824 N N . VAL B 1 308 ? -5.172 11.531 19.688 1 96.25 308 VAL B N 1
ATOM 5825 C CA . VAL B 1 308 ? -4.059 10.773 19.141 1 96.25 308 VAL B CA 1
ATOM 5826 C C . VAL B 1 308 ? -3.648 11.375 17.797 1 96.25 308 VAL B C 1
ATOM 5828 O O . VAL B 1 308 ? -2.471 11.664 17.562 1 96.25 308 VAL B O 1
ATOM 5831 N N . ILE B 1 309 ? -4.605 11.617 16.938 1 96.5 309 ILE B N 1
ATOM 5832 C CA . ILE B 1 309 ? -4.32 12.102 15.594 1 96.5 309 ILE B CA 1
ATOM 5833 C C . ILE B 1 309 ? -3.768 13.523 15.664 1 96.5 309 ILE B C 1
ATOM 5835 O O . ILE B 1 309 ? -2.809 13.859 14.961 1 96.5 309 ILE B O 1
ATOM 5839 N N . ALA B 1 310 ? -4.328 14.297 16.531 1 97.19 310 ALA B N 1
ATOM 5840 C CA . ALA B 1 310 ? -3.824 15.656 16.703 1 97.19 310 ALA B CA 1
ATOM 5841 C C . ALA B 1 310 ? -2.361 15.648 17.141 1 97.19 310 ALA B C 1
ATOM 5843 O O . ALA B 1 310 ? -1.555 16.438 16.641 1 97.19 310 ALA B O 1
ATOM 5844 N N . GLY B 1 311 ? -2.061 14.828 18.094 1 98.12 311 GLY B N 1
ATOM 5845 C CA . GLY B 1 311 ? -0.681 14.688 18.531 1 98.12 311 GLY B CA 1
ATOM 5846 C C . GLY B 1 311 ? 0.252 14.234 17.422 1 98.12 311 GLY B C 1
ATOM 5847 O O . GLY B 1 311 ? 1.36 14.758 17.281 1 98.12 311 GLY B O 1
ATOM 5848 N N . LEU B 1 312 ? -0.177 13.227 16.656 1 98.5 312 LEU B N 1
ATOM 5849 C CA . LEU B 1 312 ? 0.601 12.727 15.531 1 98.5 312 LEU B CA 1
ATOM 5850 C C . LEU B 1 312 ? 0.846 13.828 14.508 1 98.5 312 LEU B C 1
ATOM 5852 O O . LEU B 1 312 ? 1.969 13.992 14.023 1 98.5 312 LEU B O 1
ATOM 5856 N N . VAL B 1 313 ? -0.177 14.609 14.188 1 98.44 313 VAL B N 1
ATOM 5857 C CA . VAL B 1 313 ? -0.079 15.688 13.203 1 98.44 313 VAL B CA 1
ATOM 5858 C C . VAL B 1 313 ? 0.851 16.781 13.727 1 98.44 313 VAL B C 1
ATOM 5860 O O . VAL B 1 313 ? 1.736 17.25 13.008 1 98.44 313 VAL B O 1
ATOM 5863 N N . ALA B 1 314 ? 0.766 17.078 14.93 1 98.75 314 ALA B N 1
ATOM 5864 C CA . ALA B 1 314 ? 1.522 18.203 15.5 1 98.75 314 ALA B CA 1
ATOM 5865 C C . ALA B 1 314 ? 3.014 17.875 15.555 1 98.75 314 ALA B C 1
ATOM 5867 O O . ALA B 1 314 ? 3.854 18.766 15.375 1 98.75 314 ALA B O 1
ATOM 5868 N N . ILE B 1 315 ? 3.355 16.641 15.789 1 98.81 315 ILE B N 1
ATOM 5869 C CA . ILE B 1 315 ? 4.766 16.297 15.938 1 98.81 315 ILE B CA 1
ATOM 5870 C C . ILE B 1 315 ? 5.395 16.062 14.562 1 98.81 315 ILE B C 1
ATOM 5872 O O . ILE B 1 315 ? 6.621 16.016 14.438 1 98.81 315 ILE B O 1
ATOM 5876 N N . THR B 1 316 ? 4.645 15.938 13.547 1 98.69 316 THR B N 1
ATOM 5877 C CA . THR B 1 316 ? 5.07 15.523 12.219 1 98.69 316 THR B CA 1
ATOM 5878 C C . THR B 1 316 ? 6.145 16.469 11.68 1 98.69 316 THR B C 1
ATOM 5880 O O . THR B 1 316 ? 7.203 16.016 11.227 1 98.69 316 THR B O 1
ATOM 5883 N N . PRO B 1 317 ? 6 17.797 11.75 1 98.5 317 PRO B N 1
ATOM 5884 C CA . PRO B 1 317 ? 7.066 18.656 11.219 1 98.5 317 PRO B CA 1
ATOM 5885 C C . PRO B 1 317 ? 8.305 18.672 12.109 1 98.5 317 PRO B C 1
ATOM 5887 O O . PRO B 1 317 ? 9.383 19.078 11.672 1 98.5 317 PRO B O 1
ATOM 5890 N N . ALA B 1 318 ? 8.234 18.172 13.336 1 98.44 318 ALA B N 1
ATOM 5891 C CA . ALA B 1 318 ? 9.281 18.359 14.336 1 98.44 318 ALA B CA 1
ATOM 5892 C C . ALA B 1 318 ? 9.977 17.031 14.641 1 98.44 318 ALA B C 1
ATOM 5894 O O . ALA B 1 318 ? 11.055 17.016 15.234 1 98.44 318 ALA B O 1
ATOM 5895 N N . ALA B 1 319 ? 9.453 15.906 14.219 1 98.25 319 ALA B N 1
ATOM 5896 C CA . ALA B 1 319 ? 9.812 14.586 14.719 1 98.25 319 ALA B CA 1
ATOM 5897 C C . ALA B 1 319 ? 11.305 14.328 14.562 1 98.25 319 ALA B C 1
ATOM 5899 O O . ALA B 1 319 ? 11.914 13.617 15.367 1 98.25 319 ALA B O 1
ATOM 5900 N N . GLY B 1 320 ? 11.938 14.906 13.594 1 96.25 320 GLY B N 1
ATOM 5901 C CA . GLY B 1 320 ? 13.359 14.711 13.359 1 96.25 320 GLY B CA 1
ATOM 5902 C C . GLY B 1 320 ? 14.195 15.914 13.727 1 96.25 320 GLY B C 1
ATOM 5903 O O . GLY B 1 320 ? 15.414 15.922 13.516 1 96.25 320 GLY B O 1
ATOM 5904 N N . TYR B 1 321 ? 13.57 16.922 14.281 1 96.38 321 TYR B N 1
ATOM 5905 C CA . TYR B 1 321 ? 14.289 18.156 14.602 1 96.38 321 TYR B CA 1
ATOM 5906 C C . TYR B 1 321 ? 14.359 18.375 16.109 1 96.38 321 TYR B C 1
ATOM 5908 O O . TYR B 1 321 ? 15.203 19.125 16.594 1 96.38 321 TYR B O 1
ATOM 5916 N N . VAL B 1 322 ? 13.445 17.75 16.859 1 97 322 VAL B N 1
ATOM 5917 C CA . VAL B 1 322 ? 13.32 18.094 18.266 1 97 322 VAL B CA 1
ATOM 5918 C C . VAL B 1 322 ? 13.711 16.891 19.125 1 97 322 VAL B C 1
ATOM 5920 O O . VAL B 1 322 ? 13.406 15.742 18.781 1 97 322 VAL B O 1
ATOM 5923 N N . PRO B 1 323 ? 14.391 17.156 20.25 1 95.25 323 PRO B N 1
ATOM 5924 C CA . PRO B 1 323 ? 14.648 16.047 21.156 1 95.25 323 PRO B CA 1
ATOM 5925 C C . PRO B 1 323 ? 13.375 15.344 21.609 1 95.25 323 PRO B C 1
ATOM 5927 O O . PRO B 1 323 ? 12.359 16 21.875 1 95.25 323 PRO B O 1
ATOM 5930 N N . VAL B 1 324 ? 13.414 14.062 21.75 1 96.12 324 VAL B N 1
ATOM 5931 C CA . VAL B 1 324 ? 12.266 13.219 22.047 1 96.12 324 VAL B CA 1
ATOM 5932 C C . VAL B 1 324 ? 11.625 13.68 23.359 1 96.12 324 VAL B C 1
ATOM 5934 O O . VAL B 1 324 ? 10.406 13.609 23.516 1 96.12 324 VAL B O 1
ATOM 5937 N N . LYS B 1 325 ? 12.43 14.18 24.266 1 95.31 325 LYS B N 1
ATOM 5938 C CA . LYS B 1 325 ? 11.922 14.555 25.578 1 95.31 325 LYS B CA 1
ATOM 5939 C C . LYS B 1 325 ? 10.859 15.648 25.469 1 95.31 325 LYS B C 1
ATOM 5941 O O . LYS B 1 325 ? 10.016 15.797 26.359 1 95.31 325 LYS B O 1
ATOM 5946 N N . TYR B 1 326 ? 10.797 16.422 24.359 1 97.62 326 TYR B N 1
ATOM 5947 C CA . TYR B 1 326 ? 9.844 17.516 24.203 1 97.62 326 TYR B CA 1
ATOM 5948 C C . TYR B 1 326 ? 8.672 17.094 23.328 1 97.62 326 TYR B C 1
ATOM 5950 O O . TYR B 1 326 ? 7.707 17.844 23.156 1 97.62 326 TYR B O 1
ATOM 5958 N N . ALA B 1 327 ? 8.664 15.906 22.719 1 98.12 327 ALA B N 1
ATOM 5959 C CA . ALA B 1 327 ? 7.633 15.445 21.781 1 98.12 327 ALA B CA 1
ATOM 5960 C C . ALA B 1 327 ? 6.262 15.414 22.453 1 98.12 327 ALA B C 1
ATOM 5962 O O . ALA B 1 327 ? 5.258 15.766 21.844 1 98.12 327 ALA B O 1
ATOM 5963 N N . PRO B 1 328 ? 6.18 15.047 23.781 1 96.44 328 PRO B N 1
ATOM 5964 C CA . PRO B 1 328 ? 4.863 15.031 24.422 1 96.44 328 PRO B CA 1
ATOM 5965 C C . PRO B 1 328 ? 4.223 16.422 24.469 1 96.44 328 PRO B C 1
ATOM 5967 O O . PRO B 1 328 ? 2.994 16.531 24.469 1 96.44 328 PRO B O 1
ATOM 5970 N N . ILE B 1 329 ? 4.973 17.5 24.469 1 98.12 329 ILE B N 1
ATOM 5971 C CA . ILE B 1 329 ? 4.438 18.859 24.453 1 98.12 329 ILE B CA 1
ATOM 5972 C C . ILE B 1 329 ? 3.635 19.078 23.172 1 98.12 329 ILE B C 1
ATOM 5974 O O . ILE B 1 329 ? 2.551 19.672 23.203 1 98.12 329 ILE B O 1
ATOM 5978 N N . PHE B 1 330 ? 4.121 18.609 22.062 1 98.62 330 PHE B N 1
ATOM 5979 C CA . PHE B 1 330 ? 3.414 18.703 20.797 1 98.62 330 PHE B CA 1
ATOM 5980 C C . PHE B 1 330 ? 2.09 17.953 20.859 1 98.62 330 PHE B C 1
ATOM 5982 O O . PHE B 1 330 ? 1.074 18.438 20.344 1 98.62 330 PHE B O 1
ATOM 5989 N N . GLY B 1 331 ? 2.127 16.734 21.547 1 98.38 331 GLY B N 1
ATOM 5990 C CA . GLY B 1 331 ? 0.901 15.969 21.703 1 98.38 331 GLY B CA 1
ATOM 5991 C C . GLY B 1 331 ? -0.142 16.688 22.547 1 98.38 331 GLY B C 1
ATOM 5992 O O . GLY B 1 331 ? -1.308 16.766 22.156 1 98.38 331 GLY B O 1
ATOM 5993 N N . VAL B 1 332 ? 0.288 17.266 23.625 1 96.56 332 VAL B N 1
ATOM 5994 C CA . VAL B 1 332 ? -0.615 17.906 24.562 1 96.56 332 VAL B CA 1
ATOM 5995 C C . VAL B 1 332 ? -1.168 19.188 23.938 1 96.56 332 VAL B C 1
ATOM 5997 O O . VAL B 1 332 ? -2.385 19.391 23.875 1 96.56 332 VAL B O 1
ATOM 6000 N N . VAL B 1 333 ? -0.316 20.047 23.453 1 97.62 333 VAL B N 1
ATOM 6001 C CA . VAL B 1 333 ? -0.728 21.328 22.891 1 97.62 333 VAL B CA 1
ATOM 6002 C C . VAL B 1 333 ? -1.557 21.094 21.641 1 97.62 333 VAL B C 1
ATOM 6004 O O . VAL B 1 333 ? -2.574 21.75 21.422 1 97.62 333 VAL B O 1
ATOM 6007 N N . GLY B 1 334 ? -1.071 20.109 20.812 1 97.62 334 GLY B N 1
ATOM 6008 C CA . GLY B 1 334 ? -1.824 19.766 19.625 1 97.62 334 GLY B CA 1
ATOM 6009 C C . GLY B 1 334 ? -3.244 19.328 19.922 1 97.62 334 GLY B C 1
ATOM 6010 O O . GLY B 1 334 ? -4.195 19.812 19.312 1 97.62 334 GLY B O 1
ATOM 6011 N N . ALA B 1 335 ? -3.393 18.438 20.891 1 95.31 335 ALA B N 1
ATOM 6012 C CA . ALA B 1 335 ? -4.707 17.906 21.219 1 95.31 335 ALA B CA 1
ATOM 6013 C C . ALA B 1 335 ? -5.625 18.984 21.766 1 95.31 335 ALA B C 1
ATOM 6015 O O . ALA B 1 335 ? -6.793 19.078 21.375 1 95.31 335 ALA B O 1
ATOM 6016 N N . ILE B 1 336 ? -5.152 19.875 22.562 1 93.94 336 ILE B N 1
ATOM 6017 C CA . ILE B 1 336 ? -5.949 20.922 23.203 1 93.94 336 ILE B CA 1
ATOM 6018 C C . ILE B 1 336 ? -6.352 21.969 22.172 1 93.94 336 ILE B C 1
ATOM 6020 O O . ILE B 1 336 ? -7.535 22.297 22.047 1 93.94 336 ILE B O 1
ATOM 6024 N N . LEU B 1 337 ? -5.438 22.469 21.469 1 94.94 337 LEU B N 1
ATOM 6025 C CA . LEU B 1 337 ? -5.719 23.578 20.547 1 94.94 337 LEU B CA 1
ATOM 6026 C C . LEU B 1 337 ? -6.555 23.094 19.359 1 94.94 337 LEU B C 1
ATOM 6028 O O . LEU B 1 337 ? -7.387 23.844 18.844 1 94.94 337 LEU B O 1
ATOM 6032 N N . CYS B 1 338 ? -6.266 21.875 18.891 1 93 338 CYS B N 1
ATOM 6033 C CA . CYS B 1 338 ? -7.098 21.344 17.812 1 93 338 CYS B CA 1
ATOM 6034 C C . CYS B 1 338 ? -8.539 21.172 18.266 1 93 338 CYS B C 1
ATOM 6036 O O . CYS B 1 338 ? -9.477 21.406 17.5 1 93 338 CYS B O 1
ATOM 6038 N N . LYS B 1 339 ? -8.75 20.75 19.484 1 88.38 339 LYS B N 1
ATOM 6039 C CA . LYS B 1 339 ? -10.102 20.641 20.031 1 88.38 339 LYS B CA 1
ATOM 6040 C C . LYS B 1 339 ? -10.781 22 20.109 1 88.38 339 LYS B C 1
ATOM 6042 O O . LYS B 1 339 ? -11.945 22.156 19.734 1 88.38 339 LYS B O 1
ATOM 6047 N N . ILE B 1 340 ? -10.078 22.969 20.578 1 88.06 340 ILE B N 1
ATOM 6048 C CA . ILE B 1 340 ? -10.609 24.328 20.656 1 88.06 340 ILE B CA 1
ATOM 6049 C C . ILE B 1 340 ? -10.953 24.828 19.25 1 88.06 340 ILE B C 1
ATOM 6051 O O . ILE B 1 340 ? -12.023 25.422 19.047 1 88.06 340 ILE B O 1
ATOM 6055 N N . LEU B 1 341 ? -10.047 24.562 18.375 1 88.69 341 LEU B N 1
ATOM 6056 C CA . LEU B 1 341 ? -10.281 24.984 17 1 88.69 341 LEU B CA 1
ATOM 6057 C C . LEU B 1 341 ? -11.516 24.281 16.422 1 88.69 341 LEU B C 1
ATOM 6059 O O . LEU B 1 341 ? -12.281 24.891 15.68 1 88.69 341 LEU B O 1
ATOM 6063 N N . ARG B 1 342 ? -11.617 23.047 16.703 1 83.75 342 ARG B N 1
ATOM 6064 C CA . ARG B 1 342 ? -12.797 22.297 16.25 1 83.75 342 ARG B CA 1
ATOM 6065 C C . ARG B 1 342 ? -14.078 22.938 16.781 1 83.75 342 ARG B C 1
ATOM 6067 O O . ARG B 1 342 ? -15.062 23.062 16.062 1 83.75 342 ARG B O 1
ATOM 6074 N N . MET B 1 343 ? -14.078 23.359 18.016 1 78.38 343 MET B N 1
ATOM 6075 C CA . MET B 1 343 ? -15.242 24 18.641 1 78.38 343 MET B CA 1
ATOM 6076 C C . MET B 1 343 ? -15.547 25.344 18 1 78.38 343 MET B C 1
ATOM 6078 O O . MET B 1 343 ? -16.703 25.688 17.797 1 78.38 343 MET B O 1
ATOM 6082 N N . VAL B 1 344 ? -14.555 25.984 17.656 1 80.44 344 VAL B N 1
ATOM 6083 C CA . VAL B 1 344 ? -14.727 27.281 17.047 1 80.44 344 VAL B CA 1
ATOM 6084 C C . VAL B 1 344 ? -15.234 27.125 15.609 1 80.44 344 VAL B C 1
ATOM 6086 O O . VAL B 1 344 ? -16.109 27.875 15.164 1 80.44 344 VAL B O 1
ATOM 6089 N N . MET B 1 345 ? -14.633 26.156 14.953 1 76.62 345 MET B N 1
ATOM 6090 C CA . MET B 1 345 ? -14.969 25.953 13.547 1 76.62 345 MET B CA 1
ATOM 6091 C C . MET B 1 345 ? -16.406 25.438 13.398 1 76.62 345 MET B C 1
ATOM 6093 O O . MET B 1 345 ? -17.047 25.672 12.383 1 76.62 345 MET B O 1
ATOM 6097 N N . TYR B 1 346 ? -16.859 24.656 14.367 1 68.31 346 TYR B N 1
ATOM 6098 C CA . TYR B 1 346 ? -18.25 24.219 14.344 1 68.31 346 TYR B CA 1
ATOM 6099 C C . TYR B 1 346 ? -19.188 25.406 14.266 1 68.31 346 TYR B C 1
ATOM 6101 O O . TYR B 1 346 ? -20.266 25.328 13.68 1 68.31 346 TYR B O 1
ATOM 6109 N N . SER B 1 347 ? -18.734 26.469 14.805 1 69.56 347 SER B N 1
ATOM 6110 C CA . SER B 1 347 ? -19.578 27.656 14.82 1 69.56 347 SER B CA 1
ATOM 6111 C C . SER B 1 347 ? -19.391 28.484 13.555 1 69.56 347 SER B C 1
ATOM 6113 O O . SER B 1 347 ? -20.328 29.125 13.078 1 69.56 347 SER B O 1
ATOM 6115 N N . VAL B 1 348 ? -18.266 28.422 12.977 1 70.12 348 VAL B N 1
ATOM 6116 C CA . VAL B 1 348 ? -17.922 29.328 11.875 1 70.12 348 VAL B CA 1
ATOM 6117 C C . VAL B 1 348 ? -18.109 28.609 10.539 1 70.12 348 VAL B C 1
ATOM 6119 O O . VAL B 1 348 ? -18.531 29.219 9.555 1 70.12 348 VAL B O 1
ATOM 6122 N N . LEU B 1 349 ? -17.641 27.312 10.492 1 63.56 349 LEU B N 1
ATOM 6123 C CA . LEU B 1 349 ? -17.703 26.547 9.258 1 63.56 349 LEU B CA 1
ATOM 6124 C C . LEU B 1 349 ? -18.391 25.203 9.477 1 63.56 349 LEU B C 1
ATOM 6126 O O . LEU B 1 349 ? -17.734 24.188 9.695 1 63.56 349 LEU B O 1
ATOM 6130 N N . PRO B 1 350 ? -19.703 25.266 9.383 1 57.94 350 PRO B N 1
ATOM 6131 C CA . PRO B 1 350 ? -20.453 24.047 9.656 1 57.94 350 PRO B CA 1
ATOM 6132 C C . PRO B 1 350 ? -20.094 22.906 8.719 1 57.94 350 PRO B C 1
ATOM 6134 O O . PRO B 1 350 ? -20.422 21.75 8.992 1 57.94 350 PRO B O 1
ATOM 6137 N N . ALA B 1 351 ? -19.234 23.266 7.766 1 57.47 351 ALA B N 1
ATOM 6138 C CA . ALA B 1 351 ? -18.891 22.25 6.766 1 57.47 351 ALA B CA 1
ATOM 6139 C C . ALA B 1 351 ? -17.781 21.328 7.27 1 57.47 351 ALA B C 1
ATOM 6141 O O . ALA B 1 351 ? -17.594 20.234 6.73 1 57.47 351 ALA B O 1
ATOM 6142 N N . ASP B 1 352 ? -17.094 21.688 8.344 1 58.56 352 ASP B N 1
ATOM 6143 C CA . ASP B 1 352 ? -15.945 20.891 8.781 1 58.56 352 ASP B CA 1
ATOM 6144 C C . ASP B 1 352 ? -16.344 19.922 9.883 1 58.56 352 ASP B C 1
ATOM 6146 O O . ASP B 1 352 ? -15.742 19.891 10.961 1 58.56 352 ASP B O 1
ATOM 6150 N N . LYS B 1 353 ? -17.219 19.094 9.578 1 58.62 353 LYS B N 1
ATOM 6151 C CA . LYS B 1 353 ? -17.703 18.172 10.609 1 58.62 353 LYS B CA 1
ATOM 6152 C C . LYS B 1 353 ? -16.719 17.047 10.852 1 58.62 353 LYS B C 1
ATOM 6154 O O . LYS B 1 353 ? -16.703 16.438 11.93 1 58.62 353 LYS B O 1
ATOM 6159 N N . LEU B 1 354 ? -15.891 16.844 9.859 1 60.84 354 LEU B N 1
ATOM 6160 C CA . LEU B 1 354 ? -14.922 15.758 10.023 1 60.84 354 LEU B CA 1
ATOM 6161 C C . LEU B 1 354 ? -13.664 16.266 10.734 1 60.84 354 LEU B C 1
ATOM 6163 O O . LEU B 1 354 ? -12.727 15.492 10.961 1 60.84 354 LEU B O 1
ATOM 6167 N N . ALA B 1 355 ? -13.695 17.469 11.18 1 70 355 ALA B N 1
ATOM 6168 C CA . ALA B 1 355 ? -12.625 18.109 11.938 1 70 355 ALA B CA 1
ATOM 6169 C C . ALA B 1 355 ? -11.289 18.031 11.195 1 70 355 ALA B C 1
ATOM 6171 O O . ALA B 1 355 ? -10.234 17.891 11.812 1 70 355 ALA B O 1
ATOM 6172 N N . ILE B 1 356 ? -11.352 17.906 9.859 1 78.06 356 ILE B N 1
ATOM 6173 C CA . ILE B 1 356 ? -10.133 17.781 9.062 1 78.06 356 ILE B CA 1
ATOM 6174 C C . ILE B 1 356 ? -9.344 19.094 9.141 1 78.06 356 ILE B C 1
ATOM 6176 O O . ILE B 1 356 ? -8.125 19.078 9.312 1 78.06 356 ILE B O 1
ATOM 6180 N N . PHE B 1 357 ? -10.047 20.188 9.062 1 85.38 357 PHE B N 1
ATOM 6181 C CA . PHE B 1 357 ? -9.344 21.469 9.172 1 85.38 357 PHE B CA 1
ATOM 6182 C C . PHE B 1 357 ? -8.742 21.625 10.555 1 85.38 357 PHE B C 1
ATOM 6184 O O . PHE B 1 357 ? -7.559 21.953 10.688 1 85.38 357 PHE B O 1
ATOM 6191 N N . ALA B 1 358 ? -9.531 21.375 11.516 1 87.5 358 ALA B N 1
ATOM 6192 C CA . ALA B 1 358 ? -9.094 21.609 12.891 1 87.5 358 ALA B CA 1
ATOM 6193 C C . ALA B 1 358 ? -7.914 20.703 13.242 1 87.5 358 ALA B C 1
ATOM 6195 O O . ALA B 1 358 ? -6.941 21.141 13.859 1 87.5 358 ALA B O 1
ATOM 6196 N N . VAL B 1 359 ? -7.988 19.5 12.797 1 90.56 359 VAL B N 1
ATOM 6197 C CA . VAL B 1 359 ? -7.004 18.531 13.258 1 90.56 359 VAL B CA 1
ATOM 6198 C C . VAL B 1 359 ? -5.785 18.547 12.336 1 90.56 359 VAL B C 1
ATOM 6200 O O . VAL B 1 359 ? -4.645 18.562 12.805 1 90.56 359 VAL B O 1
ATOM 6203 N N . HIS B 1 360 ? -5.98 18.609 11.039 1 93.69 360 HIS B N 1
ATOM 6204 C CA . HIS B 1 360 ? -4.844 18.531 10.133 1 93.69 360 HIS B CA 1
ATOM 6205 C C . HIS B 1 360 ? -4.254 19.906 9.859 1 93.69 360 HIS B C 1
ATOM 6207 O O . HIS B 1 360 ? -3.062 20.141 10.094 1 93.69 360 HIS B O 1
ATOM 6213 N N . ALA B 1 361 ? -5.09 20.859 9.461 1 94.94 361 ALA B N 1
ATOM 6214 C CA . ALA B 1 361 ? -4.539 22.203 9.281 1 94.94 361 ALA B CA 1
ATOM 6215 C C . ALA B 1 361 ? -4.098 22.797 10.617 1 94.94 361 ALA B C 1
ATOM 6217 O O . ALA B 1 361 ? -2.982 23.312 10.742 1 94.94 361 ALA B O 1
ATOM 6218 N N . GLY B 1 362 ? -5.02 22.75 11.586 1 95.75 362 GLY B N 1
ATOM 6219 C CA . GLY B 1 362 ? -4.676 23.266 12.906 1 95.75 362 GLY B CA 1
ATOM 6220 C C . GLY B 1 362 ? -3.469 22.578 13.516 1 95.75 362 GLY B C 1
ATOM 6221 O O . GLY B 1 362 ? -2.551 23.25 14 1 95.75 362 GLY B O 1
ATOM 6222 N N . GLY B 1 363 ? -3.461 21.234 13.484 1 97.62 363 GLY B N 1
ATOM 6223 C CA . GLY B 1 363 ? -2.334 20.484 14.023 1 97.62 363 GLY B CA 1
ATOM 6224 C C . GLY B 1 363 ? -1.027 20.781 13.312 1 97.62 363 GLY B C 1
ATOM 6225 O O . GLY B 1 363 ? 0.019 20.906 13.953 1 97.62 363 GLY B O 1
ATOM 6226 N N . GLY B 1 364 ? -1.09 20.844 11.984 1 98.38 364 GLY B N 1
ATOM 6227 C CA . GLY B 1 364 ? 0.091 21.188 11.211 1 98.38 364 GLY B CA 1
ATOM 6228 C C . GLY B 1 364 ? 0.642 22.562 11.57 1 98.38 364 GLY B C 1
ATOM 6229 O O . GLY B 1 364 ? 1.854 22.734 11.711 1 98.38 364 GLY B O 1
ATOM 6230 N N . ILE B 1 365 ? -0.241 23.547 11.766 1 98.12 365 ILE B N 1
ATOM 6231 C CA . ILE B 1 365 ? 0.144 24.906 12.117 1 98.12 365 ILE B CA 1
ATOM 6232 C C . ILE B 1 365 ? 0.806 24.906 13.5 1 98.12 365 ILE B C 1
ATOM 6234 O O . ILE B 1 365 ? 1.888 25.469 13.672 1 98.12 365 ILE B O 1
ATOM 6238 N N . ILE B 1 366 ? 0.181 24.25 14.391 1 98.19 366 ILE B N 1
ATOM 6239 C CA . ILE B 1 366 ? 0.695 24.188 15.75 1 98.19 366 ILE B CA 1
ATOM 6240 C C . ILE B 1 366 ? 2.072 23.531 15.758 1 98.19 366 ILE B C 1
ATOM 6242 O O . ILE B 1 366 ? 3.014 24.047 16.359 1 98.19 366 ILE B O 1
ATOM 6246 N N . GLY B 1 367 ? 2.176 22.391 15.07 1 98.69 367 GLY B N 1
ATOM 6247 C CA . GLY B 1 367 ? 3.443 21.672 14.992 1 98.69 367 GLY B CA 1
ATOM 6248 C C . GLY B 1 367 ? 4.551 22.5 14.367 1 98.69 367 GLY B C 1
ATOM 6249 O O . GLY B 1 367 ? 5.672 22.531 14.883 1 98.69 367 GLY B O 1
ATOM 6250 N N . MET B 1 368 ? 4.246 23.156 13.289 1 98.5 368 MET B N 1
ATOM 6251 C CA . MET B 1 368 ? 5.223 23.984 12.586 1 98.5 368 MET B CA 1
ATOM 6252 C C . MET B 1 368 ? 5.727 25.109 13.484 1 98.5 368 MET B C 1
ATOM 6254 O O . MET B 1 368 ? 6.934 25.344 13.578 1 98.5 368 MET B O 1
ATOM 6258 N N . LEU B 1 369 ? 4.848 25.781 14.148 1 98.31 369 LEU B N 1
ATOM 6259 C CA . LEU B 1 369 ? 5.223 26.938 14.969 1 98.31 369 LEU B CA 1
ATOM 6260 C C . LEU B 1 369 ? 5.988 26.484 16.203 1 98.31 369 LEU B C 1
ATOM 6262 O O . LEU B 1 369 ? 6.977 27.109 16.594 1 98.31 369 LEU B O 1
ATOM 6266 N N . LEU B 1 370 ? 5.602 25.391 16.828 1 98.25 370 LEU B N 1
ATOM 6267 C CA . LEU B 1 370 ? 6.301 24.875 18.016 1 98.25 370 LEU B CA 1
ATOM 6268 C C . LEU B 1 370 ? 7.711 24.406 17.641 1 98.25 370 LEU B C 1
ATOM 6270 O O . LEU B 1 370 ? 8.625 24.484 18.469 1 98.25 370 LEU B O 1
ATOM 6274 N N . THR B 1 371 ? 7.906 23.906 16.422 1 97.94 371 THR B N 1
ATOM 6275 C CA . THR B 1 371 ? 9.203 23.406 15.977 1 97.94 371 THR B CA 1
ATOM 6276 C C . THR B 1 371 ? 10.266 24.5 16.078 1 97.94 371 THR B C 1
ATOM 6278 O O . THR B 1 371 ? 11.422 24.203 16.391 1 97.94 371 THR B O 1
ATOM 6281 N N . ALA B 1 372 ? 9.906 25.781 15.914 1 97 372 ALA B N 1
ATOM 6282 C CA . ALA B 1 372 ? 10.844 26.906 15.961 1 97 372 ALA B CA 1
ATOM 6283 C C . ALA B 1 372 ? 11.484 27.031 17.344 1 97 372 ALA B C 1
ATOM 6285 O O . ALA B 1 372 ? 12.633 27.469 17.453 1 97 372 ALA B O 1
ATOM 6286 N N . PHE B 1 373 ? 10.812 26.562 18.328 1 96.56 373 PHE B N 1
ATOM 6287 C CA . PHE B 1 373 ? 11.266 26.781 19.703 1 96.56 373 PHE B CA 1
ATOM 6288 C C . PHE B 1 373 ? 12.062 25.594 20.203 1 96.56 373 PHE B C 1
ATOM 6290 O O . PHE B 1 373 ? 12.891 25.719 21.109 1 96.56 373 PHE B O 1
ATOM 6297 N N . PHE B 1 374 ? 11.859 24.406 19.594 1 96.75 374 PHE B N 1
ATOM 6298 C CA . PHE B 1 374 ? 12.391 23.219 20.25 1 96.75 374 PHE B CA 1
ATOM 6299 C C . PHE B 1 374 ? 13.398 22.516 19.344 1 96.75 374 PHE B C 1
ATOM 6301 O O . PHE B 1 374 ? 14.047 21.547 19.75 1 96.75 374 PHE B O 1
ATOM 6308 N N . ALA B 1 375 ? 13.555 22.969 18.141 1 95.94 375 ALA B N 1
ATOM 6309 C CA . ALA B 1 375 ? 14.5 22.328 17.219 1 95.94 375 ALA B CA 1
ATOM 6310 C C . ALA B 1 375 ? 15.914 22.359 17.797 1 95.94 375 ALA B C 1
ATOM 6312 O O . ALA B 1 375 ? 16.312 23.312 18.453 1 95.94 375 ALA B O 1
ATOM 6313 N N . ASP B 1 376 ? 16.641 21.312 17.531 1 92.06 376 ASP B N 1
ATOM 6314 C CA . ASP B 1 376 ? 17.953 21.078 18.125 1 92.06 376 ASP B CA 1
ATOM 6315 C C . ASP B 1 376 ? 18.922 20.5 17.094 1 92.06 376 ASP B C 1
ATOM 6317 O O . ASP B 1 376 ? 18.578 19.562 16.359 1 92.06 376 ASP B O 1
ATOM 6321 N N . ASP B 1 377 ? 20.094 21.062 17.031 1 89.5 377 ASP B N 1
ATOM 6322 C CA . ASP B 1 377 ? 21.062 20.672 16.016 1 89.5 377 ASP B CA 1
ATOM 6323 C C . ASP B 1 377 ? 21.578 19.25 16.266 1 89.5 377 ASP B C 1
ATOM 6325 O O . ASP B 1 377 ? 21.844 18.516 15.32 1 89.5 377 ASP B O 1
ATOM 6329 N N . ASP B 1 378 ? 21.766 18.891 17.516 1 88.62 378 ASP B N 1
ATOM 6330 C CA . ASP B 1 378 ? 22.234 17.547 17.828 1 88.62 378 ASP B CA 1
ATOM 6331 C C . ASP B 1 378 ? 21.234 16.484 17.359 1 88.62 378 ASP B C 1
ATOM 6333 O O . ASP B 1 378 ? 21.641 15.445 16.828 1 88.62 378 ASP B O 1
ATOM 6337 N N . THR B 1 379 ? 19.984 16.75 17.578 1 91.25 379 THR B N 1
ATOM 6338 C CA . THR B 1 379 ? 18.953 15.82 17.125 1 91.25 379 THR B CA 1
ATOM 6339 C C . THR B 1 379 ? 18.922 15.766 15.602 1 91.25 379 THR B C 1
ATOM 6341 O O . THR B 1 379 ? 18.797 14.68 15.023 1 91.25 379 THR B O 1
ATOM 6344 N N . THR B 1 380 ? 19.031 16.906 14.984 1 90.25 380 THR B N 1
ATOM 6345 C CA . THR B 1 380 ? 19.047 16.984 13.523 1 90.25 380 THR B CA 1
ATOM 6346 C C . THR B 1 380 ? 20.234 16.203 12.953 1 90.25 380 THR B C 1
ATOM 6348 O O . THR B 1 380 ? 20.141 15.617 11.883 1 90.25 380 THR B O 1
ATOM 6351 N N . GLY B 1 381 ? 21.297 16.094 13.68 1 85.38 381 GLY B N 1
ATOM 6352 C CA . GLY B 1 381 ? 22.531 15.469 13.219 1 85.38 381 GLY B CA 1
ATOM 6353 C C . GLY B 1 381 ? 22.594 13.984 13.523 1 85.38 381 GLY B C 1
ATOM 6354 O O . GLY B 1 381 ? 23.594 13.32 13.203 1 85.38 381 GLY B O 1
ATOM 6355 N N . LEU B 1 382 ? 21.562 13.453 14.07 1 86.5 382 LEU B N 1
ATOM 6356 C CA . LEU B 1 382 ? 21.547 12.047 14.461 1 86.5 382 LEU B CA 1
ATOM 6357 C C . LEU B 1 382 ? 21.656 11.148 13.234 1 86.5 382 LEU B C 1
ATOM 6359 O O . LEU B 1 382 ? 21.906 9.945 13.367 1 86.5 382 LEU B O 1
ATOM 6363 N N . ASP B 1 383 ? 21.484 11.711 12.039 1 83.5 383 ASP B N 1
ATOM 6364 C CA . ASP B 1 383 ? 21.656 10.93 10.82 1 83.5 383 ASP B CA 1
ATOM 6365 C C . ASP B 1 383 ? 23.109 10.977 10.344 1 83.5 383 ASP B C 1
ATOM 6367 O O . ASP B 1 383 ? 23.453 10.32 9.359 1 83.5 383 ASP B O 1
ATOM 6371 N N . GLY B 1 384 ? 23.906 11.758 10.992 1 77.31 384 GLY B N 1
ATOM 6372 C CA . GLY B 1 384 ? 25.344 11.797 10.719 1 77.31 384 GLY B CA 1
ATOM 6373 C C . GLY B 1 384 ? 25.734 12.906 9.758 1 77.31 384 GLY B C 1
ATOM 6374 O O . GLY B 1 384 ? 26.922 13.172 9.562 1 77.31 384 GLY B O 1
ATOM 6375 N N . TYR B 1 385 ? 24.703 13.625 9.148 1 75.31 385 TYR B N 1
ATOM 6376 C CA . TYR B 1 385 ? 25.109 14.57 8.109 1 75.31 385 TYR B CA 1
ATOM 6377 C C . TYR B 1 385 ? 24.25 15.836 8.156 1 75.31 385 TYR B C 1
ATOM 6379 O O . TYR B 1 385 ? 24.734 16.922 7.812 1 75.31 385 TYR B O 1
ATOM 6387 N N . SER B 1 386 ? 23.031 15.758 8.562 1 81.94 386 SER B N 1
ATOM 6388 C CA . SER B 1 386 ? 22.141 16.922 8.57 1 81.94 386 SER B CA 1
ATOM 6389 C C . SER B 1 386 ? 22.5 17.875 9.711 1 81.94 386 SER B C 1
ATOM 6391 O O . SER B 1 386 ? 22.984 17.453 10.758 1 81.94 386 SER B O 1
ATOM 6393 N N . ARG B 1 387 ? 22.25 19.219 9.406 1 83.56 387 ARG B N 1
ATOM 6394 C CA . ARG B 1 387 ? 22.453 20.25 10.406 1 83.56 387 ARG B CA 1
ATOM 6395 C C . ARG B 1 387 ? 21.422 21.359 10.266 1 83.56 387 ARG B C 1
ATOM 6397 O O . ARG B 1 387 ? 20.906 21.594 9.172 1 83.56 387 ARG B O 1
ATOM 6404 N N . LEU B 1 388 ? 21.188 22 11.344 1 86.44 388 LEU B N 1
ATOM 6405 C CA . LEU B 1 388 ? 20.281 23.141 11.297 1 86.44 388 LEU B CA 1
ATOM 6406 C C . LEU B 1 388 ? 21 24.375 10.766 1 86.44 388 LEU B C 1
ATOM 6408 O O . LEU B 1 388 ? 22.188 24.562 11.008 1 86.44 388 LEU B O 1
ATOM 6412 N N . VAL B 1 389 ? 20.234 25.109 10.055 1 81.56 389 VAL B N 1
ATOM 6413 C CA . VAL B 1 389 ? 20.766 26.422 9.695 1 81.56 389 VAL B CA 1
ATOM 6414 C C . VAL B 1 389 ? 20.891 27.297 10.945 1 81.56 389 VAL B C 1
ATOM 6416 O O . VAL B 1 389 ? 19.969 27.328 11.781 1 81.56 389 VAL B O 1
ATOM 6419 N N . ASP B 1 390 ? 22.016 27.906 11.07 1 81.81 390 ASP B N 1
ATOM 6420 C CA . ASP B 1 390 ? 22.25 28.734 12.242 1 81.81 390 ASP B CA 1
ATOM 6421 C C . ASP B 1 390 ? 21.391 29.984 12.227 1 81.81 390 ASP B C 1
ATOM 6423 O O . ASP B 1 390 ? 21.641 30.906 11.453 1 81.81 390 ASP B O 1
ATOM 6427 N N . LYS B 1 391 ? 20.328 30 13.039 1 89.62 391 LYS B N 1
ATOM 6428 C CA . LYS B 1 391 ? 19.391 31.109 13.156 1 89.62 391 LYS B CA 1
ATOM 6429 C C . LYS B 1 391 ? 18.906 31.281 14.594 1 89.62 391 LYS B C 1
ATOM 6431 O O . LYS B 1 391 ? 18.938 30.328 15.375 1 89.62 391 LYS B O 1
ATOM 6436 N N . THR B 1 392 ? 18.516 32.531 14.844 1 91.5 392 THR B N 1
ATOM 6437 C CA . THR B 1 392 ? 17.891 32.781 16.141 1 91.5 392 THR B CA 1
ATOM 6438 C C . THR B 1 392 ? 16.5 32.156 16.203 1 91.5 392 THR B C 1
ATOM 6440 O O . THR B 1 392 ? 15.914 31.844 15.172 1 91.5 392 THR B O 1
ATOM 6443 N N . MET B 1 393 ? 16.062 32 17.359 1 93.12 393 MET B N 1
ATOM 6444 C CA . MET B 1 393 ? 14.734 31.453 17.578 1 93.12 393 MET B CA 1
ATOM 6445 C C . MET B 1 393 ? 13.672 32.312 16.891 1 93.12 393 MET B C 1
ATOM 6447 O O . MET B 1 393 ? 12.719 31.766 16.312 1 93.12 393 MET B O 1
ATOM 6451 N N . GLY B 1 394 ? 13.781 33.625 17.031 1 94.88 394 GLY B N 1
ATOM 6452 C CA . GLY B 1 394 ? 12.852 34.5 16.375 1 94.88 394 GLY B CA 1
ATOM 6453 C C . GLY B 1 394 ? 12.852 34.375 14.867 1 94.88 394 GLY B C 1
ATOM 6454 O O . GLY B 1 394 ? 11.797 34.406 14.234 1 94.88 394 GLY B O 1
ATOM 6455 N N . ALA B 1 395 ? 14.016 34.25 14.32 1 94.94 395 ALA B N 1
ATOM 6456 C CA . ALA B 1 395 ? 14.141 34.062 12.875 1 94.94 395 ALA B CA 1
ATOM 6457 C C . ALA B 1 395 ? 13.539 32.75 12.438 1 94.94 395 ALA B C 1
ATOM 6459 O O . ALA B 1 395 ? 12.891 32.656 11.383 1 94.94 395 ALA B O 1
ATOM 6460 N N . ARG B 1 396 ? 13.773 31.734 13.227 1 95.44 396 ARG B N 1
ATOM 6461 C CA . ARG B 1 396 ? 13.172 30.438 12.93 1 95.44 396 ARG B CA 1
ATOM 6462 C C . ARG B 1 396 ? 11.648 30.516 12.961 1 95.44 396 ARG B C 1
ATOM 6464 O O . ARG B 1 396 ? 10.977 29.969 12.094 1 95.44 396 ARG B O 1
ATOM 6471 N N . PHE B 1 397 ? 11.148 31.188 13.953 1 97.44 397 PHE B N 1
ATOM 6472 C CA . PHE B 1 397 ? 9.703 31.344 14.086 1 97.44 397 PHE B CA 1
ATOM 6473 C C . PHE B 1 397 ? 9.117 32.062 12.875 1 97.44 397 PHE B C 1
ATOM 6475 O O . PHE B 1 397 ? 8.078 31.672 12.352 1 97.44 397 PHE B O 1
ATOM 6482 N N . ARG B 1 398 ? 9.758 33.156 12.492 1 96.88 398 ARG B N 1
ATOM 6483 C CA . ARG B 1 398 ? 9.312 33.906 11.32 1 96.88 398 ARG B CA 1
ATOM 6484 C C . ARG B 1 398 ? 9.258 33.031 10.086 1 96.88 398 ARG B C 1
ATOM 6486 O O . ARG B 1 398 ? 8.281 33.062 9.32 1 96.88 398 ARG B O 1
ATOM 6493 N N . ASP B 1 399 ? 10.289 32.25 9.844 1 96.38 399 ASP B N 1
ATOM 6494 C CA . ASP B 1 399 ? 10.344 31.375 8.664 1 96.38 399 ASP B CA 1
ATOM 6495 C C . ASP B 1 399 ? 9.258 30.312 8.719 1 96.38 399 ASP B C 1
ATOM 6497 O O . ASP B 1 399 ? 8.633 30 7.703 1 96.38 399 ASP B O 1
ATOM 6501 N N . GLN B 1 400 ? 9.07 29.734 9.93 1 98.06 400 GLN B N 1
ATOM 6502 C CA . GLN B 1 400 ? 7.988 28.766 10.109 1 98.06 400 GLN B CA 1
ATOM 6503 C C . GLN B 1 400 ? 6.633 29.406 9.805 1 98.06 400 GLN B C 1
ATOM 6505 O O . GLN B 1 400 ? 5.805 28.812 9.109 1 98.06 400 GLN B O 1
ATOM 6510 N N . ALA B 1 401 ? 6.402 30.594 10.32 1 98.12 401 ALA B N 1
ATOM 6511 C CA . ALA B 1 401 ? 5.137 31.297 10.125 1 98.12 401 ALA B CA 1
ATOM 6512 C C . ALA B 1 401 ? 4.906 31.609 8.648 1 98.12 401 ALA B C 1
ATOM 6514 O O . ALA B 1 401 ? 3.779 31.531 8.156 1 98.12 401 ALA B O 1
ATOM 6515 N N . LEU B 1 402 ? 5.918 32 8.031 1 97.62 402 LEU B N 1
ATOM 6516 C CA . LEU B 1 402 ? 5.812 32.312 6.609 1 97.62 402 LEU B CA 1
ATOM 6517 C C . LEU B 1 402 ? 5.457 31.078 5.805 1 97.62 402 LEU B C 1
ATOM 6519 O O . LEU B 1 402 ? 4.648 31.141 4.875 1 97.62 402 LEU B O 1
ATOM 6523 N N . ASP B 1 403 ? 6.148 29.969 6.102 1 97.81 403 ASP B N 1
ATOM 6524 C CA . ASP B 1 403 ? 5.859 28.703 5.426 1 97.81 403 ASP B CA 1
ATOM 6525 C C . ASP B 1 403 ? 4.398 28.312 5.621 1 97.81 403 ASP B C 1
ATOM 6527 O O . ASP B 1 403 ? 3.713 27.953 4.66 1 97.81 403 ASP B O 1
ATOM 6531 N N . VAL B 1 404 ? 3.904 28.438 6.82 1 98.31 404 VAL B N 1
ATOM 6532 C CA . VAL B 1 404 ? 2.541 28.062 7.184 1 98.31 404 VAL B CA 1
ATOM 6533 C C . VAL B 1 404 ? 1.55 28.969 6.457 1 98.31 404 VAL B C 1
ATOM 6535 O O . VAL B 1 404 ? 0.579 28.5 5.867 1 98.31 404 VAL B O 1
ATOM 6538 N N . THR B 1 405 ? 1.765 30.25 6.48 1 98.06 405 THR B N 1
ATOM 6539 C CA . THR B 1 405 ? 0.848 31.219 5.887 1 98.06 405 THR B CA 1
ATOM 6540 C C . THR B 1 405 ? 0.789 31.047 4.371 1 98.06 405 THR B C 1
ATOM 6542 O O . THR B 1 405 ? -0.292 31.094 3.779 1 98.06 405 THR B O 1
ATOM 6545 N N . ALA B 1 406 ? 1.944 30.891 3.785 1 98 406 ALA B N 1
ATOM 6546 C CA . ALA B 1 406 ? 1.993 30.688 2.34 1 98 406 ALA B CA 1
ATOM 6547 C C . ALA B 1 406 ? 1.231 29.438 1.936 1 98 406 ALA B C 1
ATOM 6549 O O . ALA B 1 406 ? 0.448 29.453 0.983 1 98 406 ALA B O 1
ATOM 6550 N N . CYS B 1 407 ? 1.497 28.328 2.666 1 97.75 407 CYS B N 1
ATOM 6551 C CA . CYS B 1 407 ? 0.836 27.062 2.354 1 97.75 407 CYS B CA 1
ATOM 6552 C C . CYS B 1 407 ? -0.668 27.156 2.578 1 97.75 407 CYS B C 1
ATOM 6554 O O . CYS B 1 407 ? -1.456 26.703 1.75 1 97.75 407 CYS B O 1
ATOM 6556 N N . LEU B 1 408 ? -1.051 27.781 3.719 1 96.88 408 LEU B N 1
ATOM 6557 C CA . LEU B 1 408 ? -2.455 27.938 4.086 1 96.88 408 LEU B CA 1
ATOM 6558 C C . LEU B 1 408 ? -3.219 28.703 3.014 1 96.88 408 LEU B C 1
ATOM 6560 O O . LEU B 1 408 ? -4.25 28.234 2.521 1 96.88 408 LEU B O 1
ATOM 6564 N N . PHE B 1 409 ? -2.701 29.797 2.59 1 96.75 409 PHE B N 1
ATOM 6565 C CA . PHE B 1 409 ? -3.4 30.656 1.646 1 96.75 409 PHE B CA 1
ATOM 6566 C C . PHE B 1 409 ? -3.338 30.078 0.237 1 96.75 409 PHE B C 1
ATOM 6568 O O . PHE B 1 409 ? -4.324 30.125 -0.504 1 96.75 409 PHE B O 1
ATOM 6575 N N . TYR B 1 410 ? -2.213 29.562 -0.131 1 97.38 410 TYR B N 1
ATOM 6576 C CA . TYR B 1 410 ? -2.078 29 -1.47 1 97.38 410 TYR B CA 1
ATOM 6577 C C . TYR B 1 410 ? -2.998 27.797 -1.651 1 97.38 410 TYR B C 1
ATOM 6579 O O . TYR B 1 410 ? -3.732 27.719 -2.639 1 97.38 410 TYR B O 1
ATOM 6587 N N . SER B 1 411 ? -2.906 26.844 -0.706 1 96.75 411 SER B N 1
ATOM 6588 C CA . SER B 1 411 ? -3.709 25.625 -0.817 1 96.75 411 SER B CA 1
ATOM 6589 C C . SER B 1 411 ? -5.199 25.953 -0.803 1 96.75 411 SER B C 1
ATOM 6591 O O . SER B 1 411 ? -5.969 25.375 -1.575 1 96.75 411 SER B O 1
ATOM 6593 N N . PHE B 1 412 ? -5.637 26.891 0.079 1 94.5 412 PHE B N 1
ATOM 6594 C CA . PHE B 1 412 ? -7.043 27.281 0.133 1 94.5 412 PHE B CA 1
ATOM 6595 C C . PHE B 1 412 ? -7.473 27.938 -1.177 1 94.5 412 PHE B C 1
ATOM 6597 O O . PHE B 1 412 ? -8.477 27.531 -1.774 1 94.5 412 PHE B O 1
ATOM 6604 N N . THR B 1 413 ? -6.738 28.906 -1.665 1 96 413 THR B N 1
ATOM 6605 C CA . THR B 1 413 ? -7.109 29.703 -2.83 1 96 413 THR B CA 1
ATOM 6606 C C . THR B 1 413 ? -7.098 28.844 -4.094 1 96 413 THR B C 1
ATOM 6608 O O . THR B 1 413 ? -8.016 28.922 -4.91 1 96 413 THR B O 1
ATOM 6611 N N . MET B 1 414 ? -6.043 28.062 -4.246 1 96.25 414 MET B N 1
ATOM 6612 C CA . MET B 1 414 ? -5.945 27.219 -5.445 1 96.25 414 MET B CA 1
ATOM 6613 C C . MET B 1 414 ? -7.027 26.156 -5.453 1 96.25 414 MET B C 1
ATOM 6615 O O . MET B 1 414 ? -7.57 25.812 -6.504 1 96.25 414 MET B O 1
ATOM 6619 N N . THR B 1 415 ? -7.27 25.547 -4.293 1 94 415 THR B N 1
ATOM 6620 C CA . THR B 1 415 ? -8.352 24.578 -4.215 1 94 415 THR B CA 1
ATOM 6621 C C . THR B 1 415 ? -9.688 25.219 -4.57 1 94 415 THR B C 1
ATOM 6623 O O . THR B 1 415 ? -10.484 24.625 -5.305 1 94 415 THR B O 1
ATOM 6626 N N . PHE B 1 416 ? -9.922 26.422 -4.035 1 91.88 416 PHE B N 1
ATOM 6627 C CA . PHE B 1 416 ? -11.141 27.156 -4.344 1 91.88 416 PHE B CA 1
ATOM 6628 C C . PHE B 1 416 ? -11.227 27.453 -5.836 1 91.88 416 PHE B C 1
ATOM 6630 O O . PHE B 1 416 ? -12.297 27.328 -6.434 1 91.88 416 PHE B O 1
ATOM 6637 N N . ALA B 1 417 ? -10.172 27.859 -6.41 1 94.69 417 ALA B N 1
ATOM 6638 C CA . ALA B 1 417 ? -10.125 28.141 -7.844 1 94.69 417 ALA B CA 1
ATOM 6639 C C . ALA B 1 417 ? -10.461 26.906 -8.664 1 94.69 417 ALA B C 1
ATOM 6641 O O . ALA B 1 417 ? -11.219 26.984 -9.633 1 94.69 417 ALA B O 1
ATOM 6642 N N . ILE B 1 418 ? -9.883 25.75 -8.289 1 93 418 ILE B N 1
ATOM 6643 C CA . ILE B 1 418 ? -10.148 24.5 -8.984 1 93 418 ILE B CA 1
ATOM 6644 C C . ILE B 1 418 ? -11.641 24.156 -8.898 1 93 418 ILE B C 1
ATOM 6646 O O . ILE B 1 418 ? -12.258 23.797 -9.906 1 93 418 ILE B O 1
ATOM 6650 N N . ARG B 1 419 ? -12.156 24.312 -7.734 1 86.75 419 ARG B N 1
ATOM 6651 C CA . ARG B 1 419 ? -13.578 24.047 -7.543 1 86.75 419 ARG B CA 1
ATOM 6652 C C . ARG B 1 419 ? -14.43 24.953 -8.43 1 86.75 419 ARG B C 1
ATOM 6654 O O . ARG B 1 419 ? -15.406 24.516 -9.031 1 86.75 419 ARG B O 1
ATOM 6661 N N . MET B 1 420 ? -14.125 26.219 -8.516 1 88.19 420 MET B N 1
ATOM 6662 C CA . MET B 1 420 ? -14.867 27.188 -9.312 1 88.19 420 MET B CA 1
ATOM 6663 C C . MET B 1 420 ? -14.773 26.875 -10.797 1 88.19 420 MET B C 1
ATOM 6665 O O . MET B 1 420 ? -15.758 26.969 -11.523 1 88.19 420 MET B O 1
ATOM 6669 N N . VAL B 1 421 ? -13.641 26.469 -11.211 1 88.31 421 VAL B N 1
ATOM 6670 C CA . VAL B 1 421 ? -13.438 26.125 -12.617 1 88.31 421 VAL B CA 1
ATOM 6671 C C . VAL B 1 421 ? -14.266 24.891 -12.969 1 88.31 421 VAL B C 1
ATOM 6673 O O . VAL B 1 421 ? -14.891 24.828 -14.031 1 88.31 421 VAL B O 1
ATOM 6676 N N . LEU B 1 422 ? -14.219 23.906 -12.109 1 83.25 422 LEU B N 1
ATOM 6677 C CA . LEU B 1 422 ? -14.984 22.688 -12.352 1 83.25 422 LEU B CA 1
ATOM 6678 C C . LEU B 1 422 ? -16.484 22.969 -12.367 1 83.25 422 LEU B C 1
ATOM 6680 O O . LEU B 1 422 ? -17.219 22.406 -13.172 1 83.25 422 LEU B O 1
ATOM 6684 N N . LYS B 1 423 ? -16.953 23.859 -11.5 1 79.56 423 LYS B N 1
ATOM 6685 C CA . LYS B 1 423 ? -18.359 24.266 -11.492 1 79.56 423 LYS B CA 1
ATOM 6686 C C . LYS B 1 423 ? -18.719 24.984 -12.789 1 79.56 423 LYS B C 1
ATOM 6688 O O . LYS B 1 423 ? -19.812 24.766 -13.336 1 79.56 423 LYS B O 1
ATOM 6693 N N . LEU B 1 424 ? -17.875 25.797 -13.211 1 82.62 424 LEU B N 1
ATOM 6694 C CA . LEU B 1 424 ? -18.109 26.547 -14.445 1 82.62 424 LEU B CA 1
ATOM 6695 C C . LEU B 1 424 ? -18.203 25.594 -15.641 1 82.62 424 LEU B C 1
ATOM 6697 O O . LEU B 1 424 ? -19.078 25.766 -16.5 1 82.62 424 LEU B O 1
ATOM 6701 N N . VAL B 1 425 ? -17.344 24.609 -15.641 1 76.69 425 VAL B N 1
ATOM 6702 C CA . VAL B 1 425 ? -17.344 23.625 -16.719 1 76.69 425 VAL B CA 1
ATOM 6703 C C . VAL B 1 425 ? -18.641 22.812 -16.688 1 76.69 425 VAL B C 1
ATOM 6705 O O . VAL B 1 425 ? -19.203 22.5 -17.734 1 76.69 425 VAL B O 1
ATOM 6708 N N . GLU B 1 426 ? -19.016 22.484 -15.539 1 72.88 426 GLU B N 1
ATOM 6709 C CA . GLU B 1 426 ? -20.266 21.75 -15.391 1 72.88 426 GLU B CA 1
ATOM 6710 C C . GLU B 1 426 ? -21.453 22.562 -15.898 1 72.88 426 GLU B C 1
ATOM 6712 O O . GLU B 1 426 ? -22.344 22.031 -16.562 1 72.88 426 GLU B O 1
ATOM 6717 N N . VAL B 1 427 ? -21.469 23.734 -15.531 1 68.88 427 VAL B N 1
ATOM 6718 C CA . VAL B 1 427 ? -22.547 24.625 -15.969 1 68.88 427 VAL B CA 1
ATOM 6719 C C . VAL B 1 427 ? -22.516 24.75 -17.484 1 68.88 427 VAL B C 1
ATOM 6721 O O . VAL B 1 427 ? -23.562 24.703 -18.141 1 68.88 427 VAL B O 1
ATOM 6724 N N . LEU B 1 428 ? -21.359 24.781 -17.938 1 70.44 428 LEU B N 1
ATOM 6725 C CA . LEU B 1 428 ? -21.203 24.969 -19.375 1 70.44 428 LEU B CA 1
ATOM 6726 C C . LEU B 1 428 ? -21.562 23.703 -20.141 1 70.44 428 LEU B C 1
ATOM 6728 O O . LEU B 1 428 ? -22.109 23.766 -21.25 1 70.44 428 LEU B O 1
ATOM 6732 N N . CYS B 1 429 ? -21.203 22.547 -19.5 1 64.88 429 CYS B N 1
ATOM 6733 C CA . CYS B 1 429 ? -21.484 21.266 -20.141 1 64.88 429 CYS B CA 1
ATOM 6734 C C . CYS B 1 429 ? -22.891 20.766 -19.812 1 64.88 429 CYS B C 1
ATOM 6736 O O . CYS B 1 429 ? -23.328 19.734 -20.312 1 64.88 429 CYS B O 1
ATOM 6738 N N . GLY B 1 430 ? -23.719 21.469 -19.125 1 59 430 GLY B N 1
ATOM 6739 C CA . GLY B 1 430 ? -25.078 21.109 -18.781 1 59 430 GLY B CA 1
ATOM 6740 C C . GLY B 1 430 ? -25.156 19.953 -17.781 1 59 430 GLY B C 1
ATOM 6741 O O . GLY B 1 430 ? -26.125 19.203 -17.781 1 59 430 GLY B O 1
ATOM 6742 N N . ALA B 1 431 ? -24.094 19.625 -17.172 1 53.25 431 ALA B N 1
ATOM 6743 C CA . ALA B 1 431 ? -24.109 18.531 -16.219 1 53.25 431 ALA B CA 1
ATOM 6744 C C . ALA B 1 431 ? -24.781 18.938 -14.914 1 53.25 431 ALA B C 1
ATOM 6746 O O . ALA B 1 431 ? -24.375 19.922 -14.289 1 53.25 431 ALA B O 1
ATOM 6747 N N . THR B 1 432 ? -26.125 18.812 -14.836 1 48.78 432 THR B N 1
ATOM 6748 C CA . THR B 1 432 ? -26.938 19.219 -13.68 1 48.78 432 THR B CA 1
ATOM 6749 C C . THR B 1 432 ? -26.469 18.484 -12.422 1 48.78 432 THR B C 1
ATOM 6751 O O . THR B 1 432 ? -26.156 17.297 -12.461 1 48.78 432 THR B O 1
ATOM 6754 N N . THR B 1 433 ? -25.938 19.312 -11.531 1 50 433 THR B N 1
ATOM 6755 C CA . THR B 1 433 ? -25.656 18.812 -10.195 1 50 433 THR B CA 1
ATOM 6756 C C . THR B 1 433 ? -26.859 18.094 -9.609 1 50 433 THR B C 1
ATOM 6758 O O . THR B 1 433 ? -28 18.547 -9.773 1 50 433 THR B O 1
ATOM 6761 N N . PRO B 1 434 ? -26.797 16.859 -9.305 1 46.03 434 PRO B N 1
ATOM 6762 C CA . PRO B 1 434 ? -27.969 16.25 -8.688 1 46.03 434 PRO B CA 1
ATOM 6763 C C . PRO B 1 434 ? -28.625 17.156 -7.641 1 46.03 434 PRO B C 1
ATOM 6765 O O . PRO B 1 434 ? -27.938 17.969 -7.008 1 46.03 434 PRO B O 1
ATOM 6768 N N . PRO B 1 435 ? -30.031 17.391 -7.758 1 41.62 435 PRO B N 1
ATOM 6769 C CA . PRO B 1 435 ? -30.688 18.203 -6.727 1 41.62 435 PRO B CA 1
ATOM 6770 C C . PRO B 1 435 ? -30.156 17.906 -5.324 1 41.62 435 PRO B C 1
ATOM 6772 O O . PRO B 1 435 ? -29.719 16.797 -5.043 1 41.62 435 PRO B O 1
ATOM 6775 N N . SER B 1 436 ? -29.844 19.031 -4.652 1 42.5 436 SER B N 1
ATOM 6776 C CA . SER B 1 436 ? -29.422 19 -3.258 1 42.5 436 SER B CA 1
ATOM 6777 C C . SER B 1 436 ? -30.125 17.891 -2.488 1 42.5 436 SER B C 1
ATOM 6779 O O . SER B 1 436 ? -29.578 17.359 -1.518 1 42.5 436 SER B O 1
ATOM 6781 N N . ASN B 1 437 ? -31.453 17.891 -2.672 1 37.03 437 ASN B N 1
ATOM 6782 C CA . ASN B 1 437 ? -32.25 16.922 -1.938 1 37.03 437 ASN B CA 1
ATOM 6783 C C . ASN B 1 437 ? -31.906 15.484 -2.32 1 37.03 437 ASN B C 1
ATOM 6785 O O . ASN B 1 437 ? -32.625 14.547 -1.947 1 37.03 437 ASN B O 1
ATOM 6789 N N . ASP B 1 438 ? -31.297 15.406 -3.285 1 39.25 438 ASP B N 1
ATOM 6790 C CA . ASP B 1 438 ? -30.938 14.016 -3.568 1 39.25 438 ASP B CA 1
ATOM 6791 C C . ASP B 1 438 ? -29.938 13.492 -2.545 1 39.25 438 ASP B C 1
ATOM 6793 O O . ASP B 1 438 ? -28.75 13.836 -2.594 1 39.25 438 ASP B O 1
ATOM 6797 N N . ARG B 1 439 ? -30.406 13.453 -1.373 1 37.47 439 ARG B N 1
ATOM 6798 C CA . ARG B 1 439 ? -29.891 13.102 -0.054 1 37.47 439 ARG B CA 1
ATOM 6799 C C . ARG B 1 439 ? -28.703 12.156 -0.165 1 37.47 439 ARG B C 1
ATOM 6801 O O . ARG B 1 439 ? -28.047 11.859 0.833 1 37.47 439 ARG B O 1
ATOM 6808 N N . PHE B 1 440 ? -28.859 11.07 -0.884 1 37.19 440 PHE B N 1
ATOM 6809 C CA . PHE B 1 440 ? -28.016 9.883 -0.792 1 37.19 440 PHE B CA 1
ATOM 6810 C C . PHE B 1 440 ? -26.812 10.008 -1.72 1 37.19 440 PHE B C 1
ATOM 6812 O O . PHE B 1 440 ? -26.859 10.727 -2.717 1 37.19 440 PHE B O 1
ATOM 6819 N N . ASP B 1 441 ? -25.766 9.938 -1.134 1 42 441 ASP B N 1
ATOM 6820 C CA . ASP B 1 441 ? -24.484 9.766 -1.828 1 42 441 ASP B CA 1
ATOM 6821 C C . ASP B 1 441 ? -24.703 9.266 -3.254 1 42 441 ASP B C 1
ATOM 6823 O O . ASP B 1 441 ? -25.203 8.156 -3.461 1 42 441 ASP B O 1
ATOM 6827 N N . HIS B 1 442 ? -25.125 10.102 -4.109 1 39.69 442 HIS B N 1
ATOM 6828 C CA . HIS B 1 442 ? -25.375 9.672 -5.48 1 39.69 442 HIS B CA 1
ATOM 6829 C C . HIS B 1 442 ? -24.328 8.656 -5.945 1 39.69 442 HIS B C 1
ATOM 6831 O O . HIS B 1 442 ? -24.172 8.438 -7.145 1 39.69 442 HIS B O 1
ATOM 6837 N N . TYR B 1 443 ? -23.203 8.617 -5.277 1 40.78 443 TYR B N 1
ATOM 6838 C CA . TYR B 1 443 ? -22.703 7.359 -5.801 1 40.78 443 TYR B CA 1
ATOM 6839 C C . TYR B 1 443 ? -23.75 6.262 -5.695 1 40.78 443 TYR B C 1
ATOM 6841 O O . TYR B 1 443 ? -24.234 5.961 -4.605 1 40.78 443 TYR B O 1
ATOM 6849 N N . PRO B 1 444 ? -24.734 6.402 -6.523 1 37.53 444 PRO B N 1
ATOM 6850 C CA . PRO B 1 444 ? -25.891 5.508 -6.441 1 37.53 444 PRO B CA 1
ATOM 6851 C C . PRO B 1 444 ? -25.547 4.148 -5.832 1 37.53 444 PRO B C 1
ATOM 6853 O O . PRO B 1 444 ? -25.281 3.188 -6.559 1 37.53 444 PRO B O 1
ATOM 6856 N N . ASP B 1 445 ? -24.828 4.227 -4.742 1 40.59 445 ASP B N 1
ATOM 6857 C CA . ASP B 1 445 ? -24.609 2.891 -4.188 1 40.59 445 ASP B CA 1
ATOM 6858 C C . ASP B 1 445 ? -25.922 2.273 -3.723 1 40.59 445 ASP B C 1
ATOM 6860 O O . ASP B 1 445 ? -26.766 2.953 -3.119 1 40.59 445 ASP B O 1
ATOM 6864 N N . THR B 1 446 ? -26.484 1.472 -4.492 1 43.59 446 THR B N 1
ATOM 6865 C CA . THR B 1 446 ? -27.703 0.7 -4.262 1 43.59 446 THR B CA 1
ATOM 6866 C C . THR B 1 446 ? -27.719 0.135 -2.846 1 43.59 446 THR B C 1
ATOM 6868 O O . THR B 1 446 ? -28.703 -0.48 -2.432 1 43.59 446 THR B O 1
ATOM 6871 N N . TYR B 1 447 ? -26.594 0.333 -2.199 1 45.62 447 TYR B N 1
ATOM 6872 C CA . TYR B 1 447 ? -26.562 -0.329 -0.9 1 45.62 447 TYR B CA 1
ATOM 6873 C C . TYR B 1 447 ? -26.734 0.681 0.229 1 45.62 447 TYR B C 1
ATOM 6875 O O . TYR B 1 447 ? -26.375 1.853 0.079 1 45.62 447 TYR B O 1
ATOM 6883 N N . GLU B 1 448 ? -27.609 0.375 1.136 1 46.09 448 GLU B N 1
ATOM 6884 C CA . GLU B 1 448 ? -27.734 1.141 2.371 1 46.09 448 GLU B CA 1
ATOM 6885 C C . GLU B 1 448 ? -26.812 0.61 3.457 1 46.09 448 GLU B C 1
ATOM 6887 O O . GLU B 1 448 ? -26.641 -0.603 3.6 1 46.09 448 GLU B O 1
ATOM 6892 N N . ALA B 1 449 ? -26 1.47 3.961 1 48.75 449 ALA B N 1
ATOM 6893 C CA . ALA B 1 449 ? -25.156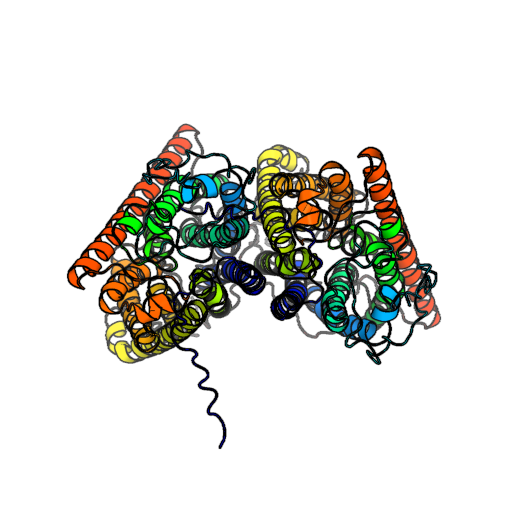 1.106 5.102 1 48.75 449 ALA B CA 1
ATOM 6894 C C . ALA B 1 449 ? -26.016 0.774 6.324 1 48.75 449 ALA B C 1
ATOM 6896 O O . ALA B 1 449 ? -27.016 1.43 6.578 1 48.75 449 ALA B O 1
ATOM 6897 N N . ARG B 1 450 ? -25.906 -0.472 6.836 1 47.12 450 ARG B N 1
ATOM 6898 C CA . ARG B 1 450 ? -26.562 -0.768 8.109 1 47.12 450 ARG B CA 1
ATOM 6899 C C . ARG B 1 450 ? -25.641 -0.429 9.281 1 47.12 450 ARG B C 1
ATOM 6901 O O . ARG B 1 450 ? -24.453 -0.731 9.25 1 47.12 450 ARG B O 1
ATOM 6908 N N . PRO B 1 451 ? -26.25 0.518 10.125 1 45.47 451 PRO B N 1
ATOM 6909 C CA . PRO B 1 451 ? -25.422 0.828 11.297 1 45.47 451 PRO B CA 1
ATOM 6910 C C . PRO B 1 451 ? -24.953 -0.423 12.039 1 45.47 451 PRO B C 1
ATOM 6912 O O . PRO B 1 451 ? -25.703 -1.397 12.141 1 45.47 451 PRO B O 1
ATOM 6915 N N . GLN B 1 452 ? -23.672 -0.597 12.125 1 45.28 452 GLN B N 1
ATOM 6916 C CA . GLN B 1 452 ? -23.188 -1.741 12.891 1 45.28 452 GLN B CA 1
ATOM 6917 C C . GLN B 1 452 ? -23.641 -1.659 14.352 1 45.28 452 GLN B C 1
ATOM 6919 O O . GLN B 1 452 ? -23.812 -2.686 15.008 1 45.28 452 GLN B O 1
ATOM 6924 N N . PHE B 1 453 ? -23.844 -0.395 14.969 1 39.28 453 PHE B N 1
ATOM 6925 C CA . PHE B 1 453 ? -24.25 -0.229 16.359 1 39.28 453 PHE B CA 1
ATOM 6926 C C . PHE B 1 453 ? -25.422 0.748 16.453 1 39.28 453 PHE B C 1
ATOM 6928 O O . PHE B 1 453 ? -25.531 1.679 15.656 1 39.28 453 PHE B O 1
ATOM 6935 N N . LYS B 1 454 ? -26.562 0.152 16.828 1 43.41 454 LYS B N 1
ATOM 6936 C CA . LYS B 1 454 ? -27.703 1.024 17.062 1 43.41 454 LYS B CA 1
ATOM 6937 C C . LYS B 1 454 ? -27.656 1.639 18.453 1 43.41 454 LYS B C 1
ATOM 6939 O O . LYS B 1 454 ? -27.359 0.947 19.438 1 43.41 454 LYS B O 1
ATOM 6944 N N . ARG B 1 455 ? -27.672 2.895 18.422 1 37.69 455 ARG B N 1
ATOM 6945 C CA . ARG B 1 455 ? -27.828 3.551 19.703 1 37.69 455 ARG B CA 1
ATOM 6946 C C . ARG B 1 455 ? -29.094 3.082 20.406 1 37.69 455 ARG B C 1
ATOM 6948 O O . ARG B 1 455 ? -30.156 2.988 19.797 1 37.69 455 ARG B O 1
ATOM 6955 N N . ARG B 1 456 ? -28.906 2.48 21.516 1 38.53 456 ARG B N 1
ATOM 6956 C CA . ARG B 1 456 ? -30.078 2.141 22.328 1 38.53 456 ARG B CA 1
ATOM 6957 C C . ARG B 1 456 ? -30.922 3.373 22.609 1 38.53 456 ARG B C 1
ATOM 6959 O O . ARG B 1 456 ? -30.406 4.395 23.078 1 38.53 456 ARG B O 1
ATOM 6966 N N . ARG B 1 457 ? -31.953 3.588 21.734 1 38.19 457 ARG B N 1
ATOM 6967 C CA . ARG B 1 457 ? -32.906 4.637 22.047 1 38.19 457 ARG B CA 1
ATOM 6968 C C . ARG B 1 457 ? -33.344 4.562 23.5 1 38.19 457 ARG B C 1
ATOM 6970 O O . ARG B 1 457 ? -33.438 3.477 24.078 1 38.19 457 ARG B O 1
ATOM 6977 N N . SER B 1 458 ? -33.188 5.605 24.125 1 35.28 458 SER B N 1
ATOM 6978 C CA . SER B 1 458 ? -33.844 5.629 25.422 1 35.28 458 SER B CA 1
ATOM 6979 C C . SER B 1 458 ? -35.312 5.199 25.281 1 35.28 458 SER B C 1
ATOM 6981 O O . SER B 1 458 ? -35.938 5.438 24.25 1 35.28 458 SER B O 1
ATOM 6983 N N . PRO B 1 459 ? -35.812 4.199 26.047 1 37.84 459 PRO B N 1
ATOM 6984 C CA . PRO B 1 459 ? -37.219 3.771 26.078 1 37.84 459 PRO B CA 1
ATOM 6985 C C . PRO B 1 459 ? -38.188 4.93 25.891 1 37.84 459 PRO B C 1
ATOM 6987 O O . PRO B 1 459 ? -39.344 4.715 25.531 1 37.84 459 PRO B O 1
ATOM 6990 N N . ASP B 1 460 ? -37.906 6.137 26.328 1 35.84 460 ASP B N 1
ATOM 6991 C CA . ASP B 1 460 ? -38.969 7.137 26.359 1 35.84 460 ASP B CA 1
ATOM 6992 C C . ASP B 1 460 ? -39.25 7.715 24.969 1 35.84 460 ASP B C 1
ATOM 6994 O O . ASP B 1 460 ? -40.156 8.516 24.797 1 35.84 460 ASP B O 1
ATOM 6998 N N . GLN B 1 461 ? -38.344 7.727 24.031 1 27.62 461 GLN B N 1
ATOM 6999 C CA . GLN B 1 461 ? -38.688 8.391 22.781 1 27.62 461 GLN B CA 1
ATOM 7000 C C . GLN B 1 461 ? -39.188 7.391 21.75 1 27.62 461 GLN B C 1
ATOM 7002 O O . GLN B 1 461 ? -38.438 6.91 20.906 1 27.62 461 GLN B O 1
ATOM 7007 N N . VAL B 1 462 ? -40 6.422 22.031 1 31.73 462 VAL B N 1
ATOM 7008 C CA . VAL B 1 462 ? -40.938 5.812 21.125 1 31.73 462 VAL B CA 1
ATOM 7009 C C . VAL B 1 462 ? -41.688 6.902 20.344 1 31.73 462 VAL B C 1
ATOM 7011 O O . VAL B 1 462 ? -42.5 7.645 20.922 1 31.73 462 VAL B O 1
ATOM 7014 N N . VAL B 1 463 ? -41.062 7.633 19.453 1 23.25 463 VAL B N 1
ATOM 7015 C CA . VAL B 1 463 ? -42.031 8.203 18.531 1 23.25 463 VAL B CA 1
ATOM 7016 C C . VAL B 1 463 ? -42.469 7.152 17.5 1 23.25 463 VAL B C 1
ATOM 7018 O O . VAL B 1 463 ? -41.594 6.453 16.938 1 23.25 463 VAL B O 1
#

Solvent-accessible surface area (backbone atoms only — not comparable to full-atom values): 43802 Å² total; per-residue (Å²): 129,82,74,75,75,73,74,66,55,51,75,48,73,60,60,67,52,75,62,57,45,73,28,23,55,54,34,40,55,52,16,27,51,25,33,48,43,28,40,63,9,45,14,27,28,46,22,6,50,21,38,71,62,38,22,70,50,32,36,45,42,26,58,54,39,33,57,54,41,48,50,40,36,38,50,45,36,47,12,35,24,54,39,71,55,61,66,52,94,92,52,84,62,49,73,60,55,83,51,64,41,59,52,35,26,62,55,70,57,40,61,73,50,68,46,49,49,47,18,65,48,63,81,37,71,52,26,49,25,36,39,25,44,58,49,53,54,34,51,46,32,50,52,24,48,31,53,24,60,35,45,65,42,45,56,72,71,55,56,68,71,59,45,54,53,48,54,53,48,42,46,56,71,37,43,19,53,40,39,14,28,50,68,24,72,80,11,63,41,30,66,69,58,36,66,54,49,53,26,7,41,50,31,23,18,28,24,14,35,23,28,60,40,63,33,79,53,74,50,78,85,52,64,63,45,28,70,66,31,32,48,46,8,45,44,32,33,56,50,9,43,39,20,43,36,12,35,53,55,68,33,24,41,55,21,14,48,41,6,29,43,12,40,50,35,4,21,9,27,1,14,41,42,22,32,45,50,52,59,70,43,27,68,57,54,46,63,72,48,71,66,90,74,70,56,74,52,43,47,39,61,55,30,19,50,49,6,22,50,9,1,42,33,6,28,27,10,22,22,46,28,31,52,51,53,53,23,34,55,32,0,40,52,15,18,53,52,19,49,53,42,35,59,50,34,55,73,74,40,40,40,50,75,79,33,45,37,19,28,28,19,41,5,6,48,49,12,28,50,51,29,34,75,48,54,35,51,70,40,30,19,39,62,33,43,38,46,60,70,93,65,54,55,69,58,39,34,50,40,25,48,49,47,41,50,52,36,36,50,48,25,22,51,52,37,33,49,51,47,52,50,52,52,50,48,28,61,71,69,63,57,72,72,75,60,83,78,60,70,57,39,70,64,75,60,91,67,78,82,72,67,49,38,48,64,68,72,62,81,81,69,75,121,131,80,75,73,74,73,75,71,80,54,73,50,72,58,58,68,52,78,64,59,47,38,43,26,50,25,44,40,54,52,15,26,43,23,32,45,43,27,41,52,9,46,13,27,28,44,23,7,53,21,38,63,64,38,23,72,50,32,35,41,41,26,57,54,39,31,17,47,41,35,41,42,37,38,50,45,36,46,12,37,23,54,39,71,58,61,67,53,92,92,54,84,62,51,72,56,53,83,50,63,41,60,54,36,25,40,41,70,58,38,61,43,50,68,47,49,45,47,19,65,48,60,84,38,69,54,24,53,24,37,42,26,41,57,50,52,47,33,53,46,30,51,52,23,48,30,53,25,60,34,44,65,42,45,52,66,73,53,54,69,68,57,44,53,53,48,52,53,47,42,46,57,70,37,42,20,56,42,37,14,26,51,68,23,69,80,12,64,41,30,66,69,58,36,67,53,50,50,25,6,41,51,30,23,18,28,24,14,36,23,26,61,39,61,32,80,55,74,50,80,84,54,67,61,35,27,69,66,30,31,54,50,8,45,52,34,34,56,58,9,42,40,19,42,36,12,35,52,56,68,31,72,41,54,22,15,50,41,6,30,53,14,42,52,40,3,21,52,33,1,18,52,42,22,37,46,49,51,62,67,43,37,68,60,54,48,70,74,49,74,61,82,72,62,66,73,77,55,81,56,61,55,41,20,48,49,5,23,52,9,1,40,33,5,28,28,9,20,22,45,27,30,52,50,89,54,24,34,55,32,1,38,53,15,17,52,52,20,51,51,40,35,59,52,34,57,72,73,39,42,40,52,73,77,35,45,38,21,30,27,19,40,5,5,47,50,13,28,50,52,29,34,76,49,52,34,50,70,39,30,19,34,62,25,45,38,45,58,68,93,66,53,55,67,56,38,34,51,39,26,49,49,47,41,51,52,37,38,51,48,24,23,52,52,36,32,49,51,48,52,51,53,51,51,48,28,62,72,68,65,56,72,71,75,60,81,79,58,71,52,32,66,60,38,47,59,59,29,70,31,67,80,59,74,76,79,68,61,83,82,70,75,123

Foldseek 3Di:
DPPPPPPCLALPALPQPAAADPQLLVLLVVLLVLLLLLLQLQLLQLLQFDDQQQNVVRNCQLVVLLVLLLLLLQAQLVCQQANDQPCDDPDSPRPPHRRNDCCPGNDVDQFADFDADQFLHLSDRRHHGDGRVSVSSNVSSLLSNLLSLLRSLCGPFDDPVLSSVLSSLLSRQFLRLLSNLAGHSPRVLVVLFQQAQQPLLSRQQLRLLLNCLQDLDQDPQDGGLHPVSNVVSLVSNLSSLLSRQLCSLSGDFVLSVQLNLLLVLLLVLQLVLLQVVLVVCVVVVVVVPPDPDDCSVVSRSVSSSLLSLQSNSLCRSQSQFAGSVCSNVLSNVSSVQLVVVLVVCVVVRSSCSSSSNSRRSVSSLNNSQVNLVGGDQSSNSRSSGHGGHDDDSVSNNVSSVVSSVCSSVSSSVSSNVSSVVSVVVCVVVVVDRPPPPPSHRPPPPPDRDDRPDDDDDDVPPPD/DPPPPPPCLALPALPAPAAADPQLLVLLVVLLVLLLLLLQLQLLQLLQFDDLQQNVVRNCQLVVLLVLLLLLLQAQLVCQQANDQPCDDPDSPCPPHRRNDCCCGNDVDQFADFDADQFLHLSDSRHHGDRRVSVSSNVSSLLSNLLSLLRSLCGLFDDPVLSSVLSSCLSRQFLRLLSNLAGHSPRVLVNLFQQAQQPLLSRQLLRLLLNCLQDLDQDDQDGGLHLVSNLVSLVSNLSSLLSRQLCSLSGDFVLSVQLNLLLVLLLVLQLVLLLVVLQVCLVVLVVVCPDPPVCSNDDSSNSSSLLSLQSNSLCRSQSQFAGSVCSNVLSNCSSVQLVVVLVVCVVVRSSVSSSSNSRRSVSSLNNSQVNLVGGDQSSNSRRSGHGGHDDDSVSNNVSSVVSSVCSSVSSSVSSNVSSVVSVVVCVVVVVDRPPPVVVHRVVPPVDRRDRPDDDPPDVPPPD

Organism: NCBI:txid1442368